Protein 5O7H (pdb70)

B-factor: mean 77.41, std 28.11, range [9.87, 180.89]

Nearest PDB structures (foldseek):
  5o7h-assembly1_E  TM=9.832E-01  e=2.188E-59  Shewanella putrefaciens CN-32
  5o7h-assembly1_C  TM=9.608E-01  e=2.347E-48  Shewanella putrefaciens CN-32
  5o6u-assembly1_C  TM=9.696E-01  e=2.591E-44  Shewanella putrefaciens CN-32
  7x7a-assembly1_A  TM=3.191E-01  e=1.035E-02  Candidatus Scalindua brodae
  6fyx-assembly1_U  TM=2.442E-01  e=6.459E+00  Kluyveromyces lactis NRRL Y-1140

Secondary structure (DSSP, 8-state):
-HHHHHHHHHHHHHHHHHHTT-SS---------S--SS--------EEEEEE--S--HHHHHHHHHHT---HHHHHHHHH-------S-EEEE--SSS---EEEEEEEE------TTS--SS-EE-/----SB-EEEEEEEEEEEB-S-EEE--B---B--EE-BTT--SEEEEE-SSS--EEE--TT---TTTS-BEE-HHHHHHHHH---TTTSSSHHHHTS-EE-TTS--EE---EEE--EEESS--B----B-EEEEEEEEEEEHHHHHEEE--TTTT------TTHHHHHHHHHHHHHHHH-TTS---EEEEEEEEETT-SS---EEEEEE-HHHHHHHHHHHHHHHHT----BTTB--EEEEEEEEE-S---TTT-TTS--SS--SPBP--EEE-/----SB-EEEEEEEEEEES-SSEEEEEEEE-TTS-EEEEEEEE-BTT--SEEEEE-TT---EEEPBTT---TTTS-BEE-HHHHHHHHTGGGSSGGGG--TTTHHHHHSSHHHHTS-EE-TTT--EE---EEE--EEESS--EEEEE---TTT-STT---EEEEESEEEEEEEEEEEHHHHHEEE--TTTT------TTHHHHHHHHHHHHHHHH-TTS---EEEEEEEEETT-SS--EEEEEEE-HHHHHHHHHHHHHHHHT----BTTB--EEEEEEEEE-S---TTT-STT--SS--SPBP--EEE-/----SB-EEEEEEEEEEES-SSEEEEEEEE-TTSSEEEEEEEE-BTT---B-----TTT-PPPBPBTT---TTTS-BEE-HHHHHHHHTGGGTTGGGG--TTTHHHHHSSHIIIII-EE-TTS--EE--SEEE--EEESS--EEEEE---TT--SGGG--EEEEESEEEEEEEEEEEHHHHHEEE--GGGT------TTHHHHHHHHHHHHHHHH-TTS---EEEEEEE-BSSSS----EEEEEE-HHHHHHHHHHHHHHHHT----BTTB--EEEEEEEEE-S---TTT-STT---S--SPBP--B-/-EEEEEEEEE-EE-BSS-SSS---SS-PPB----GGGSTT-SEE----TTT--HHHHHTT--S-HHHHHT---S--TTTTGGGGEEEEEEEEEE----EEE---B--TT-------S-TTTSSSTTHHHHGGGTS-HHHHHHHTTT----------SHHHHHHHHHHHHSSPPEE--HHHHHHHHHHHHH--SS----TTSEE-HHHHHHHHHHHHHHHHTTT---TTS-TTS--TTB-SS-B-TTT--TTSSS-PPB--EEES--EEEETTTEEEE--EEEEEEEEEE---HHHHHHHHHHHHHHT---B-SSSS--BEEEEE--

Radius of gyration: 40.18 Å; Cα contacts (8 Å, |Δi|>4): 2814; chains: 5; bounding box: 106×100×125 Å

Foldseek 3Di:
DQQVVVLVVLVVLLVPCVVVVDFQKAWDADADLEGHSDIDIDDCQKKFKAWDDDPADPVVVVVCVVVVNADPVRSVVSVCVVVDDDSFYWHQHQDDPVRDTHIIGMDIDDPDPHPSRRHHDDDIHD/DDWFAFFKKKKKFKDKKWKAQAWDDWDDAPDTQTGRQWAPDDQFDDAADPPDRDGHGHHCQDDDCVVGNHWDAPVRLVCLLQPDVLPCPLHLCPQQNKDDDPPDLAIAHHQKFWHIFTWDDSAWGVTMGTITMTMIMMMGGCVSRFKAFCFPPVSHHNDDDPPVFVVSQVSSQVSLCVLPVVFDKGWDWAQFKFFPDDDVSGGTTTIGIAQRSVVSSVVVSVVSQQARKGDDPGMIHTDDMAMFRDRDDPDCVPDVPPGDRDRDTTHIDRIDHD/DDWFAFFKKKKKFKDKKWKAFAWDAADWAAEPVRHIDGGETERQWAPDDQFPQDDDDPPPDTHGYYPFPDDCVVTNGWDDPVRLVCQLPVVCNPVQVVDDPPPLLVCCQDLCNQANKHANVVVRQIADHQKFKDIFTWDPRQKGKAKAAAPPPPDPPRIYIYTMGTITMTMIMMMGGCVSRFKFFCFPPVPNHNDDDDPRQQVSQVSNQVSLCVLPVVFRKGKDWAAFKFFPDDPVRGGGTIIGIFQRSVVSSVVVSVVSQQAGKGDHPNMIGTDDMAMFRDRDDPDCVPDVVPGDRDRPTTHIDRIDHD/DDWFAQFKKKKKFKDKKWKAFAWDFADWAAEPVGDIDGGETERQWAPDDQFDAFDDPVVRDTHGYYPFDDDCVVTNHWAAPVVLLCQLPVVCNCVQVVDAPVCLLVCCLDLCNQAVKGDHPPDLETADHQKFKGIFTWDPRQWGKAKAFDPPDDDPVGIYIYTMGTMTMTMIMMMRGLVRRFKQFCFPPVSHRNDDDPPVQVVSQVSSQVSLCVLPVVFHKGKDWDAFKDWDPDPDDGGGTIIGMFQRSVVSSVVVSVVSQQAGKGCHPNMIGTDDMAIARDRDDDDCVPHVPPGDRDRPTTHTDTID/DFKKFWFFADFWDFFPDDQLDDADDVGTDGQQFVSQQDPPNTGGHDCDLLLCVVLCVLLQDDDRPSDLVVAVHDHNPCPPQSVFKDKDDDKDKDDDKDWDFDPDFDFPPWDPAFQFPQCCQVDPLNFLLLLLLVDDPVVNLVVLVVDPDRPRGDHGTLPVSVVSQVVLQPDDWDACDPSNVVSQVSLCVVVVVDHQADPPRIGRRQLSSLSSSLVSVVVCVVVDHDSQADPVRHGFQGDNRGGHRQRSCVRGPDHIGHDGTGIRKYWDQDPPVGIDMHTTIGTMMDMDGPDDVVVLVVSVVSSVVNPDAFDHRNGDMTMGTDDGDD

InterPro domains:
  IPR013396 CRISPR-associated endoribonuclease Cas6/Csy4, subtype I-F/YPEST [PF09618] (4-183)
  IPR013396 CRISPR-associated endoribonuclease Cas6/Csy4, subtype I-F/YPEST [TIGR02563] (4-183)
  IPR013396 CRISPR-associated endoribonuclease Cas6/Csy4, subtype I-F/YPEST [cd09739] (1-183)
  IPR042564 CRISPR-associated endoribonuclease Cas6/Csy4, subtype I-F/YPEST superfamily [G3DSA:3.30.70.2540] (2-183)

Structure (mmCIF, N/CA/C/O backbone):
data_5O7H
#
_entry.id   5O7H
#
_cell.length_a   157.002
_cell.length_b   65.894
_cell.length_c   160.682
_cell.angle_alpha   90.00
_cell.angle_beta   98.61
_cell.angle_gamma   90.00
#
_symmetry.space_group_name_H-M   'I 1 2 1'
#
loop_
_entity.id
_entity.type
_entity.pdbx_description
1 polymer crRNA
2 polymer 'CRISPR-associated protein, Csy4 famil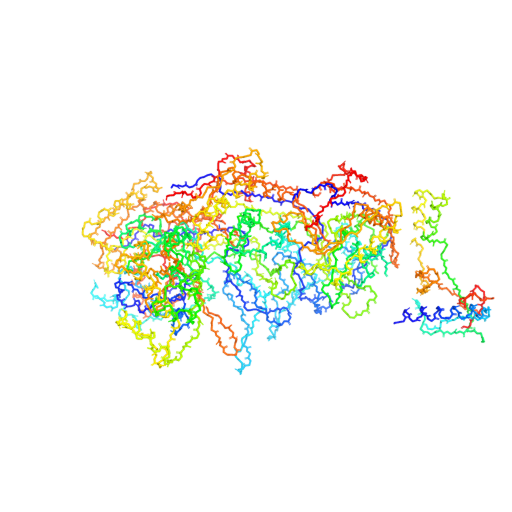y'
3 polymer Cas7fv
4 polymer Cas5fv
#
loop_
_atom_site.group_PDB
_atom_site.id
_atom_site.type_symbol
_atom_site.label_atom_id
_atom_site.label_alt_id
_atom_site.label_comp_id
_atom_site.label_asym_id
_atom_site.label_entity_id
_atom_site.label_seq_id
_atom_site.pdbx_PDB_ins_code
_atom_site.Cartn_x
_atom_site.Cartn_y
_atom_site.Cartn_z
_atom_site.occupancy
_atom_site.B_iso_or_equiv
_atom_site.auth_seq_id
_atom_site.auth_comp_id
_atom_site.auth_asym_id
_atom_site.auth_atom_id
_atom_site.pdbx_PDB_model_num
ATOM 1362 N N . ARG B 2 2 ? -37.662 38.271 17.047 1.00 143.09 16 ARG B N 1
ATOM 1363 C CA . ARG B 2 2 ? -38.012 37.545 18.260 1.00 138.59 16 ARG B CA 1
ATOM 1364 C C . ARG B 2 2 ? -37.076 37.928 19.405 1.00 136.51 16 ARG B C 1
ATOM 1365 O O . ARG B 2 2 ? -36.130 38.701 19.240 1.00 134.74 16 ARG B O 1
ATOM 1373 N N . GLU B 2 3 ? -37.359 37.360 20.581 1.00 139.45 17 GLU B N 1
ATOM 1374 C CA . GLU B 2 3 ? -36.568 37.642 21.774 1.00 133.28 17 GLU B CA 1
ATOM 1375 C C . GLU B 2 3 ? -35.111 37.227 21.618 1.00 144.17 17 GLU B C 1
ATOM 1376 O O . GLU B 2 3 ? -34.253 37.727 22.354 1.00 140.16 17 GLU B O 1
ATOM 1382 N N . ALA B 2 4 ? -34.811 36.330 20.679 1.00 133.53 18 ALA B N 1
ATOM 1383 C CA . ALA B 2 4 ? -33.459 35.810 20.519 1.00 133.63 18 ALA B CA 1
ATOM 1384 C C . ALA B 2 4 ? -32.594 36.678 19.614 1.00 129.39 18 ALA B C 1
ATOM 1385 O O . ALA B 2 4 ? -31.391 36.817 19.859 1.00 132.26 18 ALA B O 1
ATOM 1387 N N . GLU B 2 5 ? -33.176 37.268 18.570 1.00 140.11 19 GLU B N 1
ATOM 1388 C CA . GLU B 2 5 ? -32.383 38.022 17.605 1.00 128.46 19 GLU B CA 1
ATOM 1389 C C . GLU B 2 5 ? -32.204 39.486 17.984 1.00 131.48 19 GLU B C 1
ATOM 1390 O O . GLU B 2 5 ? -31.210 40.100 17.579 1.00 133.61 19 GLU B O 1
ATOM 1396 N N . LEU B 2 6 ? -33.135 40.066 18.746 1.00 126.09 20 LEU B N 1
ATOM 1397 C CA . LEU B 2 6 ? -33.003 41.474 19.111 1.00 125.11 20 LEU B CA 1
ATOM 1398 C C . LEU B 2 6 ? -31.939 41.673 20.185 1.00 126.92 20 LEU B C 1
ATOM 1399 O O . LEU B 2 6 ? -31.207 42.669 20.159 1.00 134.28 20 LEU B O 1
ATOM 1404 N N . SER B 2 7 ? -31.836 40.738 21.132 1.00 124.98 21 SER B N 1
ATOM 1405 C CA . SER B 2 7 ? -30.800 40.835 22.156 1.00 125.25 21 SER B CA 1
ATOM 1406 C C . SER B 2 7 ? -29.411 40.781 21.533 1.00 115.61 21 SER B C 1
ATOM 1407 O O . SER B 2 7 ? -28.547 41.612 21.836 1.00 118.43 21 SER B O 1
ATOM 1410 N N . SER B 2 8 ? -29.179 39.804 20.653 1.00 122.09 22 SER B N 1
ATOM 1411 C CA . SER B 2 8 ? -27.878 39.682 20.005 1.00 115.81 22 SER B CA 1
ATOM 1412 C C . SER B 2 8 ? -27.480 40.976 19.308 1.00 115.87 22 SER B C 1
ATOM 1413 O O . SER B 2 8 ? -26.305 41.361 19.316 1.00 112.71 22 SER B O 1
ATOM 1416 N N . LYS B 2 9 ? -28.449 41.666 18.704 1.00 115.59 23 LYS B N 1
ATOM 1417 C CA . LYS B 2 9 ? -28.142 42.901 17.991 1.00 116.94 23 LYS B CA 1
ATOM 1418 C C . LYS B 2 9 ? -27.837 44.037 18.961 1.00 117.82 23 LYS B C 1
ATOM 1419 O O . LYS B 2 9 ? -26.857 44.770 18.786 1.00 117.12 23 LYS B O 1
ATOM 1425 N N . VAL B 2 10 ? -28.669 44.199 19.993 1.00 121.73 24 VAL B N 1
ATOM 1426 C CA . VAL B 2 10 ? -28.455 45.277 20.952 1.00 116.34 24 VAL B CA 1
ATOM 1427 C C . VAL B 2 10 ? -27.190 45.042 21.766 1.00 115.26 24 VAL B C 1
ATOM 1428 O O . VAL B 2 10 ? -26.571 45.997 22.249 1.00 121.64 24 VAL B O 1
ATOM 1432 N N . PHE B 2 11 ? -26.788 43.780 21.944 1.00 118.79 25 PHE B N 1
ATOM 1433 C CA . PHE B 2 11 ? -25.558 43.501 22.681 1.00 114.29 25 PHE B CA 1
ATOM 1434 C C . PHE B 2 11 ? -24.333 43.913 21.874 1.00 110.51 25 PHE B C 1
ATOM 1435 O O . PHE B 2 11 ? -23.364 44.441 22.432 1.00 109.95 25 PHE B O 1
ATOM 1443 N 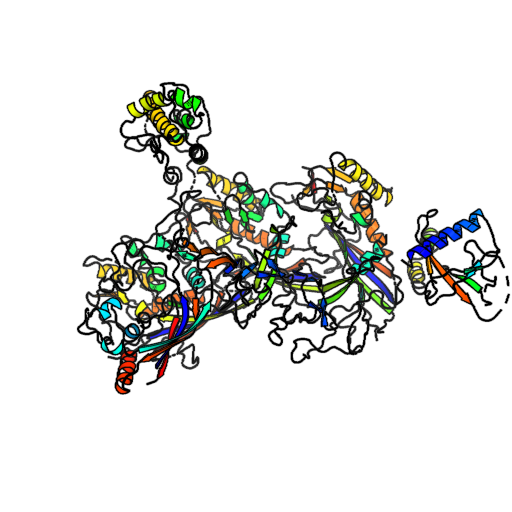N . THR B 2 12 ? -24.356 43.678 20.560 1.00 112.36 26 THR B N 1
ATOM 1444 C CA . THR B 2 12 ? -23.278 44.169 19.708 1.00 112.44 26 THR B CA 1
ATOM 1445 C C . THR B 2 12 ? -23.318 45.688 19.603 1.00 123.20 26 THR B C 1
ATOM 1446 O O . THR B 2 12 ? -22.269 46.343 19.593 1.00 122.15 26 THR B O 1
ATOM 1450 N N . LYS B 2 13 ? -24.520 46.265 19.520 1.00 118.63 27 LYS B N 1
ATOM 1451 C CA . LYS B 2 13 ? -24.647 47.717 19.578 1.00 122.09 27 LYS B CA 1
ATOM 1452 C C . LYS B 2 13 ? -24.069 48.262 20.877 1.00 120.40 27 LYS B C 1
ATOM 1453 O O . LYS B 2 13 ? -23.401 49.303 20.881 1.00 123.53 27 LYS B O 1
ATOM 1459 N N . PHE B 2 14 ? -24.316 47.571 21.991 1.00 126.90 28 PHE B N 1
ATOM 1460 C CA . PHE B 2 14 ? -23.729 47.980 23.261 1.00 127.83 28 PHE B CA 1
ATOM 1461 C C . PHE B 2 14 ? -22.231 47.708 23.298 1.00 124.73 28 PHE B C 1
ATOM 1462 O O . PHE B 2 14 ? -21.484 48.449 23.948 1.00 116.33 28 PHE B O 1
ATOM 1470 N N . HIS B 2 15 ? -21.775 46.660 22.610 1.00 119.25 29 HIS B N 1
ATOM 1471 C CA . HIS B 2 15 ? -20.353 46.336 22.609 1.00 126.73 29 HIS B CA 1
ATOM 1472 C C . HIS B 2 15 ? -19.535 47.413 21.906 1.00 139.44 29 HIS B C 1
ATOM 1473 O O . HIS B 2 15 ? -18.468 47.806 22.392 1.00 137.22 29 HIS B O 1
ATOM 1480 N N . LYS B 2 16 ? -20.013 47.899 20.759 1.00 130.48 30 LYS B N 1
ATOM 1481 C CA . LYS B 2 16 ? -19.281 48.911 20.010 1.00 136.26 30 LYS B CA 1
ATOM 1482 C C . LYS B 2 16 ? -19.365 50.292 20.646 1.00 136.45 30 LYS B C 1
ATOM 1483 O O . LYS B 2 16 ? -18.579 51.174 20.283 1.00 133.76 30 LYS B O 1
ATOM 1489 N N . ALA B 2 17 ? -20.291 50.499 21.583 1.00 140.77 31 ALA B N 1
ATOM 1490 C CA . ALA B 2 17 ? -20.410 51.799 22.235 1.00 131.31 31 ALA B CA 1
ATOM 1491 C C . ALA B 2 17 ? -19.191 52.089 23.104 1.00 137.02 31 ALA B C 1
ATOM 1492 O O . ALA B 2 17 ? -18.465 53.062 22.871 1.00 140.59 31 ALA B O 1
ATOM 1494 N N . LEU B 2 18 ? -18.948 51.251 24.113 1.00 136.03 32 LEU B N 1
ATOM 1495 C CA . LEU B 2 18 ? -17.833 51.462 25.028 1.00 138.98 32 LEU B CA 1
ATOM 1496 C C . LEU B 2 18 ? -16.499 50.972 24.471 1.00 132.75 32 LEU B C 1
ATOM 1497 O O . LEU B 2 18 ? -15.527 50.883 25.229 1.00 137.12 32 LEU B O 1
ATOM 1502 N N . VAL B 2 19 ? -16.430 50.643 23.185 1.00 138.00 33 VAL B N 1
ATOM 1503 C CA . VAL B 2 19 ? -15.145 50.450 22.515 1.00 137.79 33 VAL B CA 1
ATOM 1504 C C . VAL B 2 19 ? -14.644 51.758 21.921 1.00 152.26 33 VAL B C 1
ATOM 1505 O O . VAL B 2 19 ? -13.506 52.169 22.160 1.00 149.89 33 VAL B O 1
ATOM 1509 N N . THR B 2 20 ? -15.493 52.431 21.138 1.00 144.32 34 THR B N 1
ATOM 1510 C CA . THR B 2 20 ? -15.181 53.787 20.703 1.00 146.52 34 THR B CA 1
ATOM 1511 C C . THR B 2 20 ? -15.274 54.770 21.862 1.00 144.42 34 THR B C 1
ATOM 1512 O O . THR B 2 20 ? -14.604 55.809 21.851 1.00 154.56 34 THR B O 1
ATOM 1516 N N . LEU B 2 21 ? -16.103 54.463 22.863 1.00 169.44 35 LEU B N 1
ATOM 1517 C CA . LEU B 2 21 ? -16.121 55.252 24.089 1.00 146.08 35 LEU B CA 1
ATOM 1518 C C . LEU B 2 21 ? -15.000 54.823 25.029 1.00 138.05 35 LEU B C 1
ATOM 1519 O O . LEU B 2 21 ? -14.418 55.659 25.729 1.00 135.50 35 LEU B O 1
ATOM 1524 N N . ASN B 2 22 ? -14.690 53.525 25.057 1.00 130.26 36 ASN B N 1
ATOM 1525 C CA . ASN B 2 22 ? -13.540 52.997 25.789 1.00 141.55 36 ASN B CA 1
ATOM 1526 C C . ASN B 2 22 ? -13.681 53.239 27.293 1.00 151.76 36 ASN B C 1
ATOM 1527 O O . ASN B 2 22 ? -12.859 53.908 27.919 1.00 146.69 36 ASN B O 1
ATOM 1532 N N . SER B 2 23 ? -14.741 52.678 27.866 1.00 136.67 37 SER B N 1
ATOM 1533 C CA . SER B 2 23 ? -15.052 52.846 29.277 1.00 141.41 37 SER B CA 1
ATOM 1534 C C . SER B 2 23 ? -14.827 51.540 30.029 1.00 142.38 37 SER B C 1
ATOM 1535 O O . SER B 2 23 ? -14.852 50.451 29.450 1.00 144.73 37 SER B O 1
ATOM 1538 N N . HIS B 2 24 ? -14.604 51.665 31.340 1.00 139.21 38 HIS B N 1
ATOM 1539 C CA . HIS B 2 24 ? -14.387 50.511 32.202 1.00 138.87 38 HIS B CA 1
ATOM 1540 C C . HIS B 2 24 ? -15.171 50.598 33.505 1.00 138.21 38 HIS B C 1
ATOM 1541 O O . HIS B 2 24 ? -14.940 49.782 34.405 1.00 132.22 38 HIS B O 1
ATOM 1548 N N . LYS B 2 25 ? -16.088 51.556 33.634 1.00 137.34 39 LYS B N 1
ATOM 1549 C CA . LYS B 2 25 ? -16.918 51.687 34.825 1.00 133.60 39 LYS B CA 1
ATOM 1550 C C . LYS B 2 25 ? -18.390 51.409 34.539 1.00 128.89 39 LYS B C 1
ATOM 1551 O O . LYS B 2 25 ? -19.232 51.606 35.421 1.00 128.08 39 LYS B O 1
ATOM 1557 N N . ILE B 2 26 ? -18.722 50.959 33.329 1.00 139.34 40 ILE B N 1
ATOM 1558 C CA . ILE B 2 26 ? -20.101 50.686 32.934 1.00 125.86 40 ILE B CA 1
ATOM 1559 C C . ILE B 2 26 ? -20.317 49.180 32.922 1.00 121.66 40 ILE B C 1
ATOM 1560 O O . ILE B 2 26 ? -19.468 48.422 32.434 1.00 120.60 40 ILE B O 1
ATOM 1565 N N . GLY B 2 27 ? -21.455 48.740 33.456 1.00 124.42 41 GLY B N 1
ATOM 1566 C CA . GLY B 2 27 ? -21.733 47.320 33.572 1.00 123.65 41 GLY B CA 1
ATOM 1567 C C . GLY B 2 27 ? -23.059 46.894 32.974 1.00 117.38 41 GLY B C 1
ATOM 1568 O O . GLY B 2 27 ? -23.624 47.600 32.133 1.00 111.46 41 GLY B O 1
ATOM 1569 N N . ILE B 2 28 ? -23.567 45.738 33.404 1.00 120.15 42 ILE B N 1
ATOM 1570 C CA . ILE B 2 28 ? -24.807 45.181 32.876 1.00 122.47 42 ILE B CA 1
ATOM 1571 C C . ILE B 2 28 ? -25.449 44.322 33.959 1.00 131.97 42 ILE B C 1
ATOM 1572 O O . ILE B 2 28 ? -24.767 43.804 34.850 1.00 131.14 42 ILE B O 1
ATOM 1577 N N . SER B 2 29 ? -26.774 44.180 33.882 1.00 126.16 43 SER B N 1
ATOM 1578 C CA . SER B 2 29 ? -27.508 43.294 34.777 1.00 124.47 43 SER B CA 1
ATOM 1579 C C . SER B 2 29 ? -28.784 42.842 34.082 1.00 129.19 43 SER B C 1
ATOM 1580 O O . SER B 2 29 ? -29.269 43.492 33.152 1.00 134.24 43 SER B O 1
ATOM 1583 N N . PHE B 2 30 ? -29.323 41.718 34.550 1.00 136.35 44 PHE B N 1
ATOM 1584 C CA . PHE B 2 30 ? -30.503 41.095 33.950 1.00 129.85 44 PHE B CA 1
ATOM 1585 C C . PHE B 2 30 ? -31.507 40.744 35.042 1.00 138.16 44 PHE B C 1
ATOM 1586 O O . PHE B 2 30 ? -31.380 39.692 35.693 1.00 141.46 44 PHE B O 1
ATOM 1594 N N . PRO B 2 31 ? -32.512 41.592 35.276 1.00 132.46 45 PRO B N 1
ATOM 1595 C CA . PRO B 2 31 ? -33.508 41.293 36.315 1.00 136.93 45 PRO B CA 1
ATOM 1596 C C . PRO B 2 31 ? -34.408 40.119 35.961 1.00 141.41 45 PRO B C 1
ATOM 1597 O O . PRO B 2 31 ? -34.407 39.097 36.655 1.00 143.35 45 PRO B O 1
ATOM 1601 N N . GLN B 2 32 ? -35.185 40.254 34.886 1.00 138.95 46 GLN B N 1
ATOM 1602 C CA . GLN B 2 32 ? -36.143 39.234 34.480 1.00 135.09 46 GLN B CA 1
ATOM 1603 C C . GLN B 2 32 ? -35.490 38.014 33.841 1.00 138.89 46 GLN B C 1
ATOM 1604 O O . GLN B 2 32 ? -36.170 37.269 33.121 1.00 134.67 46 GLN B O 1
ATOM 1618 N N . LYS B 2 34 ? -33.943 34.223 33.679 1.00 149.20 48 LYS B N 1
ATOM 1619 C CA . LYS B 2 34 ? -34.093 32.939 34.357 1.00 132.38 48 LYS B CA 1
ATOM 1620 C C . LYS B 2 34 ? -33.922 31.787 33.377 1.00 134.32 48 LYS B C 1
ATOM 1621 O O . LYS B 2 34 ? -34.716 31.643 32.442 1.00 135.66 48 LYS B O 1
ATOM 1627 N N . LEU B 2 35 ? -32.898 30.959 33.587 1.00 131.34 49 LEU B N 1
ATOM 1628 C CA . LEU B 2 35 ? -32.588 29.829 32.708 1.00 133.59 49 LEU B CA 1
ATOM 1629 C C . LEU B 2 35 ? -32.536 30.236 31.238 1.00 133.56 49 LEU B C 1
ATOM 1630 O O . LEU B 2 35 ? -32.678 29.390 30.348 1.00 139.46 49 LEU B O 1
ATOM 1635 N N . SER B 2 36 ? -32.325 31.519 30.960 1.00 131.24 50 SER B N 1
ATOM 1636 C CA . SER B 2 36 ? -32.301 32.009 29.588 1.00 130.75 50 SER B CA 1
ATOM 1637 C C . SER B 2 36 ? -32.035 33.508 29.625 1.00 142.41 50 SER B C 1
ATOM 1638 O O . SER B 2 36 ? -32.002 34.129 30.692 1.00 138.19 50 SER B O 1
ATOM 1641 N N . LEU B 2 37 ? -31.840 34.081 28.439 1.00 126.07 51 LEU B N 1
ATOM 1642 C CA . LEU B 2 37 ? -31.580 35.508 28.332 1.00 133.42 51 LEU B CA 1
ATOM 1643 C C . LEU B 2 37 ? -32.713 36.306 28.966 1.00 141.37 51 LEU B C 1
ATOM 1644 O O . LEU B 2 37 ? -33.878 35.901 28.942 1.00 152.70 51 LEU B O 1
ATOM 1649 N N . GLY B 2 38 ? -32.358 37.452 29.540 1.00 146.28 52 GLY B N 1
ATOM 1650 C CA . GLY B 2 38 ? -33.361 38.339 30.084 1.00 141.26 52 GLY B CA 1
ATOM 1651 C C . GLY B 2 38 ? -34.011 39.198 29.016 1.00 131.22 52 GLY B C 1
ATOM 1652 O O . GLY B 2 38 ? -33.449 39.453 27.952 1.00 132.00 52 GLY B O 1
ATOM 1653 N N . GLN B 2 39 ? -35.231 39.644 29.310 1.00 143.60 53 GLN B N 1
ATOM 1654 C CA . GLN B 2 39 ? -35.961 40.509 28.394 1.00 132.81 53 GLN B CA 1
ATOM 1655 C C . GLN B 2 39 ? -35.730 41.988 28.665 1.00 132.26 53 GLN B C 1
ATOM 1656 O O . GLN B 2 39 ? -36.030 42.817 27.797 1.00 127.95 53 GLN B O 1
ATOM 1662 N N . LEU B 2 40 ? -35.198 42.338 29.835 1.00 126.83 54 LEU B N 1
ATOM 1663 C CA . LEU B 2 40 ? -34.982 43.731 30.215 1.00 132.85 54 LEU B CA 1
ATOM 1664 C C . LEU B 2 40 ? -33.535 43.899 30.658 1.00 134.37 54 LEU B C 1
ATOM 1665 O O . LEU B 2 40 ? -33.131 43.353 31.690 1.00 135.99 54 LEU B O 1
ATOM 1670 N N . PHE B 2 41 ? -32.758 44.648 29.880 1.00 134.03 55 PHE B N 1
ATOM 1671 C CA . PHE B 2 41 ? -31.409 45.008 30.289 1.00 129.25 55 PHE B CA 1
ATOM 1672 C C . PHE B 2 41 ? -31.457 46.154 31.292 1.00 132.53 55 PHE B C 1
ATOM 1673 O O . PHE B 2 41 ? -32.331 47.023 31.231 1.00 142.32 55 PHE B O 1
ATOM 1681 N N . ARG B 2 42 ? -30.505 46.150 32.224 1.00 136.62 56 ARG B N 1
ATOM 1682 C CA . ARG B 2 42 ? -30.367 47.223 33.208 1.00 132.79 56 ARG B CA 1
ATOM 1683 C C . ARG B 2 42 ? -28.892 47.607 33.281 1.00 126.37 56 ARG B C 1
ATOM 1684 O O . ARG B 2 42 ? -28.107 46.954 33.976 1.00 128.80 56 ARG B O 1
ATOM 1692 N N . ILE B 2 43 ? -28.521 48.661 32.560 1.00 136.38 57 ILE B N 1
ATOM 1693 C CA . ILE B 2 43 ? -27.150 49.158 32.574 1.00 118.55 57 ILE B CA 1
ATOM 1694 C C . ILE B 2 43 ? -26.911 49.919 33.870 1.00 121.31 57 ILE B C 1
ATOM 1695 O O . ILE B 2 43 ? -27.741 50.732 34.296 1.00 121.63 57 ILE B O 1
ATOM 1700 N N . HIS B 2 44 ? -25.772 49.657 34.506 1.00 107.31 58 HIS B N 1
ATOM 1701 C CA . HIS B 2 44 ? -25.427 50.268 35.781 1.00 123.58 58 HIS B CA 1
ATOM 1702 C C . HIS B 2 44 ? -24.161 51.099 35.638 1.00 136.87 58 HIS B C 1
ATOM 1703 O O . HIS B 2 44 ? -23.204 50.685 34.976 1.00 131.47 58 HIS B O 1
ATOM 1710 N N . GLY B 2 45 ? -24.164 52.269 36.272 1.00 129.23 59 GLY B N 1
ATOM 1711 C CA . GLY B 2 45 ? -23.073 53.215 36.160 1.00 133.98 59 GLY B CA 1
ATOM 1712 C C . GLY B 2 45 ? -23.584 54.632 36.004 1.00 134.29 59 GLY B C 1
ATOM 1713 O O . GLY B 2 45 ? -24.420 55.083 36.792 1.00 142.00 59 GLY B O 1
ATOM 1714 N N . ASP B 2 46 ? -23.100 55.340 34.990 1.00 153.49 60 ASP B N 1
ATOM 1715 C CA . ASP B 2 46 ? -23.578 56.690 34.718 1.00 137.37 60 ASP B CA 1
ATOM 1716 C C . ASP B 2 46 ? -23.558 56.983 33.221 1.00 134.27 60 ASP B C 1
ATOM 1717 O O . ASP B 2 46 ? -22.715 57.735 32.733 1.00 136.24 60 ASP B O 1
ATOM 1722 N N . GLN B 2 79 ? -29.943 44.303 46.283 1.00 126.81 93 GLN B N 1
ATOM 1723 C CA . GLN B 2 79 ? -29.425 44.326 44.919 1.00 132.05 93 GLN B CA 1
ATOM 1724 C C . GLN B 2 79 ? -27.908 44.493 44.930 1.00 130.57 93 GLN B C 1
ATOM 1725 O O . GLN B 2 79 ? -27.388 45.579 44.671 1.00 131.12 93 GLN B O 1
ATOM 1731 N N . TYR B 2 80 ? -27.200 43.392 45.223 1.00 127.32 94 TYR B N 1
ATOM 1732 C CA . TYR B 2 80 ? -25.754 43.405 45.463 1.00 132.34 94 TYR B CA 1
ATOM 1733 C C . TYR B 2 80 ? -25.182 42.097 44.906 1.00 137.65 94 TYR B C 1
ATOM 1734 O O . TYR B 2 80 ? -24.910 41.148 45.646 1.00 144.16 94 TYR B O 1
ATOM 1743 N N . ARG B 2 81 ? -25.003 42.046 43.587 1.00 130.26 95 ARG B N 1
ATOM 1744 C CA . ARG B 2 81 ? -24.516 40.842 42.922 1.00 136.71 95 ARG B CA 1
ATOM 1745 C C . ARG B 2 81 ? -23.475 41.245 41.881 1.00 136.21 95 ARG B C 1
ATOM 1746 O O . ARG B 2 81 ? -23.019 42.391 41.837 1.00 140.63 95 ARG B O 1
ATOM 1754 N N . ILE B 2 82 ? -23.096 40.290 41.034 1.00 142.59 96 ILE B N 1
ATOM 1755 C CA . ILE B 2 82 ? -21.982 40.463 40.108 1.00 131.93 96 ILE B CA 1
ATOM 1756 C C . ILE B 2 82 ? -22.212 39.567 38.897 1.00 125.74 96 ILE B C 1
ATOM 1757 O O . ILE B 2 82 ? -22.695 38.438 39.026 1.00 123.10 96 ILE B O 1
ATOM 1762 N N . VAL B 2 83 ? -21.858 40.076 37.717 1.00 121.59 97 VAL B N 1
ATOM 1763 C CA . VAL B 2 83 ? -22.073 39.389 36.448 1.00 120.45 97 VAL B CA 1
ATOM 1764 C C . VAL B 2 83 ? -20.742 39.278 35.717 1.00 117.59 97 VAL B C 1
ATOM 1765 O O . VAL B 2 83 ? -19.938 40.217 35.729 1.00 124.50 97 VAL B O 1
ATOM 1769 N N . SER B 2 84 ? -20.512 38.135 35.068 1.00 119.86 98 SER B N 1
ATOM 1770 C CA . SER B 2 84 ? -19.215 37.849 34.472 1.00 120.78 98 SER B CA 1
ATOM 1771 C C . SER B 2 84 ? -19.385 37.081 33.168 1.00 109.85 98 SER B C 1
ATOM 1772 O O . SER B 2 84 ? -20.422 36.464 32.913 1.00 108.00 98 SER B O 1
ATOM 1775 N N . VAL B 2 85 ? -18.334 37.125 32.345 1.00 107.49 99 VAL B N 1
ATOM 1776 C CA . VAL B 2 85 ? -18.318 36.390 31.086 1.00 105.51 99 VAL B CA 1
ATOM 1777 C C . VAL B 2 85 ? -17.888 34.947 31.338 1.00 106.04 99 VAL B C 1
ATOM 1778 O O . VAL B 2 85 ? -17.322 34.608 32.381 1.00 113.42 99 VAL B O 1
ATOM 1782 N N . LYS B 2 86 ? -18.162 34.083 30.361 1.00 105.36 100 LYS B N 1
ATOM 1783 C CA . LYS B 2 86 ? -17.826 32.669 30.471 1.00 102.91 100 LYS B CA 1
ATOM 1784 C C . LYS B 2 86 ? -17.532 32.111 29.087 1.00 98.14 100 LYS B C 1
ATOM 1785 O O . LYS B 2 86 ? -18.370 32.208 28.186 1.00 100.24 100 LYS B O 1
ATOM 1791 N N . ARG B 2 87 ? -16.345 31.529 28.926 1.00 98.86 101 ARG B N 1
ATOM 1792 C CA . ARG B 2 87 ? -15.958 30.900 27.673 1.00 93.07 101 ARG B CA 1
ATOM 1793 C C . ARG B 2 87 ? -15.037 29.730 27.981 1.00 89.20 101 ARG B C 1
ATOM 1794 O O . ARG B 2 87 ? -14.380 29.696 29.026 1.00 88.82 101 ARG B O 1
ATOM 1802 N N . SER B 2 88 ? -14.992 28.775 27.061 1.00 87.16 102 SER B N 1
ATOM 1803 C CA . SER B 2 88 ? -14.200 27.569 27.241 1.00 88.27 102 SER B CA 1
ATOM 1804 C C . SER B 2 88 ? -12.797 27.752 26.673 1.00 84.63 102 SER B C 1
ATOM 1805 O O . SER B 2 88 ? -12.579 28.518 25.731 1.00 84.11 102 SER B O 1
ATOM 1808 N N . ASN B 2 89 ? -11.841 27.040 27.269 1.00 78.91 103 ASN B N 1
ATOM 1809 C CA . ASN B 2 89 ? -10.473 26.990 26.769 1.00 79.58 103 ASN B CA 1
ATOM 1810 C C . ASN B 2 89 ? -10.313 26.038 25.591 1.00 78.48 103 ASN B C 1
ATOM 1811 O O . ASN B 2 89 ? -9.184 25.822 25.135 1.00 78.98 103 ASN B O 1
ATOM 1816 N N . LEU B 2 90 ? -11.409 25.468 25.095 1.00 82.41 104 LEU B N 1
ATOM 1817 C CA . LEU B 2 90 ? -11.383 24.522 23.989 1.00 81.30 104 LEU B CA 1
ATOM 1818 C C . LEU B 2 90 ? -12.246 25.039 22.847 1.00 80.04 104 LEU B C 1
ATOM 1819 O O . LEU B 2 90 ? -13.290 25.658 23.073 1.00 79.59 104 LEU B O 1
ATOM 1824 N N . SER B 2 91 ? -11.801 24.777 21.620 1.00 70.65 105 SER B N 1
ATOM 1825 C CA . SER B 2 91 ? -12.526 25.194 20.429 1.00 79.79 105 SER B CA 1
ATOM 1826 C C . SER B 2 91 ? -12.152 24.280 19.272 1.00 83.77 105 SER B C 1
ATOM 1827 O O . SER B 2 91 ? -11.105 23.628 19.283 1.00 96.09 105 SER B O 1
ATOM 1830 N N . LYS B 2 92 ? -13.033 24.233 18.270 1.00 85.83 106 LYS B N 1
ATOM 1831 C CA . LYS B 2 92 ? -12.681 23.567 17.020 1.00 84.84 106 LYS B CA 1
ATOM 1832 C C . LYS B 2 92 ? -11.458 24.223 16.395 1.00 84.91 106 LYS B C 1
ATOM 1833 O O . LYS B 2 92 ? -10.529 23.542 15.945 1.00 91.75 106 LYS B O 1
ATOM 1839 N N . ALA B 2 93 ? -11.440 25.558 16.370 1.00 83.31 107 ALA B N 1
ATOM 1840 C CA . ALA B 2 93 ? -10.297 26.280 15.824 1.00 79.82 107 ALA B CA 1
ATOM 1841 C C . ALA B 2 93 ? -9.020 25.978 16.594 1.00 79.73 107 ALA B C 1
ATOM 1842 O O . ALA B 2 93 ? -7.935 25.936 16.002 1.00 89.65 107 ALA B O 1
ATOM 1844 N N . LYS B 2 94 ? -9.122 25.767 17.909 1.00 79.48 108 LYS B N 1
ATOM 1845 C CA . LYS B 2 94 ? -7.921 25.501 18.695 1.00 77.51 108 LYS B CA 1
ATOM 1846 C C . LYS B 2 94 ? -7.366 24.107 18.432 1.00 77.28 108 LYS B C 1
ATOM 1847 O O . LYS B 2 94 ? -6.143 23.920 18.431 1.00 78.25 108 LYS B O 1
ATOM 1853 N N . LEU B 2 95 ? -8.236 23.117 18.210 1.00 77.87 109 LEU B N 1
ATOM 1854 C CA . LEU B 2 95 ? -7.750 21.793 17.836 1.00 77.64 109 LEU B CA 1
ATOM 1855 C C . LEU B 2 95 ? -7.104 21.818 16.458 1.00 77.36 109 LEU B C 1
ATOM 1856 O O . LEU B 2 95 ? -6.030 21.239 16.258 1.00 77.96 109 LEU B O 1
ATOM 1861 N N . LYS B 2 96 ? -7.747 22.480 15.495 1.00 76.47 110 LYS B N 1
ATOM 1862 C CA . LYS B 2 96 ? -7.148 22.634 14.174 1.00 76.26 110 LYS B CA 1
ATOM 1863 C C . LYS B 2 96 ? -5.811 23.360 14.253 1.00 77.65 110 LYS B C 1
ATOM 1864 O O . LYS B 2 96 ? -4.904 23.082 13.460 1.00 77.88 110 LYS B O 1
ATOM 1870 N N . ARG B 2 97 ? -5.668 24.286 15.205 1.00 84.11 111 ARG B N 1
ATOM 1871 C CA . ARG B 2 97 ? -4.390 24.963 15.399 1.00 72.26 111 ARG B CA 1
ATOM 1872 C C . ARG B 2 97 ? -3.343 24.013 15.969 1.00 73.13 111 ARG B C 1
ATOM 1873 O O . ARG B 2 97 ? -2.169 24.070 15.584 1.00 73.96 111 ARG B O 1
ATOM 1881 N N . LEU B 2 98 ? -3.747 23.130 16.886 1.00 73.87 112 LEU B N 1
ATOM 1882 C CA . LEU B 2 98 ? -2.811 22.152 17.433 1.00 74.69 112 LEU B CA 1
ATOM 1883 C C . LEU B 2 98 ? -2.304 21.214 16.345 1.00 74.20 112 LEU B C 1
ATOM 1884 O O . LEU B 2 98 ? -1.097 20.965 16.236 1.00 75.17 112 LEU B O 1
ATOM 1889 N N . ILE B 2 99 ? -3.216 20.680 15.527 1.00 77.74 113 ILE B N 1
ATOM 1890 C CA . ILE B 2 99 ? -2.816 19.790 14.441 1.00 77.22 113 ILE B CA 1
ATOM 1891 C C . ILE B 2 99 ? -1.868 20.502 13.487 1.00 77.75 113 ILE B C 1
ATOM 1892 O O . ILE B 2 99 ? -1.024 19.864 12.845 1.00 88.10 113 ILE B O 1
ATOM 1897 N N . ALA B 2 100 ? -1.987 21.828 13.378 1.00 85.44 114 ALA B N 1
ATOM 1898 C CA . ALA B 2 100 ? -1.082 22.605 12.537 1.00 74.02 114 ALA B CA 1
ATOM 1899 C C . ALA B 2 100 ? 0.246 22.886 13.228 1.00 75.40 114 ALA B C 1
ATOM 1900 O O . ALA B 2 100 ? 1.282 22.961 12.558 1.00 76.47 114 ALA B O 1
ATOM 1902 N N . ARG B 2 101 ? 0.237 23.055 14.549 1.00 75.14 115 ARG B N 1
ATOM 1903 C CA . ARG B 2 101 ? 1.466 23.255 15.305 1.00 76.82 115 ARG B CA 1
ATOM 1904 C C . ARG B 2 101 ? 2.230 21.958 15.543 1.00 77.23 115 ARG B C 1
ATOM 1905 O O . ARG B 2 101 ? 3.325 22.000 16.114 1.00 78.66 115 ARG B O 1
ATOM 1913 N N . GLY B 2 102 ? 1.688 20.820 15.114 1.00 78.93 116 GLY B N 1
ATOM 1914 C CA . GLY B 2 102 ? 2.352 19.546 15.302 1.00 79.64 116 GLY B CA 1
ATOM 1915 C C . GLY B 2 102 ? 2.328 19.020 16.717 1.00 84.38 116 GLY B C 1
ATOM 1916 O O . GLY B 2 102 ? 3.164 18.181 17.066 1.00 89.66 116 GLY B O 1
ATOM 1917 N N . SER B 2 103 ? 1.390 19.481 17.546 1.00 82.33 117 SER B N 1
ATOM 1918 C CA . SER B 2 103 ? 1.329 19.104 18.952 1.00 82.60 117 SER B CA 1
ATOM 1919 C C . SER B 2 103 ? 0.203 18.121 19.247 1.00 81.47 117 SER B C 1
ATOM 1920 O O . SER B 2 103 ? -0.157 17.937 20.415 1.00 81.84 117 SER B O 1
ATOM 1923 N N . ILE B 2 104 ? -0.357 17.486 18.220 1.00 86.21 118 ILE B N 1
ATOM 1924 C CA . ILE B 2 104 ? -1.530 16.634 18.372 1.00 86.69 118 ILE B CA 1
ATOM 1925 C C . ILE B 2 104 ? -1.297 15.315 17.647 1.00 91.72 118 ILE B C 1
ATOM 1926 O O . ILE B 2 104 ? -0.868 15.303 16.488 1.00 86.30 118 ILE B O 1
ATOM 1931 N N . ASP B 2 105 ? -1.586 14.212 18.330 1.00 94.71 119 ASP B N 1
ATOM 1932 C CA . ASP B 2 105 ? -1.566 12.873 17.763 1.00 100.90 119 ASP B CA 1
ATOM 1933 C C . ASP B 2 105 ? -2.981 12.465 17.364 1.00 104.98 119 ASP B C 1
ATOM 1934 O O . ASP B 2 105 ? -3.968 13.055 17.809 1.00 102.78 119 ASP B O 1
ATOM 1939 N N . LYS B 2 106 ? -3.074 11.445 16.506 1.00 109.64 120 LYS B N 1
ATOM 1940 C CA . LYS B 2 106 ? -4.391 11.005 16.056 1.00 110.48 120 LYS B CA 1
ATOM 1941 C C . LYS B 2 106 ? -5.261 10.573 17.227 1.00 111.91 120 LYS B C 1
ATOM 1942 O O . LYS B 2 106 ? -6.485 10.748 17.188 1.00 111.03 120 LYS B O 1
ATOM 1948 N N . ASP B 2 107 ? -4.657 10.004 18.271 1.00 106.05 121 ASP B N 1
ATOM 1949 C CA . ASP B 2 107 ? -5.399 9.726 19.493 1.00 110.08 121 ASP B CA 1
ATOM 1950 C C . ASP B 2 107 ? -5.558 10.966 20.359 1.00 105.34 121 ASP B C 1
ATOM 1951 O O . ASP B 2 107 ? -6.482 11.022 21.177 1.00 109.26 121 ASP B O 1
ATOM 1956 N N . GLY B 2 108 ? -4.675 11.954 20.201 1.00 108.37 122 GLY B N 1
ATOM 1957 C CA . GLY B 2 108 ? -4.861 13.213 20.902 1.00 101.87 122 GLY B CA 1
ATOM 1958 C C . GLY B 2 108 ? -6.102 13.946 20.435 1.00 92.64 122 GLY B C 1
ATOM 1959 O O . GLY B 2 108 ? -6.855 14.499 21.241 1.00 90.27 122 GLY B O 1
ATOM 1960 N N . GLU B 2 109 ? -6.333 13.960 19.119 1.00 97.55 123 GLU B N 1
ATOM 1961 C CA . GLU B 2 109 ? -7.560 14.544 18.587 1.00 92.31 123 GLU B CA 1
ATOM 1962 C C . GLU B 2 109 ? -8.785 13.927 19.248 1.00 93.15 123 GLU B C 1
ATOM 1963 O O . GLU B 2 109 ? -9.694 14.637 19.695 1.00 89.90 123 GLU B O 1
ATOM 1969 N N . LYS B 2 110 ? -8.819 12.594 19.325 1.00 93.36 124 LYS B N 1
ATOM 1970 C CA . LYS B 2 110 ? -9.986 11.908 19.868 1.00 94.80 124 LYS B CA 1
ATOM 1971 C C . LYS B 2 110 ? -10.203 12.234 21.340 1.00 96.15 124 LYS B C 1
ATOM 1972 O O . LYS B 2 110 ? -11.352 12.326 21.788 1.00 97.00 124 LYS B O 1
ATOM 1978 N N . ARG B 2 111 ? -9.124 12.409 22.105 1.00 96.77 125 ARG B N 1
ATOM 1979 C CA . ARG B 2 111 ? -9.264 12.765 23.513 1.00 97.40 125 ARG B CA 1
ATOM 1980 C C . ARG B 2 111 ? -9.574 14.246 23.695 1.00 91.44 125 ARG B C 1
ATOM 1981 O O . ARG B 2 111 ? -10.266 14.617 24.650 1.00 91.98 125 ARG B O 1
ATOM 1989 N N . TYR B 2 112 ? -9.079 15.099 22.794 1.00 91.60 126 TYR B N 1
ATOM 1990 C CA . TYR B 2 112 ? -9.452 16.510 22.826 1.00 82.25 126 TYR B CA 1
ATOM 1991 C C . TYR B 2 112 ? -10.947 16.685 22.594 1.00 80.99 126 TYR B C 1
ATOM 1992 O O . TYR B 2 112 ? -11.601 17.485 23.273 1.00 81.15 126 TYR B O 1
ATOM 2001 N N . LYS B 2 113 ? -11.505 15.942 21.635 1.00 85.28 127 LYS B N 1
ATOM 2002 C CA . LYS B 2 113 ? -12.917 16.097 21.302 1.00 84.05 127 LYS B CA 1
ATOM 2003 C C . LYS B 2 113 ? -13.816 15.644 22.446 1.00 84.09 127 LYS B C 1
ATOM 2004 O O . LYS B 2 113 ? -14.836 16.283 22.729 1.00 83.69 127 LYS B O 1
ATOM 2010 N N . VAL B 2 114 ? -13.461 14.542 23.112 1.00 81.84 128 VAL B N 1
ATOM 2011 C CA . VAL B 2 114 ? -14.301 14.033 24.193 1.00 82.01 128 VAL B CA 1
ATOM 2012 C C . VAL B 2 114 ? -14.438 15.061 25.307 1.00 82.91 128 VAL B C 1
ATOM 2013 O O . VAL B 2 114 ? -15.482 15.139 25.966 1.00 83.31 128 VAL B O 1
ATOM 2017 N N . LYS B 2 115 ? -13.398 15.864 25.537 1.00 79.69 129 LYS B N 1
ATOM 2018 C CA . LYS B 2 115 ? -13.445 16.857 26.604 1.00 84.35 129 LYS B CA 1
ATOM 2019 C C . LYS B 2 115 ? -14.231 18.094 26.188 1.00 87.40 129 LYS B C 1
ATOM 2020 O O . LYS B 2 115 ? -14.991 18.650 26.990 1.00 87.54 129 LYS B O 1
ATOM 2034 N N . LEU B 2 117 ? -16.689 18.445 23.732 1.00 89.16 131 LEU B N 1
ATOM 2035 C CA . LEU B 2 117 ? -18.111 18.137 23.645 1.00 77.72 131 LEU B CA 1
ATOM 2036 C C . LEU B 2 117 ? -18.680 17.654 24.973 1.00 80.18 131 LEU B C 1
ATOM 2037 O O . LEU B 2 117 ? -19.901 17.686 25.159 1.00 77.35 131 LEU B O 1
ATOM 2042 N N . GLY B 2 118 ? -17.826 17.210 25.897 1.00 82.63 132 GLY B N 1
ATOM 2043 C CA . GLY B 2 118 ? -18.321 16.731 27.176 1.00 83.86 132 GLY B CA 1
ATOM 2044 C C . GLY B 2 118 ? -18.814 17.851 28.072 1.00 86.67 132 GLY B C 1
ATOM 2045 O O . GLY B 2 118 ? -19.818 17.701 28.773 1.00 91.13 132 GLY B O 1
ATOM 2046 N N . GLN B 2 119 ? -18.120 18.986 28.062 1.00 85.14 133 GLN B N 1
ATOM 2047 C CA . GLN B 2 119 ? -18.531 20.114 28.885 1.00 89.68 133 GLN B CA 1
ATOM 2048 C C . GLN B 2 119 ? -19.776 20.770 28.300 1.00 90.07 133 GLN B C 1
ATOM 2049 O O . GLN B 2 119 ? -19.836 21.058 27.100 1.00 99.20 133 GLN B O 1
ATOM 2055 N N . GLY B 2 120 ? -20.771 21.001 29.152 1.00 101.46 134 GLY B N 1
ATOM 2056 C CA . GLY B 2 120 ? -22.000 21.645 28.736 1.00 94.85 134 GLY B CA 1
ATOM 2057 C C . GLY B 2 120 ? -22.370 22.807 29.633 1.00 95.22 134 GLY B C 1
ATOM 2058 O O . GLY B 2 120 ? -22.447 22.654 30.855 1.00 93.35 134 GLY B O 1
ATOM 2059 N N . PHE B 2 121 ? -22.605 23.975 29.039 1.00 101.39 135 PHE B N 1
ATOM 2060 C CA . PHE B 2 121 ? -22.875 25.199 29.785 1.00 105.50 135 PHE B CA 1
ATOM 2061 C C . PHE B 2 121 ? -24.381 25.436 29.827 1.00 103.15 135 PHE B C 1
ATOM 2062 O O . PHE B 2 121 ? -24.982 25.845 28.828 1.00 103.81 135 PHE B O 1
ATOM 2070 N N . ASP B 2 122 ? -24.986 25.179 30.988 1.00 105.55 136 ASP B N 1
ATOM 2071 C CA . ASP B 2 122 ? -26.368 25.578 31.214 1.00 113.55 136 ASP B CA 1
ATOM 2072 C C . ASP B 2 122 ? -26.523 27.088 31.319 1.00 116.44 136 ASP B C 1
ATOM 2073 O O . ASP B 2 122 ? -27.657 27.576 31.355 1.00 110.12 136 ASP B O 1
ATOM 2078 N N . ASN B 2 123 ? -25.419 27.830 31.366 1.00 116.39 137 ASN B N 1
ATOM 2079 C CA . ASN B 2 123 ? -25.489 29.268 31.567 1.00 116.08 137 ASN B CA 1
ATOM 2080 C C . ASN B 2 123 ? -26.197 29.939 30.391 1.00 113.63 137 ASN B C 1
ATOM 2081 O O . ASN B 2 123 ? -26.146 29.448 29.259 1.00 106.24 137 ASN B O 1
ATOM 2086 N N . PRO B 2 124 ? -26.870 31.064 30.632 1.00 118.57 138 PRO B N 1
ATOM 2087 C CA . PRO B 2 124 ? -27.495 31.798 29.525 1.00 108.88 138 PRO B CA 1
ATOM 2088 C C . PRO B 2 124 ? -26.445 32.287 28.540 1.00 110.84 138 PRO B C 1
ATOM 2089 O O . PRO B 2 124 ? -25.345 32.688 28.924 1.00 118.94 138 PRO B O 1
ATOM 2093 N N . TYR B 2 125 ? -26.797 32.257 27.257 1.00 112.51 139 TYR B N 1
ATOM 2094 C CA . TYR B 2 125 ? -25.863 32.595 26.194 1.00 114.00 139 TYR B CA 1
ATOM 2095 C C . TYR B 2 125 ? -26.529 33.511 25.177 1.00 115.39 139 TYR B C 1
ATOM 2096 O O . TYR B 2 125 ? -27.754 33.649 25.135 1.00 123.49 139 TYR B O 1
ATOM 2105 N N . LEU B 2 126 ? -25.691 34.137 24.355 1.00 103.77 140 LEU B N 1
ATOM 2106 C CA . LEU B 2 126 ? -26.126 34.892 23.191 1.00 107.86 140 LEU B CA 1
ATOM 2107 C C . LEU B 2 126 ? -25.271 34.486 21.999 1.00 107.00 140 LEU B C 1
ATOM 2108 O O . LEU B 2 126 ? -24.088 34.171 22.146 1.00 117.36 140 LEU B O 1
ATOM 2113 N N . ASP B 2 127 ? -25.883 34.476 20.820 1.00 109.55 141 ASP B N 1
ATOM 2114 C CA . ASP B 2 127 ? -25.185 34.163 19.577 1.00 104.71 141 ASP B CA 1
ATOM 2115 C C . ASP B 2 127 ? -24.921 35.486 18.866 1.00 98.66 141 ASP B C 1
ATOM 2116 O O . ASP B 2 127 ? -25.783 36.003 18.152 1.00 97.95 141 ASP B O 1
ATOM 2121 N N . LEU B 2 128 ? -23.726 36.036 19.071 1.00 113.40 142 LEU B N 1
ATOM 2122 C CA . LEU B 2 128 ? -23.392 37.386 18.629 1.00 100.07 142 LEU B CA 1
ATOM 2123 C C . LEU B 2 128 ? -22.951 37.353 17.171 1.00 110.14 142 LEU B C 1
ATOM 2124 O O . LEU B 2 128 ? -21.886 36.813 16.849 1.00 104.34 142 LEU B O 1
ATOM 2129 N N . PHE B 2 129 ? -23.777 37.919 16.289 1.00 104.59 143 PHE B N 1
ATOM 2130 C CA . PHE B 2 129 ? -23.342 38.156 14.925 1.00 117.30 143 PHE B CA 1
ATOM 2131 C C . PHE B 2 129 ? -22.091 39.025 14.938 1.00 123.28 143 PHE B C 1
ATOM 2132 O O . PHE B 2 129 ? -21.778 39.701 15.923 1.00 126.38 143 PHE B O 1
ATOM 2140 N N . SER B 2 130 ? -21.359 38.996 13.829 1.00 124.38 144 SER B N 1
ATOM 2141 C CA . SER B 2 130 ? -20.097 39.722 13.762 1.00 120.82 144 SER B CA 1
ATOM 2142 C C . SER B 2 130 ? -19.757 40.033 12.313 1.00 121.43 144 SER B C 1
ATOM 2143 O O . SER B 2 130 ? -20.261 39.395 11.383 1.00 112.75 144 SER B O 1
ATOM 2146 N N . SER B 2 131 ? -18.874 41.022 12.140 1.00 134.55 145 SER B N 1
ATOM 2147 C CA . SER B 2 131 ? -18.363 41.408 10.826 1.00 119.58 145 SER B CA 1
ATOM 2148 C C . SER B 2 131 ? -16.843 41.518 10.745 1.00 123.46 145 SER B C 1
ATOM 2149 O O . SER B 2 131 ? -16.297 41.371 9.644 1.00 116.47 145 SER B O 1
ATOM 2152 N N . SER B 2 132 ? -16.142 41.745 11.858 1.00 116.78 146 SER B N 1
ATOM 2153 C CA . SER B 2 132 ? -14.686 41.827 11.810 1.00 123.57 146 SER B CA 1
ATOM 2154 C C . SER B 2 132 ? -14.080 40.487 11.414 1.00 117.54 146 SER B C 1
ATOM 2155 O O . SER B 2 132 ? -13.226 40.416 10.523 1.00 112.76 146 SER B O 1
ATOM 2158 N N . THR B 2 133 ? -14.513 39.411 12.070 1.00 125.08 147 THR B N 1
ATOM 2159 C CA . THR B 2 133 ? -14.053 38.065 11.767 1.00 115.28 147 THR B CA 1
ATOM 2160 C C . THR B 2 133 ? -15.041 37.279 10.914 1.00 114.48 147 THR B C 1
ATOM 2161 O O . THR B 2 133 ? -14.702 36.184 10.452 1.00 111.13 147 THR B O 1
ATOM 2165 N N . GLY B 2 134 ? -16.243 37.809 10.694 1.00 113.63 148 GLY B N 1
ATOM 2166 C CA . GLY B 2 134 ? -17.207 37.159 9.829 1.00 115.99 148 GLY B CA 1
ATOM 2167 C C . GLY B 2 134 ? -17.813 35.895 10.386 1.00 107.31 148 GLY B C 1
ATOM 2168 O O . GLY B 2 134 ? -18.300 35.062 9.616 1.00 104.52 148 GLY B O 1
ATOM 2169 N N . GLN B 2 135 ? -17.809 35.728 11.704 1.00 115.75 149 GLN B N 1
ATOM 2170 C CA . GLN B 2 135 ? -18.278 34.509 12.341 1.00 98.29 149 GLN B CA 1
ATOM 2171 C C . GLN B 2 135 ? -19.472 34.805 13.238 1.00 93.67 149 GLN B C 1
ATOM 2172 O O . GLN B 2 135 ? -19.649 35.928 13.718 1.00 93.72 149 GLN B O 1
ATOM 2178 N N . VAL B 2 136 ? -20.291 33.782 13.453 1.00 94.72 150 VAL B N 1
ATOM 2179 C CA . VAL B 2 136 ? -21.361 33.810 14.444 1.00 92.29 150 VAL B CA 1
ATOM 2180 C C . VAL B 2 136 ? -20.895 32.964 15.620 1.00 94.09 150 VAL B C 1
ATOM 2181 O O . VAL B 2 136 ? -20.740 31.745 15.493 1.00 99.73 150 VAL B O 1
ATOM 2185 N N . TYR B 2 137 ? -20.641 33.600 16.760 1.00 90.62 151 TYR B N 1
ATOM 2186 C CA . TYR B 2 137 ? -20.116 32.909 17.926 1.00 93.33 151 TYR B CA 1
ATOM 2187 C C . TYR B 2 137 ? -21.057 33.076 19.110 1.00 100.97 151 TYR B C 1
ATOM 2188 O O . TYR B 2 137 ? -21.835 34.030 19.186 1.00 99.89 151 TYR B O 1
ATOM 2197 N N . ARG B 2 138 ? -20.971 32.129 20.040 1.00 98.52 152 ARG B N 1
ATOM 2198 C CA . ARG B 2 138 ? -21.817 32.097 21.224 1.00 99.58 152 ARG B CA 1
ATOM 2199 C C . ARG B 2 138 ? -21.020 32.554 22.439 1.00 101.95 152 ARG B C 1
ATOM 2200 O O . ARG B 2 138 ? -19.914 32.059 22.684 1.00 102.70 152 ARG B O 1
ATOM 2208 N N . LYS B 2 139 ? -21.582 33.494 23.192 1.00 103.63 153 LYS B N 1
ATOM 2209 C CA . LYS B 2 139 ? -20.981 33.988 24.422 1.00 103.10 153 LYS B CA 1
ATOM 2210 C C . LYS B 2 139 ? -21.862 33.611 25.604 1.00 104.66 153 LYS B C 1
ATOM 2211 O O . LYS B 2 139 ? -23.092 33.692 25.523 1.00 105.23 153 LYS B O 1
ATOM 2217 N N . PHE B 2 140 ? -21.230 33.197 26.698 1.00 104.29 154 PHE B N 1
ATOM 2218 C CA . PHE B 2 140 ? -21.933 32.729 27.881 1.00 106.61 154 PHE B CA 1
ATOM 2219 C C . PHE B 2 140 ? -21.723 33.694 29.042 1.00 107.44 154 PHE B C 1
ATOM 2220 O O . PHE B 2 140 ? -20.733 34.430 29.091 1.00 110.10 154 PHE B O 1
ATOM 2228 N N . PHE B 2 141 ? -22.671 33.684 29.977 1.00 104.23 155 PHE B N 1
ATOM 2229 C CA . PHE B 2 141 ? -22.670 34.593 31.114 1.00 106.63 155 PHE B CA 1
ATOM 2230 C C . PHE B 2 141 ? -22.998 33.818 32.382 1.00 111.67 155 PHE B C 1
ATOM 2231 O O . PHE B 2 141 ? -23.929 33.007 32.397 1.00 120.99 155 PHE B O 1
ATOM 2239 N N . GLU B 2 142 ? -22.230 34.062 33.440 1.00 111.96 156 GLU B N 1
ATOM 2240 C CA . GLU B 2 142 ? -22.470 33.464 34.744 1.00 114.14 156 GLU B CA 1
ATOM 2241 C C . GLU B 2 142 ? -22.667 34.566 35.777 1.00 115.72 156 GLU B C 1
ATOM 2242 O O . GLU B 2 142 ? -22.467 35.752 35.502 1.00 115.51 156 GLU B O 1
ATOM 2248 N N . PHE B 2 143 ? -23.058 34.162 36.984 1.00 120.46 157 PHE B N 1
ATOM 2249 C CA . PHE B 2 143 ? -23.406 35.118 38.025 1.00 122.46 157 PHE B CA 1
ATOM 2250 C C . PHE B 2 143 ? -23.007 34.572 39.388 1.00 129.90 157 PHE B C 1
ATOM 2251 O O . PHE B 2 143 ? -22.651 33.399 39.538 1.00 132.32 157 PHE B O 1
ATOM 2259 N N . SER B 2 144 ? -23.071 35.458 40.383 1.00 115.34 158 SER B N 1
ATOM 2260 C CA . SER B 2 144 ? -22.992 35.121 41.800 1.00 134.16 158 SER B CA 1
ATOM 2261 C C . SER B 2 144 ? -23.729 36.223 42.560 1.00 156.26 158 SER B C 1
ATOM 2262 O O . SER B 2 144 ? -23.553 37.399 42.253 1.00 156.31 158 SER B O 1
ATOM 2265 N N . ASP B 2 145 ? -24.573 35.848 43.529 1.00 146.08 159 ASP B N 1
ATOM 2266 C CA . ASP B 2 145 ? -25.618 36.767 44.000 1.00 150.49 159 ASP B CA 1
ATOM 2267 C C . ASP B 2 145 ? -25.460 37.357 45.397 1.00 146.05 159 ASP B C 1
ATOM 2268 O O . ASP B 2 145 ? -24.899 38.445 45.579 1.00 153.38 159 ASP B O 1
ATOM 2273 N N . ILE B 2 146 ? -26.010 36.648 46.380 1.00 159.78 160 ILE B N 1
ATOM 2274 C CA . ILE B 2 146 ? -26.283 37.211 47.699 1.00 148.74 160 ILE B CA 1
ATOM 2275 C C . ILE B 2 146 ? -24.992 37.720 48.321 1.00 151.10 160 ILE B C 1
ATOM 2276 O O . ILE B 2 146 ? -24.030 36.965 48.502 1.00 148.41 160 ILE B O 1
ATOM 2281 N N . GLN B 2 147 ? -24.969 39.007 48.645 1.00 139.99 161 GLN B N 1
ATOM 2282 C CA . GLN B 2 147 ? -23.865 39.612 49.384 1.00 143.51 161 GLN B CA 1
ATOM 2283 C C . GLN B 2 147 ? -24.368 40.831 50.146 1.00 144.83 161 GLN B C 1
ATOM 2284 O O . GLN B 2 147 ? -23.604 41.744 50.461 1.00 143.38 161 GLN B O 1
ATOM 2290 N N . GLU B 2 154 ? -12.086 48.125 35.031 1.00 134.52 168 GLU B N 1
ATOM 2291 C CA . GLU B 2 154 ? -12.910 47.355 35.954 1.00 129.78 168 GLU B CA 1
ATOM 2292 C C . GLU B 2 154 ? -13.900 46.491 35.177 1.00 118.40 168 GLU B C 1
ATOM 2293 O O . GLU B 2 154 ? -14.175 45.351 35.554 1.00 116.84 168 GLU B O 1
ATOM 2299 N N . PHE B 2 155 ? -14.434 47.044 34.091 1.00 133.10 169 PHE B N 1
ATOM 2300 C CA . PHE B 2 155 ? -15.355 46.340 33.211 1.00 126.22 169 PHE B CA 1
ATOM 2301 C C . PHE B 2 155 ? -14.724 46.193 31.834 1.00 125.77 169 PHE B C 1
ATOM 2302 O O . PHE B 2 155 ? -14.148 47.146 31.300 1.00 122.86 169 PHE B O 1
ATOM 2310 N N . ASP B 2 156 ? -14.835 44.996 31.264 1.00 119.89 170 ASP B N 1
ATOM 2311 C CA . ASP B 2 156 ? -14.254 44.711 29.958 1.00 125.90 170 ASP B CA 1
ATOM 2312 C C . ASP B 2 156 ? -15.128 45.325 28.864 1.00 123.76 170 ASP B C 1
ATOM 2313 O O . ASP B 2 156 ? -16.031 46.125 29.125 1.00 123.42 170 ASP B O 1
ATOM 2318 N N . SER B 2 157 ? -14.864 44.946 27.611 1.00 131.54 171 SER B N 1
ATOM 2319 C CA . SER B 2 157 ? -15.551 45.558 26.480 1.00 115.61 171 SER B CA 1
ATOM 2320 C C . SER B 2 157 ? -17.052 45.293 26.485 1.00 121.13 171 SER B C 1
ATOM 2321 O O . SER B 2 157 ? -17.793 45.997 25.790 1.00 112.50 171 SER B O 1
ATOM 2324 N N . TYR B 2 158 ? -17.520 44.308 27.253 1.00 116.23 172 TYR B N 1
ATOM 2325 C CA . TYR B 2 158 ? -18.912 43.875 27.199 1.00 124.82 172 TYR B CA 1
ATOM 2326 C C . TYR B 2 158 ? -19.677 44.180 28.484 1.00 116.52 172 TYR B C 1
ATOM 2327 O O . TYR B 2 158 ? -20.702 43.547 28.754 1.00 116.59 172 TYR B O 1
ATOM 2336 N N . GLY B 2 159 ? -19.210 45.142 29.276 1.00 129.06 173 GLY B N 1
ATOM 2337 C CA . GLY B 2 159 ? -19.907 45.488 30.499 1.00 122.33 173 GLY B CA 1
ATOM 2338 C C . GLY B 2 159 ? -19.939 44.399 31.546 1.00 115.78 173 GLY B C 1
ATOM 2339 O O . GLY B 2 159 ? -20.794 44.433 32.435 1.00 114.40 173 GLY B O 1
ATOM 2340 N N . LEU B 2 160 ? -19.034 43.428 31.463 1.00 123.31 174 LEU B N 1
ATOM 2341 C CA . LEU B 2 160 ? -18.922 42.357 32.440 1.00 120.33 174 LEU B CA 1
ATOM 2342 C C . LEU B 2 160 ? -17.553 42.407 33.107 1.00 115.38 174 LEU B C 1
ATOM 2343 O O . LEU B 2 160 ? -16.603 42.993 32.583 1.00 110.84 174 LEU B O 1
ATOM 2348 N N . SER B 2 161 ? -17.462 41.781 34.278 1.00 113.54 175 SER B N 1
ATOM 2349 C CA . SER B 2 161 ? -16.216 41.736 35.027 1.00 115.62 175 SER B CA 1
ATOM 2350 C C . SER B 2 161 ? -16.230 40.517 35.937 1.00 127.27 175 SER B C 1
ATOM 2351 O O . SER B 2 161 ? -17.267 39.883 36.147 1.00 120.24 175 SER B O 1
ATOM 2354 N N . LYS B 2 162 ? -15.056 40.191 36.475 1.00 116.92 176 LYS B N 1
ATOM 2355 C CA . LYS B 2 162 ? -14.916 39.081 37.406 1.00 120.50 176 LYS B CA 1
ATOM 2356 C C . LYS B 2 162 ? -14.971 39.521 38.863 1.00 123.63 176 LYS B C 1
ATOM 2357 O O . LYS B 2 162 ? -14.973 38.663 39.753 1.00 123.50 176 LYS B O 1
ATOM 2363 N N . THR B 2 163 ? -15.029 40.827 39.128 1.00 122.13 177 THR B N 1
ATOM 2364 C CA . THR B 2 163 ? -15.006 41.333 40.496 1.00 127.11 177 THR B CA 1
ATOM 2365 C C . THR B 2 163 ? -16.019 42.454 40.708 1.00 122.41 177 THR B C 1
ATOM 2366 O O . THR B 2 163 ? -16.607 42.567 41.789 1.00 130.63 177 THR B O 1
ATOM 2370 N N . ALA B 2 164 ? -16.226 43.285 39.689 1.00 130.05 178 ALA B N 1
ATOM 2371 C CA . ALA B 2 164 ? -17.064 44.470 39.834 1.00 119.20 178 ALA B CA 1
ATOM 2372 C C . ALA B 2 164 ? -18.487 44.089 40.224 1.00 124.27 178 ALA B C 1
ATOM 2373 O O . ALA B 2 164 ? -19.150 43.318 39.523 1.00 121.97 178 ALA B O 1
ATOM 2375 N N . THR B 2 165 ? -18.957 44.642 41.340 1.00 124.50 179 THR B N 1
ATOM 2376 C CA . THR B 2 165 ? -20.305 44.375 41.819 1.00 122.24 179 THR B CA 1
ATOM 2377 C C . THR B 2 165 ? -21.320 45.230 41.066 1.00 120.65 179 THR B C 1
ATOM 2378 O O . THR B 2 165 ? -20.999 46.303 40.548 1.00 126.20 179 THR B O 1
ATOM 2382 N N . VAL B 2 166 ? -22.553 44.739 41.007 1.00 124.63 180 VAL B N 1
ATOM 2383 C CA . VAL B 2 166 ? -23.640 45.451 40.341 1.00 124.95 180 VAL B CA 1
ATOM 2384 C C . VAL B 2 166 ? -24.954 45.140 41.044 1.00 128.75 180 VAL B C 1
ATOM 2385 O O . VAL B 2 166 ? -25.107 44.059 41.630 1.00 130.70 180 VAL B O 1
ATOM 2389 N N . PRO B 2 167 ? -25.929 46.060 41.018 1.00 125.13 181 PRO B N 1
ATOM 2390 C CA . PRO B 2 167 ? -27.264 45.831 41.585 1.00 128.30 181 PRO B CA 1
ATOM 2391 C C . PRO B 2 167 ? -28.020 44.725 40.853 1.00 125.61 181 PRO B C 1
ATOM 2392 O O . PRO B 2 167 ? -29.143 44.401 41.241 1.00 123.06 181 PRO B O 1
ATOM 2396 N N . GLN C 3 2 ? -23.421 5.974 -25.393 1.00 109.63 2 GLN C N 1
ATOM 2397 C CA . GLN C 3 2 ? -22.175 5.257 -25.154 1.00 111.27 2 GLN C CA 1
ATOM 2398 C C . GLN C 3 2 ? -22.133 4.713 -23.726 1.00 106.04 2 GLN C C 1
ATOM 2399 O O . GLN C 3 2 ? -23.010 5.014 -22.915 1.00 105.43 2 GLN C O 1
ATOM 2405 N N . LYS C 3 3 ? -21.109 3.918 -23.421 1.00 113.39 3 LYS C N 1
ATOM 2406 C CA . LYS C 3 3 ? -20.974 3.293 -22.112 1.00 101.29 3 LYS C CA 1
ATOM 2407 C C . LYS C 3 3 ? -20.205 4.199 -21.158 1.00 103.27 3 LYS C C 1
ATOM 2408 O O . LYS C 3 3 ? -19.258 4.885 -21.558 1.00 106.06 3 LYS C O 1
ATOM 2414 N N . VAL C 3 4 ? -20.616 4.192 -19.892 1.00 98.70 4 VAL C N 1
ATOM 2415 C CA . VAL C 3 4 ? -20.031 5.043 -18.862 1.00 80.62 4 VAL C CA 1
ATOM 2416 C C . VAL C 3 4 ? -19.047 4.220 -18.042 1.00 76.95 4 VAL C C 1
ATOM 2417 O O . VAL C 3 4 ? -19.398 3.152 -17.523 1.00 85.74 4 VAL C O 1
ATOM 2421 N N . THR C 3 5 ? -17.817 4.714 -17.924 1.00 74.52 5 THR C N 1
ATOM 2422 C CA . THR C 3 5 ? -16.771 4.102 -17.113 1.00 66.93 5 THR C CA 1
ATOM 2423 C C . THR C 3 5 ? -16.297 5.099 -16.056 1.00 66.07 5 THR C C 1
ATOM 2424 O O . THR C 3 5 ? -16.782 6.230 -15.971 1.00 65.89 5 THR C O 1
ATOM 2428 N N . GLY C 3 6 ? -15.336 4.666 -15.246 1.00 62.09 6 GLY C N 1
ATOM 2429 C CA . GLY C 3 6 ? -14.808 5.497 -14.182 1.00 62.59 6 GLY C CA 1
ATOM 2430 C C . GLY C 3 6 ? -15.533 5.288 -12.869 1.00 62.35 6 GLY C C 1
ATOM 2431 O O . GLY C 3 6 ? -16.284 4.328 -12.670 1.00 61.90 6 GLY C O 1
ATOM 2432 N N . ILE C 3 7 ? -15.289 6.216 -11.948 1.00 57.71 7 ILE C N 1
ATOM 2433 C CA . ILE C 3 7 ? -15.948 6.194 -10.647 1.00 57.53 7 ILE C CA 1
ATOM 2434 C C . ILE C 3 7 ? -17.377 6.697 -10.802 1.00 56.70 7 ILE C C 1
ATOM 2435 O O . ILE C 3 7 ? -17.611 7.788 -11.338 1.00 56.55 7 ILE C O 1
ATOM 2440 N N . LYS C 3 8 ? -18.339 5.902 -10.331 1.00 52.27 8 LYS C N 1
ATOM 2441 C CA . LYS C 3 8 ? -19.743 6.287 -10.371 1.00 51.53 8 LYS C CA 1
ATOM 2442 C C . LYS C 3 8 ? -20.248 6.868 -9.059 1.00 51.50 8 LYS C C 1
ATOM 2443 O O . LYS C 3 8 ? -21.266 7.569 -9.065 1.00 51.02 8 LYS C O 1
ATOM 2449 N N . SER C 3 9 ? -19.574 6.599 -7.944 1.00 53.07 9 SER C N 1
ATOM 2450 C CA . SER C 3 9 ? -20.014 7.095 -6.648 1.00 53.16 9 SER C CA 1
ATOM 2451 C C . SER C 3 9 ? -18.889 6.911 -5.642 1.00 54.00 9 SER C C 1
ATOM 2452 O O . SER C 3 9 ? -17.979 6.102 -5.844 1.00 54.41 9 SER C O 1
ATOM 2455 N N . VAL C 3 10 ? -18.965 7.669 -4.553 1.00 48.95 10 VAL C N 1
ATOM 2456 C CA . VAL C 3 10 ? -17.984 7.608 -3.475 1.00 49.79 10 VAL C CA 1
ATOM 2457 C C . VAL C 3 10 ? -18.737 7.203 -2.215 1.00 49.70 10 VAL C C 1
ATOM 2458 O O . VAL C 3 10 ? -19.346 8.046 -1.546 1.00 49.57 10 VAL C O 1
ATOM 2462 N N . ASP C 3 11 ? -18.703 5.914 -1.892 1.00 57.46 11 ASP C N 1
ATOM 2463 C CA . ASP C 3 11 ? -19.357 5.417 -0.695 1.00 57.45 11 ASP C CA 1
ATOM 2464 C C . ASP C 3 11 ? -18.432 5.571 0.510 1.00 58.36 11 ASP C C 1
ATOM 2465 O O . ASP C 3 11 ? -17.258 5.933 0.386 1.00 59.52 11 ASP C O 1
ATOM 2470 N N . PHE C 3 12 ? -18.971 5.291 1.694 1.00 61.14 12 PHE C N 1
ATOM 2471 C CA . PHE C 3 12 ? -18.168 5.365 2.908 1.00 60.41 12 PHE C CA 1
ATOM 2472 C C . PHE C 3 12 ? -18.989 4.879 4.093 1.00 60.46 12 PHE C C 1
ATOM 2473 O O . PHE C 3 12 ? -20.222 4.938 4.086 1.00 62.82 12 PHE C O 1
ATOM 2481 N N . LYS C 3 13 ? -18.279 4.389 5.107 1.00 58.68 13 LYS C N 1
ATOM 2482 C CA . LYS C 3 13 ? -18.860 3.967 6.375 1.00 60.69 13 LYS C CA 1
ATOM 2483 C C . LYS C 3 13 ? -18.403 4.923 7.469 1.00 62.02 13 LYS C C 1
ATOM 2484 O O . LYS C 3 13 ? -17.210 5.223 7.573 1.00 68.03 13 LYS C O 1
ATOM 2490 N N . ILE C 3 14 ? -19.345 5.393 8.282 1.00 59.28 14 ILE C N 1
ATOM 2491 C CA . ILE C 3 14 ? -19.067 6.357 9.341 1.00 61.40 14 ILE C CA 1
ATOM 2492 C C . ILE C 3 14 ? -19.165 5.657 10.690 1.00 65.82 14 ILE C C 1
ATOM 2493 O O . ILE C 3 14 ? -20.072 4.849 10.918 1.00 86.62 14 ILE C O 1
ATOM 2498 N N . LYS C 3 15 ? -18.224 5.970 11.581 1.00 70.81 15 LYS C N 1
ATOM 2499 C CA . LYS C 3 15 ? -18.233 5.477 12.955 1.00 74.26 15 LYS C CA 1
ATOM 2500 C C . LYS C 3 15 ? -18.076 6.667 13.887 1.00 72.04 15 LYS C C 1
ATOM 2501 O O . LYS C 3 15 ? -17.058 7.366 13.837 1.00 72.62 15 LYS C O 1
ATOM 2507 N N . ALA C 3 16 ? -19.079 6.903 14.726 1.00 73.62 16 ALA C N 1
ATOM 2508 C CA . ALA C 3 16 ? -19.100 8.056 15.609 1.00 72.43 16 ALA C CA 1
ATOM 2509 C C . ALA C 3 16 ? -19.207 7.609 17.060 1.00 74.33 16 ALA C C 1
ATOM 2510 O O . ALA C 3 16 ? -19.639 6.493 17.362 1.00 79.26 16 ALA C O 1
ATOM 2512 N N . LEU C 3 17 ? -18.807 8.506 17.958 1.00 75.89 17 LEU C N 1
ATOM 2513 C CA . LEU C 3 17 ? -18.872 8.278 19.392 1.00 72.44 17 LEU C CA 1
ATOM 2514 C C . LEU C 3 17 ? -19.641 9.423 20.036 1.00 72.49 17 LEU C C 1
ATOM 2515 O O . LEU C 3 17 ? -19.814 10.490 19.442 1.00 72.02 17 LEU C O 1
ATOM 2520 N N . GLY C 3 18 ? -20.110 9.196 21.259 1.00 71.70 18 GLY C N 1
ATOM 2521 C CA . GLY C 3 18 ? -20.816 10.256 21.960 1.00 71.74 18 GLY C CA 1
ATOM 2522 C C . GLY C 3 18 ? -21.407 9.789 23.271 1.00 72.33 18 GLY C C 1
ATOM 2523 O O . GLY C 3 18 ? -20.891 8.867 23.914 1.00 85.50 18 GLY C O 1
ATOM 2524 N N . HIS C 3 19 ? -22.501 10.443 23.655 1.00 78.60 19 HIS C N 1
ATOM 2525 C CA . HIS C 3 19 ? -23.127 10.247 24.955 1.00 79.26 19 HIS C CA 1
ATOM 2526 C C . HIS C 3 19 ? -24.436 11.025 25.000 1.00 78.68 19 HIS C C 1
ATOM 2527 O O . HIS C 3 19 ? -24.494 12.171 24.544 1.00 80.23 19 HIS C O 1
ATOM 2534 N N . GLY C 3 20 ? -25.489 10.418 25.539 1.00 77.36 20 GLY C N 1
ATOM 2535 C CA . GLY C 3 20 ? -26.783 11.072 25.604 1.00 76.89 20 GLY C CA 1
ATOM 2536 C C . GLY C 3 20 ? -27.485 11.072 24.256 1.00 75.63 20 GLY C C 1
ATOM 2537 O O . GLY C 3 20 ? -27.004 10.531 23.261 1.00 75.11 20 GLY C O 1
ATOM 2538 N N . VAL C 3 21 ? -28.653 11.707 24.235 1.00 73.78 21 VAL C N 1
ATOM 2539 C CA . VAL C 3 21 ? -29.511 11.750 23.055 1.00 72.62 21 VAL C CA 1
ATOM 2540 C C . VAL C 3 21 ? -29.279 13.065 22.324 1.00 77.35 21 VAL C C 1
ATOM 2541 O O . VAL C 3 21 ? -29.487 14.147 22.887 1.00 89.07 21 VAL C O 1
ATOM 2545 N N . VAL C 3 22 ? -28.856 12.972 21.065 1.00 78.11 22 VAL C N 1
ATOM 2546 C CA . VAL C 3 22 ? -28.644 14.158 20.242 1.00 71.29 22 VAL C CA 1
ATOM 2547 C C . VAL C 3 22 ? -29.908 14.558 19.482 1.00 70.44 22 VAL C C 1
ATOM 2548 O O . VAL C 3 22 ? -30.135 15.750 19.248 1.00 75.65 22 VAL C O 1
ATOM 2552 N N . ASN C 3 23 ? -30.732 13.590 19.077 1.00 71.42 23 ASN C N 1
ATOM 2553 C CA . ASN C 3 23 ? -31.861 13.840 18.184 1.00 71.88 23 ASN C CA 1
ATOM 2554 C C . ASN C 3 23 ? -33.117 13.226 18.787 1.00 74.28 23 ASN C C 1
ATOM 2555 O O . ASN C 3 23 ? -33.206 12.003 18.932 1.00 73.46 23 ASN C O 1
ATOM 2560 N N . TRP C 3 24 ? -34.086 14.069 19.135 1.00 71.54 24 TRP C N 1
ATOM 2561 C CA . TRP C 3 24 ? -35.336 13.621 19.732 1.00 75.10 24 TRP C CA 1
ATOM 2562 C C . TRP C 3 24 ? -36.453 13.580 18.694 1.00 77.01 24 TRP C C 1
ATOM 2563 O O . TRP C 3 24 ? -36.348 14.148 17.604 1.00 77.31 24 TRP C O 1
ATOM 2574 N N . ASN C 3 25 ? -37.538 12.896 19.058 1.00 77.57 25 ASN C N 1
ATOM 2575 C CA . ASN C 3 25 ? -38.664 12.687 18.153 1.00 71.12 25 ASN C CA 1
ATOM 2576 C C . ASN C 3 25 ? -39.738 13.759 18.333 1.00 70.58 25 ASN C C 1
ATOM 2577 O O . ASN C 3 25 ? -40.103 14.447 17.375 1.00 75.83 25 ASN C O 1
ATOM 2582 N N . GLY C 3 26 ? -40.252 13.906 19.552 1.00 73.03 26 GLY C N 1
ATOM 2583 C CA . GLY C 3 26 ? -41.273 14.885 19.838 1.00 77.58 26 GLY C CA 1
ATOM 2584 C C . GLY C 3 26 ? -42.189 14.449 20.965 1.00 87.80 26 GLY C C 1
ATOM 2585 O O . GLY C 3 26 ? -41.920 13.472 21.671 1.00 111.20 26 GLY C O 1
ATOM 2586 N N . PRO C 3 27 ? -43.294 15.168 21.156 1.00 91.35 27 PRO C N 1
ATOM 2587 C CA . PRO C 3 27 ? -44.241 14.786 22.210 1.00 96.15 27 PRO C CA 1
ATOM 2588 C C . PRO C 3 27 ? -44.870 13.430 21.922 1.00 93.28 27 PRO C C 1
ATOM 2589 O O . PRO C 3 27 ? -45.041 13.032 20.768 1.00 89.81 27 PRO C O 1
ATOM 2593 N N . THR C 3 28 ? -45.215 12.717 22.993 1.00 98.45 28 THR C N 1
ATOM 2594 C CA . THR C 3 28 ? -45.801 11.390 22.874 1.00 99.71 28 THR C CA 1
ATOM 2595 C C . THR C 3 28 ? -46.700 11.128 24.073 1.00 105.52 28 THR C C 1
ATOM 2596 O O . THR C 3 28 ? -46.352 11.478 25.204 1.00 114.90 28 THR C O 1
ATOM 2600 N N . THR C 3 29 ? -47.851 10.512 23.820 1.00 111.13 29 THR C N 1
ATOM 2601 C CA . THR C 3 29 ? -48.808 10.167 24.864 1.00 106.60 29 THR C CA 1
ATOM 2602 C C . THR C 3 29 ? -48.683 8.681 25.175 1.00 105.16 29 THR C C 1
ATOM 2603 O O . THR C 3 29 ? -48.939 7.838 24.308 1.00 109.84 29 THR C O 1
ATOM 2607 N N . LEU C 3 30 ? -48.269 8.367 26.406 1.00 110.21 30 LEU C N 1
ATOM 2608 C CA . LEU C 3 30 ? -48.176 6.994 26.877 1.00 107.17 30 LEU C CA 1
ATOM 2609 C C . LEU C 3 30 ? -49.028 6.710 28.107 1.00 114.76 30 LEU C C 1
ATOM 2610 O O . LEU C 3 30 ? -49.291 5.536 28.384 1.00 112.32 30 LEU C O 1
ATOM 2615 N N . THR C 3 31 ? -49.463 7.740 28.838 1.00 114.17 31 THR C N 1
ATOM 2616 C CA . THR C 3 31 ? -50.336 7.619 30.016 1.00 118.98 31 THR C CA 1
ATOM 2617 C C . THR C 3 31 ? -50.596 6.187 30.478 1.00 110.88 31 THR C C 1
ATOM 2618 O O . THR C 3 31 ? -49.810 5.611 31.229 1.00 110.80 31 THR C O 1
ATOM 2622 N N . ASP C 3 39 ? -49.728 10.690 30.285 1.00 120.43 39 ASP C N 1
ATOM 2623 C CA . ASP C 3 39 ? -48.619 11.598 30.554 1.00 123.90 39 ASP C CA 1
ATOM 2624 C C . ASP C 3 39 ? -47.837 11.885 29.278 1.00 123.28 39 ASP C C 1
ATOM 2625 O O . ASP C 3 39 ? -47.805 11.067 28.359 1.00 115.87 39 ASP C O 1
ATOM 2630 N N . ASN C 3 40 ? -47.206 13.056 29.226 1.00 129.20 40 ASN C N 1
ATOM 2631 C CA . ASN C 3 40 ? -46.427 13.474 28.065 1.00 120.87 40 ASN C CA 1
ATOM 2632 C C . ASN C 3 40 ? -44.969 13.092 28.294 1.00 120.06 40 ASN C C 1
ATOM 2633 O O . ASN C 3 40 ? -44.280 13.701 29.119 1.00 120.05 40 ASN C O 1
ATOM 2638 N N . HIS C 3 41 ? -44.502 12.079 27.567 1.00 112.50 41 HIS C N 1
ATOM 2639 C CA . HIS C 3 41 ? -43.141 11.564 27.691 1.00 112.68 41 HIS C CA 1
ATOM 2640 C C . HIS C 3 41 ? -42.454 11.709 26.340 1.00 101.34 41 HIS C C 1
ATOM 2641 O O . HIS C 3 41 ? -42.799 11.005 25.384 1.00 101.41 41 HIS C O 1
ATOM 2648 N N . THR C 3 42 ? -41.486 12.619 26.259 1.00 109.88 42 THR C N 1
ATOM 2649 C CA . THR C 3 42 ? -40.783 12.889 25.008 1.00 96.32 42 THR C CA 1
ATOM 2650 C C . THR C 3 42 ? -39.735 11.808 24.776 1.00 87.16 42 THR C C 1
ATOM 2651 O O . THR C 3 42 ? -38.721 11.753 25.480 1.00 87.15 42 THR C O 1
ATOM 2655 N N . LEU C 3 43 ? -39.981 10.937 23.775 1.00 89.37 43 LEU C N 1
ATOM 2656 C CA . LEU C 3 43 ? -39.061 9.877 23.395 1.00 84.01 43 LEU C CA 1
ATOM 2657 C C . LEU C 3 43 ? -38.057 10.378 22.361 1.00 77.34 43 LEU C C 1
ATOM 2658 O O . LEU C 3 43 ? -38.381 11.238 21.535 1.00 77.21 43 LEU C O 1
ATOM 2663 N N . PRO C 3 44 ? -36.828 9.860 22.392 1.00 71.11 44 PRO C N 1
ATOM 2664 C CA . PRO C 3 44 ? -35.880 10.154 21.310 1.00 70.61 44 PRO C CA 1
ATOM 2665 C C . PRO C 3 44 ? -36.282 9.459 20.020 1.00 69.67 44 PRO C C 1
ATOM 2666 O O . PRO C 3 44 ? -37.439 9.056 19.864 1.00 69.29 44 PRO C O 1
ATOM 2670 N N . LYS C 3 45 ? -35.342 9.302 19.090 1.00 65.88 45 LYS C N 1
ATOM 2671 C CA . LYS C 3 45 ? -35.618 8.687 17.796 1.00 65.56 45 LYS C CA 1
ATOM 2672 C C . LYS C 3 45 ? -35.199 7.221 17.838 1.00 68.91 45 LYS C C 1
ATOM 2673 O O . LYS C 3 45 ? -34.005 6.907 17.840 1.00 76.16 45 LYS C O 1
ATOM 2679 N N . LEU C 3 46 ? -36.186 6.330 17.869 1.00 67.94 46 LEU C N 1
ATOM 2680 C CA . LEU C 3 46 ? -35.963 4.890 17.865 1.00 65.51 46 LEU C CA 1
ATOM 2681 C C . LEU C 3 46 ? -36.461 4.313 16.546 1.00 64.04 46 LEU C C 1
ATOM 2682 O O . LEU C 3 46 ? -37.571 4.629 16.106 1.00 64.05 46 LEU C O 1
ATOM 2687 N N . ARG C 3 47 ? -35.639 3.470 15.921 1.00 62.18 47 ARG C N 1
ATOM 2688 C CA . ARG C 3 47 ? -35.972 2.867 14.636 1.00 61.41 47 ARG C CA 1
ATOM 2689 C C . ARG C 3 47 ? -36.850 1.639 14.840 1.00 61.47 47 ARG C C 1
ATOM 2690 O O . ARG C 3 47 ? -36.488 0.724 15.587 1.00 62.08 47 ARG C O 1
ATOM 2698 N N . GLY C 3 48 ? -37.998 1.616 14.160 1.00 61.88 48 GLY C N 1
ATOM 2699 C CA . GLY C 3 48 ? -38.953 0.538 14.286 1.00 61.99 48 GLY C CA 1
ATOM 2700 C C . GLY C 3 48 ? -39.906 0.663 15.454 1.00 62.34 48 GLY C C 1
ATOM 2701 O O . GLY C 3 48 ? -40.804 -0.178 15.593 1.00 69.78 48 GLY C O 1
ATOM 2702 N N . TYR C 3 49 ? -39.749 1.689 16.287 1.00 69.29 49 TYR C N 1
ATOM 2703 C CA . TYR C 3 49 ? -40.557 1.821 17.490 1.00 69.87 49 TYR C CA 1
ATOM 2704 C C . TYR C 3 49 ? -41.994 2.207 17.160 1.00 69.44 49 TYR C C 1
ATOM 2705 O O . TYR C 3 49 ? -42.279 2.842 16.140 1.00 68.73 49 TYR C O 1
ATOM 2714 N N . THR C 3 50 ? -42.902 1.809 18.047 1.00 81.16 50 THR C N 1
ATOM 2715 C CA . THR C 3 50 ? -44.291 2.236 18.005 1.00 75.43 50 THR C CA 1
ATOM 2716 C C . THR C 3 50 ? -44.793 2.358 19.435 1.00 81.12 50 THR C C 1
ATOM 2717 O O . THR C 3 50 ? -44.492 1.507 20.277 1.00 82.11 50 THR C O 1
ATOM 2721 N N . ASN C 3 51 ? -45.546 3.423 19.707 1.00 86.63 51 ASN C N 1
ATOM 2722 C CA . ASN C 3 51 ? -46.117 3.655 21.026 1.00 91.32 51 ASN C CA 1
ATOM 2723 C C . ASN C 3 51 ? -47.532 3.100 21.158 1.00 95.68 51 ASN C C 1
ATOM 2724 O O . ASN C 3 51 ? -48.269 3.512 22.060 1.00 104.90 51 ASN C O 1
ATOM 2729 N N . LEU C 3 52 ? -47.923 2.175 20.284 1.00 100.57 52 LEU C N 1
ATOM 2730 C CA . LEU C 3 52 ? -49.245 1.564 20.311 1.00 96.20 52 LEU C CA 1
ATOM 2731 C C . LEU C 3 52 ? -49.110 0.069 20.557 1.00 109.40 52 LEU C C 1
ATOM 2732 O O . LEU C 3 52 ? -48.262 -0.590 19.947 1.00 103.38 52 LEU C O 1
ATOM 2737 N N . THR C 3 53 ? -49.948 -0.460 21.444 1.00 103.36 53 THR C N 1
ATOM 2738 C CA . THR C 3 53 ? -49.989 -1.890 21.712 1.00 113.40 53 THR C CA 1
ATOM 2739 C C . THR C 3 53 ? -50.988 -2.543 20.753 1.00 122.53 53 THR C C 1
ATOM 2740 O O . THR C 3 53 ? -51.272 -2.011 19.677 1.00 130.86 53 THR C O 1
ATOM 2744 N N . GLY C 3 54 ? -51.536 -3.696 21.130 1.00 122.02 54 GLY C N 1
ATOM 2745 C CA . GLY C 3 54 ? -52.464 -4.402 20.267 1.00 121.16 54 GLY C CA 1
ATOM 2746 C C . GLY C 3 54 ? -53.907 -4.321 20.719 1.00 117.90 54 GLY C C 1
ATOM 2747 O O . GLY C 3 54 ? -54.751 -5.095 20.258 1.00 120.47 54 GLY C O 1
ATOM 2748 N N . LYS C 3 55 ? -54.206 -3.388 21.618 1.00 118.44 55 LYS C N 1
ATOM 2749 C CA . LYS C 3 55 ? -55.551 -3.213 22.144 1.00 120.21 55 LYS C CA 1
ATOM 2750 C C . LYS C 3 55 ? -56.277 -2.102 21.397 1.00 115.39 55 LYS C C 1
ATOM 2751 O O . LYS C 3 55 ? -55.663 -1.148 20.913 1.00 119.81 55 LYS C O 1
ATOM 2757 N N . VAL C 3 56 ? -57.599 -2.233 21.313 1.00 133.69 56 VAL C N 1
ATOM 2758 C CA . VAL C 3 56 ? -58.431 -1.296 20.573 1.00 116.79 56 VAL C CA 1
ATOM 2759 C C . VAL C 3 56 ? -59.456 -0.685 21.521 1.00 118.15 56 VAL C C 1
ATOM 2760 O O . VAL C 3 56 ? -59.787 -1.245 22.569 1.00 121.13 56 VAL C O 1
ATOM 2764 N N . LYS C 3 57 ? -59.955 0.485 21.135 1.00 111.29 57 LYS C N 1
ATOM 2765 C CA . LYS C 3 57 ? -61.015 1.166 21.861 1.00 118.17 57 LYS C CA 1
ATOM 2766 C C . LYS C 3 57 ? -62.381 0.768 21.307 1.00 128.20 57 LYS C C 1
ATOM 2767 O O . LYS C 3 57 ? -62.501 0.242 20.198 1.00 125.66 57 LYS C O 1
ATOM 2773 N N . ASP C 3 58 ? -63.417 1.029 22.098 1.00 121.59 58 ASP C N 1
ATOM 2774 C CA . ASP C 3 58 ? -64.784 0.784 21.669 1.00 130.60 58 ASP C CA 1
ATOM 2775 C C . ASP C 3 58 ? -65.371 2.048 21.053 1.00 133.01 58 ASP C C 1
ATOM 2776 O O . ASP C 3 58 ? -65.039 3.168 21.450 1.00 136.04 58 ASP C O 1
ATOM 2781 N N . GLU C 3 59 ? -66.249 1.857 20.071 1.00 129.79 59 GLU C N 1
ATOM 2782 C CA . GLU C 3 59 ? -66.884 2.934 19.318 1.00 132.18 59 GLU C CA 1
ATOM 2783 C C . GLU C 3 59 ? -65.884 3.766 18.522 1.00 130.74 59 GLU C C 1
ATOM 2784 O O . GLU C 3 59 ? -66.259 4.796 17.951 1.00 132.26 59 GLU C O 1
ATOM 2790 N N . THR C 3 60 ? -64.621 3.347 18.474 1.00 127.43 60 THR C N 1
ATOM 2791 C CA . THR C 3 60 ? -63.605 4.011 17.671 1.00 122.00 60 THR C CA 1
ATOM 2792 C C . THR C 3 60 ? -62.465 3.032 17.442 1.00 112.47 60 THR C C 1
ATOM 2793 O O . THR C 3 60 ? -62.130 2.245 18.331 1.00 118.02 60 THR C O 1
ATOM 2797 N N . GLY C 3 61 ? -61.876 3.085 16.250 1.00 126.97 61 GLY C N 1
ATOM 2798 C CA . GLY C 3 61 ? -60.793 2.184 15.914 1.00 112.07 61 GLY C CA 1
ATOM 2799 C C . GLY C 3 61 ? -59.463 2.508 16.553 1.00 98.68 61 GLY C C 1
ATOM 2800 O O . GLY C 3 61 ? -58.498 1.772 16.329 1.00 94.92 61 GLY C O 1
ATOM 2801 N N . TYR C 3 62 ? -59.381 3.576 17.343 1.00 108.47 62 TYR C N 1
ATOM 2802 C CA . TYR C 3 62 ? -58.115 3.973 17.942 1.00 102.22 62 TYR C CA 1
ATOM 2803 C C . TYR C 3 62 ? -57.635 2.921 18.938 1.00 100.18 62 TYR C C 1
ATOM 2804 O O . TYR C 3 62 ? -58.427 2.189 19.536 1.00 100.10 62 TYR C O 1
ATOM 2813 N N . LYS C 3 63 ? -56.318 2.853 19.113 1.00 101.19 63 LYS C N 1
ATOM 2814 C CA . LYS C 3 63 ? -55.689 1.833 19.938 1.00 108.00 63 LYS C CA 1
ATOM 2815 C C . LYS C 3 63 ? -55.121 2.438 21.216 1.00 103.49 63 LYS C C 1
ATOM 2816 O O . LYS C 3 63 ? -54.746 3.614 21.257 1.00 105.43 63 LYS C O 1
ATOM 2822 N N . TYR C 3 64 ? -55.060 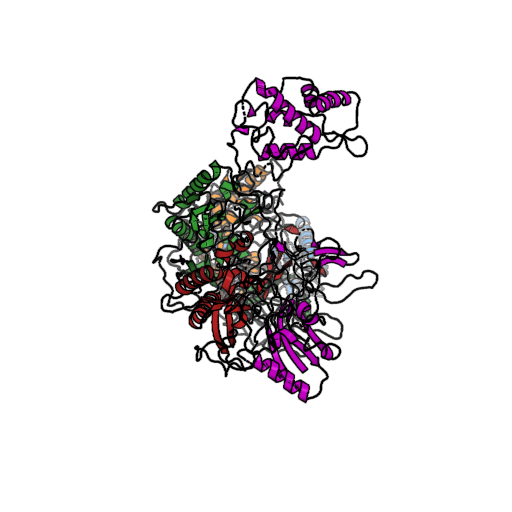1.614 22.260 1.00 109.71 64 TYR C N 1
ATOM 2823 C CA . TYR C 3 64 ? -54.498 2.039 23.530 1.00 111.32 64 TYR C CA 1
ATOM 2824 C C . TYR C 3 64 ? -53.009 2.356 23.378 1.00 104.90 64 TYR C C 1
ATOM 2825 O O . TYR C 3 64 ? -52.370 2.035 22.373 1.00 111.83 64 TYR C O 1
ATOM 2834 N N . LYS C 3 65 ? -52.460 2.997 24.403 1.00 103.71 65 LYS C N 1
ATOM 2835 C CA . LYS C 3 65 ? -51.078 3.448 24.407 1.00 101.61 65 LYS C CA 1
ATOM 2836 C C . LYS C 3 65 ? -50.185 2.469 25.162 1.00 105.40 65 LYS C C 1
ATOM 2837 O O . LYS C 3 65 ? -50.653 1.609 25.912 1.00 120.07 65 LYS C O 1
ATOM 2843 N N . LYS C 3 66 ? -48.881 2.610 24.945 1.00 103.47 66 LYS C N 1
ATOM 2844 C CA . LYS C 3 66 ? -47.877 1.864 25.685 1.00 103.27 66 LYS C CA 1
ATOM 2845 C C . LYS C 3 66 ? -47.512 2.601 26.971 1.00 117.22 66 LYS C C 1
ATOM 2846 O O . LYS C 3 66 ? -47.965 3.716 27.233 1.00 113.99 66 LYS C O 1
ATOM 2852 N N . GLN C 3 67 ? -46.671 1.962 27.777 1.00 112.73 67 GLN C N 1
ATOM 2853 C CA . GLN C 3 67 ? -46.092 2.592 28.952 1.00 117.83 67 GLN C CA 1
ATOM 2854 C C . GLN C 3 67 ? -44.704 3.123 28.620 1.00 123.65 67 GLN C C 1
ATOM 2855 O O . GLN C 3 67 ? -43.977 2.550 27.804 1.00 130.88 67 GLN C O 1
ATOM 2861 N N . ALA C 3 68 ? -44.341 4.233 29.265 1.00 125.34 68 ALA C N 1
ATOM 2862 C CA . ALA C 3 68 ? -43.067 4.882 28.979 1.00 120.13 68 ALA C CA 1
ATOM 2863 C C . ALA C 3 68 ? -41.866 4.006 29.308 1.00 122.58 68 ALA C C 1
ATOM 2864 O O . ALA C 3 68 ? -40.743 4.368 28.942 1.00 134.28 68 ALA C O 1
ATOM 2866 N N . THR C 3 69 ? -42.066 2.871 29.978 1.00 125.93 69 THR C N 1
ATOM 2867 C CA . THR C 3 69 ? -40.966 2.019 30.408 1.00 121.36 69 THR C CA 1
ATOM 2868 C C . THR C 3 69 ? -40.786 0.774 29.547 1.00 116.51 69 THR C C 1
ATOM 2869 O O . THR C 3 69 ? -39.819 0.034 29.757 1.00 117.92 69 THR C O 1
ATOM 2873 N N . ASP C 3 70 ? -41.679 0.524 28.592 1.00 114.10 70 ASP C N 1
ATOM 2874 C CA . ASP C 3 70 ? -41.601 -0.663 27.739 1.00 121.79 70 ASP C CA 1
ATOM 2875 C C . ASP C 3 70 ? -40.922 -0.277 26.429 1.00 111.98 70 ASP C C 1
ATOM 2876 O O . ASP C 3 70 ? -41.574 0.112 25.458 1.00 111.43 70 ASP C O 1
ATOM 2881 N N . ILE C 3 71 ? -39.598 -0.389 26.407 1.00 112.09 71 ILE C N 1
ATOM 2882 C CA . ILE C 3 71 ? -38.822 -0.213 25.185 1.00 101.52 71 ILE C CA 1
ATOM 2883 C C . ILE C 3 71 ? -37.624 -1.146 25.246 1.00 95.78 71 ILE C C 1
ATOM 2884 O O . ILE C 3 71 ? -36.958 -1.256 26.279 1.00 92.23 71 ILE C O 1
ATOM 2889 N N . ASN C 3 72 ? -37.357 -1.825 24.137 1.00 87.40 72 ASN C N 1
ATOM 2890 C CA . ASN C 3 72 ? -36.198 -2.702 24.005 1.00 85.06 72 ASN C CA 1
ATOM 2891 C C . ASN C 3 72 ? -35.185 -1.971 23.131 1.00 90.28 72 ASN C C 1
ATOM 2892 O O . ASN C 3 72 ? -35.326 -1.927 21.906 1.00 109.80 72 ASN C O 1
ATOM 2897 N N . PHE C 3 73 ? -34.169 -1.388 23.768 1.00 91.31 73 PHE C N 1
ATOM 2898 C CA . PHE C 3 73 ? -33.190 -0.580 23.051 1.00 82.97 73 PHE C CA 1
ATOM 2899 C C . PHE C 3 73 ? -32.276 -1.406 22.155 1.00 86.50 73 PHE C C 1
ATOM 2900 O O . PHE C 3 73 ? -31.391 -0.835 21.507 1.00 78.87 73 PHE C O 1
ATOM 2908 N N . LYS C 3 74 ? -32.459 -2.725 22.106 1.00 90.87 74 LYS C N 1
ATOM 2909 C CA . LYS C 3 74 ? -31.840 -3.555 21.081 1.00 89.39 74 LYS C CA 1
ATOM 2910 C C . LYS C 3 74 ? -32.773 -3.842 19.914 1.00 81.72 74 LYS C C 1
ATOM 2911 O O . LYS C 3 74 ? -32.302 -4.020 18.786 1.00 79.96 74 LYS C O 1
ATOM 2917 N N . GLU C 3 75 ? -34.085 -3.883 20.162 1.00 86.46 75 GLU C N 1
ATOM 2918 C CA . GLU C 3 75 ? -35.052 -4.130 19.098 1.00 84.24 75 GLU C CA 1
ATOM 2919 C C . GLU C 3 75 ? -35.422 -2.844 18.368 1.00 75.41 75 GLU C C 1
ATOM 2920 O O . GLU C 3 75 ? -35.594 -2.850 17.144 1.00 74.88 75 GLU C O 1
ATOM 2926 N N . THR C 3 76 ? -35.552 -1.737 19.100 1.00 81.95 76 THR C N 1
ATOM 2927 C CA . THR C 3 76 ? -35.854 -0.425 18.532 1.00 72.22 76 THR C CA 1
ATOM 2928 C C . THR C 3 76 ? -34.745 0.528 18.966 1.00 68.05 76 THR C C 1
ATOM 2929 O O . THR C 3 76 ? -34.935 1.347 19.878 1.00 68.43 76 THR C O 1
ATOM 2933 N N . PRO C 3 77 ? -33.570 0.454 18.327 1.00 65.18 77 PRO C N 1
ATOM 2934 C CA . PRO C 3 77 ? -32.403 1.193 18.831 1.00 64.85 77 PRO C CA 1
ATOM 2935 C C . PRO C 3 77 ? -32.476 2.698 18.618 1.00 64.54 77 PRO C C 1
ATOM 2936 O O . PRO C 3 77 ? -33.475 3.228 18.121 1.00 72.09 77 PRO C O 1
ATOM 2940 N N . LEU C 3 78 ? -31.402 3.387 19.001 1.00 66.60 78 LEU C N 1
ATOM 2941 C CA . LEU C 3 78 ? -31.295 4.834 18.888 1.00 66.49 78 LEU C CA 1
ATOM 2942 C C . LEU C 3 78 ? -30.581 5.204 17.595 1.00 65.87 78 LEU C C 1
ATOM 2943 O O . LEU C 3 78 ? -29.621 4.541 17.194 1.00 68.43 78 LEU C O 1
ATOM 2948 N N . TYR C 3 79 ? -31.049 6.271 16.949 1.00 63.35 79 TYR C N 1
ATOM 2949 C CA . TYR C 3 79 ? -30.440 6.729 15.709 1.00 62.80 79 TYR C CA 1
ATOM 2950 C C . TYR C 3 79 ? -30.591 8.239 15.596 1.00 62.71 79 TYR C C 1
ATOM 2951 O O . TYR C 3 79 ? -31.508 8.838 16.161 1.00 62.86 79 TYR C O 1
ATOM 2960 N N . ILE C 3 80 ? -29.667 8.847 14.857 1.00 60.78 80 ILE C N 1
ATOM 2961 C CA . ILE C 3 80 ? -29.694 10.273 14.555 1.00 60.69 80 ILE C CA 1
ATOM 2962 C C . ILE C 3 80 ? -30.077 10.418 13.088 1.00 59.78 80 ILE C C 1
ATOM 2963 O O . ILE C 3 80 ? -29.344 9.962 12.201 1.00 59.56 80 ILE C O 1
ATOM 2968 N N . SER C 3 81 ? -31.224 11.046 12.833 1.00 58.62 81 SER C N 1
ATOM 2969 C CA . SER C 3 81 ? -31.797 11.069 11.494 1.00 57.75 81 SER C CA 1
ATOM 2970 C C . SER C 3 81 ? -30.854 11.733 10.492 1.00 57.82 81 SER C C 1
ATOM 2971 O O . SER C 3 81 ? -29.963 12.510 10.847 1.00 68.14 81 SER C O 1
ATOM 2974 N N . GLN C 3 82 ? -31.069 11.406 9.213 1.00 59.65 82 GLN C N 1
ATOM 2975 C CA . GLN C 3 82 ? -30.342 12.073 8.138 1.00 63.40 82 GLN C CA 1
ATOM 2976 C C . GLN C 3 82 ? -30.631 13.566 8.117 1.00 64.84 82 GLN C C 1
ATOM 2977 O O . GLN C 3 82 ? -29.749 14.365 7.782 1.00 61.47 82 GLN C O 1
ATOM 2983 N N . ASN C 3 83 ? -31.855 13.961 8.477 1.00 68.23 83 ASN C N 1
ATOM 2984 C CA . ASN C 3 83 ? -32.200 15.378 8.471 1.00 62.13 83 ASN C CA 1
ATOM 2985 C C . ASN C 3 83 ? -31.445 16.142 9.553 1.00 65.60 83 ASN C C 1
ATOM 2986 O O . ASN C 3 83 ? -31.180 17.339 9.393 1.00 62.45 83 ASN C O 1
ATOM 2991 N N . CYS C 3 84 ? -31.085 15.475 10.652 1.00 73.45 84 CYS C N 1
ATOM 2992 C CA . CYS C 3 84 ? -30.301 16.135 11.692 1.00 66.56 84 CYS C CA 1
ATOM 2993 C C . CYS C 3 84 ? -28.845 16.278 11.266 1.00 64.24 84 CYS C C 1
ATOM 2994 O O . CYS C 3 84 ? -28.244 17.348 11.420 1.00 67.26 84 CYS C O 1
ATOM 2997 N N . ILE C 3 85 ? -28.263 15.207 10.723 1.00 65.48 85 ILE C N 1
ATOM 2998 C CA . ILE C 3 85 ? -26.879 15.261 10.257 1.00 62.29 85 ILE C CA 1
ATOM 2999 C C . ILE C 3 85 ? -26.711 16.371 9.228 1.00 62.08 85 ILE C C 1
ATOM 3000 O O . ILE C 3 85 ? -25.801 17.203 9.323 1.00 65.79 85 ILE C O 1
ATOM 3005 N N . ARG C 3 86 ? -27.593 16.401 8.226 1.00 63.93 86 ARG C N 1
ATOM 3006 C CA . ARG C 3 86 ? -27.493 17.401 7.170 1.00 63.74 86 ARG C CA 1
ATOM 3007 C C . ARG C 3 86 ? -27.619 18.823 7.703 1.00 64.25 86 ARG C C 1
ATOM 3008 O O . ARG C 3 86 ? -27.231 19.767 7.007 1.00 64.33 86 ARG C O 1
ATOM 3016 N N . HIS C 3 87 ? -28.150 19.002 8.916 1.00 67.52 87 HIS C N 1
ATOM 3017 C CA . HIS C 3 87 ? -28.225 20.335 9.506 1.00 68.09 87 HIS C CA 1
ATOM 3018 C C . HIS C 3 87 ? -26.871 20.778 10.048 1.00 77.64 87 HIS C C 1
ATOM 3019 O O . HIS C 3 87 ? -26.383 21.862 9.711 1.00 72.10 87 HIS C O 1
ATOM 3026 N N . HIS C 3 88 ? -26.249 19.950 10.886 1.00 80.34 88 HIS C N 1
ATOM 3027 C CA . HIS C 3 88 ? -24.964 20.282 11.493 1.00 70.02 88 HIS C CA 1
ATOM 3028 C C . HIS C 3 88 ? -23.781 20.041 10.561 1.00 66.39 88 HIS C C 1
ATOM 3029 O O . HIS C 3 88 ? -22.652 20.393 10.919 1.00 67.31 88 HIS C O 1
ATOM 3036 N N . LEU C 3 89 ? -24.006 19.455 9.383 1.00 63.28 89 LEU C N 1
ATOM 3037 C CA . LEU C 3 89 ? -22.939 19.248 8.412 1.00 65.54 89 LEU C CA 1
ATOM 3038 C C . LEU C 3 89 ? -22.706 20.460 7.523 1.00 72.13 89 LEU C C 1
ATOM 3039 O O . LEU C 3 89 ? -21.563 20.716 7.126 1.00 83.82 89 LEU C O 1
ATOM 3044 N N . PHE C 3 90 ? -23.758 21.206 7.194 1.00 71.93 90 PHE C N 1
ATOM 3045 C CA . PHE C 3 90 ? -23.624 22.392 6.359 1.00 75.60 90 PHE C CA 1
ATOM 3046 C C . PHE C 3 90 ? -23.692 23.689 7.151 1.00 86.20 90 PHE C C 1
ATOM 3047 O O . PHE C 3 90 ? -23.010 24.653 6.789 1.00 103.02 90 PHE C O 1
ATOM 3055 N N . ARG C 3 91 ? -24.498 23.725 8.214 1.00 93.75 91 ARG C N 1
ATOM 3056 C CA . ARG C 3 91 ? -24.485 24.785 9.219 1.00 97.82 91 ARG C CA 1
ATOM 3057 C C . ARG C 3 91 ? -24.166 26.156 8.636 1.00 101.89 91 ARG C C 1
ATOM 3058 O O . ARG C 3 91 ? -23.060 26.671 8.828 1.00 102.73 91 ARG C O 1
ATOM 3066 N N . GLU C 3 92 ? -25.118 26.758 7.931 1.00 95.87 92 GLU C N 1
ATOM 3067 C CA . GLU C 3 92 ? -24.901 28.078 7.348 1.00 109.75 92 GLU C CA 1
ATOM 3068 C C . GLU C 3 92 ? -26.219 28.810 7.121 1.00 114.45 92 GLU C C 1
ATOM 3069 O O . GLU C 3 92 ? -26.457 29.873 7.695 1.00 111.17 92 GLU C O 1
ATOM 3075 N N . LEU C 3 105 ? -31.027 32.060 -5.653 1.00 101.93 105 LEU C N 1
ATOM 3076 C CA . LEU C 3 105 ? -30.218 33.265 -5.793 1.00 97.17 105 LEU C CA 1
ATOM 3077 C C . LEU C 3 105 ? -28.842 32.931 -6.362 1.00 97.27 105 LEU C C 1
ATOM 3078 O O . LEU C 3 105 ? -28.353 31.810 -6.218 1.00 97.39 105 LEU C O 1
ATOM 3083 N N . LYS C 3 106 ? -28.225 33.921 -7.012 1.00 94.91 106 LYS C N 1
ATOM 3084 C CA . LYS C 3 106 ? -26.923 33.713 -7.638 1.00 102.58 106 LYS C CA 1
ATOM 3085 C C . LYS C 3 106 ? -25.890 33.204 -6.642 1.00 96.90 106 LYS C C 1
ATOM 3086 O O . LYS C 3 106 ? -24.947 32.503 -7.029 1.00 93.94 106 LYS C O 1
ATOM 3092 N N . ASN C 3 107 ? -26.051 33.536 -5.362 1.00 103.40 107 ASN C N 1
ATOM 3093 C CA . ASN C 3 107 ? -25.056 33.191 -4.356 1.00 93.27 107 ASN C CA 1
ATOM 3094 C C . ASN C 3 107 ? -25.308 31.837 -3.710 1.00 83.74 107 ASN C C 1
ATOM 3095 O O . ASN C 3 107 ? -24.363 31.203 -3.229 1.00 82.66 107 ASN C O 1
ATOM 3100 N N . VAL C 3 108 ? -26.560 31.381 -3.669 1.00 93.22 108 VAL C N 1
ATOM 3101 C CA . VAL C 3 108 ? -26.844 30.057 -3.117 1.00 82.77 108 VAL C CA 1
ATOM 3102 C C . VAL C 3 108 ? -26.033 28.998 -3.854 1.00 75.40 108 VAL C C 1
ATOM 3103 O O . VAL C 3 108 ? -25.246 28.257 -3.252 1.00 76.90 108 VAL C O 1
ATOM 3107 N N . LEU C 3 109 ? -26.234 28.895 -5.166 1.00 75.02 109 LEU C N 1
ATOM 3108 C CA . LEU C 3 109 ? -25.306 28.141 -5.990 1.00 72.47 109 LEU C CA 1
ATOM 3109 C C . LEU C 3 109 ? -23.893 28.689 -5.796 1.00 76.78 109 LEU C C 1
ATOM 3110 O O . LEU C 3 109 ? -23.697 29.833 -5.376 1.00 100.36 109 LEU C O 1
ATOM 3115 N N . ALA C 3 110 ? -22.898 27.851 -6.099 1.00 79.19 110 ALA C N 1
ATOM 3116 C CA . ALA C 3 110 ? -21.493 28.193 -5.866 1.00 70.17 110 ALA C CA 1
ATOM 3117 C C . ALA C 3 110 ? -21.200 28.326 -4.372 1.00 69.29 110 ALA C C 1
ATOM 3118 O O . ALA C 3 110 ? -20.472 29.220 -3.931 1.00 70.17 110 ALA C O 1
ATOM 3120 N N . SER C 3 111 ? -21.758 27.400 -3.596 1.00 64.67 111 SER C N 1
ATOM 3121 C CA . SER C 3 111 ? -21.450 27.251 -2.184 1.00 65.16 111 SER C CA 1
ATOM 3122 C C . SER C 3 111 ? -21.638 25.785 -1.816 1.00 64.55 111 SER C C 1
ATOM 3123 O O . SER C 3 111 ? -22.121 24.979 -2.616 1.00 67.01 111 SER C O 1
ATOM 3126 N N . ILE C 3 112 ? -21.245 25.439 -0.590 1.00 61.30 112 ILE C N 1
ATOM 3127 C CA . ILE C 3 112 ? -21.418 24.057 -0.156 1.00 62.66 112 ILE C CA 1
ATOM 3128 C C . ILE C 3 112 ? -22.895 23.701 -0.098 1.00 63.56 112 ILE C C 1
ATOM 3129 O O . ILE C 3 112 ? -23.273 22.548 -0.333 1.00 64.72 112 ILE C O 1
ATOM 3134 N N . THR C 3 113 ? -23.756 24.681 0.192 1.00 63.82 113 THR C N 1
ATOM 3135 C CA . THR C 3 113 ? -25.177 24.397 0.364 1.00 65.72 113 THR C CA 1
ATOM 3136 C C . THR C 3 113 ? -25.869 24.166 -0.974 1.00 65.48 113 THR C C 1
ATOM 3137 O O . THR C 3 113 ? -26.759 23.315 -1.079 1.00 84.76 113 THR C O 1
ATOM 3141 N N . GLY C 3 114 ? -25.476 24.914 -2.004 1.00 73.02 114 GLY C N 1
ATOM 3142 C CA . GLY C 3 114 ? -26.101 24.822 -3.309 1.00 64.27 114 GLY C CA 1
ATOM 3143 C C . GLY C 3 114 ? -25.630 23.701 -4.207 1.00 60.46 114 GLY C C 1
ATOM 3144 O O . GLY C 3 114 ? -26.304 23.390 -5.191 1.00 61.30 114 GLY C O 1
ATOM 3145 N N . LEU C 3 115 ? -24.495 23.082 -3.895 1.00 57.55 115 LEU C N 1
ATOM 3146 C CA . LEU C 3 115 ? -23.912 22.016 -4.703 1.00 57.25 115 LEU C CA 1
ATOM 3147 C C . LEU C 3 115 ? -24.027 20.640 -4.070 1.00 56.86 115 LEU C C 1
ATOM 3148 O O . LEU C 3 115 ? -24.410 19.686 -4.749 1.00 56.25 115 LEU C O 1
ATOM 3153 N N . ILE C 3 116 ? -23.703 20.509 -2.784 1.00 54.88 116 ILE C N 1
ATOM 3154 C CA . ILE C 3 116 ? -23.739 19.220 -2.099 1.00 54.69 116 ILE C CA 1
ATOM 3155 C C . ILE C 3 116 ? -25.111 19.023 -1.468 1.00 54.25 116 ILE C C 1
ATOM 3156 O O . ILE C 3 116 ? -25.796 18.030 -1.738 1.00 53.66 116 ILE C O 1
ATOM 3161 N N . ARG C 3 117 ? -25.523 19.963 -0.627 1.00 54.25 117 ARG C N 1
ATOM 3162 C CA . ARG C 3 117 ? -26.899 19.977 -0.158 1.00 53.77 117 ARG C CA 1
ATOM 3163 C C . ARG C 3 117 ? -27.814 20.441 -1.285 1.00 59.15 117 ARG C C 1
ATOM 3164 O O . ARG C 3 117 ? -27.401 21.171 -2.188 1.00 82.54 117 ARG C O 1
ATOM 3172 N N . GLY C 3 118 ? -29.067 19.997 -1.239 1.00 59.59 118 GLY C N 1
ATOM 3173 C CA . GLY C 3 118 ? -30.064 20.418 -2.200 1.00 58.54 118 GLY C CA 1
ATOM 3174 C C . GLY C 3 118 ? -30.732 21.717 -1.791 1.00 57.35 118 GLY C C 1
ATOM 3175 O O . GLY C 3 118 ? -30.353 22.371 -0.817 1.00 58.77 118 GLY C O 1
ATOM 3176 N N . TYR C 3 119 ? -31.755 22.089 -2.556 1.00 60.70 119 TYR C N 1
ATOM 3177 C CA . TYR C 3 119 ? -32.561 23.247 -2.197 1.00 63.65 119 TYR C CA 1
ATOM 3178 C C . TYR C 3 119 ? -33.735 23.374 -3.156 1.00 65.04 119 TYR C C 1
ATOM 3179 O O . TYR C 3 119 ? -33.649 22.993 -4.329 1.00 65.37 119 TYR C O 1
ATOM 3188 N N . VAL C 3 120 ? -34.833 23.909 -2.629 1.00 66.13 120 VAL C N 1
ATOM 3189 C CA . VAL C 3 120 ? -35.974 24.348 -3.419 1.00 65.85 120 VAL C CA 1
ATOM 3190 C C . VAL C 3 120 ? -36.352 25.736 -2.925 1.00 67.65 120 VAL C C 1
ATOM 3191 O O . VAL C 3 120 ? -36.277 26.019 -1.724 1.00 66.86 120 VAL C O 1
ATOM 3195 N N . VAL C 3 121 ? -36.751 26.603 -3.843 1.00 77.84 121 VAL C N 1
ATOM 3196 C CA . VAL C 3 121 ? -37.131 27.975 -3.520 1.00 81.28 121 VAL C CA 1
ATOM 3197 C C . VAL C 3 121 ? -38.632 28.114 -3.758 1.00 89.45 121 VAL C C 1
ATOM 3198 O O . VAL C 3 121 ? -39.089 27.949 -4.896 1.00 89.05 121 VAL C O 1
ATOM 3202 N N . PRO C 3 122 ? -39.429 28.394 -2.728 1.00 84.15 122 PRO C N 1
ATOM 3203 C CA . PRO C 3 122 ? -40.866 28.584 -2.947 1.00 96.20 122 PRO C CA 1
ATOM 3204 C C . PRO C 3 122 ? -41.129 29.763 -3.871 1.00 113.32 122 PRO C C 1
ATOM 3205 O O . PRO C 3 122 ? -40.276 30.627 -4.087 1.00 109.77 122 PRO C O 1
ATOM 3209 N N . SER C 3 123 ? -42.341 29.792 -4.425 1.00 106.94 123 SER C N 1
ATOM 3210 C CA . SER C 3 123 ? -42.717 30.807 -5.406 1.00 113.44 123 SER C CA 1
ATOM 3211 C C . SER C 3 123 ? -41.754 30.811 -6.591 1.00 102.81 123 SER C C 1
ATOM 3212 O O . SER C 3 123 ? -41.488 31.859 -7.186 1.00 102.36 123 SER C O 1
ATOM 3215 N N . SER C 3 124 ? -41.226 29.638 -6.938 1.00 107.76 124 SER C N 1
ATOM 3216 C CA . SER C 3 124 ? -40.265 29.508 -8.024 1.00 98.99 124 SER C CA 1
ATOM 3217 C C . SER C 3 124 ? -40.033 28.029 -8.302 1.00 116.03 124 SER C C 1
ATOM 3218 O O . SER C 3 124 ? -39.898 27.233 -7.369 1.00 105.19 124 SER C O 1
ATOM 3221 N N . GLN C 3 125 ? -39.985 27.668 -9.586 1.00 103.94 125 GLN C N 1
ATOM 3222 C CA . GLN C 3 125 ? -39.852 26.268 -9.978 1.00 103.02 125 GLN C CA 1
ATOM 3223 C C . GLN C 3 125 ? -38.392 25.831 -9.999 1.00 91.53 125 GLN C C 1
ATOM 3224 O O . GLN C 3 125 ? -38.018 24.942 -10.771 1.00 95.30 125 GLN C O 1
ATOM 3230 N N . CYS C 3 126 ? -37.564 26.441 -9.157 1.00 109.62 126 CYS C N 1
ATOM 3231 C CA . CYS C 3 126 ? -36.136 26.161 -9.117 1.00 88.11 126 CYS C CA 1
ATOM 3232 C C . CYS C 3 126 ? -35.820 25.192 -7.985 1.00 72.84 126 CYS C C 1
ATOM 3233 O O . CYS C 3 126 ? -36.429 25.253 -6.913 1.00 67.13 126 CYS C O 1
ATOM 3236 N N . LYS C 3 127 ? -34.861 24.301 -8.227 1.00 73.60 127 LYS C N 1
ATOM 3237 C CA . LYS C 3 127 ? -34.524 23.251 -7.274 1.00 67.48 127 LYS C CA 1
ATOM 3238 C C . LYS C 3 127 ? -33.254 22.555 -7.739 1.00 65.99 127 LYS C C 1
ATOM 3239 O O . LYS C 3 127 ? -32.911 22.585 -8.924 1.00 64.69 127 LYS C O 1
ATOM 3245 N N . ARG C 3 128 ? -32.560 21.934 -6.788 1.00 51.72 128 ARG C N 1
ATOM 3246 C CA . ARG C 3 128 ? -31.422 21.075 -7.082 1.00 51.69 128 ARG C CA 1
ATOM 3247 C C . ARG C 3 128 ? -31.449 19.882 -6.140 1.00 51.45 128 ARG C C 1
ATOM 3248 O O . ARG C 3 128 ? -31.725 20.029 -4.947 1.00 53.60 128 ARG C O 1
ATOM 3256 N N . THR C 3 129 ? -31.166 18.702 -6.684 1.00 60.12 129 THR C N 1
ATOM 3257 C CA . THR C 3 129 ? -31.158 17.475 -5.900 1.00 53.73 129 THR C CA 1
ATOM 3258 C C . THR C 3 129 ? -29.793 17.296 -5.248 1.00 56.66 129 THR C C 1
ATOM 3259 O O . THR C 3 129 ? -28.758 17.460 -5.902 1.00 55.87 129 THR C O 1
ATOM 3263 N N . SER C 3 130 ? -29.796 16.969 -3.962 1.00 52.08 130 SER C N 1
ATOM 3264 C CA . SER C 3 130 ? -28.543 16.772 -3.247 1.00 52.64 130 SER C CA 1
ATOM 3265 C C . SER C 3 130 ? -27.900 15.459 -3.682 1.00 52.48 130 SER C C 1
ATOM 3266 O O . SER C 3 130 ? -28.548 14.407 -3.618 1.00 53.72 130 SER C O 1
ATOM 3269 N N . PRO C 3 131 ? -26.647 15.475 -4.132 1.00 47.62 131 PRO C N 1
ATOM 3270 C CA . PRO C 3 131 ? -25.960 14.232 -4.495 1.00 47.95 131 PRO C CA 1
ATOM 3271 C C . PRO C 3 131 ? -25.451 13.425 -3.312 1.00 61.04 131 PRO C C 1
ATOM 3272 O O . PRO C 3 131 ? -24.693 12.473 -3.519 1.00 64.70 131 PRO C O 1
ATOM 3276 N N . LEU C 3 132 ? -25.847 13.771 -2.091 1.00 63.95 132 LEU C N 1
ATOM 3277 C CA . LEU C 3 132 ? -25.304 13.170 -0.878 1.00 53.80 132 LEU C CA 1
ATOM 3278 C C . LEU C 3 132 ? -26.394 12.363 -0.183 1.00 50.97 132 LEU C C 1
ATOM 3279 O O . LEU C 3 132 ? -27.369 12.930 0.321 1.00 50.87 132 LEU C O 1
ATOM 3284 N N . LEU C 3 133 ? -26.219 11.046 -0.148 1.00 52.56 133 LEU C N 1
ATOM 3285 C CA . LEU C 3 133 ? -27.116 10.147 0.564 1.00 52.35 133 LEU C CA 1
ATOM 3286 C C . LEU C 3 133 ? -26.510 9.786 1.916 1.00 53.03 133 LEU C C 1
ATOM 3287 O O . LEU C 3 133 ? -25.303 9.552 2.024 1.00 53.57 133 LEU C O 1
ATOM 3292 N N . LEU C 3 134 ? -27.351 9.749 2.947 1.00 54.55 134 LEU C N 1
ATOM 3293 C CA . LEU C 3 134 ? -26.897 9.438 4.297 1.00 55.24 134 LEU C CA 1
ATOM 3294 C C . LEU C 3 134 ? -27.928 8.565 4.992 1.00 55.08 134 LEU C C 1
ATOM 3295 O O . LEU C 3 134 ? -29.105 8.929 5.064 1.00 63.19 134 LEU C O 1
ATOM 3300 N N . GLU C 3 135 ? -27.484 7.417 5.499 1.00 57.39 135 GLU C N 1
ATOM 3301 C CA . GLU C 3 135 ? -28.352 6.544 6.272 1.00 57.37 135 GLU C CA 1
ATOM 3302 C C . GLU C 3 135 ? -28.507 7.077 7.694 1.00 57.95 135 GLU C C 1
ATOM 3303 O O . GLU C 3 135 ? -27.999 8.144 8.052 1.00 58.37 135 GLU C O 1
ATOM 3309 N N . ASP C 3 136 ? -29.227 6.318 8.515 1.00 54.93 136 ASP C N 1
ATOM 3310 C CA . ASP C 3 136 ? -29.322 6.629 9.932 1.00 58.27 136 ASP C CA 1
ATOM 3311 C C . ASP C 3 136 ? -27.981 6.385 10.614 1.00 58.39 136 ASP C C 1
ATOM 3312 O O . ASP C 3 136 ? -27.226 5.481 10.247 1.00 69.54 136 ASP C O 1
ATOM 3317 N N . PHE C 3 137 ? -27.681 7.214 11.610 1.00 65.49 137 PHE C N 1
ATOM 3318 C CA . PHE C 3 137 ? -26.552 6.970 12.503 1.00 59.76 137 PHE C CA 1
ATOM 3319 C C . PHE C 3 137 ? -27.090 6.145 13.665 1.00 60.19 137 PHE C C 1
ATOM 3320 O O . PHE C 3 137 ? -27.664 6.683 14.614 1.00 67.78 137 PHE C O 1
ATOM 3328 N N . VAL C 3 138 ? -26.917 4.829 13.578 1.00 62.18 138 VAL C N 1
ATOM 3329 C CA . VAL C 3 138 ? -27.609 3.877 14.441 1.00 65.22 138 VAL C CA 1
ATOM 3330 C C . VAL C 3 138 ? -26.725 3.532 15.631 1.00 69.96 138 VAL C C 1
ATOM 3331 O O . VAL C 3 138 ? -25.544 3.199 15.467 1.00 69.68 138 VAL C O 1
ATOM 3335 N N . ASP C 3 139 ? -27.305 3.601 16.826 1.00 67.69 139 ASP C N 1
ATOM 3336 C CA . ASP C 3 139 ? -26.589 3.252 18.044 1.00 70.88 139 ASP C CA 1
ATOM 3337 C C . ASP C 3 139 ? -26.368 1.746 18.127 1.00 71.69 139 ASP C C 1
ATOM 3338 O O . ASP C 3 139 ? -27.240 0.951 17.764 1.00 74.05 139 ASP C O 1
ATOM 3343 N N . GLN C 3 140 ? -25.190 1.358 18.613 1.00 72.16 140 GLN C N 1
ATOM 3344 C CA . GLN C 3 140 ? -24.853 -0.043 18.826 1.00 71.56 140 GLN C CA 1
ATOM 3345 C C . GLN C 3 140 ? -24.903 -0.451 20.290 1.00 75.40 140 GLN C C 1
ATOM 3346 O O . GLN C 3 140 ? -25.245 -1.599 20.590 1.00 87.89 140 GLN C O 1
ATOM 3352 N N . LEU C 3 141 ? -24.574 0.459 21.204 1.00 75.95 141 LEU C N 1
ATOM 3353 C CA . LEU C 3 141 ? -24.621 0.191 22.638 1.00 79.25 141 LEU C CA 1
ATOM 3354 C C . LEU C 3 141 ? -25.964 0.677 23.173 1.00 83.32 141 LEU C C 1
ATOM 3355 O O . LEU C 3 141 ? -26.204 1.885 23.260 1.00 102.27 141 LEU C O 1
ATOM 3360 N N . GLY C 3 142 ? -26.836 -0.262 23.536 1.00 76.26 142 GLY C N 1
ATOM 3361 C CA . GLY C 3 142 ? -28.173 0.076 23.989 1.00 79.19 142 GLY C CA 1
ATOM 3362 C C . GLY C 3 142 ? -28.251 0.495 25.443 1.00 79.52 142 GLY C C 1
ATOM 3363 O O . GLY C 3 142 ? -28.793 -0.233 26.280 1.00 94.58 142 GLY C O 1
ATOM 3364 N N . ASN C 3 143 ? -27.726 1.680 25.749 1.00 83.42 143 ASN C N 1
ATOM 3365 C CA . ASN C 3 143 ? -27.671 2.194 27.117 1.00 82.33 143 ASN C CA 1
ATOM 3366 C C . ASN C 3 143 ? -28.786 3.223 27.290 1.00 81.10 143 ASN C C 1
ATOM 3367 O O . ASN C 3 143 ? -28.582 4.423 27.105 1.00 81.46 143 ASN C O 1
ATOM 3372 N N . GLY C 3 144 ? -29.975 2.745 27.656 1.00 82.44 144 GLY C N 1
ATOM 3373 C CA . GLY C 3 144 ? -31.100 3.624 27.898 1.00 88.79 144 GLY C CA 1
ATOM 3374 C C . GLY C 3 144 ? -31.935 3.130 29.062 1.00 95.45 144 GLY C C 1
ATOM 3375 O O . GLY C 3 144 ? -31.876 1.960 29.448 1.00 94.39 144 GLY C O 1
ATOM 3376 N N . ASN C 3 145 ? -32.723 4.048 29.617 1.00 100.58 145 ASN C N 1
ATOM 3377 C CA . ASN C 3 145 ? -33.585 3.738 30.755 1.00 112.32 145 ASN C CA 1
ATOM 3378 C C . ASN C 3 145 ? -34.739 4.732 30.872 1.00 106.13 145 ASN C C 1
ATOM 3379 O O . ASN C 3 145 ? -34.550 5.940 30.727 1.00 107.42 145 ASN C O 1
ATOM 3384 N N . LYS C 3 163 ? -37.609 12.258 31.918 1.00 110.98 163 LYS C N 1
ATOM 3385 C CA . LYS C 3 163 ? -37.426 11.813 30.541 1.00 111.43 163 LYS C CA 1
ATOM 3386 C C . LYS C 3 163 ? -36.613 10.523 30.477 1.00 113.37 163 LYS C C 1
ATOM 3387 O O . LYS C 3 163 ? -36.019 10.101 31.469 1.00 111.81 163 LYS C O 1
ATOM 3393 N N . THR C 3 164 ? -36.596 9.900 29.300 1.00 115.29 164 THR C N 1
ATOM 3394 C CA . THR C 3 164 ? -35.803 8.699 29.056 1.00 111.82 164 THR C CA 1
ATOM 3395 C C . THR C 3 164 ? -34.453 9.126 28.491 1.00 105.84 164 THR C C 1
ATOM 3396 O O . THR C 3 164 ? -34.375 9.632 27.367 1.00 102.12 164 THR C O 1
ATOM 3400 N N . THR C 3 165 ? -33.392 8.921 29.268 1.00 105.19 165 THR C N 1
ATOM 3401 C CA . THR C 3 165 ? -32.074 9.447 28.951 1.00 100.05 165 THR C CA 1
ATOM 3402 C C . THR C 3 165 ? -31.099 8.319 28.635 1.00 93.13 165 THR C C 1
ATOM 3403 O O . THR C 3 165 ? -31.314 7.159 28.997 1.00 92.37 165 THR C O 1
ATOM 3407 N N . PHE C 3 166 ? -30.011 8.683 27.957 1.00 91.67 166 PHE C N 1
ATOM 3408 C CA . PHE C 3 166 ? -29.039 7.733 27.438 1.00 85.18 166 PHE C CA 1
ATOM 3409 C C . PHE C 3 166 ? -27.653 8.005 28.010 1.00 81.54 166 PHE C C 1
ATOM 3410 O O . PHE C 3 166 ? -27.346 9.119 28.446 1.00 80.72 166 PHE C O 1
ATOM 3418 N N . GLY C 3 167 ? -26.816 6.976 27.990 1.00 77.86 167 GLY C N 1
ATOM 3419 C CA . GLY C 3 167 ? -25.414 7.057 28.378 1.00 82.85 167 GLY C CA 1
ATOM 3420 C C . GLY C 3 167 ? -24.497 7.076 27.175 1.00 82.15 167 GLY C C 1
ATOM 3421 O O . GLY C 3 167 ? -24.816 7.666 26.136 1.00 87.87 167 GLY C O 1
ATOM 3422 N N . ASP C 3 168 ? -23.344 6.425 27.312 1.00 85.78 168 ASP C N 1
ATOM 3423 C CA . ASP C 3 168 ? -22.387 6.369 26.215 1.00 84.85 168 ASP C CA 1
ATOM 3424 C C . ASP C 3 168 ? -23.031 5.759 24.977 1.00 84.42 168 ASP C C 1
ATOM 3425 O O . ASP C 3 168 ? -23.686 4.716 25.053 1.00 88.16 168 ASP C O 1
ATOM 3430 N N . THR C 3 169 ? -22.847 6.417 23.835 1.00 90.39 169 THR C N 1
ATOM 3431 C CA . THR C 3 169 ? -23.408 5.973 22.569 1.00 79.87 169 THR C CA 1
ATOM 3432 C C . THR C 3 169 ? -22.292 5.697 21.570 1.00 73.40 169 THR C C 1
ATOM 3433 O O . THR C 3 169 ? -21.249 6.356 21.580 1.00 70.56 169 THR C O 1
ATOM 3437 N N . GLU C 3 170 ? -22.521 4.707 20.709 1.00 75.33 170 GLU C N 1
ATOM 3438 C CA . GLU C 3 170 ? -21.630 4.407 19.595 1.00 74.44 170 GLU C CA 1
ATOM 3439 C C . GLU C 3 170 ? -22.482 4.237 18.348 1.00 70.39 170 GLU C C 1
ATOM 3440 O O . GLU C 3 170 ? -23.357 3.367 18.309 1.00 73.10 170 GLU C O 1
ATOM 3446 N N . TYR C 3 171 ? -22.231 5.065 17.339 1.00 68.76 171 TYR C N 1
ATOM 3447 C CA . TYR C 3 171 ? -23.033 5.085 16.127 1.00 66.51 171 TYR C CA 1
ATOM 3448 C C . TYR C 3 171 ? -22.287 4.435 14.969 1.00 68.75 171 TYR C C 1
ATOM 3449 O O . TYR C 3 171 ? -21.053 4.403 14.937 1.00 77.67 171 TYR C O 1
ATOM 3458 N N . ILE C 3 172 ? -23.059 3.908 14.018 1.00 62.84 172 ILE C N 1
ATOM 3459 C CA . ILE C 3 172 ? -22.545 3.432 12.741 1.00 62.41 172 ILE C CA 1
ATOM 3460 C C . ILE C 3 172 ? -23.472 3.964 11.657 1.00 61.35 172 ILE C C 1
ATOM 3461 O O . ILE C 3 172 ? -24.645 4.252 11.900 1.00 60.94 172 ILE C O 1
ATOM 3466 N N . SER C 3 173 ? -22.933 4.105 10.451 1.00 56.58 173 SER C N 1
ATOM 3467 C CA . SER C 3 173 ? -23.731 4.628 9.350 1.00 55.64 173 SER C CA 1
ATOM 3468 C C . SER C 3 173 ? -22.971 4.426 8.048 1.00 55.36 173 SER C C 1
ATOM 3469 O O . SER C 3 173 ? -21.785 4.085 8.040 1.00 77.10 173 SER C O 1
ATOM 3472 N N . TYR C 3 174 ? -23.681 4.634 6.943 1.00 61.50 174 TYR C N 1
ATOM 3473 C CA . TYR C 3 174 ? -23.111 4.618 5.606 1.00 61.16 174 TYR C CA 1
ATOM 3474 C C . TYR C 3 174 ? -23.579 5.862 4.862 1.00 60.62 174 TYR C C 1
ATOM 3475 O O . TYR C 3 174 ? -24.434 6.615 5.340 1.00 60.51 174 TYR C O 1
ATOM 3484 N N . GLY C 3 175 ? -23.004 6.079 3.685 1.00 56.50 175 GLY C N 1
ATOM 3485 C CA . GLY C 3 175 ? -23.344 7.244 2.894 1.00 56.10 175 GLY C CA 1
ATOM 3486 C C . GLY C 3 175 ? -22.749 7.133 1.511 1.00 55.90 175 GLY C C 1
ATOM 3487 O O . GLY C 3 175 ? -21.845 6.327 1.264 1.00 62.19 175 GLY C O 1
ATOM 3488 N N . SER C 3 176 ? -23.269 7.958 0.605 1.00 54.43 176 SER C N 1
ATOM 3489 C CA . SER C 3 176 ? -22.842 7.902 -0.785 1.00 54.14 176 SER C CA 1
ATOM 3490 C C . SER C 3 176 ? -22.913 9.289 -1.408 1.00 56.37 176 SER C C 1
ATOM 3491 O O . SER C 3 176 ? -23.761 10.110 -1.046 1.00 53.84 176 SER C O 1
ATOM 3494 N N . ILE C 3 177 ? -22.000 9.541 -2.344 1.00 52.34 177 ILE C N 1
ATOM 3495 C CA . ILE C 3 177 ? -21.997 10.748 -3.161 1.00 52.23 177 ILE C CA 1
ATOM 3496 C C . ILE C 3 177 ? -22.209 10.331 -4.609 1.00 51.68 177 ILE C C 1
ATOM 3497 O O . ILE C 3 177 ? -21.460 9.498 -5.134 1.00 51.81 177 ILE C O 1
ATOM 3502 N N . SER C 3 178 ? -23.231 10.898 -5.245 1.00 53.79 178 SER C N 1
ATOM 3503 C CA . SER C 3 178 ? -23.536 10.609 -6.640 1.00 53.31 178 SER C CA 1
ATOM 3504 C C . SER C 3 178 ? -22.767 11.574 -7.534 1.00 53.62 178 SER C C 1
ATOM 3505 O O . SER C 3 178 ? -22.914 12.794 -7.412 1.00 53.82 178 SER C O 1
ATOM 3508 N N . ILE C 3 179 ? -21.949 11.025 -8.434 1.00 50.49 179 ILE C N 1
ATOM 3509 C CA . ILE C 3 179 ? -21.199 11.871 -9.357 1.00 50.81 179 ILE C CA 1
ATOM 3510 C C . ILE C 3 179 ? -22.120 12.463 -10.417 1.00 50.28 179 ILE C C 1
ATOM 3511 O O . ILE C 3 179 ? -21.932 13.606 -10.851 1.00 64.37 179 ILE C O 1
ATOM 3516 N N . GLU C 3 180 ? -23.128 11.704 -10.852 1.00 52.87 180 GLU C N 1
ATOM 3517 C CA . GLU C 3 180 ? -24.068 12.223 -11.841 1.00 52.41 180 GLU C CA 1
ATOM 3518 C C . GLU C 3 180 ? -24.805 13.444 -11.310 1.00 52.37 180 GLU C C 1
ATOM 3519 O O . GLU C 3 180 ? -24.926 14.461 -12.001 1.00 52.39 180 GLU C O 1
ATOM 3525 N N . GLN C 3 181 ? -25.313 13.358 -10.081 1.00 51.69 181 GLN C N 1
ATOM 3526 C CA . GLN C 3 181 ? -26.054 14.456 -9.481 1.00 53.22 181 GLN C CA 1
ATOM 3527 C C . GLN C 3 181 ? -25.148 15.547 -8.924 1.00 53.23 181 GLN C C 1
ATOM 3528 O O . GLN C 3 181 ? -25.650 16.608 -8.541 1.00 54.04 181 GLN C O 1
ATOM 3534 N N . LEU C 3 182 ? -23.835 15.320 -8.882 1.00 52.18 182 LEU C N 1
ATOM 3535 C CA . LEU C 3 182 ? -22.896 16.322 -8.392 1.00 52.93 182 LEU C CA 1
ATOM 3536 C C . LEU C 3 182 ? -22.225 17.095 -9.520 1.00 53.20 182 LEU C C 1
ATOM 3537 O O . LEU C 3 182 ? -22.007 18.305 -9.395 1.00 53.64 182 LEU C O 1
ATOM 3542 N N . GLN C 3 183 ? -21.902 16.419 -10.625 1.00 54.79 183 GLN C N 1
ATOM 3543 C CA . GLN C 3 183 ? -21.088 17.012 -11.681 1.00 55.23 183 GLN C CA 1
ATOM 3544 C C . GLN C 3 183 ? -21.869 17.933 -12.610 1.00 54.99 183 GLN C C 1
ATOM 3545 O O . GLN C 3 183 ? -21.262 18.800 -13.248 1.00 61.86 183 GLN C O 1
ATOM 3551 N N . PHE C 3 184 ? -23.183 17.768 -12.715 1.00 50.65 184 PHE C N 1
ATOM 3552 C CA . PHE C 3 184 ? -23.994 18.548 -13.639 1.00 50.44 184 PHE C CA 1
ATOM 3553 C C . PHE C 3 184 ? -24.935 19.465 -12.872 1.00 50.36 184 PHE C C 1
ATOM 3554 O O . PHE C 3 184 ? -25.573 19.049 -11.902 1.00 50.11 184 PHE C O 1
ATOM 3562 N N . ILE C 3 185 ? -25.012 20.714 -13.320 1.00 51.16 185 ILE C N 1
ATOM 3563 C CA . ILE C 3 185 ? -25.901 21.725 -12.756 1.00 51.21 185 ILE C CA 1
ATOM 3564 C C . ILE C 3 185 ? -26.832 22.174 -13.875 1.00 50.91 185 ILE C C 1
ATOM 3565 O O . ILE C 3 185 ? -26.396 22.831 -14.828 1.00 55.18 185 ILE C O 1
ATOM 3570 N N . SER C 3 186 ? -28.112 21.826 -13.762 1.00 52.51 186 SER C N 1
ATOM 3571 C CA . SER C 3 186 ? -29.106 22.146 -14.780 1.00 52.22 186 SER C CA 1
ATOM 3572 C C . SER C 3 186 ? -29.633 23.564 -14.589 1.00 64.45 186 SER C C 1
ATOM 3573 O O . SER C 3 186 ? -30.075 23.930 -13.493 1.00 67.41 186 SER C O 1
ATOM 3576 N N . LEU C 3 187 ? -29.583 24.358 -15.660 1.00 67.76 187 LEU C N 1
ATOM 3577 C CA . LEU C 3 187 ? -30.163 25.695 -15.697 1.00 58.79 187 LEU C CA 1
ATOM 3578 C C . LEU C 3 187 ? -31.322 25.766 -16.686 1.00 56.42 187 LEU C C 1
ATOM 3579 O O . LEU C 3 187 ? -31.620 26.830 -17.234 1.00 64.03 187 LEU C O 1
ATOM 3584 N N . ASP C 3 188 ? -31.981 24.635 -16.918 1.00 57.73 188 ASP C N 1
ATOM 3585 C CA . ASP C 3 188 ? -33.019 24.509 -17.928 1.00 59.45 188 ASP C CA 1
ATOM 3586 C C . ASP C 3 188 ? -34.310 24.022 -17.284 1.00 63.12 188 ASP C C 1
ATOM 3587 O O . ASP C 3 188 ? -34.296 23.103 -16.459 1.00 66.24 188 ASP C O 1
ATOM 3592 N N . LYS C 3 189 ? -35.421 24.650 -17.659 1.00 61.89 189 LYS C N 1
ATOM 3593 C CA . LYS C 3 189 ? -36.744 24.229 -17.221 1.00 64.66 189 LYS C CA 1
ATOM 3594 C C . LYS C 3 189 ? -37.326 23.139 -18.110 1.00 61.38 189 LYS C C 1
ATOM 3595 O O . LYS C 3 189 ? -38.512 22.818 -17.983 1.00 61.21 189 LYS C O 1
ATOM 3601 N N . LYS C 3 190 ? -36.519 22.566 -19.004 1.00 62.65 190 LYS C N 1
ATOM 3602 C CA . LYS C 3 190 ? -37.028 21.570 -19.942 1.00 61.26 190 LYS C CA 1
ATOM 3603 C C . LYS C 3 190 ? -37.643 20.385 -19.206 1.00 61.43 190 LYS C C 1
ATOM 3604 O O . LYS C 3 190 ? -38.788 20.000 -19.470 1.00 62.23 190 LYS C O 1
ATOM 3610 N N . PHE C 3 191 ? -36.898 19.798 -18.269 1.00 64.74 191 PHE C N 1
ATOM 3611 C CA . PHE C 3 191 ? -37.365 18.652 -17.499 1.00 60.70 191 PHE C CA 1
ATOM 3612 C C . PHE C 3 191 ? -37.694 19.021 -16.056 1.00 63.15 191 PHE C C 1
ATOM 3613 O O . PHE C 3 191 ? -37.689 18.149 -15.180 1.00 63.41 191 PHE C O 1
ATOM 3621 N N . ASP C 3 192 ? -37.975 20.297 -15.787 1.00 62.69 192 ASP C N 1
ATOM 3622 C CA . ASP C 3 192 ? -38.313 20.754 -14.440 1.00 66.23 192 ASP C CA 1
ATOM 3623 C C . ASP C 3 192 ? -37.134 20.582 -13.484 1.00 64.19 192 ASP C C 1
ATOM 3624 O O . ASP C 3 192 ? -37.320 20.300 -12.298 1.00 61.11 192 ASP C O 1
ATOM 3629 N N . ARG C 3 193 ? -35.911 20.746 -13.995 1.00 60.87 193 ARG C N 1
ATOM 3630 C CA . ARG C 3 193 ? -34.698 20.578 -13.205 1.00 64.08 193 ARG C CA 1
ATOM 3631 C C . ARG C 3 193 ? -33.935 21.881 -13.004 1.00 63.32 193 ARG C C 1
ATOM 3632 O O . ARG C 3 193 ? -32.829 21.860 -12.454 1.00 64.25 193 ARG C O 1
ATOM 3640 N N . ALA C 3 194 ? -34.491 23.010 -13.436 1.00 73.28 194 ALA C N 1
ATOM 3641 C CA . ALA C 3 194 ? -33.772 24.276 -13.381 1.00 64.20 194 ALA C CA 1
ATOM 3642 C C . ALA C 3 194 ? -33.382 24.620 -11.950 1.00 62.89 194 ALA C C 1
ATOM 3643 O O . ALA C 3 194 ? -34.244 24.857 -11.098 1.00 62.84 194 ALA C O 1
ATOM 3645 N N . ALA C 3 195 ? -32.073 24.649 -11.690 1.00 62.61 195 ALA C N 1
ATOM 3646 C CA . ALA C 3 195 ? -31.549 25.149 -10.425 1.00 63.06 195 ALA C CA 1
ATOM 3647 C C . ALA C 3 195 ? -31.645 26.663 -10.300 1.00 71.73 195 ALA C C 1
ATOM 3648 O O . ALA C 3 195 ? -31.443 27.186 -9.201 1.00 68.38 195 ALA C O 1
ATOM 3658 N N . VAL C 3 197 ? -33.382 30.301 -12.692 1.00 74.24 197 VAL C N 1
ATOM 3659 C CA . VAL C 3 197 ? -33.864 30.891 -13.935 1.00 72.38 197 VAL C CA 1
ATOM 3660 C C . VAL C 3 197 ? -32.771 31.767 -14.532 1.00 74.15 197 VAL C C 1
ATOM 3661 O O . VAL C 3 197 ? -32.220 32.648 -13.858 1.00 68.82 197 VAL C O 1
ATOM 3665 N N . ILE C 3 198 ? -32.448 31.525 -15.801 1.00 82.11 198 ILE C N 1
ATOM 3666 C CA . ILE C 3 198 ? -31.284 32.124 -16.442 1.00 75.67 198 ILE C CA 1
ATOM 3667 C C . ILE C 3 198 ? -31.711 32.844 -17.712 1.00 89.09 198 ILE C C 1
ATOM 3668 O O . ILE C 3 198 ? -32.542 32.340 -18.476 1.00 85.71 198 ILE C O 1
ATOM 3673 N N . LYS C 3 199 ? -31.136 34.021 -17.935 1.00 77.15 199 LYS C N 1
ATOM 3674 C CA . LYS C 3 199 ? -31.300 34.771 -19.171 1.00 87.99 199 LYS C CA 1
ATOM 3675 C C . LYS C 3 199 ? -30.044 34.638 -20.026 1.00 94.22 199 LYS C C 1
ATOM 3676 O O . LYS C 3 199 ? -28.995 34.178 -19.570 1.00 108.55 199 LYS C O 1
ATOM 3682 N N . GLU C 3 200 ? -30.162 35.052 -21.287 1.00 98.81 200 GLU C N 1
ATOM 3683 C CA . GLU C 3 200 ? -29.041 34.945 -22.210 1.00 95.96 200 GLU C CA 1
ATOM 3684 C C . GLU C 3 200 ? -27.812 35.646 -21.644 1.00 89.64 200 GLU C C 1
ATOM 3685 O O . GLU C 3 200 ? -27.911 36.674 -20.969 1.00 90.74 200 GLU C O 1
ATOM 3691 N N . GLY C 3 201 ? -26.643 35.073 -21.919 1.00 85.94 201 GLY C N 1
ATOM 3692 C CA . GLY C 3 201 ? -25.393 35.659 -21.478 1.00 84.33 201 GLY C CA 1
ATOM 3693 C C . GLY C 3 201 ? -25.026 35.331 -20.046 1.00 80.78 201 GLY C C 1
ATOM 3694 O O . GLY C 3 201 ? -23.844 35.174 -19.723 1.00 86.59 201 GLY C O 1
ATOM 3695 N N . GLU C 3 202 ? -26.034 35.227 -19.177 1.00 79.03 202 GLU C N 1
ATOM 3696 C CA . GLU C 3 202 ? -25.805 34.940 -17.765 1.00 77.96 202 GLU C CA 1
ATOM 3697 C C . GLU C 3 202 ? -25.153 33.585 -17.529 1.00 75.83 202 GLU C C 1
ATOM 3698 O O . GLU C 3 202 ? -24.679 33.334 -16.414 1.00 74.89 202 GLU C O 1
ATOM 3704 N N . GLY C 3 203 ? -25.111 32.715 -18.539 1.00 70.29 203 GLY C N 1
ATOM 3705 C CA . GLY C 3 203 ? -24.596 31.371 -18.323 1.00 64.51 203 GLY C CA 1
ATOM 3706 C C . GLY C 3 203 ? -23.128 31.352 -17.940 1.00 62.05 203 GLY C C 1
ATOM 3707 O O . GLY C 3 203 ? -22.746 30.765 -16.923 1.00 66.50 203 GLY C O 1
ATOM 3708 N N . GLU C 3 204 ? -22.283 31.997 -18.747 1.00 69.93 204 GLU C N 1
ATOM 3709 C CA . GLU C 3 204 ? -20.846 31.938 -18.507 1.00 64.45 204 GLU C CA 1
ATOM 3710 C C . GLU C 3 204 ? -20.429 32.679 -17.243 1.00 62.92 204 GLU C C 1
ATOM 3711 O O . GLU C 3 204 ? -19.384 32.355 -16.670 1.00 63.31 204 GLU C O 1
ATOM 3717 N N . VAL C 3 205 ? -21.212 33.662 -16.794 1.00 57.39 205 VAL C N 1
ATOM 3718 C CA . VAL C 3 205 ? -20.886 34.348 -15.547 1.00 58.01 205 VAL C CA 1
ATOM 3719 C C . VAL C 3 205 ? -21.084 33.412 -14.361 1.00 72.59 205 VAL C C 1
ATOM 3720 O O . VAL C 3 205 ? -20.217 33.296 -13.487 1.00 82.45 205 VAL C O 1
ATOM 3724 N N . ILE C 3 206 ? -22.227 32.726 -14.318 1.00 65.46 206 ILE C N 1
ATOM 3725 C CA . ILE C 3 206 ? -22.489 31.784 -13.233 1.00 61.85 206 ILE C CA 1
ATOM 3726 C C . ILE C 3 206 ? -21.428 30.688 -13.217 1.00 61.78 206 ILE C C 1
ATOM 3727 O O . ILE C 3 206 ? -20.894 30.331 -12.160 1.00 64.93 206 ILE C O 1
ATOM 3732 N N . ALA C 3 207 ? -21.098 30.147 -14.393 1.00 56.82 207 ALA C N 1
ATOM 3733 C CA . ALA C 3 207 ? -20.081 29.101 -14.464 1.00 56.82 207 ALA C CA 1
ATOM 3734 C C . ALA C 3 207 ? -18.746 29.590 -13.917 1.00 57.82 207 ALA C C 1
ATOM 3735 O O . ALA C 3 207 ? -18.057 28.860 -13.195 1.00 69.54 207 ALA C O 1
ATOM 3737 N N . ALA C 3 208 ? -18.364 30.825 -14.245 1.00 65.35 208 ALA C N 1
ATOM 3738 C CA . ALA C 3 208 ? -17.098 31.358 -13.754 1.00 61.05 208 ALA C CA 1
ATOM 3739 C C . ALA C 3 208 ? -17.096 31.479 -12.234 1.00 61.24 208 ALA C C 1
ATOM 3740 O O . ALA C 3 208 ? -16.067 31.247 -11.588 1.00 70.37 208 ALA C O 1
ATOM 3742 N N . GLU C 3 209 ? -18.236 31.850 -11.642 1.00 60.94 209 GLU C N 1
ATOM 3743 C CA . GLU C 3 209 ? -18.293 31.980 -10.188 1.00 66.27 209 GLU C CA 1
ATOM 3744 C C . GLU C 3 209 ? -18.243 30.617 -9.510 1.00 72.46 209 GLU C C 1
ATOM 3745 O O . GLU C 3 209 ? -17.542 30.446 -8.504 1.00 83.69 209 GLU C O 1
ATOM 3751 N N . LEU C 3 210 ? -18.986 29.641 -10.043 1.00 69.00 210 LEU C N 1
ATOM 3752 C CA . LEU C 3 210 ? -18.845 28.260 -9.594 1.00 63.19 210 LEU C CA 1
ATOM 3753 C C . LEU C 3 210 ? -17.373 27.868 -9.540 1.00 63.89 210 LEU C C 1
ATOM 3754 O O . LEU C 3 210 ? -16.834 27.525 -8.481 1.00 79.81 210 LEU C O 1
ATOM 3759 N N . GLN C 3 211 ? -16.702 27.948 -10.689 1.00 60.12 211 GLN C N 1
ATOM 3760 C CA . GLN C 3 211 ? -15.301 27.559 -10.789 1.00 60.78 211 GLN C CA 1
ATOM 3761 C C . GLN C 3 211 ? -14.433 28.293 -9.778 1.00 73.90 211 GLN C C 1
ATOM 3762 O O . GLN C 3 211 ? -13.412 27.756 -9.336 1.00 71.26 211 GLN C O 1
ATOM 3768 N N . ASN C 3 212 ? -14.818 29.513 -9.394 1.00 71.96 212 ASN C N 1
ATOM 3769 C CA . ASN C 3 212 ? -14.026 30.263 -8.425 1.00 76.66 212 ASN C CA 1
ATOM 3770 C C . ASN C 3 212 ? -14.192 29.702 -7.017 1.00 71.22 212 ASN C C 1
ATOM 3771 O O . ASN C 3 212 ? -13.212 29.581 -6.273 1.00 72.84 212 ASN C O 1
ATOM 3776 N N . TYR C 3 213 ? -15.423 29.357 -6.632 1.00 78.83 213 TYR C N 1
ATOM 3777 C CA . TYR C 3 213 ? -15.642 28.784 -5.307 1.00 71.58 213 TYR C CA 1
ATOM 3778 C C . TYR C 3 213 ? -14.976 27.421 -5.179 1.00 75.60 213 TYR C C 1
ATOM 3779 O O . TYR C 3 213 ? -14.402 27.101 -4.131 1.00 76.97 213 TYR C O 1
ATOM 3788 N N . ILE C 3 214 ? -15.049 26.600 -6.229 1.00 70.68 214 ILE C N 1
ATOM 3789 C CA . ILE C 3 214 ? -14.355 25.315 -6.213 1.00 61.31 214 ILE C CA 1
ATOM 3790 C C . ILE C 3 214 ? -12.850 25.530 -6.116 1.00 62.42 214 ILE C C 1
ATOM 3791 O O . ILE C 3 214 ? -12.141 24.778 -5.435 1.00 78.66 214 ILE C O 1
ATOM 3796 N N . GLN C 3 215 ? -12.340 26.561 -6.794 1.00 61.92 215 GLN C N 1
ATOM 3797 C CA . GLN C 3 215 ? -10.915 26.863 -6.725 1.00 63.06 215 GLN C CA 1
ATOM 3798 C C . GLN C 3 215 ? -10.490 27.245 -5.314 1.00 63.86 215 GLN C C 1
ATOM 3799 O O . GLN C 3 215 ? -9.349 26.980 -4.918 1.00 64.67 215 GLN C O 1
ATOM 3805 N N . SER C 3 216 ? -11.387 27.867 -4.542 1.00 67.13 216 SER C N 1
ATOM 3806 C CA . SER C 3 216 ? -11.023 28.299 -3.196 1.00 67.90 216 SER C CA 1
ATOM 3807 C C . SER C 3 216 ? -10.909 27.121 -2.237 1.00 67.65 216 SER C C 1
ATOM 3808 O O . SER C 3 216 ? -10.125 27.175 -1.282 1.00 69.90 216 SER C O 1
ATOM 3811 N N . LEU C 3 217 ? -11.679 26.055 -2.469 1.00 63.06 217 LEU C N 1
ATOM 3812 C CA . LEU C 3 217 ? -11.563 24.863 -1.635 1.00 62.87 217 LEU C CA 1
ATOM 3813 C C . LEU C 3 217 ? -10.144 24.309 -1.661 1.00 63.69 217 LEU C C 1
ATOM 3814 O O . LEU C 3 217 ? -9.646 23.805 -0.648 1.00 82.82 217 LEU C O 1
ATOM 3819 N N . ASN C 3 218 ? -9.478 24.394 -2.812 1.00 62.37 218 ASN C N 1
ATOM 3820 C CA . ASN C 3 218 ? -8.149 23.826 -2.999 1.00 63.89 218 ASN C CA 1
ATOM 3821 C C . ASN C 3 218 ? -7.453 24.523 -4.162 1.00 71.78 218 ASN C C 1
ATOM 3822 O O . ASN C 3 218 ? -7.739 24.224 -5.329 1.00 74.39 218 ASN C O 1
ATOM 3827 N N . PRO C 3 219 ? -6.539 25.461 -3.888 1.00 74.22 219 PRO C N 1
ATOM 3828 C CA . PRO C 3 219 ? -5.885 26.206 -4.975 1.00 71.56 219 PRO C CA 1
ATOM 3829 C C . PRO C 3 219 ? -4.882 25.391 -5.774 1.00 72.55 219 PRO C C 1
ATOM 3830 O O . PRO C 3 219 ? -4.450 25.851 -6.840 1.00 71.35 219 PRO C O 1
ATOM 3834 N N . SER C 3 220 ? -4.494 24.210 -5.295 1.00 69.14 220 SER C N 1
ATOM 3835 C CA . SER C 3 220 ? -3.551 23.362 -6.012 1.00 67.37 220 SER C CA 1
ATOM 3836 C C . SER C 3 220 ? -4.178 22.658 -7.208 1.00 65.79 220 SER C C 1
ATOM 3837 O O . SER C 3 220 ? -3.445 22.092 -8.026 1.00 66.01 220 SER C O 1
ATOM 3840 N N . LEU C 3 221 ? -5.500 22.679 -7.328 1.00 63.05 221 LEU C N 1
ATOM 3841 C CA . LEU C 3 221 ? -6.215 21.970 -8.378 1.00 61.98 221 LEU C CA 1
ATOM 3842 C C . LEU C 3 221 ? -6.595 22.918 -9.510 1.00 66.10 221 LEU C C 1
ATOM 3843 O O . LEU C 3 221 ? -6.541 24.144 -9.375 1.00 90.67 221 LEU C O 1
ATOM 3848 N N . ASN C 3 222 ? -6.989 22.327 -10.637 1.00 67.11 222 ASN C N 1
ATOM 3849 C CA . ASN C 3 222 ? -7.385 23.062 -11.836 1.00 66.94 222 ASN C CA 1
ATOM 3850 C C . ASN C 3 222 ? -8.844 22.763 -12.169 1.00 65.68 222 ASN C C 1
ATOM 3851 O O . ASN C 3 222 ? -9.149 22.169 -13.211 1.00 72.32 222 ASN C O 1
ATOM 3856 N N . PRO C 3 223 ? -9.772 23.159 -11.303 1.00 63.86 223 PRO C N 1
ATOM 3857 C CA . PRO C 3 223 ? -11.188 22.880 -11.560 1.00 62.72 223 PRO C CA 1
ATOM 3858 C C . PRO C 3 223 ? -11.705 23.659 -12.760 1.00 62.59 223 PRO C C 1
ATOM 3859 O O . PRO C 3 223 ? -11.150 24.682 -13.166 1.00 63.40 223 PRO C O 1
ATOM 3863 N N . GLN C 3 224 ? -12.795 23.150 -13.332 1.00 72.28 224 GLN C N 1
ATOM 3864 C CA . GLN C 3 224 ? -13.435 23.760 -14.490 1.00 65.77 224 GLN C CA 1
ATOM 3865 C C . GLN C 3 224 ? -14.944 23.687 -14.321 1.00 63.19 224 GLN C C 1
ATOM 3866 O O . GLN C 3 224 ? -15.486 22.626 -13.997 1.00 60.64 224 GLN C O 1
ATOM 3872 N N . ALA C 3 225 ? -15.616 24.814 -14.532 1.00 58.67 225 ALA C N 1
ATOM 3873 C CA . ALA C 3 225 ? -17.074 24.899 -14.490 1.00 50.12 225 ALA C CA 1
ATOM 3874 C C . ALA C 3 225 ? -17.508 25.491 -15.824 1.00 50.05 225 ALA C C 1
ATOM 3875 O O . ALA C 3 225 ? -17.550 26.713 -15.987 1.00 50.57 225 ALA C O 1
ATOM 3877 N N . ILE C 3 226 ? -17.825 24.620 -16.774 1.00 49.89 226 ILE C N 1
ATOM 3878 C CA . ILE C 3 226 ? -18.117 25.012 -18.145 1.00 49.91 226 ILE C CA 1
ATOM 3879 C C . ILE C 3 226 ? -19.624 25.057 -18.348 1.00 49.12 226 ILE C C 1
ATOM 3880 O O . ILE C 3 226 ? -20.376 24.243 -17.799 1.00 63.31 226 ILE C O 1
ATOM 3885 N N . PHE C 3 227 ? -20.069 26.021 -19.150 1.00 55.42 227 PHE C N 1
ATOM 3886 C CA . PHE C 3 227 ? -21.476 26.217 -19.462 1.00 54.81 227 PHE C CA 1
ATOM 3887 C C . PHE C 3 227 ? -21.737 25.844 -20.915 1.00 54.55 227 PHE C C 1
ATOM 3888 O O . PHE C 3 227 ? -20.895 26.079 -21.786 1.00 55.11 227 PHE C O 1
ATOM 3896 N N . HIS C 3 228 ? -22.907 25.263 -21.171 1.00 59.09 228 HIS C N 1
ATOM 3897 C CA . HIS C 3 228 ? -23.309 24.919 -22.525 1.00 58.87 228 HIS C CA 1
ATOM 3898 C C . HIS C 3 228 ? -24.825 24.990 -22.616 1.00 58.23 228 HIS C C 1
ATOM 3899 O O . HIS C 3 228 ? -25.533 24.698 -21.649 1.00 59.25 228 HIS C O 1
ATOM 3906 N N . SER C 3 229 ? -25.315 25.383 -23.789 1.00 61.15 229 SER C N 1
ATOM 3907 C CA . SER C 3 229 ? -26.744 25.531 -24.031 1.00 60.96 229 SER C CA 1
ATOM 3908 C C . SER C 3 229 ? -27.461 24.202 -24.240 1.00 63.77 229 SER C C 1
ATOM 3909 O O . SER C 3 229 ? -28.689 24.198 -24.385 1.00 69.09 229 SER C O 1
ATOM 3912 N N . ASN C 3 230 ? -26.743 23.079 -24.257 1.00 61.62 230 ASN C N 1
ATOM 3913 C CA . ASN C 3 230 ? -27.376 21.799 -24.548 1.00 58.78 230 ASN C CA 1
ATOM 3914 C C . ASN C 3 230 ? -26.506 20.630 -24.098 1.00 55.43 230 ASN C C 1
ATOM 3915 O O . ASN C 3 230 ? -25.773 20.049 -24.905 1.00 55.64 230 ASN C O 1
ATOM 3920 N N . TYR C 3 231 ? -26.576 20.279 -22.816 1.00 53.98 231 TYR C N 1
ATOM 3921 C CA . TYR C 3 231 ? -25.833 19.143 -22.285 1.00 53.88 231 TYR C CA 1
ATOM 3922 C C . TYR C 3 231 ? -26.705 17.895 -22.360 1.00 53.15 231 TYR C C 1
ATOM 3923 O O . TYR C 3 231 ? -27.785 17.845 -21.762 1.00 58.76 231 TYR C O 1
ATOM 3932 N N . VAL C 3 232 ? -26.235 16.892 -23.096 1.00 53.13 232 VAL C N 1
ATOM 3933 C CA . VAL C 3 232 ? -26.975 15.656 -23.318 1.00 54.28 232 VAL C CA 1
ATOM 3934 C C . VAL C 3 232 ? -26.457 14.597 -22.359 1.00 60.12 232 VAL C C 1
ATOM 3935 O O . VAL C 3 232 ? -25.241 14.437 -22.196 1.00 81.73 232 VAL C O 1
ATOM 3939 N N . ARG C 3 233 ? -27.375 13.878 -21.720 1.00 50.36 233 ARG C N 1
ATOM 3940 C CA . ARG C 3 233 ? -26.991 12.753 -20.884 1.00 50.25 233 ARG C CA 1
ATOM 3941 C C . ARG C 3 233 ? -26.758 11.518 -21.742 1.00 54.04 233 ARG C C 1
ATOM 3942 O O . ARG C 3 233 ? -27.400 11.324 -22.779 1.00 74.52 233 ARG C O 1
ATOM 3950 N N . ARG C 3 234 ? -25.824 10.682 -21.302 1.00 57.28 234 ARG C N 1
ATOM 3951 C CA . ARG C 3 234 ? -25.538 9.438 -22.002 1.00 57.22 234 ARG C CA 1
ATOM 3952 C C . ARG C 3 234 ? -26.735 8.496 -21.925 1.00 56.64 234 ARG C C 1
ATOM 3953 O O . ARG C 3 234 ? -27.358 8.344 -20.871 1.00 56.39 234 ARG C O 1
ATOM 3961 N N . GLY C 3 235 ? -27.059 7.863 -23.052 1.00 65.23 235 GLY C N 1
ATOM 3962 C CA . GLY C 3 235 ? -28.054 6.808 -23.089 1.00 59.96 235 GLY C CA 1
ATOM 3963 C C . GLY C 3 235 ? -29.353 7.157 -23.786 1.00 58.59 235 GLY C C 1
ATOM 3964 O O . GLY C 3 235 ? -30.133 6.243 -24.087 1.00 57.60 235 GLY C O 1
ATOM 3965 N N . THR C 3 236 ? -29.620 8.432 -24.054 1.00 54.24 236 THR C N 1
ATOM 3966 C CA . THR C 3 236 ? -30.867 8.798 -24.708 1.00 53.94 236 THR C CA 1
ATOM 3967 C C . THR C 3 236 ? -30.871 8.310 -26.157 1.00 65.58 236 THR C C 1
ATOM 3968 O O . THR C 3 236 ? -29.869 7.808 -26.678 1.00 55.52 236 THR C O 1
ATOM 3972 N N . ILE C 3 237 ? -32.022 8.459 -26.811 1.00 61.82 237 ILE C N 1
ATOM 3973 C CA . ILE C 3 237 ? -32.160 8.084 -28.206 1.00 63.83 237 ILE C CA 1
ATOM 3974 C C . ILE C 3 237 ? -32.303 9.299 -29.118 1.00 63.18 237 ILE C C 1
ATOM 3975 O O . ILE C 3 237 ? -31.944 9.216 -30.298 1.00 63.95 237 ILE C O 1
ATOM 3980 N N . PHE C 3 238 ? -32.820 10.415 -28.613 1.00 81.00 238 PHE C N 1
ATOM 3981 C CA . PHE C 3 238 ? -32.965 11.646 -29.377 1.00 66.51 238 PHE C CA 1
ATOM 3982 C C . PHE C 3 238 ? -31.912 12.689 -29.027 1.00 62.83 238 PHE C C 1
ATOM 3983 O O . PHE C 3 238 ? -31.914 13.772 -29.621 1.00 68.79 238 PHE C O 1
ATOM 3991 N N . GLU C 3 239 ? -31.016 12.391 -28.086 1.00 59.63 239 GLU C N 1
ATOM 3992 C CA . GLU C 3 239 ? -29.983 13.335 -27.665 1.00 61.81 239 GLU C CA 1
ATOM 3993 C C . GLU C 3 239 ? -30.586 14.705 -27.362 1.00 63.09 239 GLU C C 1
ATOM 3994 O O . GLU C 3 239 ? -30.047 15.747 -27.741 1.00 66.69 239 GLU C O 1
ATOM 4000 N N . GLU C 3 240 ? -31.727 14.697 -26.678 1.00 61.90 240 GLU C N 1
ATOM 4001 C CA . GLU C 3 240 ? -32.339 15.929 -26.207 1.00 60.02 240 GLU C CA 1
ATOM 4002 C C . GLU C 3 240 ? -31.556 16.444 -25.008 1.00 59.17 240 GLU C C 1
ATOM 4003 O O . GLU C 3 240 ? -31.335 15.713 -24.038 1.00 59.12 240 GLU C O 1
ATOM 4009 N N . GLY C 3 241 ? -31.126 17.705 -25.078 1.00 63.41 241 GLY C N 1
ATOM 4010 C CA . GLY C 3 241 ? -30.245 18.276 -24.088 1.00 63.51 241 GLY C CA 1
ATOM 4011 C C . GLY C 3 241 ? -30.891 19.407 -23.303 1.00 63.51 241 GLY C C 1
ATOM 4012 O O . GLY C 3 241 ? -31.969 19.913 -23.641 1.00 64.95 241 GLY C O 1
ATOM 4013 N N . GLU C 3 242 ? -30.202 19.792 -22.234 1.00 64.01 242 GLU C N 1
ATOM 4014 C CA . GLU C 3 242 ? -30.588 20.906 -21.385 1.00 61.82 242 GLU C CA 1
ATOM 4015 C C . GLU C 3 242 ? -29.361 21.766 -21.122 1.00 61.87 242 GLU C C 1
ATOM 4016 O O . GLU C 3 242 ? -28.241 21.259 -21.012 1.00 63.31 242 GLU C O 1
ATOM 4022 N N . CYS C 3 243 ? -29.576 23.076 -21.033 1.00 53.77 243 CYS C N 1
ATOM 4023 C CA . CYS C 3 243 ? -28.478 24.003 -20.788 1.00 54.54 243 CYS C CA 1
ATOM 4024 C C . CYS C 3 243 ? -28.082 23.969 -19.316 1.00 54.57 243 CYS C C 1
ATOM 4025 O O . CYS C 3 243 ? -28.938 24.078 -18.433 1.00 54.24 243 CYS C O 1
ATOM 4028 N N . GLY C 3 244 ? -26.789 23.824 -19.057 1.00 50.75 244 GLY C N 1
ATOM 4029 C CA . GLY C 3 244 ? -26.315 23.743 -17.693 1.00 50.90 244 GLY C CA 1
ATOM 4030 C C . GLY C 3 244 ? -24.819 23.940 -17.598 1.00 51.56 244 GLY C C 1
ATOM 4031 O O . GLY C 3 244 ? -24.179 24.437 -18.526 1.00 63.35 244 GLY C O 1
ATOM 4032 N N . ILE C 3 245 ? -24.267 23.535 -16.456 1.00 52.50 245 ILE C N 1
ATOM 4033 C CA . ILE C 3 245 ? -22.850 23.699 -16.155 1.00 53.22 245 ILE C CA 1
ATOM 4034 C C . ILE C 3 245 ? -22.282 22.338 -15.782 1.00 52.99 245 ILE C C 1
ATOM 4035 O O . ILE C 3 245 ? -22.821 21.654 -14.905 1.00 52.58 245 ILE C O 1
ATOM 4040 N N . LEU C 3 246 ? -21.193 21.947 -16.441 1.00 50.27 246 LEU C N 1
ATOM 4041 C CA . LEU C 3 246 ? -20.590 20.632 -16.252 1.00 50.15 246 LEU C CA 1
ATOM 4042 C C . LEU C 3 246 ? -19.218 20.807 -15.612 1.00 50.98 246 LEU C C 1
ATOM 4043 O O . LEU C 3 246 ? -18.289 21.319 -16.247 1.00 51.62 246 LEU C O 1
ATOM 4048 N N . LEU C 3 247 ? -19.097 20.385 -14.356 1.00 62.80 247 LEU C N 1
ATOM 4049 C CA . LEU C 3 247 ? -17.812 20.417 -13.675 1.00 55.34 247 LEU C CA 1
ATOM 4050 C C . LEU C 3 247 ? -16.891 19.343 -14.242 1.00 55.48 247 LEU C C 1
ATOM 4051 O O . LEU C 3 247 ? -17.337 18.282 -14.688 1.00 57.44 247 LEU C O 1
ATOM 4056 N N . ASN C 3 248 ? -15.594 19.627 -14.226 1.00 53.51 248 ASN C N 1
ATOM 4057 C CA . ASN C 3 248 ? -14.607 18.706 -14.766 1.00 53.73 248 ASN C CA 1
ATOM 4058 C C . ASN C 3 248 ? -14.109 17.781 -13.656 1.00 53.87 248 ASN C C 1
ATOM 4059 O O . ASN C 3 248 ? -14.640 17.767 -12.543 1.00 54.78 248 ASN C O 1
ATOM 4064 N N . ASP C 3 249 ? -13.069 16.999 -13.952 1.00 55.93 249 ASP C N 1
ATOM 4065 C CA . ASP C 3 249 ? -12.594 16.001 -12.999 1.00 56.08 249 ASP C CA 1
ATOM 4066 C C . ASP C 3 249 ? -12.107 16.653 -11.709 1.00 56.77 249 ASP C C 1
ATOM 4067 O O . ASP C 3 249 ? -12.512 16.258 -10.610 1.00 56.58 249 ASP C O 1
ATOM 4072 N N . ASP C 3 250 ? -11.229 17.653 -11.823 1.00 64.97 250 ASP C N 1
ATOM 4073 C CA . ASP C 3 250 ? -10.685 18.296 -10.631 1.00 62.61 250 ASP C CA 1
ATOM 4074 C C . ASP C 3 250 ? -11.739 19.073 -9.852 1.00 61.49 250 ASP C C 1
ATOM 4075 O O . ASP C 3 250 ? -11.580 19.257 -8.640 1.00 61.48 250 ASP C O 1
ATOM 4080 N N . ALA C 3 251 ? -12.802 19.540 -10.511 1.00 59.18 251 ALA C N 1
ATOM 4081 C CA . ALA C 3 251 ? -13.863 20.234 -9.786 1.00 58.85 251 ALA C CA 1
ATOM 4082 C C . ALA C 3 251 ? -14.653 19.267 -8.913 1.00 58.15 251 ALA C C 1
ATOM 4083 O O . ALA C 3 251 ? -14.973 19.578 -7.761 1.00 58.22 251 ALA C O 1
ATOM 4085 N N . VAL C 3 252 ? -14.979 18.088 -9.447 1.00 56.05 252 VAL C N 1
ATOM 4086 C CA . VAL C 3 252 ? -15.597 17.050 -8.629 1.00 55.51 252 VAL C CA 1
ATOM 4087 C C . VAL C 3 252 ? -14.654 16.636 -7.508 1.00 56.19 252 VAL C C 1
ATOM 4088 O O . VAL C 3 252 ? -15.086 16.333 -6.389 1.00 56.10 252 VAL C O 1
ATOM 4092 N N . LYS C 3 253 ? -13.351 16.621 -7.791 1.00 64.63 253 LYS C N 1
ATOM 4093 C CA . LYS C 3 253 ? -12.370 16.197 -6.797 1.00 54.04 253 LYS C CA 1
ATOM 4094 C C . LYS C 3 253 ? -12.405 17.101 -5.572 1.00 54.55 253 LYS C C 1
ATOM 4095 O O . LYS C 3 253 ? -12.459 16.624 -4.433 1.00 54.69 253 LYS C O 1
ATOM 4101 N N . ALA C 3 254 ? -12.381 18.418 -5.789 1.00 54.02 254 ALA C N 1
ATOM 4102 C CA . ALA C 3 254 ? -12.389 19.355 -4.670 1.00 54.56 254 ALA C CA 1
ATOM 4103 C C . ALA C 3 254 ? -13.692 19.274 -3.886 1.00 53.86 254 ALA C C 1
ATOM 4104 O O . ALA C 3 254 ? -13.689 19.346 -2.652 1.00 54.23 254 ALA C O 1
ATOM 4106 N N . LEU C 3 255 ? -14.819 19.133 -4.588 1.00 57.18 255 LEU C N 1
ATOM 4107 C CA . LEU C 3 255 ? -16.110 19.059 -3.911 1.00 54.55 255 LEU C CA 1
ATOM 4108 C C . LEU C 3 255 ? -16.250 17.764 -3.121 1.00 54.25 255 LEU C C 1
ATOM 4109 O O . LEU C 3 255 ? -16.811 17.761 -2.019 1.00 56.08 255 LEU C O 1
ATOM 4114 N N . VAL C 3 256 ? -15.751 16.652 -3.665 1.00 55.11 256 VAL C N 1
ATOM 4115 C CA . VAL C 3 256 ? -15.772 15.398 -2.919 1.00 54.99 256 VAL C CA 1
ATOM 4116 C C . VAL C 3 256 ? -14.861 15.487 -1.700 1.00 55.92 256 VAL C C 1
ATOM 4117 O O . VAL C 3 256 ? -15.208 15.014 -0.611 1.00 55.93 256 VAL C O 1
ATOM 4121 N N . ALA C 3 257 ? -13.683 16.094 -1.859 1.00 63.61 257 ALA C N 1
ATOM 4122 C CA . ALA C 3 257 ? -12.761 16.208 -0.734 1.00 56.12 257 ALA C CA 1
ATOM 4123 C C . ALA C 3 257 ? -13.322 17.122 0.350 1.00 56.33 257 ALA C C 1
ATOM 4124 O O . ALA C 3 257 ? -13.199 16.826 1.544 1.00 56.80 257 ALA C O 1
ATOM 4126 N N . GLU C 3 258 ? -13.945 18.235 -0.047 1.00 57.86 258 GLU C N 1
ATOM 4127 C CA . GLU C 3 258 ? -14.535 19.142 0.932 1.00 58.09 258 GLU C CA 1
ATOM 4128 C C . GLU C 3 258 ? -15.641 18.457 1.726 1.00 57.50 258 GLU C C 1
ATOM 4129 O O . GLU C 3 258 ? -15.759 18.658 2.940 1.00 59.06 258 GLU C O 1
ATOM 4135 N N . THR C 3 259 ? -16.461 17.643 1.057 1.00 55.47 259 THR C N 1
ATOM 4136 C CA . THR C 3 259 ? -17.572 16.987 1.740 1.00 55.57 259 THR C CA 1
ATOM 4137 C C . THR C 3 259 ? -17.069 15.945 2.730 1.00 54.92 259 THR C C 1
ATOM 4138 O O . THR C 3 259 ? -17.441 15.963 3.909 1.00 55.18 259 THR C O 1
ATOM 4142 N N . LEU C 3 260 ? -16.225 15.019 2.265 1.00 56.46 260 LEU C N 1
ATOM 4143 C CA . LEU C 3 260 ? -15.618 14.050 3.171 1.00 56.99 260 LEU C CA 1
ATOM 4144 C C . LEU C 3 260 ? -14.904 14.743 4.323 1.00 59.82 260 LEU C C 1
ATOM 4145 O O . LEU C 3 260 ? -14.883 14.227 5.447 1.00 58.85 260 LEU C O 1
ATOM 4150 N N . GLU C 3 261 ? -14.312 15.911 4.064 1.00 64.85 261 GLU C N 1
ATOM 4151 C CA . GLU C 3 261 ? -13.642 16.658 5.124 1.00 66.11 261 GLU C CA 1
ATOM 4152 C C . GLU C 3 261 ? -14.637 17.134 6.175 1.00 63.68 261 GLU C C 1
ATOM 4153 O O . GLU C 3 261 ? -14.361 17.068 7.378 1.00 68.85 261 GLU C O 1
ATOM 4159 N N . ARG C 3 262 ? -15.803 17.618 5.738 1.00 70.44 262 ARG C N 1
ATOM 4160 C CA . ARG C 3 262 ? -16.833 18.048 6.678 1.00 69.57 262 ARG C CA 1
ATOM 4161 C C . ARG C 3 262 ? -17.404 16.877 7.467 1.00 69.45 262 ARG C C 1
ATOM 4162 O O . ARG C 3 262 ? -17.822 17.053 8.616 1.00 77.36 262 ARG C O 1
ATOM 4170 N N . LEU C 3 263 ? -17.437 15.682 6.872 1.00 71.48 263 LEU C N 1
ATOM 4171 C CA . LEU C 3 263 ? -18.019 14.532 7.556 1.00 69.68 263 LEU C CA 1
ATOM 4172 C C . LEU C 3 263 ? -17.087 13.973 8.624 1.00 69.94 263 LEU C C 1
ATOM 4173 O O . LEU C 3 263 ? -17.549 13.546 9.688 1.00 71.52 263 LEU C O 1
ATOM 4178 N N . ALA C 3 264 ? -15.778 13.957 8.361 1.00 70.36 264 ALA C N 1
ATOM 4179 C CA . ALA C 3 264 ? -14.838 13.451 9.356 1.00 69.15 264 ALA C CA 1
ATOM 4180 C C . ALA C 3 264 ? -14.738 14.382 10.557 1.00 69.94 264 ALA C C 1
ATOM 4181 O O . ALA C 3 264 ? -14.450 13.926 11.670 1.00 70.64 264 ALA C O 1
ATOM 4183 N N . ASN C 3 265 ? -14.971 15.677 10.356 1.00 70.19 265 ASN C N 1
ATOM 4184 C CA . ASN C 3 265 ? -14.956 16.657 11.432 1.00 71.26 265 ASN C CA 1
ATOM 4185 C C . ASN C 3 265 ? -16.356 17.007 11.919 1.00 71.62 265 ASN C C 1
ATOM 4186 O O . ASN C 3 265 ? -16.523 17.990 12.648 1.00 72.13 265 ASN C O 1
ATOM 4191 N N . LEU C 3 266 ? -17.363 16.230 11.528 1.00 70.28 266 LEU C N 1
ATOM 4192 C CA . LEU C 3 266 ? -18.706 16.434 12.051 1.00 68.83 266 LEU C CA 1
ATOM 4193 C C . LEU C 3 266 ? -18.723 16.207 13.557 1.00 69.61 266 LEU C C 1
ATOM 4194 O O . LEU C 3 266 ? -18.034 15.325 14.079 1.00 70.19 266 LEU C O 1
ATOM 4199 N N . SER C 3 267 ? -19.516 17.015 14.258 1.00 74.45 267 SER C N 1
ATOM 4200 C CA . SER C 3 267 ? -19.652 16.892 15.703 1.00 74.18 267 SER C CA 1
ATOM 4201 C C . SER C 3 267 ? -20.825 17.738 16.177 1.00 75.47 267 SER C C 1
ATOM 4202 O O . SER C 3 267 ? -20.884 18.940 15.897 1.00 76.28 267 SER C O 1
ATOM 4205 N N . ILE C 3 268 ? -21.765 17.121 16.885 1.00 70.50 268 ILE C N 1
ATOM 4206 C CA . ILE C 3 268 ? -23.013 17.764 17.276 1.00 72.68 268 ILE C CA 1
ATOM 4207 C C . ILE C 3 268 ? -23.033 17.907 18.791 1.00 80.38 268 ILE C C 1
ATOM 4208 O O . ILE C 3 268 ? -22.804 16.934 19.519 1.00 78.45 268 ILE C O 1
ATOM 4213 N N . ARG C 3 269 ? -23.294 19.121 19.261 1.00 75.80 269 ARG C N 1
ATOM 4214 C CA . ARG C 3 269 ? -23.461 19.419 20.677 1.00 80.79 269 ARG C CA 1
ATOM 4215 C C . ARG C 3 269 ? -24.915 19.809 20.909 1.00 83.22 269 ARG C C 1
ATOM 4216 O O . ARG C 3 269 ? -25.411 20.762 20.297 1.00 85.31 269 ARG C O 1
ATOM 4224 N N . GLN C 3 270 ? -25.597 19.073 21.784 1.00 92.52 270 GLN C N 1
ATOM 4225 C CA . GLN C 3 270 ? -26.989 19.358 22.089 1.00 90.53 270 GLN C CA 1
ATOM 4226 C C . GLN C 3 270 ? -27.204 19.234 23.589 1.00 87.00 270 GLN C C 1
ATOM 4227 O O . GLN C 3 270 ? -26.453 18.543 24.282 1.00 85.54 270 GLN C O 1
ATOM 4233 N N . ALA C 3 271 ? -28.248 19.911 24.081 1.00 96.68 271 ALA C N 1
ATOM 4234 C CA . ALA C 3 271 ? -28.442 20.019 25.524 1.00 93.06 271 ALA C CA 1
ATOM 4235 C C . ALA C 3 271 ? -28.450 18.655 26.204 1.00 94.02 271 ALA C C 1
ATOM 4236 O O . ALA C 3 271 ? -28.024 18.534 27.359 1.00 111.54 271 ALA C O 1
ATOM 4238 N N . LYS C 3 272 ? -28.908 17.615 25.509 1.00 90.98 272 LYS C N 1
ATOM 4239 C CA . LYS C 3 272 ? -29.102 16.304 26.118 1.00 87.51 272 LYS C CA 1
ATOM 4240 C C . LYS C 3 272 ? -28.080 15.265 25.665 1.00 86.70 272 LYS C C 1
ATOM 4241 O O . LYS C 3 272 ? -28.254 14.078 25.958 1.00 98.94 272 LYS C O 1
ATOM 4247 N N . GLY C 3 273 ? -27.027 15.671 24.973 1.00 87.74 273 GLY C N 1
ATOM 4248 C CA . GLY C 3 273 ? -26.024 14.727 24.523 1.00 81.94 273 GLY C CA 1
ATOM 4249 C C . GLY C 3 273 ? -25.169 15.329 23.430 1.00 76.30 273 GLY C C 1
ATOM 4250 O O . GLY C 3 273 ? -25.331 16.486 23.045 1.00 76.73 273 GLY C O 1
ATOM 4251 N N . TYR C 3 274 ? -24.246 14.509 22.935 1.00 76.58 274 TYR C N 1
ATOM 4252 C CA . TYR C 3 274 ? -23.330 14.943 21.892 1.00 74.65 274 TYR C CA 1
ATOM 4253 C C . TYR C 3 274 ? -22.860 13.732 21.101 1.00 76.11 274 TYR C C 1
ATOM 4254 O O . TYR C 3 274 ? -23.091 12.582 21.483 1.00 76.42 274 TYR C O 1
ATOM 4271 N N . TYR C 3 276 ? -19.500 12.779 17.924 1.00 73.14 276 TYR C N 1
ATOM 4272 C CA . TYR C 3 276 ? -18.445 13.226 17.029 1.00 68.67 276 TYR C CA 1
ATOM 4273 C C . TYR C 3 276 ? -17.993 12.045 16.185 1.00 68.27 276 TYR C C 1
ATOM 4274 O O . TYR C 3 276 ? -18.032 10.895 16.630 1.00 68.36 276 TYR C O 1
ATOM 4283 N N . VAL C 3 277 ? -17.571 12.341 14.962 1.00 70.33 277 VAL C N 1
ATOM 4284 C CA . VAL C 3 277 ? -17.120 11.307 14.038 1.00 69.96 277 VAL C CA 1
ATOM 4285 C C . VAL C 3 277 ? -15.697 10.905 14.398 1.00 73.37 277 VAL C C 1
ATOM 4286 O O . VAL C 3 277 ? -14.795 11.750 14.456 1.00 79.59 277 VAL C O 1
ATOM 4290 N N . ASP C 3 278 ? -15.493 9.612 14.644 1.00 70.12 278 ASP C N 1
ATOM 4291 C CA . ASP C 3 278 ? -14.167 9.094 15.006 1.00 77.16 278 ASP C CA 1
ATOM 4292 C C . ASP C 3 278 ? -13.379 8.743 13.747 1.00 81.13 278 ASP C C 1
ATOM 4293 O O . ASP C 3 278 ? -12.448 9.458 13.366 1.00 86.01 278 ASP C O 1
ATOM 4298 N N . ASP C 3 279 ? -13.745 7.643 13.095 1.00 78.85 279 ASP C N 1
ATOM 4299 C CA . ASP C 3 279 ? -13.092 7.192 11.875 1.00 76.66 279 ASP C CA 1
ATOM 4300 C C . ASP C 3 279 ? -14.114 7.114 10.746 1.00 70.56 279 ASP C C 1
ATOM 4301 O O . ASP C 3 279 ? -15.324 7.229 10.959 1.00 69.63 279 ASP C O 1
ATOM 4306 N N . ILE C 3 280 ? -13.610 6.917 9.528 1.00 72.87 280 ILE C N 1
ATOM 4307 C CA . ILE C 3 280 ? -14.451 6.931 8.336 1.00 67.17 280 ILE C CA 1
ATOM 4308 C C . ILE C 3 280 ? -13.717 6.259 7.182 1.00 64.27 280 ILE C C 1
ATOM 4309 O O . ILE C 3 280 ? -12.625 6.686 6.792 1.00 80.14 280 ILE C O 1
ATOM 4314 N N . THR C 3 281 ? -14.306 5.200 6.635 1.00 60.47 281 THR C N 1
ATOM 4315 C CA . THR C 3 281 ? -13.718 4.455 5.530 1.00 60.41 281 THR C CA 1
ATOM 4316 C C . THR C 3 281 ? -14.393 4.853 4.224 1.00 59.43 281 THR C C 1
ATOM 4317 O O . THR C 3 281 ? -15.606 5.072 4.186 1.00 65.30 281 THR C O 1
ATOM 4321 N N . VAL C 3 282 ? -13.603 4.939 3.155 1.00 57.96 282 VAL C N 1
ATOM 4322 C CA . VAL C 3 282 ? -14.074 5.432 1.866 1.00 57.13 282 VAL C CA 1
ATOM 4323 C C . VAL C 3 282 ? -13.785 4.397 0.789 1.00 56.89 282 VAL C C 1
ATOM 4324 O O . VAL C 3 282 ? -12.740 3.738 0.810 1.00 57.56 282 VAL C O 1
ATOM 4328 N N . ASP C 3 283 ? -14.714 4.261 -0.155 1.00 60.67 283 ASP C N 1
ATOM 4329 C CA . ASP C 3 283 ? -14.535 3.427 -1.335 1.00 60.58 283 ASP C CA 1
ATOM 4330 C C . ASP C 3 283 ? -14.900 4.240 -2.565 1.00 60.96 283 ASP C C 1
ATOM 4331 O O . ASP C 3 283 ? -16.001 4.794 -2.642 1.00 60.69 283 ASP C O 1
ATOM 4336 N N . TYR C 3 284 ? -13.974 4.318 -3.517 1.00 60.28 284 TYR C N 1
ATOM 4337 C CA . TYR C 3 284 ? -14.221 4.986 -4.793 1.00 59.56 284 TYR C CA 1
ATOM 4338 C C . TYR C 3 284 ? -14.792 3.942 -5.744 1.00 58.93 284 TYR C C 1
ATOM 4339 O O . TYR C 3 284 ? -14.053 3.198 -6.395 1.00 59.23 284 TYR C O 1
ATOM 4348 N N . ASN C 3 285 ? -16.120 3.891 -5.818 1.00 62.03 285 ASN C N 1
ATOM 4349 C CA . ASN C 3 285 ? -16.836 2.781 -6.437 1.00 61.48 285 ASN C CA 1
ATOM 4350 C C . ASN C 3 285 ? -16.858 2.961 -7.950 1.00 65.63 285 ASN C C 1
ATOM 4351 O O . ASN C 3 285 ? -17.562 3.832 -8.471 1.00 66.22 285 ASN C O 1
ATOM 4356 N N . ASP C 3 286 ? -16.089 2.135 -8.656 1.00 64.05 286 ASP C N 1
ATOM 4357 C CA . ASP C 3 286 ? -16.105 2.101 -10.111 1.00 68.31 286 ASP C CA 1
ATOM 4358 C C . ASP C 3 286 ? -16.955 0.958 -10.654 1.00 70.14 286 ASP C C 1
ATOM 4359 O O . ASP C 3 286 ? -16.965 0.728 -11.867 1.00 70.81 286 ASP C O 1
ATOM 4364 N N . SER C 3 287 ? -17.659 0.238 -9.784 1.00 69.67 287 SER C N 1
ATOM 4365 C CA . SER C 3 287 ? -18.630 -0.761 -10.199 1.00 73.98 287 SER C CA 1
ATOM 4366 C C . SER C 3 287 ? -20.013 -0.121 -10.311 1.00 75.88 287 SER C C 1
ATOM 4367 O O . SER C 3 287 ? -20.231 1.025 -9.912 1.00 81.69 287 SER C O 1
ATOM 4370 N N . HIS C 3 288 ? -20.959 -0.878 -10.869 1.00 81.38 288 HIS C N 1
ATOM 4371 C CA . HIS C 3 288 ? -22.291 -0.332 -11.107 1.00 89.31 288 HIS C CA 1
ATOM 4372 C C . HIS C 3 288 ? -23.117 -0.291 -9.826 1.00 87.52 288 HIS C C 1
ATOM 4373 O O . HIS C 3 288 ? -23.625 0.768 -9.441 1.00 84.77 288 HIS C O 1
ATOM 4380 N N . LYS C 3 289 ? -23.260 -1.430 -9.154 1.00 86.06 289 LYS C N 1
ATOM 4381 C CA . LYS C 3 289 ? -24.072 -1.487 -7.946 1.00 95.62 289 LYS C CA 1
ATOM 4382 C C . LYS C 3 289 ? -23.387 -0.745 -6.804 1.00 88.69 289 LYS C C 1
ATOM 4383 O O . LYS C 3 289 ? -22.217 -0.996 -6.496 1.00 90.83 289 LYS C O 1
ATOM 4405 N N . ARG C 3 292 ? -20.995 -1.001 -2.482 1.00 84.95 292 ARG C N 1
ATOM 4406 C CA . ARG C 3 292 ? -20.079 -2.133 -2.554 1.00 80.14 292 ARG C CA 1
ATOM 4407 C C . ARG C 3 292 ? -19.378 -2.349 -1.221 1.00 79.16 292 ARG C C 1
ATOM 4408 O O . ARG C 3 292 ? -19.073 -3.491 -0.851 1.00 87.83 292 ARG C O 1
ATOM 4416 N N . ILE C 3 293 ? -19.139 -1.264 -0.477 1.00 82.33 293 ILE C N 1
ATOM 4417 C CA . ILE C 3 293 ? -18.506 -1.336 0.836 1.00 81.10 293 ILE C CA 1
ATOM 4418 C C . ILE C 3 293 ? -19.387 -1.976 1.896 1.00 74.25 293 ILE C C 1
ATOM 4419 O O . ILE C 3 293 ? -18.885 -2.332 2.970 1.00 73.20 293 ILE C O 1
ATOM 4424 N N . LYS C 3 294 ? -20.681 -2.132 1.626 1.00 71.52 294 LYS C N 1
ATOM 4425 C CA . LYS C 3 294 ? -21.611 -2.674 2.607 1.00 77.57 294 LYS C CA 1
ATOM 4426 C C . LYS C 3 294 ? -21.828 -4.173 2.463 1.00 86.08 294 LYS C C 1
ATOM 4427 O O . LYS C 3 294 ? -22.271 -4.811 3.423 1.00 83.57 294 LYS C O 1
ATOM 4433 N N . ARG C 3 295 ? -21.528 -4.752 1.297 1.00 80.18 295 ARG C N 1
ATOM 4434 C CA . ARG C 3 295 ? -21.717 -6.180 1.081 1.00 93.63 295 ARG C CA 1
ATOM 4435 C C . ARG C 3 295 ? -20.414 -6.962 1.007 1.00 114.10 295 ARG C C 1
ATOM 4436 O O . ARG C 3 295 ? -20.435 -8.182 1.196 1.00 114.82 295 ARG C O 1
ATOM 4444 N N . ASP C 3 296 ? -19.290 -6.297 0.734 1.00 103.24 296 ASP C N 1
ATOM 4445 C CA . ASP C 3 296 ? -17.995 -6.976 0.707 1.00 105.89 296 ASP C CA 1
ATOM 4446 C C . ASP C 3 296 ? -16.919 -5.907 0.893 1.00 100.02 296 ASP C C 1
ATOM 4447 O O . ASP C 3 296 ? -16.601 -5.174 -0.047 1.00 99.09 296 ASP C O 1
ATOM 4452 N N . GLU C 3 297 ? -16.366 -5.834 2.100 1.00 115.15 297 GLU C N 1
ATOM 4453 C CA . GLU C 3 297 ? -15.411 -4.792 2.454 1.00 101.02 297 GLU C CA 1
ATOM 4454 C C . GLU C 3 297 ? -14.013 -5.041 1.897 1.00 93.58 297 GLU C C 1
ATOM 4455 O O . GLU C 3 297 ? -13.133 -4.190 2.073 1.00 89.81 297 GLU C O 1
ATOM 4461 N N . SER C 3 298 ? -13.797 -6.169 1.218 1.00 97.32 298 SER C N 1
ATOM 4462 C CA . SER C 3 298 ? -12.498 -6.496 0.642 1.00 99.91 298 SER C CA 1
ATOM 4463 C C . SER C 3 298 ? -12.271 -5.895 -0.740 1.00 97.28 298 SER C C 1
ATOM 4464 O O . SER C 3 298 ? -11.113 -5.721 -1.140 1.00 106.35 298 SER C O 1
ATOM 4467 N N . GLU C 3 299 ? -13.332 -5.560 -1.467 1.00 93.36 299 GLU C N 1
ATOM 4468 C CA . GLU C 3 299 ? -13.215 -5.098 -2.843 1.00 94.88 299 GLU C CA 1
ATOM 4469 C C . GLU C 3 299 ? -13.099 -3.586 -2.962 1.00 85.32 299 GLU C C 1
ATOM 4470 O O . GLU C 3 299 ? -13.053 -3.074 -4.086 1.00 84.03 299 GLU C O 1
ATOM 4476 N N . ILE C 3 300 ? -13.065 -2.855 -1.845 1.00 86.98 300 ILE C N 1
ATOM 4477 C CA . ILE C 3 300 ? -13.084 -1.400 -1.924 1.00 71.16 300 ILE C CA 1
ATOM 4478 C C . ILE C 3 300 ? -11.678 -0.861 -2.174 1.00 70.32 300 ILE C C 1
ATOM 4479 O O . ILE C 3 300 ? -10.666 -1.505 -1.881 1.00 88.37 300 ILE C O 1
ATOM 4484 N N . ILE C 3 301 ? -11.623 0.343 -2.740 1.00 65.19 301 ILE C N 1
ATOM 4485 C CA . ILE C 3 301 ? -10.375 1.058 -2.994 1.00 65.90 301 ILE C CA 1
ATOM 4486 C C . ILE C 3 301 ? -10.458 2.375 -2.233 1.00 66.03 301 ILE C C 1
ATOM 4487 O O . ILE C 3 301 ? -11.304 3.223 -2.542 1.00 65.33 301 ILE C O 1
ATOM 4492 N N . ASN C 3 302 ? -9.594 2.543 -1.230 1.00 61.60 302 ASN C N 1
ATOM 4493 C CA . ASN C 3 302 ? -9.663 3.720 -0.368 1.00 69.41 302 ASN C CA 1
ATOM 4494 C C . ASN C 3 302 ? -9.255 5.000 -1.087 1.00 78.09 302 ASN C C 1
ATOM 4495 O O . ASN C 3 302 ? -9.581 6.093 -0.613 1.00 74.15 302 ASN C O 1
ATOM 4500 N N . GLU C 3 303 ? -8.557 4.890 -2.210 1.00 70.79 303 GLU C N 1
ATOM 4501 C CA . GLU C 3 303 ? -8.059 6.032 -2.962 1.00 76.89 303 GLU C CA 1
ATOM 4502 C C . GLU C 3 303 ? -8.826 6.183 -4.270 1.00 74.27 303 GLU C C 1
ATOM 4503 O O . GLU C 3 303 ? -9.555 5.287 -4.702 1.00 88.06 303 GLU C O 1
ATOM 4509 N N . GLN C 3 304 ? -8.648 7.342 -4.903 1.00 90.06 304 GLN C N 1
ATOM 4510 C CA . GLN C 3 304 ? -9.181 7.575 -6.242 1.00 77.31 304 GLN C CA 1
ATOM 4511 C C . GLN C 3 304 ? -8.235 6.933 -7.248 1.00 74.02 304 GLN C C 1
ATOM 4512 O O . GLN C 3 304 ? -7.120 7.418 -7.464 1.00 74.46 304 GLN C O 1
ATOM 4518 N N . HIS C 3 305 ? -8.680 5.841 -7.863 1.00 75.30 305 HIS C N 1
ATOM 4519 C CA . HIS C 3 305 ? -7.836 5.011 -8.709 1.00 71.38 305 HIS C CA 1
ATOM 4520 C C . HIS C 3 305 ? -8.108 5.195 -10.195 1.00 75.67 305 HIS C C 1
ATOM 4521 O O . HIS C 3 305 ? -7.468 4.530 -11.014 1.00 92.64 305 HIS C O 1
ATOM 4528 N N . ALA C 3 306 ? -9.036 6.070 -10.561 1.00 65.12 306 ALA C N 1
ATOM 4529 C CA . ALA C 3 306 ? -9.409 6.250 -11.957 1.00 57.24 306 ALA C CA 1
ATOM 4530 C C . ALA C 3 306 ? -10.119 7.586 -12.095 1.00 56.83 306 ALA C C 1
ATOM 4531 O O . ALA C 3 306 ? -10.475 8.217 -11.091 1.00 65.92 306 ALA C O 1
ATOM 4533 N N . PRO C 3 307 ? -10.342 8.043 -13.323 1.00 51.94 307 PRO C N 1
ATOM 4534 C CA . PRO C 3 307 ? -11.079 9.292 -13.523 1.00 51.57 307 PRO C CA 1
ATOM 4535 C C . PRO C 3 307 ? -12.553 9.119 -13.200 1.00 50.62 307 PRO C C 1
ATOM 4536 O O . PRO C 3 307 ? -13.126 8.038 -13.354 1.00 67.42 307 PRO C O 1
ATOM 4540 N N . PHE C 3 308 ? -13.171 10.205 -12.742 1.00 58.03 308 PHE C N 1
ATOM 4541 C CA . PHE C 3 308 ? -14.605 10.177 -12.496 1.00 57.16 308 PHE C CA 1
ATOM 4542 C C . PHE C 3 308 ? -15.358 9.931 -13.802 1.00 56.51 308 PHE C C 1
ATOM 4543 O O . PHE C 3 308 ? -14.820 10.088 -14.903 1.00 56.74 308 PHE C O 1
ATOM 4551 N N . ALA C 3 309 ? -16.621 9.535 -13.668 1.00 59.56 309 ALA C N 1
ATOM 4552 C CA . ALA C 3 309 ? -17.456 9.213 -14.817 1.00 59.47 309 ALA C CA 1
ATOM 4553 C C . ALA C 3 309 ? -18.154 10.466 -15.329 1.00 60.95 309 ALA C C 1
ATOM 4554 O O . ALA C 3 309 ? -18.744 11.220 -14.549 1.00 70.27 309 ALA C O 1
ATOM 4556 N N . GLN C 3 310 ? -18.087 10.679 -16.642 1.00 59.56 310 GLN C N 1
ATOM 4557 C CA . GLN C 3 310 ? -18.754 11.800 -17.302 1.00 59.23 310 GLN C CA 1
ATOM 4558 C C . GLN C 3 310 ? -20.096 11.306 -17.834 1.00 58.43 310 GLN C C 1
ATOM 4559 O O . GLN C 3 310 ? -20.173 10.737 -18.926 1.00 63.27 310 GLN C O 1
ATOM 4565 N N . TYR C 3 311 ? -21.157 11.522 -17.053 1.00 55.45 311 TYR C N 1
ATOM 4566 C CA . TYR C 3 311 ? -22.496 11.135 -17.480 1.00 54.74 311 TYR C CA 1
ATOM 4567 C C . TYR C 3 311 ? -23.044 12.034 -18.581 1.00 54.58 311 TYR C C 1
ATOM 4568 O O . TYR C 3 311 ? -23.982 11.631 -19.277 1.00 54.06 311 TYR C O 1
ATOM 4577 N N . PHE C 3 312 ? -22.486 13.229 -18.759 1.00 54.05 312 PHE C N 1
ATOM 4578 C CA . PHE C 3 312 ? -23.027 14.209 -19.689 1.00 54.00 312 PHE C CA 1
ATOM 4579 C C . PHE C 3 312 ? -21.972 14.627 -20.705 1.00 54.58 312 PHE C C 1
ATOM 4580 O O . PHE C 3 312 ? -20.774 14.665 -20.406 1.00 63.74 312 PHE C O 1
ATOM 4588 N N . TYR C 3 313 ? -22.435 14.940 -21.913 1.00 55.81 313 TYR C N 1
ATOM 4589 C CA . TYR C 3 313 ? -21.592 15.512 -22.951 1.00 56.40 313 TYR C CA 1
ATOM 4590 C C . TYR C 3 313 ? -22.361 16.632 -23.635 1.00 56.38 313 TYR C C 1
ATOM 4591 O O . TYR C 3 313 ? -23.585 16.730 -23.522 1.00 71.17 313 TYR C O 1
ATOM 4600 N N . ALA C 3 314 ? -21.626 17.480 -24.347 1.00 55.57 314 ALA C N 1
ATOM 4601 C CA . ALA C 3 314 ? -22.190 18.657 -24.994 1.00 55.75 314 ALA C CA 1
ATOM 4602 C C . ALA C 3 314 ? -22.452 18.369 -26.465 1.00 55.72 314 ALA C C 1
ATOM 4603 O O . ALA C 3 314 ? -21.554 17.918 -27.184 1.00 56.11 314 ALA C O 1
ATOM 4605 N N . LYS C 3 315 ? -23.677 18.631 -26.907 1.00 73.68 315 LYS C N 1
ATOM 4606 C CA . LYS C 3 315 ? -24.032 18.469 -28.312 1.00 63.13 315 LYS C CA 1
ATOM 4607 C C . LYS C 3 315 ? -24.513 19.789 -28.904 1.00 61.83 315 LYS C C 1
ATOM 4608 O O . LYS C 3 315 ? -24.077 20.189 -29.983 1.00 63.99 315 LYS C O 1
ATOM 4622 N N . GLN D 3 2 ? -51.222 -25.851 -35.332 1.00 133.08 2 GLN D N 1
ATOM 4623 C CA . GLN D 3 2 ? -50.646 -26.816 -34.408 1.00 121.05 2 GLN D CA 1
ATOM 4624 C C . GLN D 3 2 ? -50.385 -26.161 -33.057 1.00 111.75 2 GLN D C 1
ATOM 4625 O O . GLN D 3 2 ? -50.194 -24.944 -32.963 1.00 112.57 2 GLN D O 1
ATOM 4631 N N . LYS D 3 3 ? -50.379 -26.982 -32.008 1.00 114.00 3 LYS D N 1
ATOM 4632 C CA . LYS D 3 3 ? -50.119 -26.478 -30.666 1.00 108.20 3 LYS D CA 1
ATOM 4633 C C . LYS D 3 3 ? -48.751 -25.807 -30.599 1.00 97.90 3 LYS D C 1
ATOM 4634 O O . LYS D 3 3 ? -47.809 -26.191 -31.299 1.00 103.69 3 LYS D O 1
ATOM 4640 N N . VAL D 3 4 ? -48.647 -24.794 -29.742 1.00 103.90 4 VAL D N 1
ATOM 4641 C CA . VAL D 3 4 ? -47.429 -24.004 -29.619 1.00 87.02 4 VAL D CA 1
ATOM 4642 C C . VAL D 3 4 ? -46.581 -24.571 -28.489 1.00 69.37 4 VAL D C 1
ATOM 4643 O O . VAL D 3 4 ? -47.068 -24.764 -27.369 1.00 66.51 4 VAL D O 1
ATOM 4647 N N . THR D 3 5 ? -45.312 -24.843 -28.781 1.00 70.25 5 THR D N 1
ATOM 4648 C CA . THR D 3 5 ? -44.391 -25.422 -27.813 1.00 68.09 5 THR D CA 1
ATOM 4649 C C . THR D 3 5 ? -43.135 -24.564 -27.721 1.00 66.48 5 THR D C 1
ATOM 4650 O O . THR D 3 5 ? -42.887 -23.691 -28.557 1.00 64.45 5 THR D O 1
ATOM 4654 N N . GLY D 3 6 ? -42.342 -24.822 -26.687 1.00 61.17 6 GLY D N 1
ATOM 4655 C CA . GLY D 3 6 ? -41.132 -24.076 -26.398 1.00 61.90 6 GLY D CA 1
ATOM 4656 C C . GLY D 3 6 ? -41.273 -23.271 -25.122 1.00 63.13 6 GLY D C 1
ATOM 4657 O O . GLY D 3 6 ? -42.206 -23.456 -24.334 1.00 80.33 6 GLY D O 1
ATOM 4658 N N . ILE D 3 7 ? -40.320 -22.362 -24.915 1.00 69.04 7 ILE D N 1
ATOM 4659 C CA . ILE D 3 7 ? -40.403 -21.449 -23.780 1.00 64.84 7 ILE D CA 1
ATOM 4660 C C . ILE D 3 7 ? -41.487 -20.417 -24.063 1.00 59.36 7 ILE D C 1
ATOM 4661 O O . ILE D 3 7 ? -41.470 -19.746 -25.101 1.00 59.29 7 ILE D O 1
ATOM 4666 N N . LYS D 3 8 ? -42.450 -20.302 -23.153 1.00 61.89 8 LYS D N 1
ATOM 4667 C CA . LYS D 3 8 ? -43.528 -19.334 -23.305 1.00 60.78 8 LYS D CA 1
ATOM 4668 C C . LYS D 3 8 ? -43.280 -18.047 -22.534 1.00 60.19 8 LYS D C 1
ATOM 4669 O O . LYS D 3 8 ? -43.734 -16.980 -22.960 1.00 59.74 8 LYS D O 1
ATOM 4675 N N . SER D 3 9 ? -42.557 -18.121 -21.419 1.00 52.64 9 SER D N 1
ATOM 4676 C CA . SER D 3 9 ? -42.239 -16.941 -20.632 1.00 52.16 9 SER D CA 1
ATOM 4677 C C . SER D 3 9 ? -40.945 -17.196 -19.876 1.00 52.36 9 SER D C 1
ATOM 4678 O O . SER D 3 9 ? -40.556 -18.343 -19.639 1.00 52.89 9 SER D O 1
ATOM 4681 N N . VAL D 3 10 ? -40.273 -16.108 -19.515 1.00 50.11 10 VAL D N 1
ATOM 4682 C CA . VAL D 3 10 ? -39.041 -16.150 -18.736 1.00 50.30 10 VAL D CA 1
ATOM 4683 C C . VAL D 3 10 ? -39.329 -15.420 -17.431 1.00 50.08 10 VAL D C 1
ATOM 4684 O O . VAL D 3 10 ? -39.320 -14.185 -17.383 1.00 61.62 10 VAL D O 1
ATOM 4688 N N . ASP D 3 11 ? -39.598 -16.179 -16.375 1.00 55.22 11 ASP D N 1
ATOM 4689 C CA . ASP D 3 11 ? -39.918 -15.639 -15.063 1.00 55.11 11 ASP D CA 1
ATOM 4690 C C . ASP D 3 11 ? -38.655 -15.541 -14.211 1.00 55.28 11 ASP D C 1
ATOM 4691 O O . ASP D 3 11 ? -37.593 -16.053 -14.568 1.00 55.55 11 ASP D O 1
ATOM 4696 N N . PHE D 3 12 ? -38.781 -14.872 -13.068 1.00 50.50 12 PHE D N 1
ATOM 4697 C CA . PHE D 3 12 ? -37.620 -14.648 -12.215 1.00 50.93 12 PHE D CA 1
ATOM 4698 C C . PHE D 3 12 ? -38.073 -14.174 -10.843 1.00 52.51 12 PHE D C 1
ATOM 4699 O O . PHE D 3 12 ? -39.212 -13.735 -10.659 1.00 53.69 12 PHE D O 1
ATOM 4707 N N . LYS D 3 13 ? -37.155 -14.269 -9.883 1.00 50.93 13 LYS D N 1
ATOM 4708 C CA . LYS D 3 13 ? -37.354 -13.796 -8.520 1.00 51.04 13 LYS D CA 1
ATOM 4709 C C . LYS D 3 13 ? -36.219 -12.842 -8.180 1.00 50.96 13 LYS D C 1
ATOM 4710 O O . LYS D 3 13 ? -35.047 -13.182 -8.367 1.00 51.27 13 LYS D O 1
ATOM 4716 N N . ILE D 3 14 ? -36.563 -11.655 -7.686 1.00 52.98 14 ILE D N 1
ATOM 4717 C CA . ILE D 3 14 ? -35.601 -10.579 -7.468 1.00 52.86 14 ILE D CA 1
ATOM 4718 C C . ILE D 3 14 ? -35.483 -10.309 -5.974 1.00 53.18 14 ILE D C 1
ATOM 4719 O O . ILE D 3 14 ? -36.495 -10.198 -5.270 1.00 53.11 14 ILE D O 1
ATOM 4724 N N . LYS D 3 15 ? -34.245 -10.199 -5.496 1.00 56.19 15 LYS D N 1
ATOM 4725 C CA . LYS D 3 15 ? -33.940 -9.898 -4.102 1.00 58.83 15 LYS D CA 1
ATOM 4726 C C . LYS D 3 15 ? -33.150 -8.598 -4.061 1.00 59.77 15 LYS D C 1
ATOM 4727 O O . LYS D 3 15 ? -32.110 -8.483 -4.717 1.00 62.41 15 LYS D O 1
ATOM 4733 N N . ALA D 3 16 ? -33.640 -7.624 -3.300 1.00 58.80 16 ALA D N 1
ATOM 4734 C CA . ALA D 3 16 ? -33.035 -6.302 -3.265 1.00 55.41 16 ALA D CA 1
ATOM 4735 C C . ALA D 3 16 ? -32.802 -5.864 -1.827 1.00 56.49 16 ALA D C 1
ATOM 4736 O O . ALA D 3 16 ? -33.524 -6.267 -0.911 1.00 57.25 16 ALA D O 1
ATOM 4738 N N . LEU D 3 17 ? -31.783 -5.028 -1.645 1.00 57.08 17 LEU D N 1
ATOM 4739 C CA . LEU D 3 17 ? -31.438 -4.463 -0.351 1.00 58.03 17 LEU D CA 1
ATOM 4740 C C . LEU D 3 17 ? -31.357 -2.948 -0.473 1.00 54.31 17 LEU D C 1
ATOM 4741 O O . LEU D 3 17 ? -31.015 -2.413 -1.530 1.00 61.30 17 LEU D O 1
ATOM 4746 N N . GLY D 3 18 ? -31.674 -2.262 0.617 1.00 51.21 18 GLY D N 1
ATOM 4747 C CA . GLY D 3 18 ? -31.632 -0.815 0.600 1.00 50.98 18 GLY D CA 1
ATOM 4748 C C . GLY D 3 18 ? -31.813 -0.243 1.986 1.00 51.36 18 GLY D C 1
ATOM 4749 O O . GLY D 3 18 ? -31.723 -0.951 2.991 1.00 51.87 18 GLY D O 1
ATOM 4750 N N . HIS D 3 19 ? -32.073 1.062 2.023 1.00 59.57 19 HIS D N 1
ATOM 4751 C CA . HIS D 3 19 ? -32.284 1.782 3.270 1.00 56.34 19 HIS D CA 1
ATOM 4752 C C . HIS D 3 19 ? -33.189 2.975 3.001 1.00 53.44 19 HIS D C 1
ATOM 4753 O O . HIS D 3 19 ? -33.009 3.682 2.006 1.00 55.44 19 HIS D O 1
ATOM 4760 N N . GLY D 3 20 ? -34.157 3.195 3.890 1.00 51.84 20 GLY D N 1
ATOM 4761 C CA . GLY D 3 20 ? -35.081 4.304 3.746 1.00 51.50 20 GLY D CA 1
ATOM 4762 C C . GLY D 3 20 ? -36.090 4.099 2.635 1.00 50.86 20 GLY D C 1
ATOM 4763 O O . GLY D 3 20 ? -35.957 3.171 1.833 1.00 60.14 20 GLY D O 1
ATOM 4764 N N . VAL D 3 21 ? -37.105 4.955 2.576 1.00 57.16 21 VAL D N 1
ATOM 4765 C CA . VAL D 3 21 ? -38.153 4.829 1.569 1.00 46.76 21 VAL D CA 1
ATOM 4766 C C . VAL D 3 21 ? -37.681 5.470 0.270 1.00 46.40 21 VAL D C 1
ATOM 4767 O O . VAL D 3 21 ? -37.154 6.588 0.269 1.00 58.57 21 VAL D O 1
ATOM 4771 N N . VAL D 3 22 ? -37.868 4.759 -0.841 1.00 48.19 22 VAL D N 1
ATOM 4772 C CA . VAL D 3 22 ? -37.480 5.267 -2.153 1.00 47.84 22 VAL D CA 1
ATOM 4773 C C . VAL D 3 22 ? -38.667 5.765 -2.974 1.00 47.41 22 VAL D C 1
ATOM 4774 O O . VAL D 3 22 ? -38.478 6.607 -3.865 1.00 47.20 22 VAL D O 1
ATOM 4778 N N . ASN D 3 23 ? -39.877 5.283 -2.699 1.00 45.05 23 ASN D N 1
ATOM 4779 C CA . ASN D 3 23 ? -41.056 5.626 -3.489 1.00 44.69 23 ASN D CA 1
ATOM 4780 C C . ASN D 3 23 ? -42.187 5.963 -2.526 1.00 44.82 23 ASN D C 1
ATOM 4781 O O . ASN D 3 23 ? -42.652 5.093 -1.785 1.00 45.01 23 ASN D O 1
ATOM 4786 N N . TRP D 3 24 ? -42.623 7.218 -2.536 1.00 44.20 24 TRP D N 1
ATOM 4787 C CA . TRP D 3 24 ? -43.613 7.719 -1.594 1.00 44.41 24 TRP D CA 1
ATOM 4788 C C . TRP D 3 24 ? -45.001 7.762 -2.225 1.00 44.17 24 TRP D C 1
ATOM 4789 O O . TRP D 3 24 ? -45.157 7.836 -3.446 1.00 43.85 24 TRP D O 1
ATOM 4800 N N . ASN D 3 25 ? -46.017 7.715 -1.363 1.00 44.85 25 ASN D N 1
ATOM 4801 C CA . ASN D 3 25 ? -47.410 7.821 -1.782 1.00 44.72 25 ASN D CA 1
ATOM 4802 C C . ASN D 3 25 ? -47.891 9.270 -1.771 1.00 46.55 25 ASN D C 1
ATOM 4803 O O . ASN D 3 25 ? -48.492 9.734 -2.744 1.00 44.84 25 ASN D O 1
ATOM 4808 N N . GLY D 3 26 ? -47.630 9.994 -0.684 1.00 55.43 26 GLY D N 1
ATOM 4809 C CA . GLY D 3 26 ? -48.017 11.381 -0.581 1.00 57.37 26 GLY D CA 1
ATOM 4810 C C . GLY D 3 26 ? -48.649 11.718 0.755 1.00 59.58 26 GLY D C 1
ATOM 4811 O O . GLY D 3 26 ? -48.739 10.879 1.657 1.00 66.07 26 GLY D O 1
ATOM 4812 N N . PRO D 3 27 ? -49.099 12.963 0.906 1.00 63.05 27 PRO D N 1
ATOM 4813 C CA . PRO D 3 27 ? -49.742 13.362 2.163 1.00 59.70 27 PRO D CA 1
ATOM 4814 C C . PRO D 3 27 ? -51.089 12.679 2.336 1.00 59.45 27 PRO D C 1
ATOM 4815 O O . PRO D 3 27 ? -51.855 12.523 1.383 1.00 59.17 27 PRO D O 1
ATOM 4819 N N . THR D 3 28 ? -51.372 12.270 3.570 1.00 63.74 28 THR D N 1
ATOM 4820 C CA . THR D 3 28 ? -52.628 11.620 3.912 1.00 71.01 28 THR D CA 1
ATOM 4821 C C . THR D 3 28 ? -53.209 12.275 5.154 1.00 75.67 28 THR D C 1
ATOM 4822 O O . THR D 3 28 ? -52.472 12.644 6.074 1.00 75.06 28 THR D O 1
ATOM 4826 N N . THR D 3 29 ? -54.530 12.421 5.177 1.00 77.94 29 THR D N 1
ATOM 4827 C CA . THR D 3 29 ? -55.209 12.977 6.340 1.00 90.44 29 THR D CA 1
ATOM 4828 C C . THR D 3 29 ? -55.300 11.910 7.425 1.00 80.51 29 THR D C 1
ATOM 4829 O O . THR D 3 29 ? -55.872 10.838 7.203 1.00 79.94 29 THR D O 1
ATOM 4833 N N . LEU D 3 30 ? -54.725 12.198 8.590 1.00 84.29 30 LEU D N 1
ATOM 4834 C CA . LEU D 3 30 ? -54.727 11.269 9.708 1.00 84.02 30 LEU D CA 1
ATOM 4835 C C . LEU D 3 30 ? -54.990 12.033 10.996 1.00 89.58 30 LEU D C 1
ATOM 4836 O O . LEU D 3 30 ? -55.019 13.266 11.021 1.00 96.98 30 LEU D O 1
ATOM 4841 N N . THR D 3 31 ? -55.177 11.282 12.076 1.00 85.04 31 THR D N 1
ATOM 4842 C CA . THR D 3 31 ? -55.312 11.843 13.410 1.00 89.24 31 THR D CA 1
ATOM 4843 C C . THR D 3 31 ? -54.069 11.507 14.220 1.00 96.46 31 THR D C 1
ATOM 4844 O O . THR D 3 31 ? -53.531 10.398 14.122 1.00 108.94 31 THR D O 1
ATOM 4848 N N . GLY D 3 32 ? -53.614 12.472 15.017 1.00 99.82 32 GLY D N 1
ATOM 4849 C CA . GLY D 3 32 ? -52.439 12.313 15.838 1.00 103.46 32 GLY D CA 1
ATOM 4850 C C . GLY D 3 32 ? -52.773 12.096 17.305 1.00 113.61 32 GLY D C 1
ATOM 4851 O O . GLY D 3 32 ? -53.928 12.058 17.725 1.00 103.26 32 GLY D O 1
ATOM 4852 N N . ASP D 3 33 ? -51.705 11.949 18.085 1.00 102.03 33 ASP D N 1
ATOM 4853 C CA . ASP D 3 33 ? -51.842 11.781 19.523 1.00 113.06 33 ASP D CA 1
ATOM 4854 C C . ASP D 3 33 ? -52.588 12.973 20.105 1.00 123.33 33 ASP D C 1
ATOM 4855 O O . ASP D 3 33 ? -52.180 14.119 19.909 1.00 121.04 33 ASP D O 1
ATOM 4860 N N . ASP D 3 34 ? -53.690 12.690 20.807 1.00 110.43 34 ASP D N 1
ATOM 4861 C CA . ASP D 3 34 ? -54.641 13.678 21.321 1.00 117.28 34 ASP D CA 1
ATOM 4862 C C . ASP D 3 34 ? -55.940 13.584 20.532 1.00 119.38 34 ASP D C 1
ATOM 4863 O O . ASP D 3 34 ? -56.957 14.171 20.917 1.00 131.37 34 ASP D O 1
ATOM 4868 N N . GLY D 3 35 ? -55.911 12.840 19.429 1.00 126.06 35 GLY D N 1
ATOM 4869 C CA . GLY D 3 35 ? -57.097 12.591 18.638 1.00 116.06 35 GLY D CA 1
ATOM 4870 C C . GLY D 3 35 ? -57.498 13.705 17.701 1.00 113.18 35 GLY D C 1
ATOM 4871 O O . GLY D 3 35 ? -58.588 13.641 17.123 1.00 104.21 35 GLY D O 1
ATOM 4872 N N . LYS D 3 36 ? -56.658 14.721 17.531 1.00 117.53 36 LYS D N 1
ATOM 4873 C CA . LYS D 3 36 ? -56.955 15.859 16.672 1.00 114.46 36 LYS D CA 1
ATOM 4874 C C . LYS D 3 36 ? -56.212 15.698 15.352 1.00 108.36 36 LYS D C 1
ATOM 4875 O O . LYS D 3 36 ? -55.006 15.431 15.341 1.00 110.89 36 LYS D O 1
ATOM 4881 N N . THR D 3 37 ? -56.935 15.870 14.246 1.00 116.45 37 THR D N 1
ATOM 4882 C CA . THR D 3 37 ? -56.417 15.492 12.937 1.00 103.78 37 THR D CA 1
ATOM 4883 C C . THR D 3 37 ? -55.198 16.321 12.551 1.00 95.08 37 THR D C 1
ATOM 4884 O O . THR D 3 37 ? -55.124 17.523 12.821 1.00 91.42 37 THR D O 1
ATOM 4888 N N . VAL D 3 38 ? -54.229 15.660 11.924 1.00 89.37 38 VAL D N 1
ATOM 4889 C CA . VAL D 3 38 ? -53.052 16.315 11.365 1.00 96.03 38 VAL D CA 1
ATOM 4890 C C . VAL D 3 38 ? -53.218 16.361 9.856 1.00 113.05 38 VAL D C 1
ATOM 4891 O O . VAL D 3 38 ? -53.713 15.404 9.243 1.00 112.99 38 VAL D O 1
ATOM 4895 N N . ASP D 3 39 ? -52.822 17.480 9.252 1.00 100.56 39 ASP D N 1
ATOM 4896 C CA . ASP D 3 39 ? -53.116 17.672 7.838 1.00 101.76 39 ASP D CA 1
ATOM 4897 C C . ASP D 3 39 ? -52.020 17.103 6.946 1.00 95.21 39 ASP D C 1
ATOM 4898 O O . ASP D 3 39 ? -52.316 16.488 5.915 1.00 103.19 39 ASP D O 1
ATOM 4903 N N . ASN D 3 40 ? -50.756 17.273 7.327 1.00 106.59 40 ASN D N 1
ATOM 4904 C CA . ASN D 3 40 ? -49.625 16.888 6.481 1.00 93.51 40 ASN D CA 1
ATOM 4905 C C . ASN D 3 40 ? -48.775 15.831 7.186 1.00 84.11 40 ASN D C 1
ATOM 4906 O O . ASN D 3 40 ? -47.800 16.150 7.869 1.00 78.89 40 ASN D O 1
ATOM 4911 N N . HIS D 3 41 ? -49.157 14.567 7.019 1.00 88.00 41 HIS D N 1
ATOM 4912 C CA . HIS D 3 41 ? -48.300 13.429 7.337 1.00 69.66 41 HIS D CA 1
ATOM 4913 C C . HIS D 3 41 ? -48.126 12.632 6.054 1.00 65.00 41 HIS D C 1
ATOM 4914 O O . HIS D 3 41 ? -49.086 12.032 5.559 1.00 71.95 41 HIS D O 1
ATOM 4921 N N . THR D 3 42 ? -46.913 12.637 5.509 1.00 63.62 42 THR D N 1
ATOM 4922 C CA . THR D 3 42 ? -46.650 11.947 4.256 1.00 59.73 42 THR D CA 1
ATOM 4923 C C . THR D 3 42 ? -46.443 10.461 4.516 1.00 55.60 42 THR D C 1
ATOM 4924 O O . THR D 3 42 ? -45.675 10.079 5.403 1.00 55.77 42 THR D O 1
ATOM 4928 N N . LEU D 3 43 ? -47.135 9.620 3.743 1.00 54.84 43 LEU D N 1
ATOM 4929 C CA . LEU D 3 43 ? -47.005 8.179 3.896 1.00 52.61 43 LEU D CA 1
ATOM 4930 C C . LEU D 3 43 ? -46.310 7.560 2.691 1.00 52.19 43 LEU D C 1
ATOM 4931 O O . LEU D 3 43 ? -46.557 7.970 1.552 1.00 51.80 43 LEU D O 1
ATOM 4936 N N . PRO D 3 44 ? -45.441 6.582 2.911 1.00 47.43 44 PRO D N 1
ATOM 4937 C CA . PRO D 3 44 ? -44.892 5.821 1.786 1.00 47.08 44 PRO D CA 1
ATOM 4938 C C . PRO D 3 44 ? -45.961 4.929 1.181 1.00 46.87 44 PRO D C 1
ATOM 4939 O O . PRO D 3 44 ? -47.130 4.988 1.581 1.00 46.98 44 PRO D O 1
ATOM 4943 N N . LYS D 3 45 ? -45.573 4.095 0.224 1.00 42.94 45 LYS D N 1
ATOM 4944 C CA . LYS D 3 45 ? -46.505 3.157 -0.383 1.00 42.79 45 LYS D CA 1
ATOM 4945 C C . LYS D 3 45 ? -46.574 1.897 0.471 1.00 43.17 45 LYS D C 1
ATOM 4946 O O . LYS D 3 45 ? -45.579 1.176 0.610 1.00 50.85 45 LYS D O 1
ATOM 4952 N N . LEU D 3 46 ? -47.742 1.647 1.057 1.00 45.43 46 LEU D N 1
ATOM 4953 C CA . LEU D 3 46 ? -47.966 0.511 1.942 1.00 45.87 46 LEU D CA 1
ATOM 4954 C C . LEU D 3 46 ? -49.058 -0.362 1.341 1.00 45.83 46 LEU D C 1
ATOM 4955 O O . LEU D 3 46 ? -50.215 0.064 1.246 1.00 45.81 46 LEU D O 1
ATOM 4960 N N . ARG D 3 47 ? -48.691 -1.576 0.939 1.00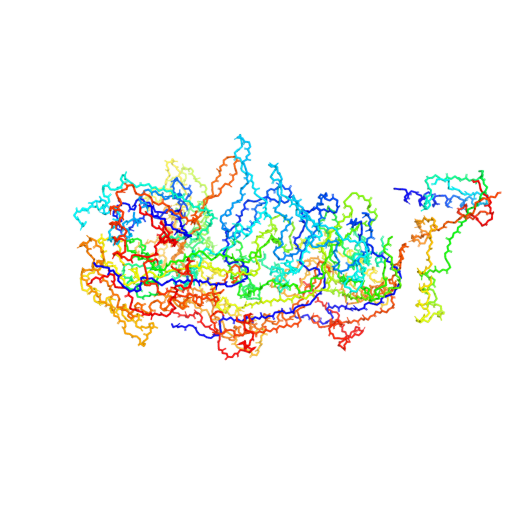 49.77 47 ARG D N 1
ATOM 4961 C CA . ARG D 3 47 ? -49.614 -2.459 0.236 1.00 49.23 47 ARG D CA 1
ATOM 4962 C C . ARG D 3 47 ? -50.771 -2.861 1.145 1.00 49.38 47 ARG D C 1
ATOM 4963 O O . ARG D 3 47 ? -50.558 -3.382 2.245 1.00 65.54 47 ARG D O 1
ATOM 4971 N N . GLY D 3 48 ? -51.995 -2.632 0.674 1.00 52.48 48 GLY D N 1
ATOM 4972 C CA . GLY D 3 48 ? -53.186 -2.963 1.424 1.00 52.93 48 GLY D CA 1
ATOM 4973 C C . GLY D 3 48 ? -53.593 -1.949 2.468 1.00 53.15 48 GLY D C 1
ATOM 4974 O O . GLY D 3 48 ? -54.550 -2.202 3.211 1.00 53.56 48 GLY D O 1
ATOM 4975 N N . TYR D 3 49 ? -52.914 -0.808 2.545 1.00 76.73 49 TYR D N 1
ATOM 4976 C CA . TYR D 3 49 ? -53.179 0.152 3.606 1.00 53.55 49 TYR D CA 1
ATOM 4977 C C . TYR D 3 49 ? -54.408 0.996 3.297 1.00 53.48 49 TYR D C 1
ATOM 4978 O O . TYR D 3 49 ? -54.651 1.382 2.149 1.00 53.05 49 TYR D O 1
ATOM 4987 N N . THR D 3 50 ? -55.185 1.275 4.339 1.00 60.96 50 THR D N 1
ATOM 4988 C CA . THR D 3 50 ? -56.252 2.260 4.304 1.00 62.87 50 THR D CA 1
ATOM 4989 C C . THR D 3 50 ? -56.161 3.107 5.564 1.00 66.07 50 THR D C 1
ATOM 4990 O O . THR D 3 50 ? -55.821 2.608 6.640 1.00 66.84 50 THR D O 1
ATOM 4994 N N . ASN D 3 51 ? -56.455 4.399 5.420 1.00 73.44 51 ASN D N 1
ATOM 4995 C CA . ASN D 3 51 ? -56.361 5.346 6.523 1.00 71.19 51 ASN D CA 1
ATOM 4996 C C . ASN D 3 51 ? -57.690 5.542 7.242 1.00 72.16 51 ASN D C 1
ATOM 4997 O O . ASN D 3 51 ? -57.814 6.463 8.056 1.00 74.52 51 ASN D O 1
ATOM 5002 N N . LEU D 3 52 ? -58.678 4.695 6.968 1.00 72.37 52 LEU D N 1
ATOM 5003 C CA . LEU D 3 52 ? -59.960 4.719 7.657 1.00 75.89 52 LEU D CA 1
ATOM 5004 C C . LEU D 3 52 ? -60.041 3.551 8.631 1.00 80.92 52 LEU D C 1
ATOM 5005 O O . LEU D 3 52 ? -59.560 2.451 8.337 1.00 78.73 52 LEU D O 1
ATOM 5010 N N . THR D 3 53 ? -60.647 3.794 9.790 1.00 86.48 53 THR D N 1
ATOM 5011 C CA . THR D 3 53 ? -60.858 2.754 10.788 1.00 90.28 53 THR D CA 1
ATOM 5012 C C . THR D 3 53 ? -62.181 2.022 10.605 1.00 113.19 53 THR D C 1
ATOM 5013 O O . THR D 3 53 ? -62.465 1.084 11.359 1.00 100.13 53 THR D O 1
ATOM 5017 N N . GLY D 3 54 ? -62.990 2.421 9.627 1.00 99.40 54 GLY D N 1
ATOM 5018 C CA . GLY D 3 54 ? -64.261 1.766 9.392 1.00 111.69 54 GLY D CA 1
ATOM 5019 C C . GLY D 3 54 ? -65.311 2.054 10.439 1.00 110.10 54 GLY D C 1
ATOM 5020 O O . GLY D 3 54 ? -66.188 1.216 10.674 1.00 112.11 54 GLY D O 1
ATOM 5021 N N . LYS D 3 55 ? -65.249 3.219 11.077 1.00 120.15 55 LYS D N 1
ATOM 5022 C CA . LYS D 3 55 ? -66.181 3.593 12.130 1.00 109.27 55 LYS D CA 1
ATOM 5023 C C . LYS D 3 55 ? -66.853 4.914 11.782 1.00 114.85 55 LYS D C 1
ATOM 5024 O O . LYS D 3 55 ? -66.197 5.854 11.323 1.00 114.76 55 LYS D O 1
ATOM 5030 N N . VAL D 3 56 ? -68.167 4.976 12.005 1.00 112.72 56 VAL D N 1
ATOM 5031 C CA . VAL D 3 56 ? -68.957 6.181 11.790 1.00 119.75 56 VAL D CA 1
ATOM 5032 C C . VAL D 3 56 ? -69.781 6.435 13.045 1.00 130.32 56 VAL D C 1
ATOM 5033 O O . VAL D 3 56 ? -69.975 5.546 13.876 1.00 142.18 56 VAL D O 1
ATOM 5037 N N . LYS D 3 57 ? -70.272 7.667 13.178 1.00 132.42 57 LYS D N 1
ATOM 5038 C CA . LYS D 3 57 ? -70.962 8.093 14.392 1.00 129.32 57 LYS D CA 1
ATOM 5039 C C . LYS D 3 57 ? -72.223 8.874 14.054 1.00 142.02 57 LYS D C 1
ATOM 5040 O O . LYS D 3 57 ? -72.163 9.884 13.345 1.00 142.38 57 LYS D O 1
ATOM 5046 N N . ASP D 3 58 ? -73.361 8.382 14.544 1.00 133.05 58 ASP D N 1
ATOM 5047 C CA . ASP D 3 58 ? -74.560 9.183 14.799 1.00 137.10 58 ASP D CA 1
ATOM 5048 C C . ASP D 3 58 ? -74.891 10.132 13.643 1.00 136.16 58 ASP D C 1
ATOM 5049 O O . ASP D 3 58 ? -74.790 11.354 13.757 1.00 136.11 58 ASP D O 1
ATOM 5054 N N . GLU D 3 59 ? -75.309 9.537 12.523 1.00 133.96 59 GLU D N 1
ATOM 5055 C CA . GLU D 3 59 ? -75.843 10.226 11.348 1.00 135.66 59 GLU D CA 1
ATOM 5056 C C . GLU D 3 59 ? -74.946 11.342 10.827 1.00 129.26 59 GLU D C 1
ATOM 5057 O O . GLU D 3 59 ? -75.363 12.088 9.934 1.00 125.03 59 GLU D O 1
ATOM 5063 N N . THR D 3 60 ? -73.718 11.474 11.337 1.00 136.15 60 THR D N 1
ATOM 5064 C CA . THR D 3 60 ? -72.820 12.482 10.784 1.00 130.39 60 THR D CA 1
ATOM 5065 C C . THR D 3 60 ? -72.321 12.084 9.399 1.00 123.59 60 THR D C 1
ATOM 5066 O O . THR D 3 60 ? -72.075 12.952 8.552 1.00 120.88 60 THR D O 1
ATOM 5070 N N . GLY D 3 61 ? -72.184 10.783 9.145 1.00 125.06 61 GLY D N 1
ATOM 5071 C CA . GLY D 3 61 ? -71.562 10.304 7.935 1.00 121.57 61 GLY D CA 1
ATOM 5072 C C . GLY D 3 61 ? -70.053 10.389 7.929 1.00 122.90 61 GLY D C 1
ATOM 5073 O O . GLY D 3 61 ? -69.418 9.792 7.050 1.00 120.12 61 GLY D O 1
ATOM 5074 N N . TYR D 3 62 ? -69.457 11.114 8.875 1.00 113.76 62 TYR D N 1
ATOM 5075 C CA . TYR D 3 62 ? -68.007 11.212 8.962 1.00 117.22 62 TYR D CA 1
ATOM 5076 C C . TYR D 3 62 ? -67.388 9.842 9.215 1.00 111.00 62 TYR D C 1
ATOM 5077 O O . TYR D 3 62 ? -67.933 9.009 9.945 1.00 118.40 62 TYR D O 1
ATOM 5086 N N . LYS D 3 63 ? -66.236 9.611 8.596 1.00 132.85 63 LYS D N 1
ATOM 5087 C CA . LYS D 3 63 ? -65.511 8.352 8.704 1.00 106.74 63 LYS D CA 1
ATOM 5088 C C . LYS D 3 63 ? -64.235 8.564 9.506 1.00 101.47 63 LYS D C 1
ATOM 5089 O O . LYS D 3 63 ? -63.421 9.433 9.174 1.00 89.23 63 LYS D O 1
ATOM 5095 N N . TYR D 3 64 ? -64.063 7.762 10.554 1.00 102.72 64 TYR D N 1
ATOM 5096 C CA . TYR D 3 64 ? -62.914 7.904 11.439 1.00 100.05 64 TYR D CA 1
ATOM 5097 C C . TYR D 3 64 ? -61.610 7.668 10.690 1.00 92.47 64 TYR D C 1
ATOM 5098 O O . TYR D 3 64 ? -61.474 6.698 9.938 1.00 98.77 64 TYR D O 1
ATOM 5107 N N . LYS D 3 65 ? -60.644 8.553 10.913 1.00 93.74 65 LYS D N 1
ATOM 5108 C CA . LYS D 3 65 ? -59.313 8.425 10.341 1.00 83.78 65 LYS D CA 1
ATOM 5109 C C . LYS D 3 65 ? -58.386 7.748 11.341 1.00 81.36 65 LYS D C 1
ATOM 5110 O O . LYS D 3 65 ? -58.451 8.015 12.544 1.00 79.43 65 LYS D O 1
ATOM 5116 N N . LYS D 3 66 ? -57.528 6.867 10.835 1.00 82.08 66 LYS D N 1
ATOM 5117 C CA . LYS D 3 66 ? -56.609 6.135 11.691 1.00 72.80 66 LYS D CA 1
ATOM 5118 C C . LYS D 3 66 ? -55.611 7.077 12.356 1.00 78.46 66 LYS D C 1
ATOM 5119 O O . LYS D 3 66 ? -55.392 8.212 11.921 1.00 71.08 66 LYS D O 1
ATOM 5125 N N . GLN D 3 67 ? -55.002 6.584 13.431 1.00 84.55 67 GLN D N 1
ATOM 5126 C CA . GLN D 3 67 ? -53.891 7.290 14.049 1.00 85.11 67 GLN D CA 1
ATOM 5127 C C . GLN D 3 67 ? -52.661 7.198 13.157 1.00 84.74 67 GLN D C 1
ATOM 5128 O O . GLN D 3 67 ? -52.396 6.161 12.543 1.00 84.13 67 GLN D O 1
ATOM 5134 N N . ALA D 3 68 ? -51.903 8.294 13.087 1.00 82.93 68 ALA D N 1
ATOM 5135 C CA . ALA D 3 68 ? -50.717 8.321 12.239 1.00 78.57 68 ALA D CA 1
ATOM 5136 C C . ALA D 3 68 ? -49.697 7.260 12.631 1.00 76.23 68 ALA D C 1
ATOM 5137 O O . ALA D 3 68 ? -48.809 6.943 11.832 1.00 74.28 68 ALA D O 1
ATOM 5139 N N . THR D 3 69 ? -49.800 6.706 13.838 1.00 79.41 69 THR D N 1
ATOM 5140 C CA . THR D 3 69 ? -48.863 5.703 14.323 1.00 78.16 69 THR D CA 1
ATOM 5141 C C . THR D 3 69 ? -49.444 4.296 14.333 1.00 80.47 69 THR D C 1
ATOM 5142 O O . THR D 3 69 ? -48.769 3.367 14.788 1.00 78.43 69 THR D O 1
ATOM 5146 N N . ASP D 3 70 ? -50.668 4.110 13.843 1.00 91.53 70 ASP D N 1
ATOM 5147 C CA . ASP D 3 70 ? -51.322 2.801 13.822 1.00 81.90 70 ASP D CA 1
ATOM 5148 C C . ASP D 3 70 ? -51.078 2.167 12.456 1.00 74.35 70 ASP D C 1
ATOM 5149 O O . ASP D 3 70 ? -51.851 2.352 11.516 1.00 73.38 70 ASP D O 1
ATOM 5154 N N . ILE D 3 71 ? -49.989 1.409 12.351 1.00 72.49 71 ILE D N 1
ATOM 5155 C CA . ILE D 3 71 ? -49.632 0.724 11.110 1.00 65.29 71 ILE D CA 1
ATOM 5156 C C . ILE D 3 71 ? -48.949 -0.589 11.461 1.00 65.64 71 ILE D C 1
ATOM 5157 O O . ILE D 3 71 ? -48.060 -0.626 12.316 1.00 77.97 71 ILE D O 1
ATOM 5162 N N . ASN D 3 72 ? -49.364 -1.664 10.798 1.00 65.16 72 ASN D N 1
ATOM 5163 C CA . ASN D 3 72 ? -48.763 -2.985 10.959 1.00 63.82 72 ASN D CA 1
ATOM 5164 C C . ASN D 3 72 ? -47.980 -3.290 9.686 1.00 63.39 72 ASN D C 1
ATOM 5165 O O . ASN D 3 72 ? -48.562 -3.671 8.666 1.00 63.46 72 ASN D O 1
ATOM 5170 N N . PHE D 3 73 ? -46.660 -3.122 9.750 1.00 57.65 73 PHE D N 1
ATOM 5171 C CA . PHE D 3 73 ? -45.818 -3.299 8.574 1.00 56.13 73 PHE D CA 1
ATOM 5172 C C . PHE D 3 73 ? -45.632 -4.760 8.190 1.00 58.77 73 PHE D C 1
ATOM 5173 O O . PHE D 3 73 ? -44.889 -5.041 7.242 1.00 68.56 73 PHE D O 1
ATOM 5181 N N . LYS D 3 74 ? -46.283 -5.688 8.890 1.00 60.20 74 LYS D N 1
ATOM 5182 C CA . LYS D 3 74 ? -46.341 -7.077 8.453 1.00 65.13 74 LYS D CA 1
ATOM 5183 C C . LYS D 3 74 ? -47.575 -7.347 7.601 1.00 66.69 74 LYS D C 1
ATOM 5184 O O . LYS D 3 74 ? -47.505 -8.110 6.631 1.00 63.88 74 LYS D O 1
ATOM 5190 N N . GLU D 3 75 ? -48.705 -6.727 7.946 1.00 67.12 75 GLU D N 1
ATOM 5191 C CA . GLU D 3 75 ? -49.958 -6.955 7.238 1.00 66.62 75 GLU D CA 1
ATOM 5192 C C . GLU D 3 75 ? -50.149 -6.008 6.059 1.00 61.27 75 GLU D C 1
ATOM 5193 O O . GLU D 3 75 ? -50.843 -6.359 5.098 1.00 71.98 75 GLU D O 1
ATOM 5199 N N . THR D 3 76 ? -49.551 -4.818 6.108 1.00 63.07 76 THR D N 1
ATOM 5200 C CA . THR D 3 76 ? -49.544 -3.879 4.986 1.00 57.74 76 THR D CA 1
ATOM 5201 C C . THR D 3 76 ? -48.121 -3.356 4.849 1.00 51.65 76 THR D C 1
ATOM 5202 O O . THR D 3 76 ? -47.791 -2.270 5.344 1.00 51.62 76 THR D O 1
ATOM 5206 N N . PRO D 3 77 ? -47.249 -4.108 4.186 1.00 50.71 77 PRO D N 1
ATOM 5207 C CA . PRO D 3 77 ? -45.824 -3.767 4.173 1.00 50.63 77 PRO D CA 1
ATOM 5208 C C . PRO D 3 77 ? -45.501 -2.660 3.177 1.00 50.02 77 PRO D C 1
ATOM 5209 O O . PRO D 3 77 ? -46.311 -2.273 2.333 1.00 56.78 77 PRO D O 1
ATOM 5213 N N . LEU D 3 78 ? -44.280 -2.150 3.305 1.00 51.77 78 LEU D N 1
ATOM 5214 C CA . LEU D 3 78 ? -43.759 -1.170 2.363 1.00 51.28 78 LEU D CA 1
ATOM 5215 C C . LEU D 3 78 ? -43.418 -1.840 1.038 1.00 50.92 78 LEU D C 1
ATOM 5216 O O . LEU D 3 78 ? -42.911 -2.965 1.008 1.00 51.12 78 LEU D O 1
ATOM 5221 N N . TYR D 3 79 ? -43.701 -1.147 -0.066 1.00 46.97 79 TYR D N 1
ATOM 5222 C CA . TYR D 3 79 ? -43.386 -1.689 -1.382 1.00 46.66 79 TYR D CA 1
ATOM 5223 C C . TYR D 3 79 ? -43.014 -0.559 -2.331 1.00 46.25 79 TYR D C 1
ATOM 5224 O O . TYR D 3 79 ? -43.296 0.615 -2.079 1.00 46.19 79 TYR D O 1
ATOM 5233 N N . ILE D 3 80 ? -42.366 -0.938 -3.429 1.00 39.95 80 ILE D N 1
ATOM 5234 C CA . ILE D 3 80 ? -41.983 -0.019 -4.495 1.00 39.58 80 ILE D CA 1
ATOM 5235 C C . ILE D 3 80 ? -42.845 -0.336 -5.707 1.00 39.26 80 ILE D C 1
ATOM 5236 O O . ILE D 3 80 ? -42.842 -1.471 -6.198 1.00 39.32 80 ILE D O 1
ATOM 5241 N N . SER D 3 81 ? -43.585 0.659 -6.184 1.00 40.10 81 SER D N 1
ATOM 5242 C CA . SER D 3 81 ? -44.503 0.442 -7.293 1.00 39.85 81 SER D CA 1
ATOM 5243 C C . SER D 3 81 ? -43.749 -0.015 -8.537 1.00 39.70 81 SER D C 1
ATOM 5244 O O . SER D 3 81 ? -42.561 0.270 -8.714 1.00 50.46 81 SER D O 1
ATOM 5247 N N . GLN D 3 82 ? -44.456 -0.740 -9.408 1.00 45.09 82 GLN D N 1
ATOM 5248 C CA . GLN D 3 82 ? -43.874 -1.093 -10.697 1.00 44.94 82 GLN D CA 1
ATOM 5249 C C . GLN D 3 82 ? -43.613 0.148 -11.536 1.00 44.68 82 GLN D C 1
ATOM 5250 O O . GLN D 3 82 ? -42.666 0.175 -12.331 1.00 45.98 82 GLN D O 1
ATOM 5256 N N . ASN D 3 83 ? -44.433 1.188 -11.362 1.00 39.91 83 ASN D N 1
ATOM 5257 C CA . ASN D 3 83 ? -44.238 2.420 -12.117 1.00 39.73 83 ASN D CA 1
ATOM 5258 C C . ASN D 3 83 ? -42.901 3.066 -11.780 1.00 39.81 83 ASN D C 1
ATOM 5259 O O . ASN D 3 83 ? -42.215 3.592 -12.664 1.00 39.72 83 ASN D O 1
ATOM 5264 N N . CYS D 3 84 ? -42.518 3.046 -10.502 1.00 52.56 84 CYS D N 1
ATOM 5265 C CA . CYS D 3 84 ? -41.230 3.609 -10.110 1.00 43.36 84 CYS D CA 1
ATOM 5266 C C . CYS D 3 84 ? -40.081 2.700 -10.529 1.00 43.47 84 CYS D C 1
ATOM 5267 O O . CYS D 3 84 ? -39.042 3.182 -10.996 1.00 43.52 84 CYS D O 1
ATOM 5270 N N . ILE D 3 85 ? -40.247 1.385 -10.376 1.00 43.31 85 ILE D N 1
ATOM 5271 C CA . ILE D 3 85 ? -39.210 0.450 -10.805 1.00 43.44 85 ILE D CA 1
ATOM 5272 C C . ILE D 3 85 ? -38.944 0.600 -12.299 1.00 45.62 85 ILE D C 1
ATOM 5273 O O . ILE D 3 85 ? -37.791 0.640 -12.743 1.00 46.70 85 ILE D O 1
ATOM 5278 N N . ARG D 3 86 ? -40.011 0.682 -13.097 1.00 44.27 86 ARG D N 1
ATOM 5279 C CA . ARG D 3 86 ? -39.841 0.777 -14.544 1.00 44.12 86 ARG D CA 1
ATOM 5280 C C . ARG D 3 86 ? -39.164 2.084 -14.940 1.00 44.08 86 ARG D C 1
ATOM 5281 O O . ARG D 3 86 ? -38.325 2.107 -15.849 1.00 44.11 86 ARG D O 1
ATOM 5289 N N . HIS D 3 87 ? -39.511 3.185 -14.269 1.00 45.46 87 HIS D N 1
ATOM 5290 C CA . HIS D 3 87 ? -38.901 4.469 -14.601 1.00 45.49 87 HIS D CA 1
ATOM 5291 C C . HIS D 3 87 ? -37.388 4.427 -14.428 1.00 45.74 87 HIS D C 1
ATOM 5292 O O . HIS D 3 87 ? -36.647 4.996 -15.238 1.00 45.81 87 HIS D O 1
ATOM 5299 N N . HIS D 3 88 ? -36.910 3.764 -13.375 1.00 48.14 88 HIS D N 1
ATOM 5300 C CA . HIS D 3 88 ? -35.477 3.700 -13.118 1.00 42.47 88 HIS D CA 1
ATOM 5301 C C . HIS D 3 88 ? -34.778 2.619 -13.933 1.00 46.77 88 HIS D C 1
ATOM 5302 O O . HIS D 3 88 ? -33.564 2.713 -14.144 1.00 68.49 88 HIS D O 1
ATOM 5309 N N . LEU D 3 89 ? -35.507 1.600 -14.395 1.00 49.26 89 LEU D N 1
ATOM 5310 C CA . LEU D 3 89 ? -34.907 0.625 -15.299 1.00 49.07 89 LEU D CA 1
ATOM 5311 C C . LEU D 3 89 ? -34.577 1.246 -16.649 1.00 48.99 89 LEU D C 1
ATOM 5312 O O . LEU D 3 89 ? -33.602 0.846 -17.295 1.00 49.76 89 LEU D O 1
ATOM 5317 N N . PHE D 3 90 ? -35.376 2.217 -17.092 1.00 47.77 90 PHE D N 1
ATOM 5318 C CA . PHE D 3 90 ? -35.174 2.888 -18.369 1.00 47.74 90 PHE D CA 1
ATOM 5319 C C . PHE D 3 90 ? -34.894 4.376 -18.174 1.00 51.63 90 PHE D C 1
ATOM 5320 O O . PHE D 3 90 ? -35.279 5.199 -19.005 1.00 49.26 90 PHE D O 1
ATOM 5328 N N . ARG D 3 91 ? -34.211 4.732 -17.083 1.00 53.39 91 ARG D N 1
ATOM 5329 C CA . ARG D 3 91 ? -34.056 6.140 -16.732 1.00 45.25 91 ARG D CA 1
ATOM 5330 C C . ARG D 3 91 ? -33.263 6.916 -17.775 1.00 45.44 91 ARG D C 1
ATOM 5331 O O . ARG D 3 91 ? -33.425 8.137 -17.881 1.00 45.49 91 ARG D O 1
ATOM 5339 N N . GLU D 3 92 ? -32.416 6.240 -18.552 1.00 49.26 92 GLU D N 1
ATOM 5340 C CA . GLU D 3 92 ? -31.645 6.935 -19.577 1.00 55.51 92 GLU D CA 1
ATOM 5341 C C . GLU D 3 92 ? -32.553 7.558 -20.629 1.00 51.35 92 GLU D C 1
ATOM 5342 O O . GLU D 3 92 ? -32.288 8.666 -21.111 1.00 63.84 92 GLU D O 1
ATOM 5348 N N . GLN D 3 93 ? -33.623 6.861 -21.003 1.00 53.11 93 GLN D N 1
ATOM 5349 C CA . GLN D 3 93 ? -34.584 7.339 -21.991 1.00 54.80 93 GLN D CA 1
ATOM 5350 C C . GLN D 3 93 ? -35.896 7.757 -21.330 1.00 51.37 93 GLN D C 1
ATOM 5351 O O . GLN D 3 93 ? -36.985 7.434 -21.810 1.00 50.94 93 GLN D O 1
ATOM 5357 N N . ALA D 3 94 ? -35.804 8.485 -20.215 1.00 56.06 94 ALA D N 1
ATOM 5358 C CA . ALA D 3 94 ? -37.001 8.816 -19.447 1.00 54.56 94 ALA D CA 1
ATOM 5359 C C . ALA D 3 94 ? -37.896 9.795 -20.195 1.00 52.91 94 ALA D C 1
ATOM 5360 O O . ALA D 3 94 ? -39.126 9.717 -20.094 1.00 57.11 94 ALA D O 1
ATOM 5362 N N . PHE D 3 95 ? -37.305 10.717 -20.954 1.00 55.72 95 PHE D N 1
ATOM 5363 C CA . PHE D 3 95 ? -38.055 11.789 -21.597 1.00 53.43 95 PHE D CA 1
ATOM 5364 C C . PHE D 3 95 ? -38.106 11.679 -23.117 1.00 53.59 95 PHE D C 1
ATOM 5365 O O . PHE D 3 95 ? -38.767 12.503 -23.759 1.00 53.57 95 PHE D O 1
ATOM 5373 N N . ASP D 3 96 ? -37.437 10.690 -23.712 1.00 54.93 96 ASP D N 1
ATOM 5374 C CA . ASP D 3 96 ? -37.384 10.602 -25.168 1.00 55.11 96 ASP D CA 1
ATOM 5375 C C . ASP D 3 96 ? -38.755 10.387 -25.797 1.00 57.35 96 ASP D C 1
ATOM 5376 O O . ASP D 3 96 ? -38.949 10.748 -26.963 1.00 57.44 96 ASP D O 1
ATOM 5381 N N . LEU D 3 97 ? -39.713 9.821 -25.059 1.00 59.16 97 LEU D N 1
ATOM 5382 C CA . LEU D 3 97 ? -41.006 9.512 -25.662 1.00 57.14 97 LEU D CA 1
ATOM 5383 C C . LEU D 3 97 ? -41.785 10.770 -26.021 1.00 60.74 97 LEU D C 1
ATOM 5384 O O . LEU D 3 97 ? -42.586 10.752 -26.962 1.00 62.85 97 LEU D O 1
ATOM 5389 N N . HIS D 3 98 ? -41.572 11.865 -25.286 1.00 64.09 98 HIS D N 1
ATOM 5390 C CA . HIS D 3 98 ? -42.311 13.094 -25.550 1.00 65.04 98 HIS D CA 1
ATOM 5391 C C . HIS D 3 98 ? -41.905 13.747 -26.865 1.00 63.20 98 HIS D C 1
ATOM 5392 O O . HIS D 3 98 ? -42.644 14.596 -27.375 1.00 63.57 98 HIS D O 1
ATOM 5399 N N . TYR D 3 99 ? -40.755 13.372 -27.424 1.00 61.78 99 TYR D N 1
ATOM 5400 C CA . TYR D 3 99 ? -40.270 13.936 -28.676 1.00 62.03 99 TYR D CA 1
ATOM 5401 C C . TYR D 3 99 ? -40.508 13.007 -29.860 1.00 67.35 99 TYR D C 1
ATOM 5402 O O . TYR D 3 99 ? -39.860 13.158 -30.902 1.00 85.08 99 TYR D O 1
ATOM 5411 N N . ALA D 3 100 ? -41.429 12.058 -29.722 1.00 72.14 100 ALA D N 1
ATOM 5412 C CA . ALA D 3 100 ? -41.754 11.128 -30.791 1.00 72.96 100 ALA D CA 1
ATOM 5413 C C . ALA D 3 100 ? -42.886 11.690 -31.640 1.00 81.07 100 ALA D C 1
ATOM 5414 O O . ALA D 3 100 ? -43.882 12.193 -31.109 1.00 79.87 100 ALA D O 1
ATOM 5416 N N . SER D 3 101 ? -42.724 11.607 -32.957 1.00 81.34 101 SER D N 1
ATOM 5417 C CA . SER D 3 101 ? -43.753 12.013 -33.901 1.00 85.32 101 SER D CA 1
ATOM 5418 C C . SER D 3 101 ? -43.797 10.990 -35.027 1.00 92.99 101 SER D C 1
ATOM 5419 O O . SER D 3 101 ? -43.063 9.997 -35.023 1.00 93.66 101 SER D O 1
ATOM 5422 N N . ASP D 3 102 ? -44.670 11.237 -36.003 1.00 92.14 102 ASP D N 1
ATOM 5423 C CA . ASP D 3 102 ? -44.820 10.321 -37.126 1.00 87.23 102 ASP D CA 1
ATOM 5424 C C . ASP D 3 102 ? -43.571 10.235 -37.996 1.00 87.64 102 ASP D C 1
ATOM 5425 O O . ASP D 3 102 ? -43.507 9.361 -38.868 1.00 99.07 102 ASP D O 1
ATOM 5430 N N . LYS D 3 103 ? -42.583 11.102 -37.781 1.00 89.06 103 LYS D N 1
ATOM 5431 C CA . LYS D 3 103 ? -41.383 11.149 -38.609 1.00 85.98 103 LYS D CA 1
ATOM 5432 C C . LYS D 3 103 ? -40.215 10.364 -38.028 1.00 81.76 103 LYS D C 1
ATOM 5433 O O . LYS D 3 103 ? -39.468 9.732 -38.781 1.00 78.01 103 LYS D O 1
ATOM 5439 N N . ASN D 3 104 ? -40.033 10.388 -36.709 1.00 76.27 104 ASN D N 1
ATOM 5440 C CA . ASN D 3 104 ? -38.891 9.751 -36.069 1.00 76.97 104 ASN D CA 1
ATOM 5441 C C . ASN D 3 104 ? -39.263 8.520 -35.254 1.00 69.47 104 ASN D C 1
ATOM 5442 O O . ASN D 3 104 ? -38.389 7.942 -34.599 1.00 65.93 104 ASN D O 1
ATOM 5447 N N . LEU D 3 105 ? -40.530 8.099 -35.281 1.00 78.37 105 LEU D N 1
ATOM 5448 C CA . LEU D 3 105 ? -40.953 6.938 -34.505 1.00 63.79 105 LEU D CA 1
ATOM 5449 C C . LEU D 3 105 ? -40.123 5.701 -34.822 1.00 64.90 105 LEU D C 1
ATOM 5450 O O . LEU D 3 105 ? -40.078 4.768 -34.011 1.00 56.19 105 LEU D O 1
ATOM 5455 N N . LYS D 3 106 ? -39.466 5.676 -35.983 1.00 71.69 106 LYS D N 1
ATOM 5456 C CA . LYS D 3 106 ? -38.593 4.561 -36.336 1.00 67.72 106 LYS D CA 1
ATOM 5457 C C . LYS D 3 106 ? -37.515 4.342 -35.280 1.00 63.20 106 LYS D C 1
ATOM 5458 O O . LYS D 3 106 ? -37.182 3.198 -34.949 1.00 62.74 106 LYS D O 1
ATOM 5464 N N . ASN D 3 107 ? -36.961 5.428 -34.734 1.00 62.34 107 ASN D N 1
ATOM 5465 C CA . ASN D 3 107 ? -35.896 5.294 -33.745 1.00 60.17 107 ASN D CA 1
ATOM 5466 C C . ASN D 3 107 ? -36.430 4.842 -32.390 1.00 56.78 107 ASN D C 1
ATOM 5467 O O . ASN D 3 107 ? -35.715 4.171 -31.638 1.00 57.47 107 ASN D O 1
ATOM 5472 N N . VAL D 3 108 ? -37.673 5.198 -32.057 1.00 50.89 108 VAL D N 1
ATOM 5473 C CA . VAL D 3 108 ? -38.241 4.786 -30.777 1.00 50.55 108 VAL D CA 1
ATOM 5474 C C . VAL D 3 108 ? -38.425 3.275 -30.734 1.00 55.25 108 VAL D C 1
ATOM 5475 O O . VAL D 3 108 ? -38.247 2.642 -29.687 1.00 69.64 108 VAL D O 1
ATOM 5479 N N . LEU D 3 109 ? -38.786 2.673 -31.868 1.00 57.73 109 LEU D N 1
ATOM 5480 C CA . LEU D 3 109 ? -39.008 1.232 -31.896 1.00 56.83 109 LEU D CA 1
ATOM 5481 C C . LEU D 3 109 ? -37.708 0.473 -31.662 1.00 53.82 109 LEU D C 1
ATOM 5482 O O . LEU D 3 109 ? -37.650 -0.434 -30.823 1.00 56.98 109 LEU D O 1
ATOM 5487 N N . ALA D 3 110 ? -36.651 0.830 -32.392 1.00 57.55 110 ALA D N 1
ATOM 5488 C CA . ALA D 3 110 ? -35.348 0.184 -32.240 1.00 50.60 110 ALA D CA 1
ATOM 5489 C C . ALA D 3 110 ? -34.631 0.802 -31.043 1.00 50.38 110 ALA D C 1
ATOM 5490 O O . ALA D 3 110 ? -33.796 1.700 -31.168 1.00 57.46 110 ALA D O 1
ATOM 5492 N N . SER D 3 111 ? -34.972 0.305 -29.857 1.00 47.14 111 SER D N 1
ATOM 5493 C CA . SER D 3 111 ? -34.373 0.766 -28.610 1.00 47.06 111 SER D CA 1
ATOM 5494 C C . SER D 3 111 ? -34.943 -0.072 -27.477 1.00 46.85 111 SER D C 1
ATOM 5495 O O . SER D 3 111 ? -35.987 -0.713 -27.624 1.00 46.71 111 SER D O 1
ATOM 5498 N N . ILE D 3 112 ? -34.246 -0.052 -26.338 1.00 46.92 112 ILE D N 1
ATOM 5499 C CA . ILE D 3 112 ? -34.721 -0.786 -25.169 1.00 46.78 112 ILE D CA 1
ATOM 5500 C C . ILE D 3 112 ? -36.110 -0.313 -24.768 1.00 46.46 112 ILE D C 1
ATOM 5501 O O . ILE D 3 112 ? -36.895 -1.077 -24.193 1.00 53.34 112 ILE D O 1
ATOM 5506 N N . THR D 3 113 ? -36.439 0.947 -25.064 1.00 45.92 113 THR D N 1
ATOM 5507 C CA . THR D 3 113 ? -37.753 1.476 -24.714 1.00 43.49 113 THR D CA 1
ATOM 5508 C C . THR D 3 113 ? -38.839 0.917 -25.623 1.00 43.44 113 THR D C 1
ATOM 5509 O O . THR D 3 113 ? -39.917 0.542 -25.152 1.00 57.03 113 THR D O 1
ATOM 5513 N N . GLY D 3 114 ? -38.580 0.861 -26.930 1.00 43.58 114 GLY D N 1
ATOM 5514 C CA . GLY D 3 114 ? -39.594 0.413 -27.867 1.00 43.60 114 GLY D CA 1
ATOM 5515 C C . GLY D 3 114 ? -39.839 -1.081 -27.849 1.00 56.65 114 GLY D C 1
ATOM 5516 O O . GLY D 3 114 ? -40.903 -1.527 -28.292 1.00 69.19 114 GLY D O 1
ATOM 5517 N N . LEU D 3 115 ? -38.888 -1.863 -27.339 1.00 59.05 115 LEU D N 1
ATOM 5518 C CA . LEU D 3 115 ? -38.975 -3.318 -27.384 1.00 49.63 115 LEU D CA 1
ATOM 5519 C C . LEU D 3 115 ? -39.370 -3.942 -26.053 1.00 46.50 115 LEU D C 1
ATOM 5520 O O . LEU D 3 115 ? -40.169 -4.885 -26.033 1.00 56.70 115 LEU D O 1
ATOM 5525 N N . ILE D 3 116 ? -38.833 -3.449 -24.939 1.00 46.20 116 ILE D N 1
ATOM 5526 C CA . ILE D 3 116 ? -39.120 -3.996 -23.613 1.00 46.17 116 ILE D CA 1
ATOM 5527 C C . ILE D 3 116 ? -40.118 -3.118 -22.860 1.00 45.92 116 ILE D C 1
ATOM 5528 O O . ILE D 3 116 ? -41.186 -3.582 -22.458 1.00 45.87 116 ILE D O 1
ATOM 5533 N N . ARG D 3 117 ? -39.791 -1.844 -22.667 1.00 43.01 117 ARG D N 1
ATOM 5534 C CA . ARG D 3 117 ? -40.785 -0.917 -22.153 1.00 50.46 117 ARG D CA 1
ATOM 5535 C C . ARG D 3 117 ? -41.879 -0.707 -23.197 1.00 52.03 117 ARG D C 1
ATOM 5536 O O . ARG D 3 117 ? -41.706 -0.996 -24.383 1.00 77.50 117 ARG D O 1
ATOM 5544 N N . GLY D 3 118 ? -43.027 -0.213 -22.740 1.00 44.37 118 GLY D N 1
ATOM 5545 C CA . GLY D 3 118 ? -44.117 0.106 -23.635 1.00 49.90 118 GLY D CA 1
ATOM 5546 C C . GLY D 3 118 ? -44.015 1.524 -24.166 1.00 44.32 118 GLY D C 1
ATOM 5547 O O . GLY D 3 118 ? -43.062 2.258 -23.904 1.00 48.45 118 GLY D O 1
ATOM 5548 N N . TYR D 3 119 ? -45.026 1.909 -24.938 1.00 43.57 119 TYR D N 1
ATOM 5549 C CA . TYR D 3 119 ? -45.136 3.308 -25.325 1.00 43.56 119 TYR D CA 1
ATOM 5550 C C . TYR D 3 119 ? -46.502 3.558 -25.940 1.00 44.83 119 TYR D C 1
ATOM 5551 O O . TYR D 3 119 ? -47.098 2.666 -26.549 1.00 46.71 119 TYR D O 1
ATOM 5560 N N . VAL D 3 120 ? -46.987 4.784 -25.764 1.00 52.61 120 VAL D N 1
ATOM 5561 C CA . VAL D 3 120 ? -48.201 5.267 -26.409 1.00 48.49 120 VAL D CA 1
ATOM 5562 C C . VAL D 3 120 ? -47.904 6.649 -26.964 1.00 50.34 120 VAL D C 1
ATOM 5563 O O . VAL D 3 120 ? -47.429 7.527 -26.236 1.00 60.96 120 VAL D O 1
ATOM 5567 N N . VAL D 3 121 ? -48.165 6.843 -28.258 1.00 49.98 121 VAL D N 1
ATOM 5568 C CA . VAL D 3 121 ? -47.953 8.114 -28.922 1.00 50.17 121 VAL D CA 1
ATOM 5569 C C . VAL D 3 121 ? -49.321 8.848 -28.966 1.00 60.83 121 VAL D C 1
ATOM 5570 O O . VAL D 3 121 ? -50.211 8.384 -29.681 1.00 73.63 121 VAL D O 1
ATOM 5574 N N . PRO D 3 122 ? -49.470 9.947 -28.239 1.00 65.14 122 PRO D N 1
ATOM 5575 C CA . PRO D 3 122 ? -50.809 10.571 -28.169 1.00 67.65 122 PRO D CA 1
ATOM 5576 C C . PRO D 3 122 ? -51.274 11.166 -29.485 1.00 70.35 122 PRO D C 1
ATOM 5577 O O . PRO D 3 122 ? -52.481 11.168 -29.757 1.00 69.32 122 PRO D O 1
ATOM 5581 N N . SER D 3 123 ? -50.356 11.668 -30.313 1.00 64.57 123 SER D N 1
ATOM 5582 C CA . SER D 3 123 ? -50.759 12.342 -31.542 1.00 68.98 123 SER D CA 1
ATOM 5583 C C . SER D 3 123 ? -51.298 11.356 -32.574 1.00 69.30 123 SER D C 1
ATOM 5584 O O . SER D 3 123 ? -52.298 11.640 -33.244 1.00 72.25 123 SER D O 1
ATOM 5587 N N . SER D 3 124 ? -50.657 10.195 -32.715 1.00 68.83 124 SER D N 1
ATOM 5588 C CA . SER D 3 124 ? -51.058 9.205 -33.708 1.00 60.12 124 SER D CA 1
ATOM 5589 C C . SER D 3 124 ? -51.613 7.920 -33.108 1.00 53.83 124 SER D C 1
ATOM 5590 O O . SER D 3 124 ? -52.044 7.041 -33.864 1.00 52.29 124 SER D O 1
ATOM 5593 N N . GLN D 3 125 ? -51.616 7.779 -31.785 1.00 52.55 125 GLN D N 1
ATOM 5594 C CA . GLN D 3 125 ? -52.170 6.609 -31.105 1.00 56.61 125 GLN D CA 1
ATOM 5595 C C . GLN D 3 125 ? -51.426 5.320 -31.446 1.00 61.44 125 GLN D C 1
ATOM 5596 O O . GLN D 3 125 ? -51.973 4.226 -31.275 1.00 56.64 125 GLN D O 1
ATOM 5602 N N . CYS D 3 126 ? -50.194 5.418 -31.940 1.00 60.88 126 CYS D N 1
ATOM 5603 C CA . CYS D 3 126 ? -49.364 4.232 -32.102 1.00 56.95 126 CYS D CA 1
ATOM 5604 C C . CYS D 3 126 ? -48.889 3.751 -30.737 1.00 54.33 126 CYS D C 1
ATOM 5605 O O . CYS D 3 126 ? -48.558 4.556 -29.862 1.00 59.74 126 CYS D O 1
ATOM 5608 N N . LYS D 3 127 ? -48.850 2.433 -30.554 1.00 56.30 127 LYS D N 1
ATOM 5609 C CA . LYS D 3 127 ? -48.602 1.873 -29.234 1.00 47.37 127 LYS D CA 1
ATOM 5610 C C . LYS D 3 127 ? -47.875 0.544 -29.360 1.00 47.40 127 LYS D C 1
ATOM 5611 O O . LYS D 3 127 ? -47.758 -0.030 -30.445 1.00 55.26 127 LYS D O 1
ATOM 5617 N N . ARG D 3 128 ? -47.389 0.060 -28.219 1.00 44.23 128 ARG D N 1
ATOM 5618 C CA . ARG D 3 128 ? -46.802 -1.266 -28.103 1.00 44.29 128 ARG D CA 1
ATOM 5619 C C . ARG D 3 128 ? -46.892 -1.700 -26.650 1.00 44.17 128 ARG D C 1
ATOM 5620 O O . ARG D 3 128 ? -46.574 -0.927 -25.743 1.00 43.99 128 ARG D O 1
ATOM 5628 N N . THR D 3 129 ? -47.331 -2.936 -26.437 1.00 47.30 129 THR D N 1
ATOM 5629 C CA . THR D 3 129 ? -47.495 -3.465 -25.091 1.00 46.23 129 THR D CA 1
ATOM 5630 C C . THR D 3 129 ? -46.161 -3.959 -24.551 1.00 46.23 129 THR D C 1
ATOM 5631 O O . THR D 3 129 ? -45.434 -4.687 -25.234 1.00 53.66 129 THR D O 1
ATOM 5635 N N . SER D 3 130 ? -45.848 -3.570 -23.325 1.00 42.65 130 SER D N 1
ATOM 5636 C CA . SER D 3 130 ? -44.610 -4.002 -22.693 1.00 42.69 130 SER D CA 1
ATOM 5637 C C . SER D 3 130 ? -44.673 -5.490 -22.378 1.00 42.94 130 SER D C 1
ATOM 5638 O O . SER D 3 130 ? -45.571 -5.921 -21.642 1.00 49.54 130 SER D O 1
ATOM 5641 N N . PRO D 3 131 ? -43.766 -6.307 -22.916 1.00 45.72 131 PRO D N 1
ATOM 5642 C CA . PRO D 3 131 ? -43.721 -7.726 -22.546 1.00 46.01 131 PRO D CA 1
ATOM 5643 C C . PRO D 3 131 ? -43.091 -7.991 -21.189 1.00 46.07 131 PRO D C 1
ATOM 5644 O O . PRO D 3 131 ? -42.976 -9.158 -20.796 1.00 46.37 131 PRO D O 1
ATOM 5648 N N . LEU D 3 132 ? -42.682 -6.952 -20.470 1.00 41.11 132 LEU D N 1
ATOM 5649 C CA . LEU D 3 132 ? -42.110 -7.089 -19.140 1.00 41.21 132 LEU D CA 1
ATOM 5650 C C . LEU D 3 132 ? -43.182 -6.849 -18.085 1.00 41.14 132 LEU D C 1
ATOM 5651 O O . LEU D 3 132 ? -44.017 -5.950 -18.223 1.00 40.92 132 LEU D O 1
ATOM 5656 N N . LEU D 3 133 ? -43.149 -7.658 -17.029 1.00 43.99 133 LEU D N 1
ATOM 5657 C CA . LEU D 3 133 ? -44.128 -7.581 -15.954 1.00 44.02 133 LEU D CA 1
ATOM 5658 C C . LEU D 3 133 ? -43.412 -7.715 -14.620 1.00 44.20 133 LEU D C 1
ATOM 5659 O O . LEU D 3 133 ? -42.653 -8.667 -14.415 1.00 53.53 133 LEU D O 1
ATOM 5664 N N . LEU D 3 134 ? -43.653 -6.761 -13.720 1.00 50.78 134 LEU D N 1
ATOM 5665 C CA . LEU D 3 134 ? -42.996 -6.724 -12.419 1.00 47.29 134 LEU D CA 1
ATOM 5666 C C . LEU D 3 134 ? -44.042 -6.639 -11.319 1.00 47.41 134 LEU D C 1
ATOM 5667 O O . LEU D 3 134 ? -44.950 -5.804 -11.382 1.00 47.20 134 LEU D O 1
ATOM 5672 N N . GLU D 3 135 ? -43.913 -7.503 -10.318 1.00 48.51 135 GLU D N 1
ATOM 5673 C CA . GLU D 3 135 ? -44.724 -7.389 -9.118 1.00 48.67 135 GLU D CA 1
ATOM 5674 C C . GLU D 3 135 ? -44.214 -6.232 -8.264 1.00 48.57 135 GLU D C 1
ATOM 5675 O O . GLU D 3 135 ? -43.268 -5.527 -8.625 1.00 48.39 135 GLU D O 1
ATOM 5681 N N . ASP D 3 136 ? -44.851 -6.027 -7.117 1.00 45.54 136 ASP D N 1
ATOM 5682 C CA . ASP D 3 136 ? -44.334 -5.072 -6.152 1.00 46.87 136 ASP D CA 1
ATOM 5683 C C . ASP D 3 136 ? -42.999 -5.555 -5.603 1.00 47.51 136 ASP D C 1
ATOM 5684 O O . ASP D 3 136 ? -42.756 -6.757 -5.473 1.00 58.22 136 ASP D O 1
ATOM 5689 N N . PHE D 3 137 ? -42.124 -4.604 -5.290 1.00 47.03 137 PHE D N 1
ATOM 5690 C CA . PHE D 3 137 ? -40.901 -4.897 -4.547 1.00 47.40 137 PHE D CA 1
ATOM 5691 C C . PHE D 3 137 ? -41.236 -4.758 -3.068 1.00 47.73 137 PHE D C 1
ATOM 5692 O O . PHE D 3 137 ? -41.192 -3.659 -2.509 1.00 47.64 137 PHE D O 1
ATOM 5700 N N . VAL D 3 138 ? -41.580 -5.879 -2.439 1.00 48.13 138 VAL D N 1
ATOM 5701 C CA . VAL D 3 138 ? -42.172 -5.878 -1.107 1.00 48.47 138 VAL D CA 1
ATOM 5702 C C . VAL D 3 138 ? -41.074 -5.988 -0.059 1.00 48.96 138 VAL D C 1
ATOM 5703 O O . VAL D 3 138 ? -40.215 -6.875 -0.133 1.00 49.62 138 VAL D O 1
ATOM 5707 N N . ASP D 3 139 ? -41.112 -5.092 0.925 1.00 50.68 139 ASP D N 1
ATOM 5708 C CA . ASP D 3 139 ? -40.139 -5.117 2.007 1.00 51.18 139 ASP D CA 1
ATOM 5709 C C . ASP D 3 139 ? -40.397 -6.305 2.924 1.00 53.21 139 ASP D C 1
ATOM 5710 O O . ASP D 3 139 ? -41.544 -6.698 3.153 1.00 54.84 139 ASP D O 1
ATOM 5715 N N . GLN D 3 140 ? -39.314 -6.879 3.452 1.00 67.04 140 GLN D N 1
ATOM 5716 C CA . GLN D 3 140 ? -39.398 -8.045 4.318 1.00 53.43 140 GLN D CA 1
ATOM 5717 C C . GLN D 3 140 ? -39.072 -7.751 5.775 1.00 54.00 140 GLN D C 1
ATOM 5718 O O . GLN D 3 140 ? -39.454 -8.539 6.645 1.00 54.58 140 GLN D O 1
ATOM 5724 N N . LEU D 3 141 ? -38.391 -6.642 6.062 1.00 52.09 141 LEU D N 1
ATOM 5725 C CA . LEU D 3 141 ? -37.917 -6.341 7.407 1.00 52.71 141 LEU D CA 1
ATOM 5726 C C . LEU D 3 141 ? -38.866 -5.456 8.204 1.00 52.73 141 LEU D C 1
ATOM 5727 O O . LEU D 3 141 ? -38.969 -5.623 9.423 1.00 53.36 141 LEU D O 1
ATOM 5732 N N . GLY D 3 142 ? -39.556 -4.524 7.555 1.00 58.92 142 GLY D N 1
ATOM 5733 C CA . GLY D 3 142 ? -40.555 -3.725 8.249 1.00 61.06 142 GLY D CA 1
ATOM 5734 C C . GLY D 3 142 ? -40.002 -2.869 9.366 1.00 68.59 142 GLY D C 1
ATOM 5735 O O . GLY D 3 142 ? -40.629 -2.754 10.427 1.00 66.09 142 GLY D O 1
ATOM 5736 N N . ASN D 3 143 ? -38.836 -2.261 9.153 1.00 76.86 143 ASN D N 1
ATOM 5737 C CA . ASN D 3 143 ? -38.253 -1.346 10.133 1.00 65.99 143 ASN D CA 1
ATOM 5738 C C . ASN D 3 143 ? -38.809 0.060 9.896 1.00 58.40 143 ASN D C 1
ATOM 5739 O O . ASN D 3 143 ? -38.104 1.002 9.531 1.00 57.67 143 ASN D O 1
ATOM 5744 N N . GLY D 3 144 ? -40.120 0.181 10.102 1.00 58.77 144 GLY D N 1
ATOM 5745 C CA . GLY D 3 144 ? -40.801 1.452 9.935 1.00 58.31 144 GLY D CA 1
ATOM 5746 C C . GLY D 3 144 ? -41.206 2.088 11.249 1.00 60.35 144 GLY D C 1
ATOM 5747 O O . GLY D 3 144 ? -41.330 1.394 12.263 1.00 68.22 144 GLY D O 1
ATOM 5748 N N . ASN D 3 145 ? -41.417 3.403 11.252 1.00 59.21 145 ASN D N 1
ATOM 5749 C CA . ASN D 3 145 ? -41.823 4.095 12.470 1.00 58.41 145 ASN D CA 1
ATOM 5750 C C . ASN D 3 145 ? -42.206 5.529 12.137 1.00 58.08 145 ASN D C 1
ATOM 5751 O O . ASN D 3 145 ? -41.766 6.095 11.131 1.00 64.33 145 ASN D O 1
ATOM 5756 N N . PHE D 3 146 ? -43.036 6.104 13.003 1.00 70.62 146 PHE D N 1
ATOM 5757 C CA . PHE D 3 146 ? -43.430 7.502 12.887 1.00 61.50 146 PHE D CA 1
ATOM 5758 C C . PHE D 3 146 ? -42.245 8.398 13.229 1.00 64.99 146 PHE D C 1
ATOM 5759 O O . PHE D 3 146 ? -41.666 8.282 14.315 1.00 74.85 146 PHE D O 1
ATOM 5767 N N . GLU D 3 147 ? -41.878 9.287 12.308 1.00 67.39 147 GLU D N 1
ATOM 5768 C CA . GLU D 3 147 ? -40.757 10.199 12.501 1.00 63.11 147 GLU D CA 1
ATOM 5769 C C . GLU D 3 147 ? -41.232 11.636 12.351 1.00 63.46 147 GLU D C 1
ATOM 5770 O O . GLU D 3 147 ? -41.923 11.972 11.384 1.00 61.57 147 GLU D O 1
ATOM 5776 N N . GLN D 3 148 ? -40.854 12.478 13.308 1.00 63.27 148 GLN D N 1
ATOM 5777 C CA . GLN D 3 148 ? -41.235 13.882 13.324 1.00 72.28 148 GLN D CA 1
ATOM 5778 C C . GLN D 3 148 ? -40.064 14.743 12.866 1.00 69.26 148 GLN D C 1
ATOM 5779 O O . GLN D 3 148 ? -38.907 14.457 13.188 1.00 69.86 148 GLN D O 1
ATOM 5785 N N . TYR D 3 149 ? -40.371 15.802 12.119 1.00 74.61 149 TYR D N 1
ATOM 5786 C CA . TYR D 3 149 ? -39.363 16.689 11.558 1.00 71.90 149 TYR D CA 1
ATOM 5787 C C . TYR D 3 149 ? -39.664 18.133 11.944 1.00 74.31 149 TYR D C 1
ATOM 5788 O O . TYR D 3 149 ? -40.737 18.454 12.460 1.00 75.76 149 TYR D O 1
ATOM 5797 N N . GLY D 3 150 ? -38.689 19.011 11.693 1.00 79.40 150 GLY D N 1
ATOM 5798 C CA . GLY D 3 150 ? -38.842 20.424 11.981 1.00 85.80 150 GLY D CA 1
ATOM 5799 C C . GLY D 3 150 ? -38.029 21.275 11.027 1.00 90.12 150 GLY D C 1
ATOM 5800 O O . GLY D 3 150 ? -37.181 20.777 10.281 1.00 92.62 150 GLY D O 1
ATOM 5801 N N . GLN D 3 151 ? -38.298 22.581 11.066 1.00 99.66 151 GLN D N 1
ATOM 5802 C CA . GLN D 3 151 ? -37.638 23.566 10.216 1.00 100.93 151 GLN D CA 1
ATOM 5803 C C . GLN D 3 151 ? -36.763 24.496 11.050 1.00 107.81 151 GLN D C 1
ATOM 5804 O O . GLN D 3 151 ? -37.156 24.925 12.141 1.00 109.02 151 GLN D O 1
ATOM 5810 N N . ALA D 3 152 ? -35.581 24.815 10.522 1.00 103.02 152 ALA D N 1
ATOM 5811 C CA . ALA D 3 152 ? -34.599 25.617 11.247 1.00 111.34 152 ALA D CA 1
ATOM 5812 C C . ALA D 3 152 ? -35.084 27.051 11.415 1.00 132.18 152 ALA D C 1
ATOM 5813 O O . ALA D 3 152 ? -35.344 27.745 10.427 1.00 122.71 152 ALA D O 1
ATOM 5815 N N . GLY D 3 153 ? -35.186 27.503 12.667 1.00 127.86 153 GLY D N 1
ATOM 5816 C CA . GLY D 3 153 ? -35.441 28.901 12.957 1.00 139.89 153 GLY D CA 1
ATOM 5817 C C . GLY D 3 153 ? -36.800 29.425 12.559 1.00 138.74 153 GLY D C 1
ATOM 5818 O O . GLY D 3 153 ? -37.209 30.475 13.072 1.00 141.18 153 GLY D O 1
ATOM 5819 N N . ALA D 3 154 ? -37.514 28.744 11.663 1.00 145.90 154 ALA D N 1
ATOM 5820 C CA . ALA D 3 154 ? -38.867 29.167 11.327 1.00 143.88 154 ALA D CA 1
ATOM 5821 C C . ALA D 3 154 ? -39.706 29.326 12.586 1.00 146.50 154 ALA D C 1
ATOM 5822 O O . ALA D 3 154 ? -40.286 30.390 12.830 1.00 147.72 154 ALA D O 1
ATOM 5824 N N . ARG D 3 155 ? -39.758 28.277 13.401 1.00 145.76 155 ARG D N 1
ATOM 5825 C CA . ARG D 3 155 ? -40.467 28.261 14.680 1.00 150.31 155 ARG D CA 1
ATOM 5826 C C . ARG D 3 155 ? -41.759 29.073 14.603 1.00 154.84 155 ARG D C 1
ATOM 5827 O O . ARG D 3 155 ? -41.994 30.007 15.368 1.00 153.76 155 ARG D O 1
ATOM 5835 N N . ASP D 3 156 ? -42.603 28.688 13.652 1.00 150.44 156 ASP D N 1
ATOM 5836 C CA . ASP D 3 156 ? -43.911 29.298 13.442 1.00 157.62 156 ASP D CA 1
ATOM 5837 C C . ASP D 3 156 ? -44.903 28.173 13.179 1.00 162.40 156 ASP D C 1
ATOM 5838 O O . ASP D 3 156 ? -44.593 26.996 13.381 1.00 163.19 156 ASP D O 1
ATOM 5843 N N . SER D 3 157 ? -46.105 28.534 12.732 1.00 167.69 157 SER D N 1
ATOM 5844 C CA . SER D 3 157 ? -47.077 27.527 12.328 1.00 167.00 157 SER D CA 1
ATOM 5845 C C . SER D 3 157 ? -46.623 26.827 11.050 1.00 158.46 157 SER D C 1
ATOM 5846 O O . SER D 3 157 ? -46.089 27.456 10.133 1.00 162.24 157 SER D O 1
ATOM 5849 N N . THR D 3 158 ? -46.833 25.512 10.996 1.00 165.19 158 THR D N 1
ATOM 5850 C CA . THR D 3 158 ? -46.538 24.677 9.832 1.00 152.41 158 THR D CA 1
ATOM 5851 C C . THR D 3 158 ? -45.046 24.455 9.617 1.00 142.67 158 THR D C 1
ATOM 5852 O O . THR D 3 158 ? -44.655 23.918 8.574 1.00 142.22 158 THR D O 1
ATOM 5856 N N . SER D 3 159 ? -44.197 24.848 10.569 1.00 140.97 159 SER D N 1
ATOM 5857 C CA . SER D 3 159 ? -42.766 24.602 10.430 1.00 128.82 159 SER D CA 1
ATOM 5858 C C . SER D 3 159 ? -42.404 23.140 10.659 1.00 115.10 159 SER D C 1
ATOM 5859 O O . SER D 3 159 ? -41.363 22.688 10.168 1.00 114.82 159 SER D O 1
ATOM 5862 N N . PHE D 3 160 ? -43.235 22.395 11.380 1.00 109.37 160 PHE D N 1
ATOM 5863 C CA . PHE D 3 160 ? -42.969 21.002 11.712 1.00 99.98 160 PHE D CA 1
ATOM 5864 C C . PHE D 3 160 ? -43.881 20.099 10.892 1.00 93.85 160 PHE D C 1
ATOM 5865 O O . PHE D 3 160 ? -45.085 20.356 10.788 1.00 106.02 160 PHE D O 1
ATOM 5873 N N . PHE D 3 161 ? -43.304 19.049 10.312 1.00 88.92 161 PHE D N 1
ATOM 5874 C CA . PHE D 3 161 ? -44.042 18.045 9.558 1.00 78.68 161 PHE D CA 1
ATOM 5875 C C . PHE D 3 161 ? -43.603 16.662 10.026 1.00 73.31 161 PHE D C 1
ATOM 5876 O O . PHE D 3 161 ? -42.736 16.523 10.894 1.00 85.04 161 PHE D O 1
ATOM 5884 N N . SER D 3 162 ? -44.204 15.626 9.443 1.00 68.10 162 SER D N 1
ATOM 5885 C CA . SER D 3 162 ? -43.935 14.263 9.877 1.00 65.59 162 SER D CA 1
ATOM 5886 C C . SER D 3 162 ? -44.078 13.307 8.702 1.00 64.57 162 SER D C 1
ATOM 5887 O O . SER D 3 162 ? -44.780 13.585 7.726 1.00 72.55 162 SER D O 1
ATOM 5890 N N . LYS D 3 163 ? -43.400 12.167 8.818 1.00 64.68 163 LYS D N 1
ATOM 5891 C CA . LYS D 3 163 ? -43.461 11.112 7.819 1.00 59.97 163 LYS D CA 1
ATOM 5892 C C . LYS D 3 163 ? -43.323 9.767 8.515 1.00 59.31 163 LYS D C 1
ATOM 5893 O O . LYS D 3 163 ? -42.789 9.672 9.622 1.00 71.44 163 LYS D O 1
ATOM 5899 N N . THR D 3 164 ? -43.811 8.723 7.850 1.00 54.50 164 THR D N 1
ATOM 5900 C CA . THR D 3 164 ? -43.527 7.348 8.247 1.00 53.09 164 THR D CA 1
ATOM 5901 C C . THR D 3 164 ? -42.309 6.887 7.453 1.00 52.84 164 THR D C 1
ATOM 5902 O O . THR D 3 164 ? -42.396 6.674 6.240 1.00 52.31 164 THR D O 1
ATOM 5906 N N . THR D 3 165 ? -41.172 6.752 8.130 1.00 56.51 165 THR D N 1
ATOM 5907 C CA . THR D 3 165 ? -39.900 6.467 7.482 1.00 55.62 165 THR D CA 1
ATOM 5908 C C . THR D 3 165 ? -39.421 5.064 7.835 1.00 55.73 165 THR D C 1
ATOM 5909 O O . THR D 3 165 ? -39.941 4.410 8.743 1.00 56.91 165 THR D O 1
ATOM 5913 N N . PHE D 3 166 ? -38.405 4.608 7.104 1.00 54.17 166 PHE D N 1
ATOM 5914 C CA . PHE D 3 166 ? -37.896 3.251 7.232 1.00 54.38 166 PHE D CA 1
ATOM 5915 C C . PHE D 3 166 ? -36.376 3.261 7.313 1.00 54.82 166 PHE D C 1
ATOM 5916 O O . PHE D 3 166 ? -35.710 4.138 6.755 1.00 59.89 166 PHE D O 1
ATOM 5924 N N . GLY D 3 167 ? -35.835 2.270 8.018 1.00 52.06 167 GLY D N 1
ATOM 5925 C CA . GLY D 3 167 ? -34.403 2.063 8.069 1.00 52.48 167 GLY D CA 1
ATOM 5926 C C . GLY D 3 167 ? -33.949 1.033 7.055 1.00 52.25 167 GLY D C 1
ATOM 5927 O O . GLY D 3 167 ? -34.261 1.149 5.865 1.00 57.94 167 GLY D O 1
ATOM 5928 N N . ASP D 3 168 ? -33.218 0.019 7.510 1.00 57.63 168 ASP D N 1
ATOM 5929 C CA . ASP D 3 168 ? -32.785 -1.046 6.616 1.00 59.05 168 ASP D CA 1
ATOM 5930 C C . ASP D 3 168 ? -33.990 -1.733 5.985 1.00 57.83 168 ASP D C 1
ATOM 5931 O O . ASP D 3 168 ? -34.974 -2.046 6.661 1.00 61.57 168 ASP D O 1
ATOM 5936 N N . THR D 3 169 ? -33.908 -1.965 4.677 1.00 56.92 169 THR D N 1
ATOM 5937 C CA . THR D 3 169 ? -34.983 -2.595 3.928 1.00 56.67 169 THR D CA 1
ATOM 5938 C C . THR D 3 169 ? -34.431 -3.761 3.121 1.00 56.77 169 THR D C 1
ATOM 5939 O O . THR D 3 169 ? -33.258 -3.775 2.740 1.00 56.04 169 THR D O 1
ATOM 5943 N N . GLU D 3 170 ? -35.292 -4.745 2.870 1.00 56.66 170 GLU D N 1
ATOM 5944 C CA . GLU D 3 170 ? -34.970 -5.856 1.983 1.00 55.54 170 GLU D CA 1
ATOM 5945 C C . GLU D 3 170 ? -36.216 -6.196 1.184 1.00 50.75 170 GLU D C 1
ATOM 5946 O O . GLU D 3 170 ? -37.253 -6.536 1.762 1.00 56.00 170 GLU D O 1
ATOM 5952 N N . TYR D 3 171 ? -36.114 -6.100 -0.136 1.00 51.04 171 TYR D N 1
ATOM 5953 C CA . TYR D 3 171 ? -37.241 -6.318 -1.027 1.00 48.94 171 TYR D CA 1
ATOM 5954 C C . TYR D 3 171 ? -37.124 -7.667 -1.724 1.00 49.07 171 TYR D C 1
ATOM 5955 O O . TYR D 3 171 ? -36.026 -8.147 -2.016 1.00 49.29 171 TYR D O 1
ATOM 5964 N N . ILE D 3 172 ? -38.278 -8.274 -1.987 1.00 49.69 172 ILE D N 1
ATOM 5965 C CA . ILE D 3 172 ? -38.379 -9.499 -2.768 1.00 49.78 172 ILE D CA 1
ATOM 5966 C C . ILE D 3 172 ? -39.519 -9.324 -3.759 1.00 49.27 172 ILE D C 1
ATOM 5967 O O . ILE D 3 172 ? -40.562 -8.754 -3.421 1.00 49.06 172 ILE D O 1
ATOM 5972 N N . SER D 3 173 ? -39.322 -9.803 -4.983 1.00 51.55 173 SER D N 1
ATOM 5973 C CA . SER D 3 173 ? -40.309 -9.589 -6.032 1.00 51.10 173 SER D CA 1
ATOM 5974 C C . SER D 3 173 ? -40.152 -10.666 -7.095 1.00 51.18 173 SER D C 1
ATOM 5975 O O . SER D 3 173 ? -39.160 -11.397 -7.131 1.00 53.16 173 SER D O 1
ATOM 5978 N N . TYR D 3 174 ? -41.155 -10.746 -7.966 1.00 54.28 174 TYR D N 1
ATOM 5979 C CA . TYR D 3 174 ? -41.162 -11.671 -9.088 1.00 54.37 174 TYR D CA 1
ATOM 5980 C C . TYR D 3 174 ? -41.507 -10.910 -10.362 1.00 53.85 174 TYR D C 1
ATOM 5981 O O . TYR D 3 174 ? -42.066 -9.812 -10.321 1.00 53.47 174 TYR D O 1
ATOM 5990 N N . GLY D 3 175 ? -41.161 -11.508 -11.499 1.00 47.77 175 GLY D N 1
ATOM 5991 C CA . GLY D 3 175 ? -41.417 -10.880 -12.783 1.00 47.33 175 GLY D CA 1
ATOM 5992 C C . GLY D 3 175 ? -41.504 -11.912 -13.883 1.00 47.48 175 GLY D C 1
ATOM 5993 O O . GLY D 3 175 ? -41.259 -13.102 -13.674 1.00 47.93 175 GLY D O 1
ATOM 5994 N N . SER D 3 176 ? -41.854 -11.433 -15.076 1.00 45.82 176 SER D N 1
ATOM 5995 C CA . SER D 3 176 ? -42.025 -12.309 -16.225 1.00 45.97 176 SER D CA 1
ATOM 5996 C C . SER D 3 176 ? -41.862 -11.509 -17.509 1.00 45.63 176 SER D C 1
ATOM 5997 O O . SER D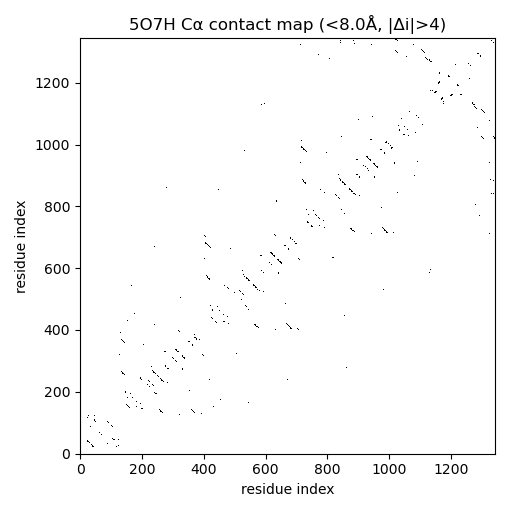 3 176 ? -42.270 -10.348 -17.581 1.00 58.19 176 SER D O 1
ATOM 6000 N N . ILE D 3 177 ? -41.265 -12.142 -18.514 1.00 50.48 177 ILE D N 1
ATOM 6001 C CA . ILE D 3 177 ? -41.156 -11.592 -19.861 1.00 50.27 177 ILE D CA 1
ATOM 6002 C C . ILE D 3 177 ? -42.014 -12.450 -20.781 1.00 50.48 177 ILE D C 1
ATOM 6003 O O . ILE D 3 177 ? -41.834 -13.672 -20.845 1.00 50.90 177 ILE D O 1
ATOM 6008 N N . SER D 3 178 ? -42.948 -11.816 -21.485 1.00 51.38 178 SER D N 1
ATOM 6009 C CA . SER D 3 178 ? -43.841 -12.516 -22.400 1.00 51.60 178 SER D CA 1
ATOM 6010 C C . SER D 3 178 ? -43.163 -12.666 -23.755 1.00 54.11 178 SER D C 1
ATOM 6011 O O . SER D 3 178 ? -42.913 -11.669 -24.442 1.00 58.62 178 SER D O 1
ATOM 6014 N N . ILE D 3 179 ? -42.877 -13.910 -24.144 1.00 48.13 179 ILE D N 1
ATOM 6015 C CA . ILE D 3 179 ? -42.257 -14.147 -25.442 1.00 47.86 179 ILE D CA 1
ATOM 6016 C C . ILE D 3 179 ? -43.203 -13.750 -26.570 1.00 48.35 179 ILE D C 1
ATOM 6017 O O . ILE D 3 179 ? -42.774 -13.187 -27.583 1.00 48.70 179 ILE D O 1
ATOM 6022 N N . GLU D 3 180 ? -44.498 -14.042 -26.423 1.00 49.82 180 GLU D N 1
ATOM 6023 C CA . GLU D 3 180 ? -45.450 -13.680 -27.470 1.00 49.88 180 GLU D CA 1
ATOM 6024 C C . GLU D 3 180 ? -45.476 -12.172 -27.682 1.00 51.85 180 GLU D C 1
ATOM 6025 O O . GLU D 3 180 ? -45.404 -11.691 -28.818 1.00 59.20 180 GLU D O 1
ATOM 6031 N N . GLN D 3 181 ? -45.571 -11.408 -26.593 1.00 58.46 181 GLN D N 1
ATOM 6032 C CA . GLN D 3 181 ? -45.582 -9.956 -26.716 1.00 49.34 181 GLN D CA 1
ATOM 6033 C C . GLN D 3 181 ? -44.219 -9.414 -27.127 1.00 46.89 181 GLN D C 1
ATOM 6034 O O . GLN D 3 181 ? -44.139 -8.337 -27.726 1.00 45.85 181 GLN D O 1
ATOM 6040 N N . LEU D 3 182 ? -43.146 -10.147 -26.824 1.00 52.77 182 LEU D N 1
ATOM 6041 C CA . LEU D 3 182 ? -41.784 -9.677 -27.050 1.00 51.76 182 LEU D CA 1
ATOM 6042 C C . LEU D 3 182 ? -41.258 -9.998 -28.441 1.00 50.07 182 LEU D C 1
ATOM 6043 O O . LEU D 3 182 ? -40.429 -9.245 -28.965 1.00 50.00 182 LEU D O 1
ATOM 6048 N N . GLN D 3 183 ? -41.717 -11.089 -29.052 1.00 51.51 183 GLN D N 1
ATOM 6049 C CA . GLN D 3 183 ? -41.153 -11.541 -30.318 1.00 51.83 183 GLN D CA 1
ATOM 6050 C C . GLN D 3 183 ? -41.818 -10.925 -31.542 1.00 51.82 183 GLN D C 1
ATOM 6051 O O . GLN D 3 183 ? -41.218 -10.943 -32.622 1.00 52.06 183 GLN D O 1
ATOM 6057 N N . PHE D 3 184 ? -43.030 -10.389 -31.410 1.00 48.15 184 PHE D N 1
ATOM 6058 C CA . PHE D 3 184 ? -43.783 -9.862 -32.540 1.00 48.21 184 PHE D CA 1
ATOM 6059 C C . PHE D 3 184 ? -44.004 -8.366 -32.371 1.00 48.97 184 PHE D C 1
ATOM 6060 O O . PHE D 3 184 ? -44.281 -7.891 -31.266 1.00 49.03 184 PHE D O 1
ATOM 6068 N N . ILE D 3 185 ? -43.884 -7.631 -33.475 1.00 47.70 185 ILE D N 1
ATOM 6069 C CA . ILE D 3 185 ? -44.049 -6.181 -33.497 1.00 47.43 185 ILE D CA 1
ATOM 6070 C C . ILE D 3 185 ? -45.041 -5.852 -34.605 1.00 47.63 185 ILE D C 1
ATOM 6071 O O . ILE D 3 185 ? -44.713 -5.974 -35.792 1.00 47.94 185 ILE D O 1
ATOM 6076 N N . SER D 3 186 ? -46.248 -5.436 -34.225 1.00 48.99 186 SER D N 1
ATOM 6077 C CA . SER D 3 186 ? -47.306 -5.171 -35.192 1.00 49.24 186 SER D CA 1
ATOM 6078 C C . SER D 3 186 ? -47.105 -3.813 -35.853 1.00 49.20 186 SER D C 1
ATOM 6079 O O . SER D 3 186 ? -46.874 -2.807 -35.174 1.00 61.25 186 SER D O 1
ATOM 6082 N N . LEU D 3 187 ? -47.197 -3.790 -37.183 1.00 54.71 187 LEU D N 1
ATOM 6083 C CA . LEU D 3 187 ? -47.109 -2.566 -37.970 1.00 54.79 187 LEU D CA 1
ATOM 6084 C C . LEU D 3 187 ? -48.414 -2.259 -38.696 1.00 55.05 187 LEU D C 1
ATOM 6085 O O . LEU D 3 187 ? -48.414 -1.517 -39.685 1.00 55.30 187 LEU D O 1
ATOM 6090 N N . ASP D 3 188 ? -49.524 -2.820 -38.227 1.00 55.80 188 ASP D N 1
ATOM 6091 C CA . ASP D 3 188 ? -50.806 -2.714 -38.905 1.00 57.80 188 ASP D CA 1
ATOM 6092 C C . ASP D 3 188 ? -51.861 -2.219 -37.927 1.00 57.12 188 ASP D C 1
ATOM 6093 O O . ASP D 3 188 ? -51.899 -2.645 -36.769 1.00 61.28 188 ASP D O 1
ATOM 6098 N N . LYS D 3 189 ? -52.714 -1.312 -38.402 1.00 56.40 189 LYS D N 1
ATOM 6099 C CA . LYS D 3 189 ? -53.827 -0.798 -37.614 1.00 56.29 189 LYS D CA 1
ATOM 6100 C C . LYS D 3 189 ? -55.037 -1.722 -37.626 1.00 56.60 189 LYS D C 1
ATOM 6101 O O . LYS D 3 189 ? -56.051 -1.395 -36.999 1.00 56.57 189 LYS D O 1
ATOM 6107 N N . LYS D 3 190 ? -54.957 -2.859 -38.320 1.00 57.29 190 LYS D N 1
ATOM 6108 C CA . LYS D 3 190 ? -56.114 -3.740 -38.441 1.00 56.06 190 LYS D CA 1
ATOM 6109 C C . LYS D 3 190 ? -56.638 -4.155 -37.072 1.00 57.08 190 LYS D C 1
ATOM 6110 O O . LYS D 3 190 ? -57.844 -4.089 -36.809 1.00 57.97 190 LYS D O 1
ATOM 6116 N N . PHE D 3 191 ? -55.745 -4.577 -36.180 1.00 55.07 191 PHE D N 1
ATOM 6117 C CA . PHE D 3 191 ? -56.135 -5.055 -34.862 1.00 53.80 191 PHE D CA 1
ATOM 6118 C C . PHE D 3 191 ? -55.871 -4.028 -33.765 1.00 54.38 191 PHE D C 1
ATOM 6119 O O . PHE D 3 191 ? -55.760 -4.397 -32.591 1.00 64.40 191 PHE D O 1
ATOM 6127 N N . ASP D 3 192 ? -55.763 -2.749 -34.122 1.00 51.61 192 ASP D N 1
ATOM 6128 C CA . ASP D 3 192 ? -55.589 -1.679 -33.141 1.00 51.22 192 ASP D CA 1
ATOM 6129 C C . ASP D 3 192 ? -54.298 -1.842 -32.341 1.00 50.80 192 ASP D C 1
ATOM 6130 O O . ASP D 3 192 ? -54.183 -1.346 -31.218 1.00 50.51 192 ASP D O 1
ATOM 6135 N N . ARG D 3 193 ? -53.314 -2.533 -32.916 1.00 50.01 193 ARG D N 1
ATOM 6136 C CA . ARG D 3 193 ? -52.022 -2.739 -32.275 1.00 52.46 193 ARG D CA 1
ATOM 6137 C C . ARG D 3 193 ? -50.886 -2.012 -32.980 1.00 50.73 193 ARG D C 1
ATOM 6138 O O . ARG D 3 193 ? -49.726 -2.189 -32.595 1.00 51.25 193 ARG D O 1
ATOM 6146 N N . ALA D 3 194 ? -51.186 -1.194 -33.988 1.00 58.95 194 ALA D N 1
ATOM 6147 C CA . ALA D 3 194 ? -50.159 -0.567 -34.813 1.00 52.56 194 ALA D CA 1
ATOM 6148 C C . ALA D 3 194 ? -49.058 0.089 -33.989 1.00 52.23 194 ALA D C 1
ATOM 6149 O O . ALA D 3 194 ? -49.257 1.166 -33.417 1.00 52.04 194 ALA D O 1
ATOM 6151 N N . ALA D 3 195 ? -47.890 -0.555 -33.927 1.00 51.49 195 ALA D N 1
ATOM 6152 C CA . ALA D 3 195 ? -46.730 0.086 -33.317 1.00 51.23 195 ALA D CA 1
ATOM 6153 C C . ALA D 3 195 ? -46.313 1.327 -34.092 1.00 57.09 195 ALA D C 1
ATOM 6154 O O . ALA D 3 195 ? -45.778 2.274 -33.504 1.00 68.75 195 ALA D O 1
ATOM 6164 N N . VAL D 3 197 ? -47.071 3.346 -38.389 1.00 69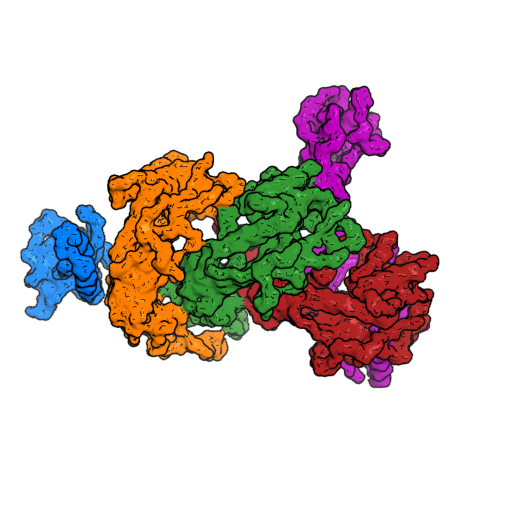.15 197 VAL D N 1
ATOM 6165 C CA . VAL D 3 197 ? -47.631 3.283 -39.734 1.00 60.65 197 VAL D CA 1
ATOM 6166 C C . VAL D 3 197 ? -46.493 3.370 -40.741 1.00 59.86 197 VAL D C 1
ATOM 6167 O O . VAL D 3 197 ? -45.591 4.205 -40.602 1.00 69.22 197 VAL D O 1
ATOM 6171 N N . ILE D 3 198 ? -46.538 2.513 -41.759 1.00 66.36 198 ILE D N 1
ATOM 6172 C CA . ILE D 3 198 ? -45.434 2.357 -42.695 1.00 58.05 198 ILE D CA 1
ATOM 6173 C C . ILE D 3 198 ? -45.931 2.538 -44.120 1.00 56.91 198 ILE D C 1
ATOM 6174 O O . ILE D 3 198 ? -47.101 2.294 -44.431 1.00 57.09 198 ILE D O 1
ATOM 6179 N N . LYS D 3 199 ? -45.025 2.976 -44.986 1.00 55.04 199 LYS D N 1
ATOM 6180 C CA . LYS D 3 199 ? -45.227 2.914 -46.422 1.00 55.67 199 LYS D CA 1
ATOM 6181 C C . LYS D 3 199 ? -44.726 1.567 -46.939 1.00 58.52 199 LYS D C 1
ATOM 6182 O O . LYS D 3 199 ? -44.074 0.805 -46.223 1.00 59.92 199 LYS D O 1
ATOM 6188 N N . GLU D 3 200 ? -45.037 1.277 -48.204 1.00 65.03 200 GLU D N 1
ATOM 6189 C CA . GLU D 3 200 ? -44.805 -0.058 -48.750 1.00 69.21 200 GLU D CA 1
ATOM 6190 C C . GLU D 3 200 ? -43.397 -0.562 -48.445 1.00 70.06 200 GLU D C 1
ATOM 6191 O O . GLU D 3 200 ? -43.220 -1.598 -47.795 1.00 86.62 200 GLU D O 1
ATOM 6197 N N . GLY D 3 201 ? -42.378 0.159 -48.911 1.00 67.23 201 GLY D N 1
ATOM 6198 C CA . GLY D 3 201 ? -41.009 -0.289 -48.704 1.00 67.30 201 GLY D CA 1
ATOM 6199 C C . GLY D 3 201 ? -40.490 -0.125 -47.290 1.00 66.79 201 GLY D C 1
ATOM 6200 O O . GLY D 3 201 ? -39.429 -0.674 -46.972 1.00 71.88 201 GLY D O 1
ATOM 6201 N N . GLU D 3 202 ? -41.214 0.600 -46.437 1.00 69.72 202 GLU D N 1
ATOM 6202 C CA . GLU D 3 202 ? -40.703 0.934 -45.113 1.00 61.57 202 GLU D CA 1
ATOM 6203 C C . GLU D 3 202 ? -40.626 -0.273 -44.186 1.00 59.24 202 GLU D C 1
ATOM 6204 O O . GLU D 3 202 ? -39.847 -0.249 -43.227 1.00 63.42 202 GLU D O 1
ATOM 6210 N N . GLY D 3 203 ? -41.398 -1.328 -44.454 1.00 64.10 203 GLY D N 1
ATOM 6211 C CA . GLY D 3 203 ? -41.415 -2.468 -43.549 1.00 63.22 203 GLY D CA 1
ATOM 6212 C C . GLY D 3 203 ? -40.048 -3.104 -43.372 1.00 61.87 203 GLY D C 1
ATOM 6213 O O . GLY D 3 203 ? -39.578 -3.294 -42.247 1.00 61.23 203 GLY D O 1
ATOM 6214 N N . GLU D 3 204 ? -39.391 -3.445 -44.483 1.00 63.81 204 GLU D N 1
ATOM 6215 C CA . GLU D 3 204 ? -38.100 -4.119 -44.398 1.00 62.47 204 GLU D CA 1
ATOM 6216 C C . GLU D 3 204 ? -37.029 -3.217 -43.795 1.00 58.91 204 GLU D C 1
ATOM 6217 O O . GLU D 3 204 ? -36.142 -3.703 -43.082 1.00 65.71 204 GLU D O 1
ATOM 6223 N N . VAL D 3 205 ? -37.091 -1.911 -44.064 1.00 60.39 205 VAL D N 1
ATOM 6224 C CA . VAL D 3 205 ? -36.080 -0.995 -43.539 1.00 56.79 205 VAL D CA 1
ATOM 6225 C C . VAL D 3 205 ? -36.130 -0.962 -42.017 1.00 56.23 205 VAL D C 1
ATOM 6226 O O . VAL D 3 205 ? -35.099 -1.055 -41.340 1.00 65.27 205 VAL D O 1
ATOM 6230 N N . ILE D 3 206 ? -37.334 -0.827 -41.456 1.00 57.12 206 ILE D N 1
ATOM 6231 C CA . ILE D 3 206 ? -37.479 -0.774 -40.004 1.00 56.85 206 ILE D CA 1
ATOM 6232 C C . ILE D 3 206 ? -36.894 -2.025 -39.360 1.00 67.65 206 ILE D C 1
ATOM 6233 O O . ILE D 3 206 ? -36.235 -1.952 -38.315 1.00 87.21 206 ILE D O 1
ATOM 6238 N N . ALA D 3 207 ? -37.120 -3.191 -39.970 1.00 69.69 207 ALA D N 1
ATOM 6239 C CA . ALA D 3 207 ? -36.580 -4.427 -39.413 1.00 60.11 207 ALA D CA 1
ATOM 6240 C C . ALA D 3 207 ? -35.057 -4.412 -39.416 1.00 58.91 207 ALA D C 1
ATOM 6241 O O . ALA D 3 207 ? -34.420 -4.912 -38.480 1.00 56.06 207 ALA D O 1
ATOM 6243 N N . ALA D 3 208 ? -34.454 -3.838 -40.459 1.00 54.44 208 ALA D N 1
ATOM 6244 C CA . ALA D 3 208 ? -32.999 -3.760 -40.527 1.00 57.79 208 ALA D CA 1
ATOM 6245 C C . ALA D 3 208 ? -32.432 -3.033 -39.313 1.00 68.03 208 ALA D C 1
ATOM 6246 O O . ALA D 3 208 ? -31.475 -3.501 -38.685 1.00 71.78 208 ALA D O 1
ATOM 6248 N N . GLU D 3 209 ? -33.009 -1.878 -38.969 1.00 62.41 209 GLU D N 1
ATOM 6249 C CA . GLU D 3 209 ? -32.553 -1.159 -37.784 1.00 63.65 209 GLU D CA 1
ATOM 6250 C C . GLU D 3 209 ? -32.892 -1.927 -36.512 1.00 60.53 209 GLU D C 1
ATOM 6251 O O . GLU D 3 209 ? -32.096 -1.954 -35.566 1.00 71.17 209 GLU D O 1
ATOM 6257 N N . LEU D 3 210 ? -34.070 -2.552 -36.466 1.00 67.19 210 LEU D N 1
ATOM 6258 C CA . LEU D 3 210 ? -34.384 -3.465 -35.373 1.00 57.42 210 LEU D CA 1
ATOM 6259 C C . LEU D 3 210 ? -33.269 -4.488 -35.197 1.00 54.63 210 LEU D C 1
ATOM 6260 O O . LEU D 3 210 ? -32.709 -4.644 -34.107 1.00 60.04 210 LEU D O 1
ATOM 6265 N N . GLN D 3 211 ? -32.929 -5.188 -36.281 1.00 58.81 211 GLN D N 1
ATOM 6266 C CA . GLN D 3 211 ? -31.860 -6.178 -36.227 1.00 60.03 211 GLN D CA 1
ATOM 6267 C C . GLN D 3 211 ? -30.535 -5.541 -35.828 1.00 65.72 211 GLN D C 1
ATOM 6268 O O . GLN D 3 211 ? -29.779 -6.110 -35.032 1.00 65.05 211 GLN D O 1
ATOM 6274 N N . ASN D 3 212 ? -30.239 -4.355 -36.365 1.00 64.36 212 ASN D N 1
ATOM 6275 C CA . ASN D 3 212 ? -28.976 -3.696 -36.052 1.00 64.41 212 ASN D CA 1
ATOM 6276 C C . ASN D 3 212 ? -28.856 -3.418 -34.558 1.00 60.77 212 ASN D C 1
ATOM 6277 O O . ASN D 3 212 ? -27.820 -3.700 -33.944 1.00 70.64 212 ASN D O 1
ATOM 6282 N N . TYR D 3 213 ? -29.907 -2.858 -33.955 1.00 65.83 213 TYR D N 1
ATOM 6283 C CA . TYR D 3 213 ? -29.865 -2.570 -32.524 1.00 61.86 213 TYR D CA 1
ATOM 6284 C C . TYR D 3 213 ? -29.679 -3.845 -31.714 1.00 71.52 213 TYR D C 1
ATOM 6285 O O . TYR D 3 213 ? -28.828 -3.908 -30.818 1.00 83.83 213 TYR D O 1
ATOM 6294 N N . ILE D 3 214 ? -30.479 -4.873 -32.008 1.00 63.60 214 ILE D N 1
ATOM 6295 C CA . ILE D 3 214 ? -30.370 -6.132 -31.279 1.00 56.40 214 ILE D CA 1
ATOM 6296 C C . ILE D 3 214 ? -28.986 -6.741 -31.458 1.00 55.97 214 ILE D C 1
ATOM 6297 O O . ILE D 3 214 ? -28.454 -7.376 -30.540 1.00 62.92 214 ILE D O 1
ATOM 6302 N N . GLN D 3 215 ? -28.381 -6.560 -32.633 1.00 58.65 215 GLN D N 1
ATOM 6303 C CA . GLN D 3 215 ? -27.043 -7.095 -32.864 1.00 58.51 215 GLN D CA 1
ATOM 6304 C C . GLN D 3 215 ? -26.027 -6.471 -31.914 1.00 58.58 215 GLN D C 1
ATOM 6305 O O . GLN D 3 215 ? -25.134 -7.160 -31.407 1.00 58.93 215 GLN D O 1
ATOM 6311 N N . SER D 3 216 ? -26.151 -5.165 -31.659 1.00 59.12 216 SER D N 1
ATOM 6312 C CA . SER D 3 216 ? -25.191 -4.470 -30.809 1.00 59.25 216 SER D CA 1
ATOM 6313 C C . SER D 3 216 ? -25.257 -4.930 -29.358 1.00 59.08 216 SER D C 1
ATOM 6314 O O . SER D 3 216 ? -24.301 -4.704 -28.608 1.00 66.89 216 SER D O 1
ATOM 6317 N N . LEU D 3 217 ? -26.357 -5.565 -28.948 1.00 60.72 217 LEU D N 1
ATOM 6318 C CA . LEU D 3 217 ? -26.449 -6.082 -27.586 1.00 60.61 217 LEU D CA 1
ATOM 6319 C C . LEU D 3 217 ? -25.440 -7.201 -27.357 1.00 64.09 217 LEU D C 1
ATOM 6320 O O . LEU D 3 217 ? -24.719 -7.206 -26.354 1.00 64.14 217 LEU D O 1
ATOM 6325 N N . ASN D 3 218 ? -25.378 -8.159 -28.280 1.00 61.15 218 ASN D N 1
ATOM 6326 C CA . ASN D 3 218 ? -24.413 -9.254 -28.215 1.00 66.30 218 ASN D CA 1
ATOM 6327 C C . ASN D 3 218 ? -23.877 -9.498 -29.619 1.00 69.09 218 ASN D C 1
ATOM 6328 O O . ASN D 3 218 ? -24.537 -10.163 -30.433 1.00 74.33 218 ASN D O 1
ATOM 6333 N N . PRO D 3 219 ? -22.692 -8.978 -29.943 1.00 71.15 219 PRO D N 1
ATOM 6334 C CA . PRO D 3 219 ? -22.136 -9.208 -31.286 1.00 70.50 219 PRO D CA 1
ATOM 6335 C C . PRO D 3 219 ? -21.889 -10.673 -31.589 1.00 71.33 219 PRO D C 1
ATOM 6336 O O . PRO D 3 219 ? -21.778 -11.036 -32.767 1.00 68.22 219 PRO D O 1
ATOM 6340 N N . SER D 3 220 ? -21.804 -11.529 -30.569 1.00 74.78 220 SER D N 1
ATOM 6341 C CA . SER D 3 220 ? -21.559 -12.947 -30.800 1.00 76.21 220 SER D CA 1
ATOM 6342 C C . SER D 3 220 ? -22.752 -13.649 -31.436 1.00 80.80 220 SER D C 1
ATOM 6343 O O . SER D 3 220 ? -22.582 -14.720 -32.028 1.00 95.52 220 SER D O 1
ATOM 6346 N N . LEU D 3 221 ? -23.945 -13.072 -31.333 1.00 79.74 221 LEU D N 1
ATOM 6347 C CA . LEU D 3 221 ? -25.165 -13.719 -31.788 1.00 78.58 221 LEU D CA 1
ATOM 6348 C C . LEU D 3 221 ? -25.514 -13.297 -33.214 1.00 83.02 221 LEU D C 1
ATOM 6349 O O . LEU D 3 221 ? -24.906 -12.396 -33.797 1.00 74.92 221 LEU D O 1
ATOM 6354 N N . ASN D 3 222 ? -26.517 -13.972 -33.776 1.00 76.10 222 ASN D N 1
ATOM 6355 C CA . ASN D 3 222 ? -27.008 -13.707 -35.128 1.00 81.08 222 ASN D CA 1
ATOM 6356 C C . ASN D 3 222 ? -28.510 -13.469 -35.055 1.00 76.51 222 ASN D C 1
ATOM 6357 O O . ASN D 3 222 ? -29.310 -14.349 -35.401 1.00 74.55 222 ASN D O 1
ATOM 6362 N N . PRO D 3 223 ? -28.928 -12.292 -34.603 1.00 71.30 223 PRO D N 1
ATOM 6363 C CA . PRO D 3 223 ? -30.358 -11.983 -34.546 1.00 66.47 223 PRO D CA 1
ATOM 6364 C C . PRO D 3 223 ? -30.920 -11.667 -35.924 1.00 68.95 223 PRO D C 1
ATOM 6365 O O . PRO D 3 223 ? -30.205 -11.277 -36.848 1.00 75.23 223 PRO D O 1
ATOM 6369 N N . GLN D 3 224 ? -32.234 -11.845 -36.047 1.00 63.34 224 GLN D N 1
ATOM 6370 C CA . GLN D 3 224 ? -32.940 -11.570 -37.290 1.00 59.75 224 GLN D CA 1
ATOM 6371 C C . GLN D 3 224 ? -34.302 -10.965 -36.993 1.00 58.72 224 GLN D C 1
ATOM 6372 O O . GLN D 3 224 ? -35.018 -11.430 -36.101 1.00 60.20 224 GLN D O 1
ATOM 6378 N N . ALA D 3 225 ? -34.650 -9.922 -37.744 1.00 52.44 225 ALA D N 1
ATOM 6379 C CA . ALA D 3 225 ? -35.971 -9.304 -37.695 1.00 52.08 225 ALA D CA 1
ATOM 6380 C C . ALA D 3 225 ? -36.517 -9.289 -39.115 1.00 53.94 225 ALA D C 1
ATOM 6381 O O . ALA D 3 225 ? -36.043 -8.519 -39.957 1.00 79.97 225 ALA D O 1
ATOM 6383 N N . ILE D 3 226 ? -37.503 -10.138 -39.383 1.00 54.56 226 ILE D N 1
ATOM 6384 C CA . ILE D 3 226 ? -38.010 -10.363 -40.731 1.00 54.29 226 ILE D CA 1
ATOM 6385 C C . ILE D 3 226 ? -39.389 -9.729 -40.845 1.00 59.13 226 ILE D C 1
ATOM 6386 O O . ILE D 3 226 ? -40.291 -10.038 -40.056 1.00 53.88 226 ILE D O 1
ATOM 6391 N N . PHE D 3 227 ? -39.552 -8.847 -41.827 1.00 59.39 227 PHE D N 1
ATOM 6392 C CA . PHE D 3 227 ? -40.853 -8.256 -42.104 1.00 59.52 227 PHE D CA 1
ATOM 6393 C C . PHE D 3 227 ? -41.655 -9.146 -43.043 1.00 61.93 227 PHE D C 1
ATOM 6394 O O . PHE D 3 227 ? -41.108 -9.769 -43.958 1.00 61.52 227 PHE D O 1
ATOM 6402 N N . HIS D 3 228 ? -42.961 -9.202 -42.805 1.00 58.71 228 HIS D N 1
ATOM 6403 C CA . HIS D 3 228 ? -43.893 -9.873 -43.697 1.00 60.86 228 HIS D CA 1
ATOM 6404 C C . HIS D 3 228 ? -45.202 -9.102 -43.679 1.00 60.32 228 HIS D C 1
ATOM 6405 O O . HIS D 3 228 ? -45.582 -8.522 -42.659 1.00 59.57 228 HIS D O 1
ATOM 6412 N N . SER D 3 229 ? -45.885 -9.088 -44.824 1.00 63.74 229 SER D N 1
ATOM 6413 C CA . SER D 3 229 ? -47.124 -8.331 -44.938 1.00 62.99 229 SER D CA 1
ATOM 6414 C C . SER D 3 229 ? -48.308 -9.037 -44.293 1.00 62.98 229 SER D C 1
ATOM 6415 O O . SER D 3 229 ? -49.333 -8.391 -44.044 1.00 62.84 229 SER D O 1
ATOM 6418 N N . ASN D 3 230 ? -48.195 -10.337 -44.011 1.00 56.18 230 ASN D N 1
ATOM 6419 C CA . ASN D 3 230 ? -49.307 -11.117 -43.460 1.00 53.77 230 ASN D CA 1
ATOM 6420 C C . ASN D 3 230 ? -48.752 -12.102 -42.432 1.00 52.80 230 ASN D C 1
ATOM 6421 O O . ASN D 3 230 ? -48.482 -13.263 -42.753 1.00 71.07 230 ASN D O 1
ATOM 6426 N N . TYR D 3 231 ? -48.582 -11.630 -41.199 1.00 55.33 231 TYR D N 1
ATOM 6427 C CA . TYR D 3 231 ? -48.236 -12.489 -40.073 1.00 55.18 231 TYR D CA 1
ATOM 6428 C C . TYR D 3 231 ? -49.513 -12.922 -39.366 1.00 59.90 231 TYR D C 1
ATOM 6429 O O . TYR D 3 231 ? -50.327 -12.081 -38.974 1.00 56.83 231 TYR D O 1
ATOM 6438 N N . VAL D 3 232 ? -49.686 -14.232 -39.208 1.00 47.84 232 VAL D N 1
ATOM 6439 C CA . VAL D 3 232 ? -50.900 -14.811 -38.645 1.00 48.04 232 VAL D CA 1
ATOM 6440 C C . VAL D 3 232 ? -50.598 -15.348 -37.254 1.00 53.92 232 VAL D C 1
ATOM 6441 O O . VAL D 3 232 ? -49.536 -15.937 -37.021 1.00 64.55 232 VAL D O 1
ATOM 6445 N N . ARG D 3 233 ? -51.537 -15.145 -36.333 1.00 56.10 233 ARG D N 1
ATOM 6446 C CA . ARG D 3 233 ? -51.431 -15.700 -34.992 1.00 51.67 233 ARG D CA 1
ATOM 6447 C C . ARG D 3 233 ? -51.864 -17.160 -34.989 1.00 57.39 233 ARG D C 1
ATOM 6448 O O . ARG D 3 233 ? -52.851 -17.532 -35.632 1.00 62.21 233 ARG D O 1
ATOM 6456 N N . ARG D 3 234 ? -51.121 -17.987 -34.260 1.00 67.38 234 ARG D N 1
ATOM 6457 C CA . ARG D 3 234 ? -51.419 -19.412 -34.204 1.00 61.24 234 ARG D CA 1
ATOM 6458 C C . ARG D 3 234 ? -52.722 -19.648 -33.450 1.00 56.88 234 ARG D C 1
ATOM 6459 O O . ARG D 3 234 ? -52.877 -19.211 -32.305 1.00 60.84 234 ARG D O 1
ATOM 6467 N N . GLY D 3 235 ? -53.664 -20.332 -34.094 1.00 64.62 235 GLY D N 1
ATOM 6468 C CA . GLY D 3 235 ? -54.918 -20.709 -33.464 1.00 63.88 235 GLY D CA 1
ATOM 6469 C C . GLY D 3 235 ? -56.169 -20.157 -34.116 1.00 64.03 235 GLY D C 1
ATOM 6470 O O . GLY D 3 235 ? -57.274 -20.576 -33.742 1.00 64.39 235 GLY D O 1
ATOM 6471 N N . THR D 3 236 ? -56.062 -19.234 -35.069 1.00 60.04 236 THR D N 1
ATOM 6472 C CA . THR D 3 236 ? -57.251 -18.709 -35.720 1.00 65.18 236 THR D CA 1
ATOM 6473 C C . THR D 3 236 ? -57.834 -19.745 -36.676 1.00 76.32 236 THR D C 1
ATOM 6474 O O . THR D 3 236 ? -57.169 -20.703 -37.080 1.00 101.48 236 THR D O 1
ATOM 6478 N N . ILE D 3 237 ? -59.100 -19.541 -37.041 1.00 70.77 237 ILE D N 1
ATOM 6479 C CA . ILE D 3 237 ? -59.799 -20.468 -37.925 1.00 69.67 237 ILE D CA 1
ATOM 6480 C C . ILE D 3 237 ? -59.780 -19.945 -39.356 1.00 68.72 237 ILE D C 1
ATOM 6481 O O . ILE D 3 237 ? -59.783 -20.728 -40.313 1.00 68.04 237 ILE D O 1
ATOM 6486 N N . PHE D 3 238 ? -59.753 -18.624 -39.514 1.00 73.66 238 PHE D N 1
ATOM 6487 C CA . PHE D 3 238 ? -59.712 -18.001 -40.829 1.00 65.21 238 PHE D CA 1
ATOM 6488 C C . PHE D 3 238 ? -58.335 -17.461 -41.191 1.00 60.38 238 PHE D C 1
ATOM 6489 O O . PHE D 3 238 ? -58.165 -16.937 -42.294 1.00 60.36 238 PHE D O 1
ATOM 6497 N N . GLU D 3 239 ? -57.356 -17.580 -40.297 1.00 58.49 239 GLU D N 1
ATOM 6498 C CA . GLU D 3 239 ? -55.969 -17.209 -40.575 1.00 62.78 239 GLU D CA 1
ATOM 6499 C C . GLU D 3 239 ? -55.880 -15.798 -41.161 1.00 58.39 239 GLU D C 1
ATOM 6500 O O . GLU D 3 239 ? -55.331 -15.569 -42.241 1.00 55.27 239 GLU D O 1
ATOM 6506 N N . GLU D 3 240 ? -56.438 -14.844 -40.420 1.00 64.93 240 GLU D N 1
ATOM 6507 C CA . GLU D 3 240 ? -56.329 -13.431 -40.758 1.00 62.55 240 GLU D CA 1
ATOM 6508 C C . GLU D 3 240 ? -55.114 -12.839 -40.059 1.00 62.05 240 GLU D C 1
ATOM 6509 O O . GLU D 3 240 ? -54.907 -13.067 -38.864 1.00 61.85 240 GLU D O 1
ATOM 6515 N N . GLY D 3 241 ? -54.314 -12.083 -40.808 1.00 64.30 241 GLY D N 1
ATOM 6516 C CA . GLY D 3 241 ? -53.051 -11.597 -40.287 1.00 62.26 241 GLY D CA 1
ATOM 6517 C C . GLY D 3 241 ? -52.861 -10.101 -40.415 1.00 59.43 241 GLY D C 1
ATOM 6518 O O . GLY D 3 241 ? -53.786 -9.369 -40.780 1.00 58.31 241 GLY D O 1
ATOM 6519 N N . GLU D 3 242 ? -51.648 -9.643 -40.118 1.00 60.03 242 GLU D N 1
ATOM 6520 C CA . GLU D 3 242 ? -51.339 -8.224 -40.066 1.00 60.34 242 GLU D CA 1
ATOM 6521 C C . GLU D 3 242 ? -49.890 -8.006 -40.481 1.00 61.67 242 GLU D C 1
ATOM 6522 O O . GLU D 3 242 ? -49.071 -8.928 -40.463 1.00 62.27 242 GLU D O 1
ATOM 6528 N N . CYS D 3 243 ? -49.586 -6.771 -40.873 1.00 59.49 243 CYS D N 1
ATOM 6529 C CA . CYS D 3 243 ? -48.206 -6.402 -41.155 1.00 60.20 243 CYS D CA 1
ATOM 6530 C C . CYS D 3 243 ? -47.425 -6.307 -39.851 1.00 58.97 243 CYS D C 1
ATOM 6531 O O . CYS D 3 243 ? -47.910 -5.750 -38.863 1.00 57.23 243 CYS D O 1
ATOM 6534 N N . GLY D 3 244 ? -46.214 -6.857 -39.844 1.00 58.15 244 GLY D N 1
ATOM 6535 C CA . GLY D 3 244 ? -45.420 -6.808 -38.630 1.00 64.31 244 GLY D CA 1
ATOM 6536 C C . GLY D 3 244 ? -44.015 -7.324 -38.852 1.00 54.75 244 GLY D C 1
ATOM 6537 O O . GLY D 3 244 ? -43.615 -7.661 -39.969 1.00 54.69 244 GLY D O 1
ATOM 6538 N N . ILE D 3 245 ? -43.268 -7.379 -37.751 1.00 62.35 245 ILE D N 1
ATOM 6539 C CA . ILE D 3 245 ? -41.899 -7.882 -37.732 1.00 49.94 245 ILE D CA 1
ATOM 6540 C C . ILE D 3 245 ? -41.814 -8.983 -36.685 1.00 49.91 245 ILE D C 1
ATOM 6541 O O . ILE D 3 245 ? -42.283 -8.805 -35.556 1.00 49.58 245 ILE D O 1
ATOM 6546 N N . LEU D 3 246 ? -41.222 -10.117 -37.054 1.00 49.09 246 LEU D N 1
ATOM 6547 C CA . LEU D 3 246 ? -41.069 -11.248 -36.147 1.00 49.14 246 LEU D CA 1
ATOM 6548 C C . LEU D 3 246 ? -39.587 -11.486 -35.894 1.00 49.46 246 LEU D C 1
ATOM 6549 O O . LEU D 3 246 ? -38.784 -11.498 -36.834 1.00 64.05 246 LEU D O 1
ATOM 6554 N N . LEU D 3 247 ? -39.228 -11.673 -34.626 1.00 51.99 247 LEU D N 1
ATOM 6555 C CA . LEU D 3 247 ? -37.845 -11.874 -34.216 1.00 52.11 247 LEU D CA 1
ATOM 6556 C C . LEU D 3 247 ? -37.558 -13.364 -34.101 1.00 52.55 247 LEU D C 1
ATOM 6557 O O . LEU D 3 247 ? -38.353 -14.111 -33.521 1.00 59.87 247 LEU D O 1
ATOM 6562 N N . ASN D 3 248 ? -36.428 -13.792 -34.659 1.00 53.33 248 ASN D N 1
ATOM 6563 C CA . ASN D 3 248 ? -35.999 -15.168 -34.496 1.00 55.27 248 ASN D CA 1
ATOM 6564 C C . ASN D 3 248 ? -35.635 -15.422 -33.035 1.00 60.62 248 ASN D C 1
ATOM 6565 O O . ASN D 3 248 ? -35.766 -14.558 -32.167 1.00 70.34 248 ASN D O 1
ATOM 6570 N N . ASP D 3 249 ? -35.140 -16.627 -32.769 1.00 58.60 249 ASP D N 1
ATOM 6571 C CA . ASP D 3 249 ? -34.833 -17.016 -31.400 1.00 60.56 249 ASP D CA 1
ATOM 6572 C C . ASP D 3 249 ? -33.596 -16.304 -30.865 1.00 60.45 249 ASP D C 1
ATOM 6573 O O . ASP D 3 249 ? -33.534 -16.003 -29.669 1.00 71.27 249 ASP D O 1
ATOM 6578 N N . ASP D 3 250 ? -32.606 -16.030 -31.719 1.00 65.17 250 ASP D N 1
ATOM 6579 C CA . ASP D 3 250 ? -31.416 -15.326 -31.246 1.00 63.49 250 ASP D CA 1
ATOM 6580 C C . ASP D 3 250 ? -31.736 -13.883 -30.866 1.00 63.83 250 ASP D C 1
ATOM 6581 O O . ASP D 3 250 ? -31.201 -13.363 -29.879 1.00 57.02 250 ASP D O 1
ATOM 6586 N N . ALA D 3 251 ? -32.603 -13.217 -31.632 1.00 68.65 251 ALA D N 1
ATOM 6587 C CA . ALA D 3 251 ? -33.042 -11.880 -31.242 1.00 55.60 251 ALA D CA 1
ATOM 6588 C C . ALA D 3 251 ? -33.750 -11.919 -29.894 1.00 54.07 251 ALA D C 1
ATOM 6589 O O . ALA D 3 251 ? -33.458 -11.116 -29.000 1.00 64.29 251 ALA D O 1
ATOM 6591 N N . VAL D 3 252 ? -34.682 -12.860 -29.726 1.00 55.43 252 VAL D N 1
ATOM 6592 C CA . VAL D 3 252 ? -35.378 -13.002 -28.451 1.00 53.51 252 VAL D CA 1
ATOM 6593 C C . VAL D 3 252 ? -34.385 -13.265 -27.327 1.00 54.27 252 VAL D C 1
ATOM 6594 O O . VAL D 3 252 ? -34.540 -12.759 -26.209 1.00 53.76 252 VAL D O 1
ATOM 6598 N N . LYS D 3 253 ? -33.350 -14.062 -27.601 1.00 54.84 253 LYS D N 1
ATOM 6599 C CA . LYS D 3 253 ? -32.376 -14.382 -26.562 1.00 54.10 253 LYS D CA 1
ATOM 6600 C C . LYS D 3 253 ? -31.604 -13.143 -26.126 1.00 53.69 253 LYS D C 1
ATOM 6601 O O . LYS D 3 253 ? -31.269 -12.998 -24.944 1.00 59.96 253 LYS D O 1
ATOM 6607 N N . ALA D 3 254 ? -31.310 -12.240 -27.064 1.00 51.68 254 ALA D N 1
ATOM 6608 C CA . ALA D 3 254 ? -30.570 -11.029 -26.723 1.00 51.37 254 ALA D CA 1
ATOM 6609 C C . ALA D 3 254 ? -31.411 -10.096 -25.862 1.00 50.85 254 ALA D C 1
ATOM 6610 O O . ALA D 3 254 ? -30.985 -9.682 -24.778 1.00 56.48 254 ALA D O 1
ATOM 6612 N N . LEU D 3 255 ? -32.611 -9.749 -26.334 1.00 52.10 255 LEU D N 1
ATOM 6613 C CA . LEU D 3 255 ? -33.495 -8.895 -25.547 1.00 51.56 255 LEU D CA 1
ATOM 6614 C C . LEU D 3 255 ? -33.753 -9.491 -24.171 1.00 51.56 255 LEU D C 1
ATOM 6615 O O . LEU D 3 255 ? -33.759 -8.775 -23.163 1.00 51.34 255 LEU D O 1
ATOM 6620 N N . VAL D 3 256 ? -33.977 -10.805 -24.109 1.00 48.97 256 VAL D N 1
ATOM 6621 C CA . VAL D 3 256 ? -34.175 -11.466 -22.823 1.00 49.09 256 VAL D CA 1
ATOM 6622 C C . VAL D 3 256 ? -32.968 -11.243 -21.918 1.00 49.25 256 VAL D C 1
ATOM 6623 O O . VAL D 3 256 ? -33.111 -10.950 -20.725 1.00 49.14 256 VAL D O 1
ATOM 6627 N N . ALA D 3 257 ? -31.759 -11.378 -22.470 1.00 61.67 257 ALA D N 1
ATOM 6628 C CA . ALA D 3 257 ? -30.566 -11.267 -21.635 1.00 51.94 257 ALA D CA 1
ATOM 6629 C C . ALA D 3 257 ? -30.291 -9.819 -21.239 1.00 51.65 257 ALA D C 1
ATOM 6630 O O . ALA D 3 257 ? -29.930 -9.544 -20.088 1.00 51.75 257 ALA D O 1
ATOM 6632 N N . GLU D 3 258 ? -30.458 -8.881 -22.174 1.00 50.41 258 GLU D N 1
ATOM 6633 C CA . GLU D 3 258 ? -30.242 -7.471 -21.858 1.00 50.78 258 GLU D CA 1
ATOM 6634 C C . GLU D 3 258 ? -31.143 -7.012 -20.717 1.00 51.22 258 GLU D C 1
ATOM 6635 O O . GLU D 3 258 ? -30.701 -6.278 -19.826 1.00 52.11 258 GLU D O 1
ATOM 6641 N N . THR D 3 259 ? -32.411 -7.428 -20.731 1.00 46.16 259 THR D N 1
ATOM 6642 C CA . THR D 3 259 ? -33.328 -7.040 -19.663 1.00 45.90 259 THR D CA 1
ATOM 6643 C C . THR D 3 259 ? -32.872 -7.602 -18.321 1.00 50.04 259 THR D C 1
ATOM 6644 O O . THR D 3 259 ? -32.734 -6.864 -17.338 1.00 46.12 259 THR D O 1
ATOM 6648 N N . LEU D 3 260 ? -32.632 -8.914 -18.262 1.00 57.71 260 LEU D N 1
ATOM 6649 C CA . LEU D 3 260 ? -32.156 -9.522 -17.024 1.00 52.12 260 LEU D CA 1
ATOM 6650 C C . LEU D 3 260 ? -30.860 -8.873 -16.555 1.00 56.43 260 LEU D C 1
ATOM 6651 O O . LEU D 3 260 ? -30.678 -8.623 -15.358 1.00 68.19 260 LEU D O 1
ATOM 6656 N N . GLU D 3 261 ? -29.947 -8.589 -17.487 1.00 64.12 261 GLU D N 1
ATOM 6657 C CA . GLU D 3 261 ? -28.708 -7.909 -17.122 1.00 62.84 261 GLU D CA 1
ATOM 6658 C C . GLU D 3 261 ? -28.992 -6.525 -16.552 1.00 54.56 261 GLU D C 1
ATOM 6659 O O . GLU D 3 261 ? -28.396 -6.125 -15.544 1.00 53.53 261 GLU D O 1
ATOM 6665 N N . ARG D 3 262 ? -29.898 -5.777 -17.186 1.00 57.39 262 ARG D N 1
ATOM 6666 C CA . ARG D 3 262 ? -30.294 -4.481 -16.646 1.00 55.61 262 ARG D CA 1
ATOM 6667 C C . ARG D 3 262 ? -30.968 -4.636 -15.290 1.00 54.70 262 ARG D C 1
ATOM 6668 O O . ARG D 3 262 ? -30.696 -3.867 -14.360 1.00 55.65 262 ARG D O 1
ATOM 6676 N N . LEU D 3 263 ? -31.854 -5.626 -15.157 1.00 61.20 263 LEU D N 1
ATOM 6677 C CA . LEU D 3 263 ? -32.486 -5.876 -13.866 1.00 55.86 263 LEU D CA 1
ATOM 6678 C C . LEU D 3 263 ? -31.451 -6.226 -12.804 1.00 62.06 263 LEU D C 1
ATOM 6679 O O . LEU D 3 263 ? -31.564 -5.796 -11.650 1.00 56.40 263 LEU D O 1
ATOM 6684 N N . ALA D 3 264 ? -30.431 -7.006 -13.175 1.00 72.01 264 ALA D N 1
ATOM 6685 C CA . ALA D 3 264 ? -29.435 -7.433 -12.198 1.00 64.68 264 ALA D CA 1
ATOM 6686 C C . ALA D 3 264 ? -28.641 -6.258 -11.646 1.00 61.84 264 ALA D C 1
ATOM 6687 O O . ALA D 3 264 ? -28.171 -6.311 -10.503 1.00 64.12 264 ALA D O 1
ATOM 6689 N N . ASN D 3 265 ? -28.475 -5.198 -12.435 1.00 66.48 265 ASN D N 1
ATOM 6690 C CA . ASN D 3 265 ? -27.711 -4.028 -12.030 1.00 69.06 265 ASN D CA 1
ATOM 6691 C C . ASN D 3 265 ? -28.594 -2.891 -11.535 1.00 72.44 265 ASN D C 1
ATOM 6692 O O . ASN D 3 265 ? -28.086 -1.795 -11.273 1.00 89.44 265 ASN D O 1
ATOM 6697 N N . LEU D 3 266 ? -29.897 -3.124 -11.398 1.00 70.41 266 LEU D N 1
ATOM 6698 C CA . LEU D 3 266 ? -30.807 -2.047 -11.034 1.00 60.12 266 LEU D CA 1
ATOM 6699 C C . LEU D 3 266 ? -30.443 -1.459 -9.677 1.00 57.59 266 LEU D C 1
ATOM 6700 O O . LEU D 3 266 ? -30.178 -2.187 -8.715 1.00 57.96 266 LEU D O 1
ATOM 6705 N N . SER D 3 267 ? -30.434 -0.130 -9.608 1.00 56.73 267 SER D N 1
ATOM 6706 C CA . SER D 3 267 ? -30.237 0.587 -8.358 1.00 56.96 267 SER D CA 1
ATOM 6707 C C . SER D 3 267 ? -31.048 1.871 -8.423 1.00 56.59 267 SER D C 1
ATOM 6708 O O . SER D 3 267 ? -31.150 2.488 -9.487 1.00 56.30 267 SER D O 1
ATOM 6711 N N . ILE D 3 268 ? -31.633 2.262 -7.294 1.00 51.20 268 ILE D N 1
ATOM 6712 C CA . ILE D 3 268 ? -32.489 3.441 -7.230 1.00 50.93 268 ILE D CA 1
ATOM 6713 C C . ILE D 3 268 ? -31.982 4.353 -6.122 1.00 51.30 268 ILE D C 1
ATOM 6714 O O . ILE D 3 268 ? -31.942 3.952 -4.952 1.00 51.61 268 ILE D O 1
ATOM 6719 N N . ARG D 3 269 ? -31.591 5.572 -6.489 1.00 52.16 269 ARG D N 1
ATOM 6720 C CA . ARG D 3 269 ? -31.298 6.636 -5.536 1.00 52.94 269 ARG D CA 1
ATOM 6721 C C . ARG D 3 269 ? -32.397 7.685 -5.643 1.00 50.87 269 ARG D C 1
ATOM 6722 O O . ARG D 3 269 ? -32.547 8.325 -6.689 1.00 68.92 269 ARG D O 1
ATOM 6730 N N . GLN D 3 270 ? -33.157 7.868 -4.567 1.00 51.55 270 GLN D N 1
ATOM 6731 C CA . GLN D 3 270 ? -34.312 8.750 -4.653 1.00 51.28 270 GLN D CA 1
ATOM 6732 C C . GLN D 3 270 ? -34.862 9.000 -3.259 1.00 51.52 270 GLN D C 1
ATOM 6733 O O . GLN D 3 270 ? -34.769 8.140 -2.380 1.00 51.77 270 GLN D O 1
ATOM 6739 N N . ALA D 3 271 ? -35.433 10.192 -3.073 1.00 52.81 271 ALA D N 1
ATOM 6740 C CA . ALA D 3 271 ? -36.121 10.548 -1.831 1.00 47.57 271 ALA D CA 1
ATOM 6741 C C . ALA D 3 271 ? -35.208 10.382 -0.621 1.00 48.11 271 ALA D C 1
ATOM 6742 O O . ALA D 3 271 ? -35.672 10.167 0.501 1.00 56.28 271 ALA D O 1
ATOM 6744 N N . LYS D 3 272 ? -33.896 10.461 -0.850 1.00 54.94 272 LYS D N 1
ATOM 6745 C CA . LYS D 3 272 ? -32.900 10.316 0.204 1.00 55.13 272 LYS D CA 1
ATOM 6746 C C . LYS D 3 272 ? -32.843 8.885 0.735 1.00 53.01 272 LYS D C 1
ATOM 6747 O O . LYS D 3 272 ? -32.469 8.651 1.889 1.00 53.18 272 LYS D O 1
ATOM 6753 N N . GLY D 3 273 ? -33.226 7.925 -0.112 1.00 51.03 273 GLY D N 1
ATOM 6754 C CA . GLY D 3 273 ? -33.033 6.523 0.184 1.00 51.14 273 GLY D CA 1
ATOM 6755 C C . GLY D 3 273 ? -32.567 5.803 -1.066 1.00 50.87 273 GLY D C 1
ATOM 6756 O O . GLY D 3 273 ? -32.592 6.362 -2.165 1.00 50.55 273 GLY D O 1
ATOM 6757 N N . TYR D 3 274 ? -32.129 4.558 -0.885 1.00 52.52 274 TYR D N 1
ATOM 6758 C CA . TYR D 3 274 ? -31.555 3.798 -1.989 1.00 52.35 274 TYR D CA 1
ATOM 6759 C C . TYR D 3 274 ? -32.008 2.350 -1.919 1.00 52.28 274 TYR D C 1
ATOM 6760 O O . TYR D 3 274 ? -32.622 1.908 -0.946 1.00 64.38 274 TYR D O 1
ATOM 6777 N N . TYR D 3 276 ? -30.589 -1.486 -4.169 1.00 67.44 276 TYR D N 1
ATOM 6778 C CA . TYR D 3 276 ? -29.909 -2.150 -5.271 1.00 66.00 276 TYR D CA 1
ATOM 6779 C C . TYR D 3 276 ? -30.279 -3.625 -5.269 1.00 67.94 276 TYR D C 1
ATOM 6780 O O . TYR D 3 276 ? -30.379 -4.246 -4.207 1.00 68.76 276 TYR D O 1
ATOM 6789 N N . VAL D 3 277 ? -30.484 -4.181 -6.459 1.00 59.29 277 VAL D N 1
ATOM 6790 C CA . VAL D 3 277 ? -30.829 -5.591 -6.593 1.00 62.24 277 VAL D CA 1
ATOM 6791 C C . VAL D 3 277 ? -29.599 -6.435 -6.289 1.00 62.38 277 VAL D C 1
ATOM 6792 O O . VAL D 3 277 ? -28.537 -6.251 -6.896 1.00 70.65 277 VAL D O 1
ATOM 6796 N N . ASP D 3 278 ? -29.743 -7.365 -5.345 1.00 63.83 278 ASP D N 1
ATOM 6797 C CA . ASP D 3 278 ? -28.640 -8.188 -4.862 1.00 73.45 278 ASP D CA 1
ATOM 6798 C C . ASP D 3 278 ? -28.531 -9.515 -5.606 1.00 72.40 278 ASP D C 1
ATOM 6799 O O . ASP D 3 278 ? -27.472 -9.834 -6.153 1.00 86.76 278 ASP D O 1
ATOM 6804 N N . ASP D 3 279 ? -29.606 -10.297 -5.627 1.00 72.50 279 ASP D N 1
ATOM 6805 C CA . ASP D 3 279 ? -29.606 -11.611 -6.251 1.00 70.10 279 ASP D CA 1
ATOM 6806 C C . ASP D 3 279 ? -30.837 -11.750 -7.132 1.00 66.56 279 ASP D C 1
ATOM 6807 O O . ASP D 3 279 ? -31.874 -11.134 -6.875 1.00 65.82 279 ASP D O 1
ATOM 6812 N N . ILE D 3 280 ? -30.714 -12.566 -8.176 1.00 68.71 280 ILE D N 1
ATOM 6813 C CA . ILE D 3 280 ? -31.806 -12.806 -9.112 1.00 61.37 280 ILE D CA 1
ATOM 6814 C C . ILE D 3 280 ? -31.766 -14.262 -9.551 1.00 58.90 280 ILE D C 1
ATOM 6815 O O . ILE D 3 280 ? -30.715 -14.765 -9.963 1.00 73.53 280 ILE D O 1
ATOM 6820 N N . THR D 3 281 ? -32.912 -14.935 -9.466 1.00 55.49 281 THR D N 1
ATOM 6821 C CA . THR D 3 281 ? -33.064 -16.313 -9.914 1.00 54.13 281 THR D CA 1
ATOM 6822 C C . THR D 3 281 ? -34.045 -16.337 -11.077 1.00 53.90 281 THR D C 1
ATOM 6823 O O . THR D 3 281 ? -35.096 -15.692 -11.016 1.00 60.18 281 THR D O 1
ATOM 6827 N N . VAL D 3 282 ? -33.700 -17.072 -12.134 1.00 54.35 282 VAL D N 1
ATOM 6828 C CA . VAL D 3 282 ? -34.460 -17.050 -13.377 1.00 53.97 282 VAL D CA 1
ATOM 6829 C C . VAL D 3 282 ? -35.020 -18.437 -13.660 1.00 54.42 282 VAL D C 1
ATOM 6830 O O . VAL D 3 282 ? -34.448 -19.457 -13.263 1.00 62.51 282 VAL D O 1
ATOM 6834 N N . ASP D 3 283 ? -36.153 -18.464 -14.361 1.00 55.83 283 ASP D N 1
ATOM 6835 C CA . ASP D 3 283 ? -36.806 -19.703 -14.768 1.00 56.76 283 ASP D CA 1
ATOM 6836 C C . ASP D 3 283 ? -37.296 -19.551 -16.199 1.00 55.21 283 ASP D C 1
ATOM 6837 O O . ASP D 3 283 ? -38.106 -18.665 -16.488 1.00 54.80 283 ASP D O 1
ATOM 6842 N N . TYR D 3 284 ? -36.803 -20.408 -17.089 1.00 57.65 284 TYR D N 1
ATOM 6843 C CA . TYR D 3 284 ? -37.251 -20.443 -18.480 1.00 57.48 284 TYR D CA 1
ATOM 6844 C C . TYR D 3 284 ? -38.457 -21.373 -18.554 1.00 57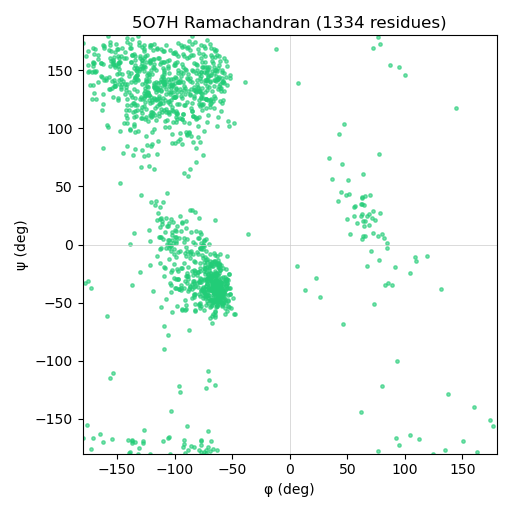.79 284 TYR D C 1
ATOM 6845 O O . TYR D 3 284 ? -38.313 -22.595 -18.638 1.00 60.53 284 TYR D O 1
ATOM 6854 N N . ASN D 3 285 ? -39.651 -20.787 -18.521 1.00 62.50 285 ASN D N 1
ATOM 6855 C CA . ASN D 3 285 ? -40.890 -21.536 -18.349 1.00 62.78 285 ASN D CA 1
ATOM 6856 C C . ASN D 3 285 ? -41.376 -22.057 -19.697 1.00 66.99 285 ASN D C 1
ATOM 6857 O O . ASN D 3 285 ? -41.615 -21.274 -20.623 1.00 68.42 285 ASN D O 1
ATOM 6862 N N . ASP D 3 286 ? -41.521 -23.378 -19.801 1.00 62.87 286 ASP D N 1
ATOM 6863 C CA . ASP D 3 286 ? -42.073 -24.019 -20.987 1.00 71.93 286 ASP D CA 1
ATOM 6864 C C . ASP D 3 286 ? -43.480 -24.557 -20.765 1.00 76.09 286 ASP D C 1
ATOM 6865 O O . ASP D 3 286 ? -44.087 -25.077 -21.708 1.00 77.13 286 ASP D O 1
ATOM 6870 N N . SER D 3 287 ? -44.010 -24.450 -19.551 1.00 73.15 287 SER D N 1
ATOM 6871 C CA . SER D 3 287 ? -45.396 -24.790 -19.275 1.00 75.17 287 SER D CA 1
ATOM 6872 C C . SER D 3 287 ? -46.292 -23.584 -19.554 1.00 86.22 287 SER D C 1
ATOM 6873 O O . SER D 3 287 ? -45.825 -22.458 -19.745 1.00 91.76 287 SER D O 1
ATOM 6876 N N . HIS D 3 288 ? -47.603 -23.833 -19.586 1.00 86.94 288 HIS D N 1
ATOM 6877 C CA . HIS D 3 288 ? -48.546 -22.765 -19.898 1.00 92.91 288 HIS D CA 1
ATOM 6878 C C . HIS D 3 288 ? -48.784 -21.860 -18.696 1.00 88.26 288 HIS D C 1
ATOM 6879 O O . HIS D 3 288 ? -48.687 -20.635 -18.805 1.00 88.55 288 HIS D O 1
ATOM 6886 N N . LYS D 3 289 ? -49.102 -22.443 -17.547 1.00 95.68 289 LYS D N 1
ATOM 6887 C CA . LYS D 3 289 ? -49.295 -21.667 -16.327 1.00 90.13 289 LYS D CA 1
ATOM 6888 C C . LYS D 3 289 ? -47.981 -21.008 -15.931 1.00 83.56 289 LYS D C 1
ATOM 6889 O O . LYS D 3 289 ? -47.033 -21.687 -15.525 1.00 90.39 289 LYS D O 1
ATOM 6911 N N . ARG D 3 292 ? -44.271 -20.281 -12.621 1.00 90.35 292 ARG D N 1
ATOM 6912 C CA . ARG D 3 292 ? -43.913 -21.582 -12.067 1.00 81.44 292 ARG D CA 1
ATOM 6913 C C . ARG D 3 292 ? -42.924 -21.431 -10.920 1.00 81.38 292 ARG D C 1
ATOM 6914 O O . ARG D 3 292 ? -43.002 -22.152 -9.918 1.00 81.68 292 ARG D O 1
ATOM 6922 N N . ILE D 3 293 ? -41.992 -20.484 -11.046 1.00 78.97 293 ILE D N 1
ATOM 6923 C CA . ILE D 3 293 ? -41.002 -20.243 -10.006 1.00 80.73 293 ILE D CA 1
ATOM 6924 C C . ILE D 3 293 ? -41.646 -19.814 -8.696 1.00 72.41 293 ILE D C 1
ATOM 6925 O O . ILE D 3 293 ? -41.003 -19.875 -7.642 1.00 69.65 293 ILE D O 1
ATOM 6930 N N . LYS D 3 294 ? -42.909 -19.387 -8.732 1.00 69.80 294 LYS D N 1
ATOM 6931 C CA . LYS D 3 294 ? -43.535 -18.830 -7.538 1.00 74.69 294 LYS D CA 1
ATOM 6932 C C . LYS D 3 294 ? -44.111 -19.919 -6.640 1.00 77.81 294 LYS D C 1
ATOM 6933 O O . LYS D 3 294 ? -43.911 -19.895 -5.420 1.00 75.17 294 LYS D O 1
ATOM 6939 N N . ARG D 3 295 ? -44.836 -20.879 -7.218 1.00 79.68 295 ARG D N 1
ATOM 6940 C CA . ARG D 3 295 ? -45.483 -21.889 -6.387 1.00 83.51 295 ARG D CA 1
ATOM 6941 C C . ARG D 3 295 ? -44.549 -23.053 -6.081 1.00 87.11 295 ARG D C 1
ATOM 6942 O O . ARG D 3 295 ? -44.574 -23.594 -4.970 1.00 88.60 295 ARG D O 1
ATOM 6950 N N . ASP D 3 296 ? -43.716 -23.445 -7.041 1.00 85.32 296 ASP D N 1
ATOM 6951 C CA . ASP D 3 296 ? -42.775 -24.544 -6.849 1.00 88.26 296 ASP D CA 1
ATOM 6952 C C . ASP D 3 296 ? -41.431 -24.121 -7.423 1.00 92.90 296 ASP D C 1
ATOM 6953 O O . ASP D 3 296 ? -41.301 -23.936 -8.637 1.00 95.88 296 ASP D O 1
ATOM 6958 N N . GLU D 3 297 ? -40.435 -23.972 -6.550 1.00 95.32 297 GLU D N 1
ATOM 6959 C CA . GLU D 3 297 ? -39.119 -23.502 -6.960 1.00 91.89 297 GLU D CA 1
ATOM 6960 C C . GLU D 3 297 ? -38.202 -24.627 -7.428 1.00 89.89 297 GLU D C 1
ATOM 6961 O O . GLU D 3 297 ? -37.149 -24.344 -8.011 1.00 88.18 297 GLU D O 1
ATOM 6967 N N . SER D 3 298 ? -38.580 -25.887 -7.202 1.00 96.41 298 SER D N 1
ATOM 6968 C CA . SER D 3 298 ? -37.756 -27.020 -7.607 1.00 95.91 298 SER D CA 1
ATOM 6969 C C . SER D 3 298 ? -37.848 -27.321 -9.098 1.00 96.33 298 SER D C 1
ATOM 6970 O O . SER D 3 298 ? -36.931 -27.940 -9.650 1.00 92.90 298 SER D O 1
ATOM 6973 N N . GLU D 3 299 ? -38.922 -26.899 -9.761 1.00 89.38 299 GLU D N 1
ATOM 6974 C CA . GLU D 3 299 ? -39.135 -27.214 -11.167 1.00 83.79 299 GLU D CA 1
ATOM 6975 C C . GLU D 3 299 ? -38.480 -26.222 -12.119 1.00 75.28 299 GLU D C 1
ATOM 6976 O O . GLU D 3 299 ? -38.462 -26.474 -13.329 1.00 74.87 299 GLU D O 1
ATOM 6982 N N . ILE D 3 300 ? -37.942 -25.110 -11.613 1.00 82.50 300 ILE D N 1
ATOM 6983 C CA . ILE D 3 300 ? -37.418 -24.067 -12.487 1.00 72.31 300 ILE D CA 1
ATOM 6984 C C . ILE D 3 300 ? -36.139 -24.543 -13.166 1.00 69.42 300 ILE D C 1
ATOM 6985 O O . ILE D 3 300 ? -35.399 -25.384 -12.641 1.00 70.10 300 ILE D O 1
ATOM 6990 N N . ILE D 3 301 ? -35.876 -23.992 -14.349 1.00 68.91 301 ILE D N 1
ATOM 6991 C CA . ILE D 3 301 ? -34.717 -24.346 -15.162 1.00 68.21 301 ILE D CA 1
ATOM 6992 C C . ILE D 3 301 ? -33.933 -23.065 -15.411 1.00 67.50 301 ILE D C 1
ATOM 6993 O O . ILE D 3 301 ? -34.351 -22.218 -16.213 1.00 69.28 301 ILE D O 1
ATOM 6998 N N . ASN D 3 302 ? -32.790 -22.925 -14.735 1.00 62.95 302 ASN D N 1
ATOM 6999 C CA . ASN D 3 302 ? -32.025 -21.682 -14.749 1.00 63.08 302 ASN D CA 1
ATOM 7000 C C . ASN D 3 302 ? -31.443 -21.338 -16.116 1.00 64.93 302 ASN D C 1
ATOM 7001 O O . ASN D 3 302 ? -31.009 -20.198 -16.312 1.00 61.83 302 ASN D O 1
ATOM 7006 N N . GLU D 3 303 ? -31.418 -22.277 -17.057 1.00 69.90 303 GLU D N 1
ATOM 7007 C CA . GLU D 3 303 ? -30.800 -22.064 -18.357 1.00 72.97 303 GLU D CA 1
ATOM 7008 C C . GLU D 3 303 ? -31.840 -22.180 -19.464 1.00 70.98 303 GLU D C 1
ATOM 7009 O O . GLU D 3 303 ? -32.905 -22.778 -19.282 1.00 71.82 303 GLU D O 1
ATOM 7015 N N . GLN D 3 304 ? -31.514 -21.599 -20.620 1.00 74.47 304 GLN D N 1
ATOM 7016 C CA . GLN D 3 304 ? -32.321 -21.797 -21.820 1.00 72.05 304 GLN D CA 1
ATOM 7017 C C . GLN D 3 304 ? -32.105 -23.215 -22.326 1.00 80.15 304 GLN D C 1
ATOM 7018 O O . GLN D 3 304 ? -31.059 -23.525 -22.908 1.00 79.90 304 GLN D O 1
ATOM 7024 N N . HIS D 3 305 ? -33.097 -24.076 -22.104 1.00 79.97 305 HIS D N 1
ATOM 7025 C CA . HIS D 3 305 ? -32.991 -25.498 -22.396 1.00 80.65 305 HIS D CA 1
ATOM 7026 C C . HIS D 3 305 ? -33.748 -25.905 -23.652 1.00 74.39 305 HIS D C 1
ATOM 7027 O O . HIS D 3 305 ? -33.804 -27.095 -23.967 1.00 84.43 305 HIS D O 1
ATOM 7034 N N . ALA D 3 306 ? -34.335 -24.954 -24.369 1.00 77.94 306 ALA D N 1
ATOM 7035 C CA . ALA D 3 306 ? -35.160 -25.273 -25.526 1.00 70.66 306 ALA D CA 1
ATOM 7036 C C . ALA D 3 306 ? -35.309 -24.024 -26.379 1.00 65.00 306 ALA D C 1
ATOM 7037 O O . ALA D 3 306 ? -34.898 -22.931 -25.971 1.00 76.97 306 ALA D O 1
ATOM 7039 N N . PRO D 3 307 ? -35.893 -24.150 -27.568 1.00 63.66 307 PRO D N 1
ATOM 7040 C CA . PRO D 3 307 ? -36.186 -22.966 -28.376 1.00 63.98 307 PRO D CA 1
ATOM 7041 C C . PRO D 3 307 ? -37.364 -22.193 -27.805 1.00 65.12 307 PRO D C 1
ATOM 7042 O O . PRO D 3 307 ? -38.201 -22.725 -27.074 1.00 71.49 307 PRO D O 1
ATOM 7046 N N . PHE D 3 308 ? -37.413 -20.907 -28.143 1.00 57.92 308 PHE D N 1
ATOM 7047 C CA . PHE D 3 308 ? -38.524 -20.070 -27.717 1.00 62.60 308 PHE D CA 1
ATOM 7048 C C . PHE D 3 308 ? -39.755 -20.347 -28.572 1.00 63.71 308 PHE D C 1
ATOM 7049 O O . PHE D 3 308 ? -39.656 -20.694 -29.753 1.00 80.83 308 PHE D O 1
ATOM 7057 N N . ALA D 3 309 ? -40.925 -20.197 -27.957 1.00 60.23 309 ALA D N 1
ATOM 7058 C CA . ALA D 3 309 ? -42.174 -20.471 -28.653 1.00 56.12 309 ALA D CA 1
ATOM 7059 C C . ALA D 3 309 ? -42.362 -19.515 -29.824 1.00 54.84 309 ALA D C 1
ATOM 7060 O O . ALA D 3 309 ? -42.018 -18.333 -29.748 1.00 57.09 309 ALA D O 1
ATOM 7062 N N . GLN D 3 310 ? -42.909 -20.040 -30.919 1.00 52.08 310 GLN D N 1
ATOM 7063 C CA . GLN D 3 310 ? -43.251 -19.253 -32.098 1.00 51.89 310 GLN D CA 1
ATOM 7064 C C . GLN D 3 310 ? -44.770 -19.143 -32.156 1.00 60.50 310 GLN D C 1
ATOM 7065 O O . GLN D 3 310 ? -45.457 -20.119 -32.478 1.00 57.70 310 GLN D O 1
ATOM 7071 N N . TYR D 3 311 ? -45.290 -17.960 -31.834 1.00 68.44 311 TYR D N 1
ATOM 7072 C CA . TYR D 3 311 ? -46.727 -17.728 -31.813 1.00 52.36 311 TYR D CA 1
ATOM 7073 C C . TYR D 3 311 ? -47.280 -17.254 -33.151 1.00 48.28 311 TYR D C 1
ATOM 7074 O O . TYR D 3 311 ? -48.504 -17.212 -33.315 1.00 54.78 311 TYR D O 1
ATOM 7083 N N . PHE D 3 312 ? -46.423 -16.908 -34.108 1.00 48.93 312 PHE D N 1
ATOM 7084 C CA . PHE D 3 312 ? -46.868 -16.317 -35.360 1.00 48.96 312 PHE D CA 1
ATOM 7085 C C . PHE D 3 312 ? -46.161 -16.984 -36.529 1.00 49.45 312 PHE D C 1
ATOM 7086 O O . PHE D 3 312 ? -44.988 -17.358 -36.429 1.00 49.54 312 PHE D O 1
ATOM 7094 N N . TYR D 3 313 ? -46.883 -17.138 -37.636 1.00 49.38 313 TYR D N 1
ATOM 7095 C CA . TYR D 3 313 ? -46.320 -17.654 -38.872 1.00 49.87 313 TYR D CA 1
ATOM 7096 C C . TYR D 3 313 ? -46.748 -16.760 -40.026 1.00 49.87 313 TYR D C 1
ATOM 7097 O O . TYR D 3 313 ? -47.820 -16.151 -39.996 1.00 57.03 313 TYR D O 1
ATOM 7106 N N . ALA D 3 314 ? -45.886 -16.670 -41.036 1.00 55.73 314 ALA D N 1
ATOM 7107 C CA . ALA D 3 314 ? -46.202 -15.915 -42.236 1.00 55.83 314 ALA D CA 1
ATOM 7108 C C . ALA D 3 314 ? -47.200 -16.686 -43.099 1.00 56.48 314 ALA D C 1
ATOM 7109 O O . ALA D 3 314 ? -47.511 -17.853 -42.848 1.00 64.48 314 ALA D O 1
ATOM 7111 N N . LYS D 3 315 ? -47.706 -16.014 -44.129 1.00 61.76 315 LYS D N 1
ATOM 7112 C CA . LYS D 3 315 ? -48.685 -16.614 -45.028 1.00 64.40 315 LYS D CA 1
ATOM 7113 C C . LYS D 3 315 ? -48.728 -15.883 -46.367 1.00 62.72 315 LYS D C 1
ATOM 7114 O O . LYS D 3 315 ? -49.521 -14.960 -46.557 1.00 67.60 315 LYS D O 1
ATOM 7120 N N . GLN E 3 2 ? -90.193 -39.804 -20.365 1.00 115.08 2 GLN E N 1
ATOM 7121 C CA . GLN E 3 2 ? -89.390 -40.565 -19.414 1.00 105.69 2 GLN E CA 1
ATOM 7122 C C . GLN E 3 2 ? -88.288 -39.702 -18.811 1.00 97.63 2 GLN E C 1
ATOM 7123 O O . GLN E 3 2 ? -87.779 -38.785 -19.458 1.00 95.08 2 GLN E O 1
ATOM 7129 N N . LYS E 3 3 ? -87.927 -40.000 -17.565 1.00 91.02 3 LYS E N 1
ATOM 7130 C CA . LYS E 3 3 ? -86.858 -39.267 -16.902 1.00 89.22 3 LYS E CA 1
ATOM 7131 C C . LYS E 3 3 ? -85.571 -39.345 -17.713 1.00 92.91 3 LYS E C 1
ATOM 7132 O O . LYS E 3 3 ? -85.222 -40.394 -18.260 1.00 118.61 3 LYS E O 1
ATOM 7138 N N . VAL E 3 4 ? -84.868 -38.222 -17.794 1.00 97.60 4 VAL E N 1
ATOM 7139 C CA . VAL E 3 4 ? -83.554 -38.173 -18.422 1.00 91.12 4 VAL E CA 1
ATOM 7140 C C . VAL E 3 4 ? -82.514 -38.530 -17.370 1.00 90.16 4 VAL E C 1
ATOM 7141 O O . VAL E 3 4 ? -82.497 -37.948 -16.279 1.00 86.80 4 VAL E O 1
ATOM 7145 N N . THR E 3 5 ? -81.643 -39.481 -17.693 1.00 98.63 5 THR E N 1
ATOM 7146 C CA . THR E 3 5 ? -80.642 -39.980 -16.762 1.00 97.13 5 THR E CA 1
ATOM 7147 C C . THR E 3 5 ? -79.240 -39.728 -17.304 1.00 91.00 5 THR E C 1
ATOM 7148 O O . THR E 3 5 ? -79.049 -39.384 -18.473 1.00 92.49 5 THR E O 1
ATOM 7152 N N . GLY E 3 6 ? -78.256 -39.899 -16.430 1.00 96.57 6 GLY E N 1
ATOM 7153 C CA . GLY E 3 6 ? -76.861 -39.701 -16.763 1.00 93.71 6 GLY E CA 1
ATOM 7154 C C . GLY E 3 6 ? -76.312 -38.403 -16.203 1.00 90.59 6 GLY E C 1
ATOM 7155 O O . GLY E 3 6 ? -76.889 -37.775 -15.311 1.00 86.55 6 GLY E O 1
ATOM 7156 N N . ILE E 3 7 ? -75.164 -38.003 -16.740 1.00 85.48 7 ILE E N 1
ATOM 7157 C CA . ILE E 3 7 ? -74.546 -36.736 -16.364 1.00 82.73 7 ILE E CA 1
ATOM 7158 C C . ILE E 3 7 ? -75.298 -35.602 -17.048 1.00 89.49 7 ILE E C 1
ATOM 7159 O O . ILE E 3 7 ? -75.370 -35.546 -18.280 1.00 87.44 7 ILE E O 1
ATOM 7164 N N . LYS E 3 8 ? -75.860 -34.696 -16.247 1.00 78.97 8 LYS E N 1
ATOM 7165 C CA . LYS E 3 8 ? -76.570 -33.542 -16.789 1.00 79.22 8 LYS E CA 1
ATOM 7166 C C . LYS E 3 8 ? -75.618 -32.414 -17.159 1.00 73.11 8 LYS E C 1
ATOM 7167 O O . LYS E 3 8 ? -75.746 -31.819 -18.235 1.00 72.86 8 LYS E O 1
ATOM 7173 N N . SER E 3 9 ? -74.665 -32.106 -16.284 1.00 78.79 9 SER E N 1
ATOM 7174 C CA . SER E 3 9 ? -73.774 -30.975 -16.491 1.00 74.32 9 SER E CA 1
ATOM 7175 C C . SER E 3 9 ? -72.485 -31.215 -15.721 1.00 63.67 9 SER E C 1
ATOM 7176 O O . SER E 3 9 ? -72.468 -31.935 -14.720 1.00 59.49 9 SER E O 1
ATOM 7179 N N . VAL E 3 10 ? -71.406 -30.608 -16.202 1.00 70.03 10 VAL E N 1
ATOM 7180 C CA . VAL E 3 10 ? -70.104 -30.680 -15.551 1.00 67.50 10 VAL E CA 1
ATOM 7181 C C . VAL E 3 10 ? -69.899 -29.374 -14.795 1.00 63.25 10 VAL E C 1
ATOM 7182 O O . VAL E 3 10 ? -69.651 -28.326 -15.401 1.00 63.86 10 VAL E O 1
ATOM 7186 N N . ASP E 3 11 ? -70.018 -29.433 -13.474 1.00 62.16 11 ASP E N 1
ATOM 7187 C CA . ASP E 3 11 ? -69.776 -28.282 -12.620 1.00 61.36 11 ASP E CA 1
ATOM 7188 C C . ASP E 3 11 ? -68.304 -28.228 -12.231 1.00 68.31 11 ASP E C 1
ATOM 7189 O O . ASP E 3 11 ? -67.580 -29.223 -12.311 1.00 70.33 11 ASP E O 1
ATOM 7194 N N . PHE E 3 12 ? -67.861 -27.048 -11.809 1.00 64.43 12 PHE E N 1
ATOM 7195 C CA . PHE E 3 12 ? -66.475 -26.894 -11.390 1.00 71.44 12 PHE E CA 1
ATOM 7196 C C . PHE E 3 12 ? -66.333 -25.626 -10.564 1.00 58.76 12 PHE E C 1
ATOM 7197 O O . PHE E 3 12 ? -67.129 -24.691 -10.679 1.00 58.54 12 PHE E O 1
ATOM 7205 N N . LYS E 3 13 ? -65.308 -25.621 -9.715 1.00 55.10 13 LYS E N 1
ATOM 7206 C CA . LYS E 3 13 ? -64.952 -24.468 -8.898 1.00 54.41 13 LYS E CA 1
ATOM 7207 C C . LYS E 3 13 ? -63.492 -24.140 -9.168 1.00 54.49 13 LYS E C 1
ATOM 7208 O O . LYS E 3 13 ? -62.609 -24.956 -8.885 1.00 67.40 13 LYS E O 1
ATOM 7214 N N . ILE E 3 14 ? -63.241 -22.957 -9.721 1.00 53.78 14 ILE E N 1
ATOM 7215 C CA . ILE E 3 14 ? -61.906 -22.545 -10.138 1.00 53.01 14 ILE E CA 1
ATOM 7216 C C . ILE E 3 14 ? -61.298 -21.663 -9.058 1.00 52.51 14 ILE E C 1
ATOM 7217 O O . ILE E 3 14 ? -61.960 -20.754 -8.542 1.00 53.36 14 ILE E O 1
ATOM 7222 N N . LYS E 3 15 ? -60.039 -21.931 -8.715 1.00 51.75 15 LYS E N 1
ATOM 7223 C CA . LYS E 3 15 ? -59.245 -21.061 -7.856 1.00 55.05 15 LYS E CA 1
ATOM 7224 C C . LYS E 3 15 ? -58.059 -20.550 -8.660 1.00 58.10 15 LYS E C 1
ATOM 7225 O O . LYS E 3 15 ? -57.218 -21.341 -9.100 1.00 71.47 15 LYS E O 1
ATOM 7231 N N . ALA E 3 16 ? -57.996 -19.237 -8.857 1.00 65.16 16 ALA E N 1
ATOM 7232 C CA . ALA E 3 16 ? -56.913 -18.607 -9.595 1.00 55.89 16 ALA E CA 1
ATOM 7233 C C . ALA E 3 16 ? -56.055 -17.763 -8.661 1.00 53.14 16 ALA E C 1
ATOM 7234 O O . ALA E 3 16 ? -56.495 -17.332 -7.592 1.00 52.80 16 ALA E O 1
ATOM 7236 N N . LEU E 3 17 ? -54.815 -17.534 -9.085 1.00 54.04 17 LEU E N 1
ATOM 7237 C CA . LEU E 3 17 ? -53.871 -16.694 -8.364 1.00 53.66 17 LEU E CA 1
ATOM 7238 C C . LEU E 3 17 ? -53.299 -15.658 -9.320 1.00 52.90 17 LEU E C 1
ATOM 7239 O O . LEU E 3 17 ? -53.319 -15.832 -10.542 1.00 63.72 17 LEU E O 1
ATOM 7244 N N . GLY E 3 18 ? -52.788 -14.572 -8.754 1.00 52.93 18 GLY E N 1
ATOM 7245 C CA . GLY E 3 18 ? -52.230 -13.518 -9.577 1.00 52.27 18 GLY E CA 1
ATOM 7246 C C . GLY E 3 18 ? -51.692 -12.387 -8.731 1.00 51.93 18 GLY E C 1
ATOM 7247 O O . GLY E 3 18 ? -51.531 -12.511 -7.515 1.00 52.19 18 GLY E O 1
ATOM 7248 N N . HIS E 3 19 ? -51.417 -11.273 -9.405 1.00 51.02 19 HIS E N 1
ATOM 7249 C CA . HIS E 3 19 ? -50.865 -10.088 -8.764 1.00 50.69 19 HIS E CA 1
ATOM 7250 C C . HIS E 3 19 ? -51.274 -8.868 -9.572 1.00 50.21 19 HIS E C 1
ATOM 7251 O O . HIS E 3 19 ? -51.052 -8.827 -10.786 1.00 49.99 19 HIS E O 1
ATOM 7258 N N . GLY E 3 20 ? -51.868 -7.885 -8.901 1.00 44.71 20 GLY E N 1
ATOM 7259 C CA . GLY E 3 20 ? -52.340 -6.690 -9.563 1.00 44.34 20 GLY E CA 1
ATOM 7260 C C . GLY E 3 20 ? -53.655 -6.908 -10.292 1.00 44.46 20 GLY E C 1
ATOM 7261 O O . GLY E 3 20 ? -54.167 -8.021 -10.426 1.00 44.82 20 GLY E O 1
ATOM 7262 N N . VAL E 3 21 ? -54.203 -5.803 -10.780 1.00 42.54 21 VAL E N 1
ATOM 7263 C CA . VAL E 3 21 ? -55.470 -5.799 -11.504 1.00 38.49 21 VAL E CA 1
ATOM 7264 C C . VAL E 3 21 ? -55.200 -6.082 -12.975 1.00 38.33 21 VAL E C 1
ATOM 7265 O O . VAL E 3 21 ? -54.350 -5.433 -13.596 1.00 44.52 21 VAL E O 1
ATOM 7269 N N . VAL E 3 22 ? -55.935 -7.046 -13.535 1.00 40.92 22 VAL E N 1
ATOM 7270 C CA . VAL E 3 22 ? -55.854 -7.355 -14.961 1.00 40.83 22 VAL E CA 1
ATOM 7271 C C . VAL E 3 22 ? -57.055 -6.840 -15.741 1.00 40.86 22 VAL E C 1
ATOM 7272 O O . VAL E 3 22 ? -57.014 -6.829 -16.982 1.00 40.77 22 VAL E O 1
ATOM 7276 N N . ASN E 3 23 ? -58.120 -6.420 -15.061 1.00 44.41 23 ASN E N 1
ATOM 7277 C CA . ASN E 3 23 ? -59.347 -5.967 -15.712 1.00 45.99 23 ASN E CA 1
ATOM 7278 C C . ASN E 3 23 ? -59.794 -4.683 -15.025 1.00 45.45 23 ASN E C 1
ATOM 7279 O O . ASN E 3 23 ? -60.238 -4.718 -13.873 1.00 45.50 23 ASN E O 1
ATOM 7284 N N . TRP E 3 24 ? -59.676 -3.558 -15.726 1.00 42.81 24 TRP E N 1
ATOM 7285 C CA . TRP E 3 24 ? -59.943 -2.244 -15.160 1.00 42.70 24 TRP E CA 1
ATOM 7286 C C . TRP E 3 24 ? -61.332 -1.749 -15.547 1.00 42.99 24 TRP E C 1
ATOM 7287 O O . TRP E 3 24 ? -61.889 -2.137 -16.577 1.00 43.16 24 TRP E O 1
ATOM 7298 N N . ASN E 3 25 ? -61.882 -0.875 -14.702 1.00 51.79 25 ASN E N 1
ATOM 7299 C CA . ASN E 3 25 ? -63.189 -0.276 -14.939 1.00 54.71 25 ASN E CA 1
ATOM 7300 C C . ASN E 3 25 ? -63.081 1.092 -15.601 1.00 54.08 25 ASN E C 1
ATOM 7301 O O . ASN E 3 25 ? -63.900 1.425 -16.462 1.00 56.85 25 ASN E O 1
ATOM 7306 N N . GLY E 3 26 ? -62.096 1.898 -15.213 1.00 51.44 26 GLY E N 1
ATOM 7307 C CA . GLY E 3 26 ? -61.890 3.188 -15.829 1.00 49.63 26 GLY E CA 1
ATOM 7308 C C . GLY E 3 26 ? -61.890 4.337 -14.840 1.00 49.62 26 GLY E C 1
ATOM 7309 O O . GLY E 3 26 ? -62.054 4.151 -13.630 1.00 67.05 26 GLY E O 1
ATOM 7310 N N . PRO E 3 27 ? -61.707 5.555 -15.348 1.00 63.03 27 PRO E N 1
ATOM 7311 C CA . PRO E 3 27 ? -61.667 6.725 -14.462 1.00 53.46 27 PRO E CA 1
ATOM 7312 C C . PRO E 3 27 ? -63.038 7.021 -13.874 1.00 55.17 27 PRO E C 1
ATOM 7313 O O . PRO E 3 27 ? -64.051 7.012 -14.575 1.00 55.67 27 PRO E O 1
ATOM 7317 N N . THR E 3 28 ? -63.061 7.292 -12.573 1.00 50.89 28 THR E N 1
ATOM 7318 C CA . THR E 3 28 ? -64.290 7.581 -11.853 1.00 58.42 28 THR E CA 1
ATOM 7319 C C . THR E 3 28 ? -64.196 8.955 -11.203 1.00 66.10 28 THR E C 1
ATOM 7320 O O . THR E 3 28 ? -63.124 9.384 -10.771 1.00 83.70 28 THR E O 1
ATOM 7324 N N . THR E 3 29 ? -65.332 9.641 -11.130 1.00 70.78 29 THR E N 1
ATOM 7325 C CA . THR E 3 29 ? -65.404 10.927 -10.445 1.00 68.17 29 THR E CA 1
ATOM 7326 C C . THR E 3 29 ? -65.412 10.691 -8.939 1.00 68.36 29 THR E C 1
ATOM 7327 O O . THR E 3 29 ? -66.344 10.082 -8.403 1.00 68.46 29 THR E O 1
ATOM 7331 N N . LEU E 3 30 ? -64.370 11.163 -8.259 1.00 75.16 30 LEU E N 1
ATOM 7332 C CA . LEU E 3 30 ? -64.243 11.014 -6.817 1.00 68.40 30 LEU E CA 1
ATOM 7333 C C . LEU E 3 30 ? -63.738 12.322 -6.230 1.00 66.53 30 LEU E C 1
ATOM 7334 O O . LEU E 3 30 ? -63.311 13.227 -6.950 1.00 70.54 30 LEU E O 1
ATOM 7339 N N . THR E 3 31 ? -63.787 12.414 -4.905 1.00 68.25 31 THR E N 1
ATOM 7340 C CA . THR E 3 31 ? -63.272 13.561 -4.174 1.00 74.79 31 THR E CA 1
ATOM 7341 C C . THR E 3 31 ? -62.111 13.119 -3.294 1.00 80.50 31 THR E C 1
ATOM 7342 O O . THR E 3 31 ? -62.065 11.976 -2.834 1.00 78.16 31 THR E O 1
ATOM 7346 N N . GLY E 3 32 ? -61.172 14.035 -3.064 1.00 76.89 32 GLY E N 1
ATOM 7347 C CA . GLY E 3 32 ? -59.974 13.737 -2.311 1.00 92.22 32 GLY E CA 1
ATOM 7348 C C . GLY E 3 32 ? -60.112 14.055 -0.835 1.00 115.26 32 GLY E C 1
ATOM 7349 O O . GLY E 3 32 ? -61.178 14.417 -0.336 1.00 105.76 32 GLY E O 1
ATOM 7350 N N . ASP E 3 33 ? -58.990 13.910 -0.125 1.00 102.89 33 ASP E N 1
ATOM 7351 C CA . ASP E 3 33 ? -58.950 14.232 1.296 1.00 109.81 33 ASP E CA 1
ATOM 7352 C C . ASP E 3 33 ? -59.147 15.717 1.565 1.00 106.51 33 ASP E C 1
ATOM 7353 O O . ASP E 3 33 ? -59.275 16.105 2.731 1.00 107.03 33 ASP E O 1
ATOM 7358 N N . ASP E 3 34 ? -59.175 16.550 0.524 1.00 115.72 34 ASP E N 1
ATOM 7359 C CA . ASP E 3 34 ? -59.285 17.994 0.682 1.00 112.19 34 ASP E CA 1
ATOM 7360 C C . ASP E 3 34 ? -60.693 18.526 0.454 1.00 104.18 34 ASP E C 1
ATOM 7361 O O . ASP E 3 34 ? -60.982 19.656 0.861 1.00 104.10 34 ASP E O 1
ATOM 7366 N N . GLY E 3 35 ? -61.568 17.749 -0.181 1.00 113.17 35 GLY E N 1
ATOM 7367 C CA . GLY E 3 35 ? -62.902 18.187 -0.514 1.00 98.56 35 GLY E CA 1
ATOM 7368 C C . GLY E 3 35 ? -63.102 18.533 -1.975 1.00 96.75 35 GLY E C 1
ATOM 7369 O O . GLY E 3 35 ? -64.237 18.472 -2.462 1.00 85.48 35 GLY E O 1
ATOM 7370 N N . LYS E 3 36 ? -62.036 18.895 -2.683 1.00 102.78 36 LYS E N 1
ATOM 7371 C CA . LYS E 3 36 ? -62.129 19.174 -4.107 1.00 102.44 36 LYS E CA 1
ATOM 7372 C C . LYS E 3 36 ? -62.266 17.880 -4.900 1.00 99.48 36 LYS E C 1
ATOM 7373 O O . LYS E 3 36 ? -61.740 16.831 -4.519 1.00 97.29 36 LYS E O 1
ATOM 7379 N N . THR E 3 37 ? -62.983 17.966 -6.018 1.00 99.27 37 THR E N 1
ATOM 7380 C CA . THR E 3 37 ? -63.188 16.810 -6.880 1.00 97.94 37 THR E CA 1
ATOM 7381 C C . THR E 3 37 ? -61.946 16.554 -7.725 1.00 91.46 37 THR E C 1
ATOM 7382 O O . THR E 3 37 ? -61.397 17.476 -8.336 1.00 93.35 37 THR E O 1
ATOM 7386 N N . VAL E 3 38 ? -61.502 15.299 -7.752 1.00 89.25 38 VAL E N 1
ATOM 7387 C CA . VAL E 3 38 ? -60.391 14.866 -8.593 1.00 89.02 38 VAL E CA 1
ATOM 7388 C C . VAL E 3 38 ? -60.960 14.262 -9.868 1.00 107.37 38 VAL E C 1
ATOM 7389 O O . VAL E 3 38 ? -61.964 13.538 -9.831 1.00 98.74 38 VAL E O 1
ATOM 7393 N N . ASP E 3 39 ? -60.319 14.554 -11.000 1.00 101.87 39 ASP E N 1
ATOM 7394 C CA . ASP E 3 39 ? -60.876 14.164 -12.291 1.00 111.61 39 ASP E CA 1
ATOM 7395 C C . ASP E 3 39 ? -60.553 12.715 -12.638 1.00 98.39 39 ASP E C 1
ATOM 7396 O O . ASP E 3 39 ? -61.457 11.907 -12.877 1.00 102.54 39 ASP E O 1
ATOM 7401 N N . ASN E 3 40 ? -59.269 12.366 -12.671 1.00 114.39 40 ASN E N 1
ATOM 7402 C CA . ASN E 3 40 ? -58.814 11.085 -13.210 1.00 86.77 40 ASN E CA 1
ATOM 7403 C C . ASN E 3 40 ? -58.196 10.229 -12.105 1.00 60.83 40 ASN E C 1
ATOM 7404 O O . ASN E 3 40 ? -56.988 10.281 -11.861 1.00 52.76 40 ASN E O 1
ATOM 7409 N N . HIS E 3 41 ? -59.033 9.432 -11.444 1.00 56.58 41 HIS E N 1
ATOM 7410 C CA . HIS E 3 41 ? -58.586 8.348 -10.574 1.00 47.35 41 HIS E CA 1
ATOM 7411 C C . HIS E 3 41 ? -59.255 7.074 -11.067 1.00 47.43 41 HIS E C 1
ATOM 7412 O O . HIS E 3 41 ? -60.472 6.913 -10.922 1.00 48.89 41 HIS E O 1
ATOM 7419 N N . THR E 3 42 ? -58.470 6.176 -11.654 1.00 46.23 42 THR E N 1
ATOM 7420 C CA . THR E 3 42 ? -59.022 4.974 -12.262 1.00 46.32 42 THR E CA 1
ATOM 7421 C C . THR E 3 42 ? -59.329 3.922 -11.205 1.00 46.53 42 THR E C 1
ATOM 7422 O O . THR E 3 42 ? -58.519 3.663 -10.311 1.00 46.46 42 THR E O 1
ATOM 7426 N N . LEU E 3 43 ? -60.515 3.312 -11.317 1.00 45.53 43 LEU E N 1
ATOM 7427 C CA . LEU E 3 43 ? -60.966 2.261 -10.422 1.00 45.83 43 LEU E CA 1
ATOM 7428 C C . LEU E 3 43 ? -60.983 0.916 -11.136 1.00 45.89 43 LEU E C 1
ATOM 7429 O O . LEU E 3 43 ? -61.320 0.849 -12.323 1.00 45.85 43 LEU E O 1
ATOM 7434 N N . PRO E 3 44 ? -60.623 -0.160 -10.451 1.00 43.80 44 PRO E N 1
ATOM 7435 C CA . PRO E 3 44 ? -60.826 -1.504 -10.994 1.00 43.97 44 PRO E CA 1
ATOM 7436 C C . PRO E 3 44 ? -62.292 -1.898 -10.852 1.00 49.33 44 PRO E C 1
ATOM 7437 O O . PRO E 3 44 ? -63.123 -1.131 -10.367 1.00 44.71 44 PRO E O 1
ATOM 7441 N N . LYS E 3 45 ? -62.603 -3.117 -11.278 1.00 46.99 45 LYS E N 1
ATOM 7442 C CA . LYS E 3 45 ? -63.964 -3.626 -11.164 1.00 47.55 45 LYS E CA 1
ATOM 7443 C C . LYS E 3 45 ? -64.212 -4.081 -9.730 1.00 47.92 45 LYS E C 1
ATOM 7444 O O . LYS E 3 45 ? -63.498 -4.948 -9.214 1.00 47.90 45 LYS E O 1
ATOM 7450 N N . LEU E 3 46 ? -65.215 -3.489 -9.086 1.00 56.32 46 LEU E N 1
ATOM 7451 C CA . LEU E 3 46 ? -65.523 -3.758 -7.688 1.00 57.49 46 LEU E CA 1
ATOM 7452 C C . LEU E 3 46 ? -66.968 -4.214 -7.565 1.00 51.38 46 LEU E C 1
ATOM 7453 O O . LEU E 3 46 ? -67.878 -3.550 -8.073 1.00 50.35 46 LEU E O 1
ATOM 7458 N N . ARG E 3 47 ? -67.172 -5.339 -6.883 1.00 52.07 47 ARG E N 1
ATOM 7459 C CA . ARG E 3 47 ? -68.497 -5.938 -6.769 1.00 54.14 47 ARG E CA 1
ATOM 7460 C C . ARG E 3 47 ? -69.429 -5.031 -5.974 1.00 54.05 47 ARG E C 1
ATOM 7461 O O . ARG E 3 47 ? -69.199 -4.776 -4.787 1.00 64.75 47 ARG E O 1
ATOM 7469 N N . GLY E 3 48 ? -70.489 -4.556 -6.627 1.00 55.44 48 GLY E N 1
ATOM 7470 C CA . GLY E 3 48 ? -71.491 -3.740 -5.974 1.00 55.87 48 GLY E CA 1
ATOM 7471 C C . GLY E 3 48 ? -71.036 -2.363 -5.554 1.00 55.43 48 GLY E C 1
ATOM 7472 O O . GLY E 3 48 ? -71.712 -1.727 -4.738 1.00 63.87 48 GLY E O 1
ATOM 7473 N N . TYR E 3 49 ? -69.923 -1.871 -6.088 1.00 58.10 49 TYR E N 1
ATOM 7474 C CA . TYR E 3 49 ? -69.397 -0.582 -5.667 1.00 57.71 49 TYR E CA 1
ATOM 7475 C C . TYR E 3 49 ? -70.174 0.561 -6.309 1.00 57.76 49 TYR E C 1
ATOM 7476 O O . TYR E 3 49 ? -70.603 0.473 -7.463 1.00 57.73 49 TYR E O 1
ATOM 7485 N N . THR E 3 50 ? -70.358 1.634 -5.541 1.00 57.86 50 THR E N 1
ATOM 7486 C CA . THR E 3 50 ? -70.948 2.873 -6.023 1.00 59.28 50 THR E CA 1
ATOM 7487 C C . THR E 3 50 ? -70.152 4.041 -5.460 1.00 61.92 50 THR E C 1
ATOM 7488 O O . THR E 3 50 ? -69.738 4.015 -4.296 1.00 71.38 50 THR E O 1
ATOM 7492 N N . ASN E 3 51 ? -69.930 5.060 -6.292 1.00 65.61 51 ASN E N 1
ATOM 7493 C CA . ASN E 3 51 ? -69.137 6.222 -5.915 1.00 63.15 51 ASN E CA 1
ATOM 7494 C C . ASN E 3 51 ? -69.991 7.364 -5.376 1.00 64.96 51 ASN E C 1
ATOM 7495 O O . ASN E 3 51 ? -69.526 8.509 -5.330 1.00 69.15 51 ASN E O 1
ATOM 7500 N N . LEU E 3 52 ? -71.223 7.077 -4.966 1.00 67.97 52 LEU E N 1
ATOM 7501 C CA . LEU E 3 52 ? -72.138 8.081 -4.443 1.00 69.42 52 LEU E CA 1
ATOM 7502 C C . LEU E 3 52 ? -72.357 7.864 -2.951 1.00 74.71 52 LEU E C 1
ATOM 7503 O O . LEU E 3 52 ? -72.387 6.723 -2.476 1.00 74.69 52 LEU E O 1
ATOM 7508 N N . THR E 3 53 ? -72.506 8.967 -2.217 1.00 77.48 53 THR E N 1
ATOM 7509 C CA . THR E 3 53 ? -72.811 8.904 -0.794 1.00 84.62 53 THR E CA 1
ATOM 7510 C C . THR E 3 53 ? -74.268 9.281 -0.560 1.00 97.50 53 THR E C 1
ATOM 7511 O O . THR E 3 53 ? -75.120 8.408 -0.352 1.00 93.52 53 THR E O 1
ATOM 7515 N N . GLY E 3 54 ? -74.561 10.584 -0.597 1.00 95.54 54 GLY E N 1
ATOM 7516 C CA . GLY E 3 54 ? -75.913 11.073 -0.430 1.00 103.24 54 GLY E CA 1
ATOM 7517 C C . GLY E 3 54 ? -76.197 12.214 -1.387 1.00 112.19 54 GLY E C 1
ATOM 7518 O O . GLY E 3 54 ? -75.337 12.618 -2.175 1.00 122.90 54 GLY E O 1
ATOM 7519 N N . LYS E 3 55 ? -77.420 12.732 -1.295 1.00 112.86 55 LYS E N 1
ATOM 7520 C CA . LYS E 3 55 ? -77.894 13.774 -2.195 1.00 123.13 55 LYS E CA 1
ATOM 7521 C C . LYS E 3 55 ? -77.428 15.145 -1.707 1.00 123.30 55 LYS E C 1
ATOM 7522 O O . LYS E 3 55 ? -76.667 15.270 -0.744 1.00 127.73 55 LYS E O 1
ATOM 7528 N N . VAL E 3 56 ? -77.891 16.195 -2.382 1.00 146.35 56 VAL E N 1
ATOM 7529 C CA . VAL E 3 56 ? -77.673 17.573 -1.957 1.00 136.87 56 VAL E CA 1
ATOM 7530 C C . VAL E 3 56 ? -78.989 18.321 -2.133 1.00 154.80 56 VAL E C 1
ATOM 7531 O O . VAL E 3 56 ? -80.026 17.709 -2.412 1.00 139.25 56 VAL E O 1
ATOM 7535 N N . LYS E 3 57 ? -78.960 19.645 -1.979 1.00 136.19 57 LYS E N 1
ATOM 7536 C CA . LYS E 3 57 ? -80.185 20.433 -2.015 1.00 152.22 57 LYS E CA 1
ATOM 7537 C C . LYS E 3 57 ? -80.966 20.174 -3.298 1.00 160.57 57 LYS E C 1
ATOM 7538 O O . LYS E 3 57 ? -80.403 19.807 -4.335 1.00 165.49 57 LYS E O 1
ATOM 7544 N N . ASP E 3 58 ? -82.284 20.373 -3.216 1.00 159.17 58 ASP E N 1
ATOM 7545 C CA . ASP E 3 58 ? -83.161 20.041 -4.335 1.00 165.93 58 ASP E CA 1
ATOM 7546 C C . ASP E 3 58 ? -82.846 20.889 -5.561 1.00 168.38 58 ASP E C 1
ATOM 7547 O O . ASP E 3 58 ? -82.883 20.392 -6.693 1.00 169.63 58 ASP E O 1
ATOM 7552 N N . GLU E 3 59 ? -82.529 22.167 -5.361 1.00 169.01 59 GLU E N 1
ATOM 7553 C CA . GLU E 3 59 ? -82.302 23.072 -6.482 1.00 166.35 59 GLU E CA 1
ATOM 7554 C C . GLU E 3 59 ? -80.973 22.843 -7.189 1.00 152.65 59 GLU E C 1
ATOM 7555 O O . GLU E 3 59 ? -80.643 23.604 -8.105 1.00 157.62 59 GLU E O 1
ATOM 7561 N N . THR E 3 60 ? -80.209 21.831 -6.796 1.00 178.99 60 THR E N 1
ATOM 7562 C CA . THR E 3 60 ? -79.020 21.439 -7.541 1.00 149.91 60 THR E CA 1
ATOM 7563 C C . THR E 3 60 ? -79.103 20.020 -8.076 1.00 128.61 60 THR E C 1
ATOM 7564 O O . THR E 3 60 ? -78.676 19.766 -9.206 1.00 125.37 60 THR E O 1
ATOM 7568 N N . GLY E 3 61 ? -79.643 19.086 -7.295 1.00 126.62 61 GLY E N 1
ATOM 7569 C CA . GLY E 3 61 ? -79.682 17.696 -7.684 1.00 129.11 61 GLY E CA 1
ATOM 7570 C C . GLY E 3 61 ? -78.341 16.999 -7.690 1.00 134.90 61 GLY E C 1
ATOM 7571 O O . GLY E 3 61 ? -78.297 15.781 -7.904 1.00 118.65 61 GLY E O 1
ATOM 7572 N N . TYR E 3 62 ? -77.247 17.723 -7.459 1.00 125.17 62 TYR E N 1
ATOM 7573 C CA . TYR E 3 62 ? -75.924 17.114 -7.440 1.00 113.38 62 TYR E CA 1
ATOM 7574 C C . TYR E 3 62 ? -75.850 16.023 -6.379 1.00 110.68 62 TYR E C 1
ATOM 7575 O O . TYR E 3 62 ? -76.390 16.164 -5.279 1.00 112.45 62 TYR E O 1
ATOM 7584 N N . LYS E 3 63 ? -75.185 14.923 -6.719 1.00 106.14 63 LYS E N 1
ATOM 7585 C CA . LYS E 3 63 ? -74.989 13.812 -5.799 1.00 104.29 63 LYS E CA 1
ATOM 7586 C C . LYS E 3 63 ? -73.566 13.835 -5.259 1.00 106.88 63 LYS E C 1
ATOM 7587 O O . LYS E 3 63 ? -72.607 14.021 -6.014 1.00 104.05 63 LYS E O 1
ATOM 7593 N N . TYR E 3 64 ? -73.436 13.649 -3.947 1.00 96.80 64 TYR E N 1
ATOM 7594 C CA . TYR E 3 64 ? -72.130 13.711 -3.306 1.00 95.61 64 TYR E CA 1
ATOM 7595 C C . TYR E 3 64 ? -71.297 12.486 -3.662 1.00 87.18 64 TYR E C 1
ATOM 7596 O O . TYR E 3 64 ? -71.778 11.351 -3.600 1.00 98.61 64 TYR E O 1
ATOM 7605 N N . LYS E 3 65 ? -70.041 12.724 -4.031 1.00 96.81 65 LYS E N 1
ATOM 7606 C CA . LYS E 3 65 ? -69.135 11.666 -4.454 1.00 81.08 65 LYS E CA 1
ATOM 7607 C C . LYS E 3 65 ? -68.299 11.178 -3.278 1.00 74.40 65 LYS E C 1
ATOM 7608 O O . LYS E 3 65 ? -67.926 11.959 -2.398 1.00 77.07 65 LYS E O 1
ATOM 7614 N N . LYS E 3 66 ? -68.008 9.879 -3.273 1.00 68.56 66 LYS E N 1
ATOM 7615 C CA . LYS E 3 66 ? -67.162 9.303 -2.241 1.00 67.48 66 LYS E CA 1
ATOM 7616 C C . LYS E 3 66 ? -65.724 9.791 -2.380 1.00 71.97 66 LYS E C 1
ATOM 7617 O O . LYS E 3 66 ? -65.307 10.311 -3.419 1.00 68.38 66 LYS E O 1
ATOM 7623 N N . GLN E 3 67 ? -64.963 9.613 -1.306 1.00 73.59 67 GLN E N 1
ATOM 7624 C CA . GLN E 3 67 ? -63.523 9.804 -1.353 1.00 74.54 67 GLN E CA 1
ATOM 7625 C C . GLN E 3 67 ? -62.861 8.606 -2.023 1.00 71.88 67 GLN E C 1
ATOM 7626 O O . GLN E 3 67 ? -63.301 7.462 -1.876 1.00 72.06 67 GLN E O 1
ATOM 7632 N N . ALA E 3 68 ? -61.789 8.882 -2.770 1.00 69.59 68 ALA E N 1
ATOM 7633 C CA . ALA E 3 68 ? -61.090 7.821 -3.487 1.00 57.29 68 ALA E CA 1
ATOM 7634 C C . ALA E 3 68 ? -60.510 6.769 -2.550 1.00 57.36 68 ALA E C 1
ATOM 7635 O O . ALA E 3 68 ? -60.191 5.663 -3.001 1.00 66.67 68 ALA E O 1
ATOM 7637 N N . THR E 3 69 ? -60.368 7.083 -1.262 1.00 62.09 69 THR E N 1
ATOM 7638 C CA . THR E 3 69 ? -59.818 6.161 -0.278 1.00 62.23 69 THR E CA 1
ATOM 7639 C C . THR E 3 69 ? -60.889 5.445 0.538 1.00 71.51 69 THR E C 1
ATOM 7640 O O . THR E 3 69 ? -60.548 4.674 1.440 1.00 62.97 69 THR E O 1
ATOM 7644 N N . ASP E 3 70 ? -62.169 5.673 0.243 1.00 68.42 70 ASP E N 1
ATOM 7645 C CA . ASP E 3 70 ? -63.276 5.088 1.002 1.00 69.42 70 ASP E CA 1
ATOM 7646 C C . ASP E 3 70 ? -63.797 3.876 0.236 1.00 66.57 70 ASP E C 1
ATOM 7647 O O . ASP E 3 70 ? -64.725 3.976 -0.567 1.00 72.33 70 ASP E O 1
ATOM 7652 N N . ILE E 3 71 ? -63.191 2.719 0.492 1.00 64.21 71 ILE E N 1
ATOM 7653 C CA . ILE E 3 71 ? -63.596 1.467 -0.138 1.00 57.56 71 ILE E CA 1
ATOM 7654 C C . ILE E 3 71 ? -63.336 0.335 0.843 1.00 57.91 71 ILE E C 1
ATOM 7655 O O . ILE E 3 71 ? -62.301 0.304 1.514 1.00 64.41 71 ILE E O 1
ATOM 7660 N N . ASN E 3 72 ? -64.284 -0.595 0.927 1.00 57.96 72 ASN E N 1
ATOM 7661 C CA . ASN E 3 72 ? -64.147 -1.789 1.754 1.00 58.32 72 ASN E CA 1
ATOM 7662 C C . ASN E 3 72 ? -64.141 -2.996 0.826 1.00 58.28 72 ASN E C 1
ATOM 7663 O O . ASN E 3 72 ? -65.178 -3.357 0.260 1.00 73.51 72 ASN E O 1
ATOM 7668 N N . PHE E 3 73 ? -62.971 -3.610 0.665 1.00 55.57 73 PHE E N 1
ATOM 7669 C CA . PHE E 3 73 ? -62.808 -4.731 -0.250 1.00 55.49 73 PHE E CA 1
ATOM 7670 C C . PHE E 3 73 ? -63.408 -6.025 0.284 1.00 57.80 73 PHE E C 1
ATOM 7671 O O . PHE E 3 73 ? -63.335 -7.053 -0.399 1.00 56.23 73 PHE E O 1
ATOM 7679 N N . LYS E 3 74 ? -63.994 -6.003 1.481 1.00 56.40 74 LYS E N 1
ATOM 7680 C CA . LYS E 3 74 ? -64.847 -7.096 1.927 1.00 58.80 74 LYS E CA 1
ATOM 7681 C C . LYS E 3 74 ? -66.287 -6.893 1.475 1.00 60.78 74 LYS E C 1
ATOM 7682 O O . LYS E 3 74 ? -66.963 -7.858 1.100 1.00 62.43 74 LYS E O 1
ATOM 7688 N N . GLU E 3 75 ? -66.764 -5.647 1.502 1.00 55.90 75 GLU E N 1
ATOM 7689 C CA . GLU E 3 75 ? -68.103 -5.337 1.013 1.00 56.79 75 GLU E CA 1
ATOM 7690 C C . GLU E 3 75 ? -68.141 -5.281 -0.509 1.00 54.97 75 GLU E C 1
ATOM 7691 O O . GLU E 3 75 ? -69.062 -5.821 -1.131 1.00 70.20 75 GLU E O 1
ATOM 7697 N N . THR E 3 76 ? -67.154 -4.629 -1.120 1.00 55.38 76 THR E N 1
ATOM 7698 C CA . THR E 3 76 ? -67.055 -4.504 -2.573 1.00 54.93 76 THR E CA 1
ATOM 7699 C C . THR E 3 76 ? -65.700 -5.055 -2.994 1.00 61.09 76 THR E C 1
ATOM 7700 O O . THR E 3 76 ? -64.726 -4.303 -3.138 1.00 53.83 76 THR E O 1
ATOM 7704 N N . PRO E 3 77 ? -65.600 -6.363 -3.202 1.00 52.26 77 PRO E N 1
ATOM 7705 C CA . PRO E 3 77 ? -64.305 -6.979 -3.498 1.00 51.90 77 PRO E CA 1
ATOM 7706 C C . PRO E 3 77 ? -63.895 -6.770 -4.951 1.00 51.34 77 PRO E C 1
ATOM 7707 O O . PRO E 3 77 ? -64.694 -6.399 -5.812 1.00 62.08 77 PRO E O 1
ATOM 7711 N N . LEU E 3 78 ? -62.612 -7.018 -5.207 1.00 48.81 78 LEU E N 1
ATOM 7712 C CA . LEU E 3 78 ? -62.100 -7.029 -6.569 1.00 48.34 78 LEU E CA 1
ATOM 7713 C C . LEU E 3 78 ? -62.587 -8.271 -7.305 1.00 48.70 78 LEU E C 1
ATOM 7714 O O . LEU E 3 78 ? -62.777 -9.335 -6.711 1.00 49.22 78 LEU E O 1
ATOM 7719 N N . TYR E 3 79 ? -62.791 -8.130 -8.612 1.00 46.93 79 TYR E N 1
ATOM 7720 C CA . TYR E 3 79 ? -63.202 -9.262 -9.428 1.00 47.25 79 TYR E CA 1
ATOM 7721 C C . TYR E 3 79 ? -62.749 -9.039 -10.863 1.00 46.79 79 TYR E C 1
ATOM 7722 O O . TYR E 3 79 ? -62.493 -7.910 -11.288 1.00 46.30 79 TYR E O 1
ATOM 7731 N N . ILE E 3 80 ? -62.649 -10.139 -11.602 1.00 44.15 80 ILE E N 1
ATOM 7732 C CA . ILE E 3 80 ? -62.388 -10.119 -13.037 1.00 43.88 80 ILE E CA 1
ATOM 7733 C C . ILE E 3 80 ? -63.701 -10.432 -13.739 1.00 44.36 80 ILE E C 1
ATOM 7734 O O . ILE E 3 80 ? -64.305 -11.485 -13.498 1.00 55.09 80 ILE E O 1
ATOM 7739 N N . SER E 3 81 ? -64.153 -9.511 -14.587 1.00 47.52 81 SER E N 1
ATOM 7740 C CA . SER E 3 81 ? -65.405 -9.718 -15.301 1.00 48.00 81 SER E CA 1
ATOM 7741 C C . SER E 3 81 ? -65.373 -11.040 -16.059 1.00 48.39 81 SER E C 1
ATOM 7742 O O . SER E 3 81 ? -64.370 -11.394 -16.685 1.00 48.12 81 SER E O 1
ATOM 7745 N N . GLN E 3 82 ? -66.484 -11.779 -15.995 1.00 47.90 82 GLN E N 1
ATOM 7746 C CA . GLN E 3 82 ? -66.599 -12.992 -16.798 1.00 48.36 82 GLN E CA 1
ATOM 7747 C C . GLN E 3 82 ? -66.397 -12.694 -18.276 1.00 48.10 82 GLN E C 1
ATOM 7748 O O . GLN E 3 82 ? -65.909 -13.550 -19.022 1.00 48.27 82 GLN E O 1
ATOM 7754 N N . ASN E 3 83 ? -66.765 -11.488 -18.715 1.00 49.46 83 ASN E N 1
ATOM 7755 C CA . ASN E 3 83 ? -66.543 -11.109 -20.105 1.00 49.25 83 ASN E CA 1
ATOM 7756 C C . ASN E 3 83 ? -65.059 -11.103 -20.445 1.00 48.68 83 ASN E C 1
ATOM 7757 O O . ASN E 3 83 ? -64.680 -11.435 -21.574 1.00 52.11 83 ASN E O 1
ATOM 7762 N N . CYS E 3 84 ? -64.208 -10.733 -19.486 1.00 48.38 84 CYS E N 1
ATOM 7763 C CA . CYS E 3 84 ? -62.767 -10.760 -19.710 1.00 45.97 84 CYS E CA 1
ATOM 7764 C C . CYS E 3 84 ? -62.223 -12.183 -19.675 1.00 57.63 84 CYS E C 1
ATOM 7765 O O . CYS E 3 84 ? -61.355 -12.538 -20.480 1.00 75.66 84 CYS E O 1
ATOM 7768 N N . ILE E 3 85 ? -62.715 -13.009 -18.750 1.00 58.12 85 ILE E N 1
ATOM 7769 C CA . ILE E 3 85 ? -62.275 -14.401 -18.685 1.00 48.55 85 ILE E CA 1
ATOM 7770 C C . ILE E 3 85 ? -62.562 -15.107 -20.005 1.00 48.92 85 ILE E C 1
ATOM 7771 O O . ILE E 3 85 ? -61.683 -15.750 -20.592 1.00 48.89 85 ILE E O 1
ATOM 7776 N N . ARG E 3 86 ? -63.799 -14.993 -20.495 1.00 55.89 86 ARG E N 1
ATOM 7777 C CA . ARG E 3 86 ? -64.160 -15.653 -21.746 1.00 52.31 86 ARG E CA 1
ATOM 7778 C C . ARG E 3 86 ? -63.287 -15.168 -22.896 1.00 52.33 86 ARG E C 1
ATOM 7779 O O . ARG E 3 86 ? -62.926 -15.949 -23.784 1.00 65.92 86 ARG E O 1
ATOM 7787 N N . HIS E 3 87 ? -62.935 -13.881 -22.894 1.00 47.62 87 HIS E N 1
ATOM 7788 C CA . HIS E 3 87 ? -62.107 -13.340 -23.967 1.00 47.19 87 HIS E CA 1
ATOM 7789 C C . HIS E 3 87 ? -60.756 -14.040 -24.034 1.00 47.02 87 HIS E C 1
ATOM 7790 O O . HIS E 3 87 ? -60.214 -14.253 -25.125 1.00 57.07 87 HIS E O 1
ATOM 7797 N N . HIS E 3 88 ? -60.194 -14.402 -22.881 1.00 51.15 88 HIS E N 1
ATOM 7798 C CA . HIS E 3 88 ? -58.872 -15.016 -22.842 1.00 50.98 88 HIS E CA 1
ATOM 7799 C C . HIS E 3 88 ? -58.908 -16.534 -22.963 1.00 54.71 88 HIS E C 1
ATOM 7800 O O . HIS E 3 88 ? -57.908 -17.129 -23.383 1.00 67.09 88 HIS E O 1
ATOM 7807 N N . LEU E 3 89 ? -60.024 -17.175 -22.604 1.00 54.41 89 LEU E N 1
ATOM 7808 C CA . LEU E 3 89 ? -60.167 -18.602 -22.872 1.00 55.10 89 LEU E CA 1
ATOM 7809 C C . LEU E 3 89 ? -60.186 -18.886 -24.367 1.00 55.30 89 LEU E C 1
ATOM 7810 O O . LEU E 3 89 ? -59.686 -19.927 -24.808 1.00 55.71 89 LEU E O 1
ATOM 7815 N N . PHE E 3 90 ? -60.753 -17.974 -25.155 1.00 54.23 90 PHE E N 1
ATOM 7816 C CA . PHE E 3 90 ? -60.829 -18.101 -26.603 1.00 54.45 90 PHE E CA 1
ATOM 7817 C C . PHE E 3 90 ? -60.117 -16.940 -27.289 1.00 53.81 90 PHE E C 1
ATOM 7818 O O . PHE E 3 90 ? -60.550 -16.458 -28.339 1.00 58.39 90 PHE E O 1
ATOM 7826 N N . ARG E 3 91 ? -59.009 -16.491 -26.693 1.00 54.47 91 ARG E N 1
ATOM 7827 C CA . ARG E 3 91 ? -58.307 -15.311 -27.186 1.00 53.84 91 ARG E CA 1
ATOM 7828 C C . ARG E 3 91 ? -57.800 -15.503 -28.609 1.00 59.89 91 ARG E C 1
ATOM 7829 O O . ARG E 3 91 ? -57.708 -14.534 -29.372 1.00 67.83 91 ARG E O 1
ATOM 7837 N N . GLU E 3 92 ? -57.480 -16.741 -28.990 1.00 60.91 92 GLU E N 1
ATOM 7838 C CA . GLU E 3 92 ? -56.899 -16.985 -30.305 1.00 63.95 92 GLU E CA 1
ATOM 7839 C C . GLU E 3 92 ? -57.905 -16.753 -31.425 1.00 63.53 92 GLU E C 1
ATOM 7840 O O . GLU E 3 92 ? -57.510 -16.463 -32.560 1.00 63.38 92 GLU E O 1
ATOM 7846 N N . GLN E 3 93 ? -59.197 -16.871 -31.135 1.00 64.33 93 GLN E N 1
ATOM 7847 C CA . GLN E 3 93 ? -60.256 -16.708 -32.125 1.00 66.18 93 GLN E CA 1
ATOM 7848 C C . GLN E 3 93 ? -61.148 -15.514 -31.793 1.00 81.31 93 GLN E C 1
ATOM 7849 O O . GLN E 3 93 ? -62.362 -15.546 -31.997 1.00 82.20 93 GLN E O 1
ATOM 7855 N N . ALA E 3 94 ? -60.542 -14.437 -31.287 1.00 68.59 94 ALA E N 1
ATOM 7856 C CA . ALA E 3 94 ? -61.316 -13.270 -30.875 1.00 66.93 94 ALA E CA 1
ATOM 7857 C C . ALA E 3 94 ? -61.919 -12.545 -32.073 1.00 67.56 94 ALA E C 1
ATOM 7858 O O . ALA E 3 94 ? -63.037 -12.025 -31.989 1.00 90.76 94 ALA E O 1
ATOM 7860 N N . PHE E 3 95 ? -61.200 -12.503 -33.193 1.00 71.54 95 PHE E N 1
ATOM 7861 C CA . PHE E 3 95 ? -61.626 -11.756 -34.368 1.00 65.38 95 PHE E CA 1
ATOM 7862 C C . PHE E 3 95 ? -62.258 -12.631 -35.443 1.00 67.47 95 PHE E C 1
ATOM 7863 O O . PHE E 3 95 ? -62.732 -12.100 -36.452 1.00 73.20 95 PHE E O 1
ATOM 7871 N N . ASP E 3 96 ? -62.289 -13.953 -35.254 1.00 65.75 96 ASP E N 1
ATOM 7872 C CA . ASP E 3 96 ? -62.746 -14.840 -36.320 1.00 66.79 96 ASP E CA 1
ATOM 7873 C C . ASP E 3 96 ? -64.218 -14.614 -36.651 1.00 68.14 96 ASP E C 1
ATOM 7874 O O . ASP E 3 96 ? -64.609 -14.654 -37.824 1.00 72.24 96 ASP E O 1
ATOM 7879 N N . LEU E 3 97 ? -65.050 -14.367 -35.636 1.00 66.32 97 LEU E N 1
ATOM 7880 C CA . LEU E 3 97 ? -66.486 -14.263 -35.872 1.00 63.62 97 LEU E CA 1
ATOM 7881 C C . LEU E 3 97 ? -66.840 -13.082 -36.769 1.00 63.13 97 LEU E C 1
ATOM 7882 O O . LEU E 3 97 ? -67.868 -13.119 -37.455 1.00 63.06 97 LEU E O 1
ATOM 7887 N N . HIS E 3 98 ? -66.015 -12.032 -36.782 1.00 66.05 98 HIS E N 1
ATOM 7888 C CA . HIS E 3 98 ? -66.259 -10.926 -37.701 1.00 68.01 98 HIS E CA 1
ATOM 7889 C C . HIS E 3 98 ? -66.114 -11.361 -39.154 1.00 72.89 98 HIS E C 1
ATOM 7890 O O . HIS E 3 98 ? -66.748 -10.776 -40.040 1.00 72.74 98 HIS E O 1
ATOM 7897 N N . TYR E 3 99 ? -65.303 -12.385 -39.412 1.00 69.85 99 TYR E N 1
ATOM 7898 C CA . TYR E 3 99 ? -65.112 -12.924 -40.750 1.00 71.47 99 TYR E CA 1
ATOM 7899 C C . TYR E 3 99 ? -65.998 -14.131 -41.023 1.00 78.18 99 TYR E C 1
ATOM 7900 O O . TYR E 3 99 ? -65.865 -14.761 -42.077 1.00 90.98 99 TYR E O 1
ATOM 7909 N N . ALA E 3 100 ? -66.894 -14.467 -40.098 1.00 83.33 100 ALA E N 1
ATOM 7910 C CA . ALA E 3 100 ? -67.817 -15.573 -40.301 1.00 69.84 100 ALA E CA 1
ATOM 7911 C C . ALA E 3 100 ? -68.981 -15.138 -41.182 1.00 72.88 100 ALA E C 1
ATOM 7912 O O . ALA E 3 100 ? -69.550 -14.059 -40.997 1.00 70.36 100 ALA E O 1
ATOM 7914 N N . SER E 3 101 ? -69.329 -15.987 -42.149 1.00 69.78 101 SER E N 1
ATOM 7915 C CA . SER E 3 101 ? -70.453 -15.745 -43.043 1.00 84.41 101 SER E CA 1
ATOM 7916 C C . SER E 3 101 ? -71.164 -17.068 -43.296 1.00 100.99 101 SER E C 1
ATOM 7917 O O . SER E 3 101 ? -70.747 -18.125 -42.811 1.00 99.58 101 SER E O 1
ATOM 7920 N N . ASP E 3 102 ? -72.255 -17.005 -44.063 1.00 93.80 102 ASP E N 1
ATOM 7921 C CA . ASP E 3 102 ? -73.019 -18.211 -44.369 1.00 106.41 102 ASP E CA 1
ATOM 7922 C C . ASP E 3 102 ? -72.177 -19.223 -45.136 1.00 94.53 102 ASP E C 1
ATOM 7923 O O . ASP E 3 102 ? -72.264 -20.432 -44.887 1.00 95.03 102 ASP E O 1
ATOM 7928 N N . LYS E 3 103 ? -71.349 -18.748 -46.067 1.00 107.87 103 LYS E N 1
ATOM 7929 C CA . LYS E 3 103 ? -70.557 -19.652 -46.896 1.00 95.64 103 LYS E CA 1
ATOM 7930 C C . LYS E 3 103 ? -69.545 -20.428 -46.060 1.00 85.79 103 LYS E C 1
ATOM 7931 O O . LYS E 3 103 ? -69.544 -21.665 -46.051 1.00 99.48 103 LYS E O 1
ATOM 7937 N N . ASN E 3 104 ? -68.670 -19.715 -45.350 1.00 94.45 104 ASN E N 1
ATOM 7938 C CA . ASN E 3 104 ? -67.616 -20.337 -44.558 1.00 86.96 104 ASN E CA 1
ATOM 7939 C C . ASN E 3 104 ? -68.080 -20.762 -43.170 1.00 83.67 104 ASN E C 1
ATOM 7940 O O . ASN E 3 104 ? -67.263 -21.269 -42.394 1.00 77.62 104 ASN E O 1
ATOM 7945 N N . LEU E 3 105 ? -69.360 -20.569 -42.841 1.00 86.02 105 LEU E N 1
ATOM 7946 C CA . LEU E 3 105 ? -69.865 -20.981 -41.535 1.00 84.28 105 LEU E CA 1
ATOM 7947 C C . LEU E 3 105 ? -69.534 -22.439 -41.244 1.00 81.55 105 LEU E C 1
ATOM 7948 O O . LEU E 3 105 ? -69.443 -22.837 -40.077 1.00 82.80 105 LEU E O 1
ATOM 7953 N N . LYS E 3 106 ? -69.351 -23.244 -42.293 1.00 83.69 106 LYS E N 1
ATOM 7954 C CA . LYS E 3 106 ? -68.895 -24.621 -42.133 1.00 82.79 106 LYS E CA 1
ATOM 7955 C C . LYS E 3 106 ? -67.674 -24.697 -41.223 1.00 78.22 106 LYS E C 1
ATOM 7956 O O . LYS E 3 106 ? -67.605 -25.540 -40.321 1.00 76.96 106 LYS E O 1
ATOM 7962 N N . ASN E 3 107 ? -66.695 -23.816 -41.450 1.00 78.95 107 ASN E N 1
ATOM 7963 C CA . ASN E 3 107 ? -65.449 -23.864 -40.692 1.00 75.20 107 ASN E CA 1
ATOM 7964 C C . ASN E 3 107 ? -65.604 -23.285 -39.291 1.00 72.91 107 ASN E C 1
ATOM 7965 O O . ASN E 3 107 ? -64.893 -23.704 -38.370 1.00 71.91 107 ASN E O 1
ATOM 7970 N N . VAL E 3 108 ? -66.514 -22.326 -39.108 1.00 77.66 108 VAL E N 1
ATOM 7971 C CA . VAL E 3 108 ? -66.749 -21.773 -37.777 1.00 68.12 108 VAL E CA 1
ATOM 7972 C C . VAL E 3 108 ? -67.267 -22.853 -36.837 1.00 68.64 108 VAL E C 1
ATOM 7973 O O . VAL E 3 108 ? -66.923 -22.882 -35.649 1.00 68.18 108 VAL E O 1
ATOM 7977 N N . LEU E 3 109 ? -68.099 -23.759 -37.353 1.00 71.30 109 LEU E N 1
ATOM 7978 C CA . LEU E 3 109 ? -68.715 -24.772 -36.503 1.00 70.44 109 LEU E CA 1
ATOM 7979 C C . LEU E 3 109 ? -67.691 -25.806 -36.049 1.00 73.42 109 LEU E C 1
ATOM 7980 O O . LEU E 3 109 ? -67.582 -26.105 -34.854 1.00 72.68 109 LEU E O 1
ATOM 7985 N N . ALA E 3 110 ? -66.930 -26.363 -36.992 1.00 72.73 110 ALA E N 1
ATOM 7986 C CA . ALA E 3 110 ? -65.901 -27.356 -36.686 1.00 75.45 110 ALA E CA 1
ATOM 7987 C C . ALA E 3 110 ? -64.701 -26.643 -36.070 1.00 77.53 110 ALA E C 1
ATOM 7988 O O . ALA E 3 110 ? -63.672 -26.411 -36.708 1.00 96.08 110 ALA E O 1
ATOM 7990 N N . SER E 3 111 ? -64.840 -26.290 -34.797 1.00 87.10 111 SER E N 1
ATOM 7991 C CA . SER E 3 111 ? -63.800 -25.569 -34.073 1.00 77.92 111 SER E CA 1
ATOM 7992 C C . SER E 3 111 ? -64.246 -25.431 -32.624 1.00 73.30 111 SER E C 1
ATOM 7993 O O . SER E 3 111 ? -65.412 -25.657 -32.288 1.00 72.74 111 SER E O 1
ATOM 7996 N N . ILE E 3 112 ? -63.297 -25.051 -31.767 1.00 67.28 112 ILE E N 1
ATOM 7997 C CA . ILE E 3 112 ? -63.604 -24.864 -30.354 1.00 70.89 112 ILE E CA 1
ATOM 7998 C C . ILE E 3 112 ? -64.540 -23.679 -30.159 1.00 77.91 112 ILE E C 1
ATOM 7999 O O . ILE E 3 112 ? -65.275 -23.617 -29.167 1.00 87.86 112 ILE E O 1
ATOM 8004 N N . THR E 3 113 ? -64.527 -22.719 -31.086 1.00 72.57 113 THR E N 1
ATOM 8005 C CA . THR E 3 113 ? -65.399 -21.555 -30.964 1.00 68.10 113 THR E CA 1
ATOM 8006 C C . THR E 3 113 ? -66.835 -21.891 -31.349 1.00 67.03 113 THR E C 1
ATOM 8007 O O . THR E 3 113 ? -67.781 -21.431 -30.698 1.00 80.14 113 THR E O 1
ATOM 8011 N N . GLY E 3 114 ? -67.013 -22.689 -32.404 1.00 74.34 114 GLY E N 1
ATOM 8012 C CA . GLY E 3 114 ? -68.346 -23.092 -32.815 1.00 70.27 114 GLY E CA 1
ATOM 8013 C C . GLY E 3 114 ? -68.998 -24.101 -31.894 1.00 64.96 114 GLY E C 1
ATOM 8014 O O . GLY E 3 114 ? -70.232 -24.190 -31.858 1.00 65.08 114 GLY E O 1
ATOM 8015 N N . LEU E 3 115 ? -68.199 -24.854 -31.140 1.00 65.43 115 LEU E N 1
ATOM 8016 C CA . LEU E 3 115 ? -68.703 -25.910 -30.269 1.00 73.14 115 LEU E CA 1
ATOM 8017 C C . LEU E 3 115 ? -68.820 -25.490 -28.810 1.00 68.40 115 LEU E C 1
ATOM 8018 O O . LEU E 3 115 ? -69.762 -25.904 -28.124 1.00 69.26 115 LEU E O 1
ATOM 8023 N N . ILE E 3 116 ? -67.886 -24.685 -28.312 1.00 76.44 116 ILE E N 1
ATOM 8024 C CA . ILE E 3 116 ? -67.821 -24.319 -26.901 1.00 75.81 116 ILE E CA 1
ATOM 8025 C C . ILE E 3 116 ? -68.150 -22.844 -26.691 1.00 62.87 116 ILE E C 1
ATOM 8026 O O . ILE E 3 116 ? -69.028 -22.501 -25.898 1.00 63.01 116 ILE E O 1
ATOM 8031 N N . ARG E 3 117 ? -67.453 -21.956 -27.402 1.00 63.54 117 ARG E N 1
ATOM 8032 C CA . ARG E 3 117 ? -67.668 -20.524 -27.227 1.00 62.89 117 ARG E CA 1
ATOM 8033 C C . ARG E 3 117 ? -69.086 -20.112 -27.592 1.00 63.42 117 ARG E C 1
ATOM 8034 O O . ARG E 3 117 ? -69.622 -19.162 -27.009 1.00 63.28 117 ARG E O 1
ATOM 8042 N N . GLY E 3 118 ? -69.708 -20.810 -28.538 1.00 60.78 118 GLY E N 1
ATOM 8043 C CA . GLY E 3 118 ? -70.875 -20.279 -29.209 1.00 61.22 118 GLY E CA 1
ATOM 8044 C C . GLY E 3 118 ? -70.439 -19.239 -30.219 1.00 60.71 118 GLY E C 1
ATOM 8045 O O . GLY E 3 118 ? -69.255 -18.936 -30.372 1.00 60.03 118 GLY E O 1
ATOM 8046 N N . TYR E 3 119 ? -71.411 -18.678 -30.931 1.00 64.12 119 TYR E N 1
ATOM 8047 C CA . TYR E 3 119 ? -71.057 -17.685 -31.936 1.00 63.66 119 TYR E CA 1
ATOM 8048 C C . TYR E 3 119 ? -72.311 -17.010 -32.468 1.00 64.14 119 TYR E C 1
ATOM 8049 O O . TYR E 3 119 ? -73.439 -17.436 -32.208 1.00 69.23 119 TYR E O 1
ATOM 8058 N N . VAL E 3 120 ? -72.082 -15.938 -33.224 1.00 61.24 120 VAL E N 1
ATOM 8059 C CA . VAL E 3 120 ? -73.121 -15.220 -33.947 1.00 61.69 120 VAL E CA 1
ATOM 8060 C C . VAL E 3 120 ? -72.596 -14.949 -35.348 1.00 61.64 120 VAL E C 1
ATOM 8061 O O . VAL E 3 120 ? -71.387 -14.839 -35.565 1.00 63.60 120 VAL E O 1
ATOM 8065 N N . VAL E 3 121 ? -73.508 -14.854 -36.305 1.00 64.09 121 VAL E N 1
ATOM 8066 C CA . VAL E 3 121 ? -73.160 -14.633 -37.704 1.00 65.76 121 VAL E CA 1
ATOM 8067 C C . VAL E 3 121 ? -73.666 -13.245 -38.096 1.00 67.97 121 VAL E C 1
ATOM 8068 O O . VAL E 3 121 ? -74.870 -12.983 -37.991 1.00 69.02 121 VAL E O 1
ATOM 8072 N N . PRO E 3 122 ? -72.795 -12.343 -38.538 1.00 68.89 122 PRO E N 1
ATOM 8073 C CA . PRO E 3 122 ? -73.250 -10.987 -38.869 1.00 71.71 122 PRO E CA 1
ATOM 8074 C C . PRO E 3 122 ? -74.220 -10.998 -40.040 1.00 80.14 122 PRO E C 1
ATOM 8075 O O . PRO E 3 122 ? -74.095 -11.800 -40.968 1.00 82.67 122 PRO E O 1
ATOM 8079 N N . SER E 3 123 ? -75.200 -10.097 -39.986 1.00 74.54 123 SER E N 1
ATOM 8080 C CA . SER E 3 123 ? -76.205 -9.957 -41.036 1.00 79.76 123 SER E CA 1
ATOM 8081 C C . SER E 3 123 ? -76.986 -11.248 -41.262 1.00 83.01 123 SER E C 1
ATOM 8082 O O . SER E 3 123 ? -77.623 -11.417 -42.307 1.00 95.47 123 SER E O 1
ATOM 8085 N N . SER E 3 124 ? -76.952 -12.162 -40.297 1.00 84.73 124 SER E N 1
ATOM 8086 C CA . SER E 3 124 ? -77.608 -13.456 -40.392 1.00 81.17 124 SER E CA 1
ATOM 8087 C C . SER E 3 124 ? -78.520 -13.671 -39.191 1.00 80.87 124 SER E C 1
ATOM 8088 O O . SER E 3 124 ? -78.525 -12.895 -38.231 1.00 91.64 124 SER E O 1
ATOM 8091 N N . GLN E 3 125 ? -79.306 -14.746 -39.260 1.00 83.37 125 GLN E N 1
ATOM 8092 C CA . GLN E 3 125 ? -80.117 -15.202 -38.139 1.00 79.20 125 GLN E CA 1
ATOM 8093 C C . GLN E 3 125 ? -79.600 -16.515 -37.563 1.00 73.38 125 GLN E C 1
ATOM 8094 O O . GLN E 3 125 ? -80.342 -17.231 -36.884 1.00 70.80 125 GLN E O 1
ATOM 8100 N N . CYS E 3 126 ? -78.338 -16.841 -37.831 1.00 76.34 126 CYS E N 1
ATOM 8101 C CA . CYS E 3 126 ? -77.710 -18.049 -37.318 1.00 74.54 126 CYS E CA 1
ATOM 8102 C C . CYS E 3 126 ? -77.009 -17.757 -36.000 1.00 71.40 126 CYS E C 1
ATOM 8103 O O . CYS E 3 126 ? -76.320 -16.743 -35.856 1.00 72.90 126 CYS E O 1
ATOM 8106 N N . LYS E 3 127 ? -77.184 -18.661 -35.040 1.00 65.09 127 LYS E N 1
ATOM 8107 C CA . LYS E 3 127 ? -76.643 -18.493 -33.702 1.00 64.34 127 LYS E CA 1
ATOM 8108 C C . LYS E 3 127 ? -76.147 -19.836 -33.189 1.00 64.59 127 LYS E C 1
ATOM 8109 O O . LYS E 3 127 ? -76.326 -20.878 -33.824 1.00 65.46 127 LYS E O 1
ATOM 8115 N N . ARG E 3 128 ? -75.517 -19.792 -32.017 1.00 68.35 128 ARG E N 1
ATOM 8116 C CA . ARG E 3 128 ? -75.274 -20.989 -31.215 1.00 63.97 128 ARG E CA 1
ATOM 8117 C C . ARG E 3 128 ? -74.936 -20.536 -29.807 1.00 60.27 128 ARG E C 1
ATOM 8118 O O . ARG E 3 128 ? -73.915 -19.871 -29.599 1.00 60.02 128 ARG E O 1
ATOM 8126 N N . THR E 3 129 ? -75.791 -20.882 -28.850 1.00 58.24 129 THR E N 1
ATOM 8127 C CA . THR E 3 129 ? -75.600 -20.460 -27.471 1.00 57.73 129 THR E CA 1
ATOM 8128 C C . THR E 3 129 ? -74.467 -21.245 -26.826 1.00 57.40 129 THR E C 1
ATOM 8129 O O . THR E 3 129 ? -74.339 -22.456 -27.023 1.00 58.01 129 THR E O 1
ATOM 8133 N N . SER E 3 130 ? -73.645 -20.546 -26.054 1.00 56.79 130 SER E N 1
ATOM 8134 C CA . SER E 3 130 ? -72.508 -21.184 -25.408 1.00 58.76 130 SER E CA 1
ATOM 8135 C C . SER E 3 130 ? -72.989 -22.194 -24.370 1.00 55.88 130 SER E C 1
ATOM 8136 O O . SER E 3 130 ? -73.809 -21.848 -23.508 1.00 55.69 130 SER E O 1
ATOM 8139 N N . PRO E 3 131 ? -72.520 -23.442 -24.420 1.00 54.77 131 PRO E N 1
ATOM 8140 C CA . PRO E 3 131 ? -72.812 -24.392 -23.341 1.00 55.42 131 PRO E CA 1
ATOM 8141 C C . PRO E 3 131 ? -71.963 -24.192 -22.096 1.00 54.79 131 PRO E C 1
ATOM 8142 O O . PRO E 3 131 ? -72.164 -24.909 -21.109 1.00 55.33 131 PRO E O 1
ATOM 8146 N N . LEU E 3 132 ? -71.026 -23.247 -22.113 1.00 51.22 132 LEU E N 1
ATOM 8147 C CA . LEU E 3 132 ? -70.182 -22.950 -20.963 1.00 50.60 132 LEU E CA 1
ATOM 8148 C C . LEU E 3 132 ? -70.742 -21.748 -20.215 1.00 50.20 132 LEU E C 1
ATOM 8149 O O . LEU E 3 132 ? -71.048 -20.718 -20.825 1.00 49.85 132 LEU E O 1
ATOM 8154 N N . LEU E 3 133 ? -70.871 -21.881 -18.898 1.00 50.65 133 LEU E N 1
ATOM 8155 C CA . LEU E 3 133 ? -71.398 -20.824 -18.043 1.00 50.45 133 LEU E CA 1
ATOM 8156 C C . LEU E 3 133 ? -70.350 -20.479 -16.997 1.00 49.84 133 LEU E C 1
ATOM 8157 O O . LEU E 3 133 ? -69.927 -21.347 -16.227 1.00 54.15 133 LEU E O 1
ATOM 8162 N N . LEU E 3 134 ? -69.936 -19.216 -16.967 1.00 52.59 134 LEU E N 1
ATOM 8163 C CA . LEU E 3 134 ? -68.898 -18.752 -16.057 1.00 51.92 134 LEU E CA 1
ATOM 8164 C C . LEU E 3 134 ? -69.408 -17.594 -15.213 1.00 51.66 134 LEU E C 1
ATOM 8165 O O . LEU E 3 134 ? -70.138 -16.729 -15.705 1.00 51.56 134 LEU E O 1
ATOM 8170 N N . GLU E 3 135 ? -69.021 -17.588 -13.941 1.00 52.00 135 GLU E N 1
ATOM 8171 C CA . GLU E 3 135 ? -69.253 -16.450 -13.071 1.00 51.65 135 GLU E CA 1
ATOM 8172 C C . GLU E 3 135 ? -68.054 -15.506 -13.134 1.00 50.65 135 GLU E C 1
ATOM 8173 O O . GLU E 3 135 ? -67.079 -15.738 -13.854 1.00 50.25 135 GLU E O 1
ATOM 8179 N N . ASP E 3 136 ? -68.124 -14.424 -12.368 1.00 51.88 136 ASP E N 1
ATOM 8180 C CA . ASP E 3 136 ? -66.983 -13.537 -12.219 1.00 49.78 136 ASP E CA 1
ATOM 8181 C C . ASP E 3 136 ? -65.960 -14.153 -11.273 1.00 49.58 136 ASP E C 1
ATOM 8182 O O . ASP E 3 136 ? -66.306 -14.895 -10.348 1.00 50.18 136 ASP E O 1
ATOM 8187 N N . PHE E 3 137 ? -64.689 -13.849 -11.522 1.00 49.43 137 PHE E N 1
ATOM 8188 C CA . PHE E 3 137 ? -63.617 -14.255 -10.621 1.00 49.35 137 PHE E CA 1
ATOM 8189 C C . PHE E 3 137 ? -63.518 -13.219 -9.508 1.00 49.07 137 PHE E C 1
ATOM 8190 O O . PHE E 3 137 ? -63.117 -12.076 -9.747 1.00 61.65 137 PHE E O 1
ATOM 8198 N N . VAL E 3 138 ? -63.893 -13.609 -8.294 1.00 47.86 138 VAL E N 1
ATOM 8199 C CA . VAL E 3 138 ? -64.023 -12.690 -7.169 1.00 47.76 138 VAL E CA 1
ATOM 8200 C C . VAL E 3 138 ? -62.837 -12.900 -6.239 1.00 47.67 138 VAL E C 1
ATOM 8201 O O . VAL E 3 138 ? -62.606 -14.015 -5.756 1.00 52.81 138 VAL E O 1
ATOM 8205 N N . ASP E 3 139 ? -62.093 -11.826 -5.984 1.00 53.55 139 ASP E N 1
ATOM 8206 C CA . ASP E 3 139 ? -60.907 -11.906 -5.145 1.00 53.41 139 ASP E CA 1
ATOM 8207 C C . ASP E 3 139 ? -61.281 -12.216 -3.698 1.00 54.01 139 ASP E C 1
ATOM 8208 O O . ASP E 3 139 ? -62.351 -11.841 -3.213 1.00 54.32 139 ASP E O 1
ATOM 8213 N N . GLN E 3 140 ? -60.377 -12.913 -3.007 1.00 51.57 140 GLN E N 1
ATOM 8214 C CA . GLN E 3 140 ? -60.581 -13.297 -1.619 1.00 52.55 140 GLN E CA 1
ATOM 8215 C C . GLN E 3 140 ? -59.637 -12.604 -0.651 1.00 51.32 140 GLN E C 1
ATOM 8216 O O . GLN E 3 140 ? -59.904 -12.615 0.555 1.00 51.58 140 GLN E O 1
ATOM 8222 N N . LEU E 3 141 ? -58.548 -12.010 -1.141 1.00 54.06 141 LEU E N 1
ATOM 8223 C CA . LEU E 3 141 ? -57.519 -11.464 -0.265 1.00 53.90 141 LEU E CA 1
ATOM 8224 C C . LEU E 3 141 ? -57.709 -9.977 0.012 1.00 53.48 141 LEU E C 1
ATOM 8225 O O . LEU E 3 141 ? -57.440 -9.518 1.127 1.00 54.49 141 LEU E O 1
ATOM 8230 N N . GLY E 3 142 ? -58.156 -9.217 -0.982 1.00 56.04 142 GLY E N 1
ATOM 8231 C CA . GLY E 3 142 ? -58.443 -7.808 -0.770 1.00 55.71 142 GLY E CA 1
ATOM 8232 C C . GLY E 3 142 ? -57.236 -6.982 -0.385 1.00 55.33 142 GLY E C 1
ATOM 8233 O O . GLY E 3 142 ? -57.336 -6.104 0.483 1.00 55.38 142 GLY E O 1
ATOM 8234 N N . ASN E 3 143 ? -56.092 -7.242 -1.011 1.00 61.92 143 ASN E N 1
ATOM 8235 C CA . ASN E 3 143 ? -54.886 -6.455 -0.765 1.00 49.12 143 ASN E CA 1
ATOM 8236 C C . ASN E 3 143 ? -54.851 -5.249 -1.707 1.00 48.49 143 ASN E C 1
ATOM 8237 O O . ASN E 3 143 ? -53.934 -5.063 -2.507 1.00 48.33 143 ASN E O 1
ATOM 8242 N N . GLY E 3 144 ? -55.886 -4.419 -1.594 1.00 48.26 144 GLY E N 1
ATOM 8243 C CA . GLY E 3 144 ? -55.985 -3.213 -2.395 1.00 47.76 144 GLY E CA 1
ATOM 8244 C C . GLY E 3 144 ? -55.689 -1.953 -1.606 1.00 47.69 144 GLY E C 1
ATOM 8245 O O . GLY E 3 144 ? -55.791 -1.963 -0.375 1.00 48.08 144 GLY E O 1
ATOM 8246 N N . ASN E 3 145 ? -55.333 -0.863 -2.285 1.00 44.59 145 ASN E N 1
ATOM 8247 C CA . ASN E 3 145 ? -55.047 0.390 -1.600 1.00 44.56 145 ASN E CA 1
ATOM 8248 C C . ASN E 3 145 ? -54.912 1.497 -2.633 1.00 44.12 145 ASN E C 1
ATOM 8249 O O . ASN E 3 145 ? -54.615 1.247 -3.804 1.00 47.01 145 ASN E O 1
ATOM 8254 N N . PHE E 3 146 ? -55.145 2.725 -2.182 1.00 46.97 146 PHE E N 1
ATOM 8255 C CA . PHE E 3 146 ? -54.978 3.885 -3.046 1.00 44.40 146 PHE E CA 1
ATOM 8256 C C . PHE E 3 146 ? -53.502 4.079 -3.369 1.00 44.10 146 PHE E C 1
ATOM 8257 O O . PHE E 3 146 ? -52.666 4.165 -2.465 1.00 47.68 146 PHE E O 1
ATOM 8265 N N . GLU E 3 147 ? -53.177 4.144 -4.659 1.00 46.91 147 GLU E N 1
ATOM 8266 C CA . GLU E 3 147 ? -51.806 4.350 -5.110 1.00 46.65 147 GLU E CA 1
ATOM 8267 C C . GLU E 3 147 ? -51.734 5.599 -5.974 1.00 46.41 147 GLU E C 1
ATOM 8268 O O . GLU E 3 147 ? -52.501 5.743 -6.931 1.00 46.29 147 GLU E O 1
ATOM 8274 N N . GLN E 3 148 ? -50.806 6.491 -5.638 1.00 45.17 148 GLN E N 1
ATOM 8275 C CA . GLN E 3 148 ? -50.611 7.730 -6.376 1.00 45.03 148 GLN E CA 1
ATOM 8276 C C . GLN E 3 148 ? -49.557 7.540 -7.459 1.00 44.77 148 GLN E C 1
ATOM 8277 O O . GLN E 3 148 ? -48.542 6.872 -7.245 1.00 44.77 148 GLN E O 1
ATOM 8283 N N . TYR E 3 149 ? -49.802 8.131 -8.623 1.00 46.37 149 TYR E N 1
ATOM 8284 C CA . TYR E 3 149 ? -48.870 8.069 -9.736 1.00 46.15 149 TYR E CA 1
ATOM 8285 C C . TYR E 3 149 ? -48.510 9.478 -10.187 1.00 46.17 149 TYR E C 1
ATOM 8286 O O . TYR E 3 149 ? -49.195 10.451 -9.864 1.00 46.31 149 TYR E O 1
ATOM 8295 N N . GLY E 3 150 ? -47.420 9.572 -10.942 1.00 48.19 150 GLY E N 1
ATOM 8296 C CA . GLY E 3 150 ? -46.989 10.844 -11.486 1.00 48.24 150 GLY E CA 1
ATOM 8297 C C . GLY E 3 150 ? -46.112 10.631 -12.699 1.00 48.10 150 GLY E C 1
ATOM 8298 O O . GLY E 3 150 ? -45.834 9.501 -13.106 1.00 66.95 150 GLY E O 1
ATOM 8299 N N . GLN E 3 151 ? -45.681 11.747 -13.281 1.00 56.69 151 GLN E N 1
ATOM 8300 C CA . GLN E 3 151 ? -44.786 11.748 -14.429 1.00 56.63 151 GLN E CA 1
ATOM 8301 C C . GLN E 3 151 ? -43.543 12.554 -14.089 1.00 56.83 151 GLN E C 1
ATOM 8302 O O . GLN E 3 151 ? -43.647 13.683 -13.595 1.00 57.03 151 GLN E O 1
ATOM 8308 N N . ALA E 3 152 ? -42.375 11.974 -14.349 1.00 53.15 152 ALA E N 1
ATOM 8309 C CA . ALA E 3 152 ? -41.130 12.706 -14.180 1.00 53.81 152 ALA E CA 1
ATOM 8310 C C . ALA E 3 152 ? -41.084 13.903 -15.123 1.00 57.47 152 ALA E C 1
ATOM 8311 O O . ALA E 3 152 ? -41.687 13.899 -16.200 1.00 68.53 152 ALA E O 1
ATOM 8313 N N . GLY E 3 153 ? -40.359 14.938 -14.707 1.00 59.95 153 GLY E N 1
ATOM 8314 C CA . GLY E 3 153 ? -40.203 16.115 -15.538 1.00 62.56 153 GLY E CA 1
ATOM 8315 C C . GLY E 3 153 ? -41.460 16.929 -15.753 1.00 65.30 153 GLY E C 1
ATOM 8316 O O . GLY E 3 153 ? -41.554 17.649 -16.751 1.00 66.15 153 GLY E O 1
ATOM 8317 N N . ALA E 3 154 ? -42.431 16.840 -14.845 1.00 67.23 154 ALA E N 1
ATOM 8318 C CA . ALA E 3 154 ? -43.658 17.618 -14.967 1.00 58.19 154 ALA E CA 1
ATOM 8319 C C . ALA E 3 154 ? -44.284 17.785 -13.591 1.00 75.55 154 ALA E C 1
ATOM 8320 O O . ALA E 3 154 ? -44.397 16.814 -12.837 1.00 83.07 154 ALA E O 1
ATOM 8322 N N . ARG E 3 155 ? -44.693 19.016 -13.274 1.00 73.87 155 ARG E N 1
ATOM 8323 C CA . ARG E 3 155 ? -45.317 19.329 -11.997 1.00 76.64 155 ARG E CA 1
ATOM 8324 C C . ARG E 3 155 ? -46.762 19.790 -12.115 1.00 76.80 155 ARG E C 1
ATOM 8325 O O . ARG E 3 155 ? -47.439 19.899 -11.086 1.00 76.94 155 ARG E O 1
ATOM 8333 N N . ASP E 3 156 ? -47.257 20.052 -13.324 1.00 93.29 156 ASP E N 1
ATOM 8334 C CA . ASP E 3 156 ? -48.604 20.574 -13.504 1.00 85.50 156 ASP E CA 1
ATOM 8335 C C . ASP E 3 156 ? -49.651 19.552 -13.057 1.00 83.20 156 ASP E C 1
ATOM 8336 O O . ASP E 3 156 ? -49.359 18.378 -12.816 1.00 95.21 156 ASP E O 1
ATOM 8341 N N . SER E 3 157 ? -50.897 20.023 -12.956 1.00 86.23 157 SER E N 1
ATOM 8342 C CA . SER E 3 157 ? -51.975 19.177 -12.455 1.00 86.17 157 SER E CA 1
ATOM 8343 C C . SER E 3 157 ? -52.271 18.012 -13.393 1.00 86.97 157 SER E C 1
ATOM 8344 O O . SER E 3 157 ? -52.629 16.924 -12.927 1.00 87.67 157 SER E O 1
ATOM 8347 N N . THR E 3 158 ? -52.131 18.212 -14.705 1.00 81.12 158 THR E N 1
ATOM 8348 C CA . THR E 3 158 ? -52.399 17.151 -15.673 1.00 83.09 158 THR E CA 1
ATOM 8349 C C . THR E 3 158 ? -51.326 16.069 -15.684 1.00 86.87 158 THR E C 1
ATOM 8350 O O . THR E 3 158 ? -51.499 15.062 -16.381 1.00 95.25 158 THR E O 1
ATOM 8354 N N . SER E 3 159 ? -50.236 16.244 -14.935 1.00 82.56 159 SER E N 1
ATOM 8355 C CA . SER E 3 159 ? -49.156 15.264 -14.940 1.00 74.59 159 SER E CA 1
ATOM 8356 C C . SER E 3 159 ? -49.410 14.112 -13.977 1.00 65.02 159 SER E C 1
ATOM 8357 O O . SER E 3 159 ? -48.892 13.010 -14.191 1.00 59.30 159 SER E O 1
ATOM 8360 N N . PHE E 3 160 ? -50.194 14.335 -12.926 1.00 65.57 160 PHE E N 1
ATOM 8361 C CA . PHE E 3 160 ? -50.374 13.359 -11.859 1.00 61.33 160 PHE E CA 1
ATOM 8362 C C . PHE E 3 160 ? -51.734 12.681 -11.970 1.00 55.36 160 PHE E C 1
ATOM 8363 O O . PHE E 3 160 ? -52.761 13.353 -12.116 1.00 61.19 160 PHE E O 1
ATOM 8371 N N . PHE E 3 161 ? -51.728 11.351 -11.896 1.00 50.41 161 PHE E N 1
ATOM 8372 C CA . PHE E 3 161 ? -52.923 10.519 -11.875 1.00 47.76 161 PHE E CA 1
ATOM 8373 C C . PHE E 3 161 ? -52.802 9.533 -10.717 1.00 47.78 161 PHE E C 1
ATOM 8374 O O . PHE E 3 161 ? -51.770 9.457 -10.047 1.00 55.97 161 PHE E O 1
ATOM 8382 N N . SER E 3 162 ? -53.865 8.768 -10.479 1.00 42.49 162 SER E N 1
ATOM 8383 C CA . SER E 3 162 ? -53.874 7.824 -9.372 1.00 42.60 162 SER E CA 1
ATOM 8384 C C . SER E 3 162 ? -54.793 6.658 -9.705 1.00 45.96 162 SER E C 1
ATOM 8385 O O . SER E 3 162 ? -55.599 6.721 -10.636 1.00 57.78 162 SER E O 1
ATOM 8388 N N . LYS E 3 163 ? -54.664 5.587 -8.924 1.00 43.97 163 LYS E N 1
ATOM 8389 C CA . LYS E 3 163 ? -55.434 4.375 -9.155 1.00 44.10 163 LYS E CA 1
ATOM 8390 C C . LYS E 3 163 ? -55.596 3.614 -7.848 1.00 44.38 163 LYS E C 1
ATOM 8391 O O . LYS E 3 163 ? -54.797 3.749 -6.919 1.00 44.43 163 LYS E O 1
ATOM 8397 N N . THR E 3 164 ? -56.654 2.812 -7.791 1.00 41.01 164 THR E N 1
ATOM 8398 C CA . THR E 3 164 ? -56.836 1.822 -6.734 1.00 41.33 164 THR E CA 1
ATOM 8399 C C . THR E 3 164 ? -56.235 0.510 -7.226 1.00 41.26 164 THR E C 1
ATOM 8400 O O . THR E 3 164 ? -56.814 -0.158 -8.089 1.00 41.25 164 THR E O 1
ATOM 8404 N N . THR E 3 165 ? -55.074 0.147 -6.691 1.00 40.68 165 THR E N 1
ATOM 8405 C CA . THR E 3 165 ? -54.314 -1.001 -7.165 1.00 40.63 165 THR E CA 1
ATOM 8406 C C . THR E 3 165 ? -54.333 -2.121 -6.132 1.00 50.89 165 THR E C 1
ATOM 8407 O O . THR E 3 165 ? -54.713 -1.930 -4.974 1.00 50.49 165 THR E O 1
ATOM 8411 N N . PHE E 3 166 ? -53.905 -3.303 -6.571 1.00 44.15 166 PHE E N 1
ATOM 8412 C CA . PHE E 3 166 ? -53.926 -4.504 -5.750 1.00 44.59 166 PHE E CA 1
ATOM 8413 C C . PHE E 3 166 ? -52.585 -5.219 -5.838 1.00 44.56 166 PHE E C 1
ATOM 8414 O O . PHE E 3 166 ? -51.872 -5.119 -6.841 1.00 44.23 166 PHE E O 1
ATOM 8422 N N . GLY E 3 167 ? -52.251 -5.943 -4.772 1.00 42.40 167 GLY E N 1
ATOM 8423 C CA . GLY E 3 167 ? -51.068 -6.780 -4.757 1.00 42.50 167 GLY E CA 1
ATOM 8424 C C . GLY E 3 167 ? -51.394 -8.215 -5.111 1.00 42.82 167 GLY E C 1
ATOM 8425 O O . GLY E 3 167 ? -51.929 -8.483 -6.191 1.00 54.98 167 GLY E O 1
ATOM 8426 N N . ASP E 3 168 ? -51.088 -9.147 -4.211 1.00 50.32 168 ASP E N 1
ATOM 8427 C CA . ASP E 3 168 ? -51.425 -10.543 -4.449 1.00 50.76 168 ASP E CA 1
ATOM 8428 C C . ASP E 3 168 ? -52.938 -10.724 -4.473 1.00 51.01 168 ASP E C 1
ATOM 8429 O O . ASP E 3 168 ? -53.669 -10.096 -3.701 1.00 51.17 168 ASP E O 1
ATOM 8434 N N . THR E 3 169 ? -53.409 -11.586 -5.372 1.00 47.06 169 THR E N 1
ATOM 8435 C CA . THR E 3 169 ? -54.830 -11.860 -5.523 1.00 51.29 169 THR E CA 1
ATOM 8436 C C . THR E 3 169 ? -55.073 -13.361 -5.495 1.00 54.34 169 THR E C 1
ATOM 8437 O O . THR E 3 169 ? -54.192 -14.158 -5.829 1.00 71.27 169 THR E O 1
ATOM 8441 N N . GLU E 3 170 ? -56.284 -13.736 -5.087 1.00 54.89 170 GLU E N 1
ATOM 8442 C CA . GLU E 3 170 ? -56.734 -15.126 -5.112 1.00 53.60 170 GLU E CA 1
ATOM 8443 C C . GLU E 3 170 ? -58.214 -15.125 -5.464 1.00 52.01 170 GLU E C 1
ATOM 8444 O O . GLU E 3 170 ? -59.056 -14.802 -4.618 1.00 52.31 170 GLU E O 1
ATOM 8450 N N . TYR E 3 171 ? -58.530 -15.481 -6.704 1.00 50.74 171 TYR E N 1
ATOM 8451 C CA . TYR E 3 171 ? -59.905 -15.479 -7.172 1.00 50.97 171 TYR E CA 1
ATOM 8452 C C . TYR E 3 171 ? -60.531 -16.856 -6.996 1.00 55.69 171 TYR E C 1
ATOM 8453 O O . TYR E 3 171 ? -59.837 -17.876 -6.957 1.00 62.91 171 TYR E O 1
ATOM 8462 N N . ILE E 3 172 ? -61.857 -16.872 -6.886 1.00 49.28 172 ILE E N 1
ATOM 8463 C CA . ILE E 3 172 ? -62.637 -18.103 -6.853 1.00 50.13 172 ILE E CA 1
ATOM 8464 C C . ILE E 3 172 ? -63.833 -17.921 -7.775 1.00 50.25 172 ILE E C 1
ATOM 8465 O O . ILE E 3 172 ? -64.412 -16.832 -7.848 1.00 52.94 172 ILE E O 1
ATOM 8470 N N . SER E 3 173 ? -64.196 -18.984 -8.490 1.00 51.78 173 SER E N 1
ATOM 8471 C CA . SER E 3 173 ? -65.289 -18.905 -9.446 1.00 51.97 173 SER E CA 1
ATOM 8472 C C . SER E 3 173 ? -65.937 -20.273 -9.600 1.00 52.91 173 SER E C 1
ATOM 8473 O O . SER E 3 173 ? -65.354 -21.305 -9.256 1.00 62.27 173 SER E O 1
ATOM 8476 N N . TYR E 3 174 ? -67.160 -20.264 -10.126 1.00 61.16 174 TYR E N 1
ATOM 8477 C CA . TYR E 3 174 ? -67.919 -21.474 -10.402 1.00 55.56 174 TYR E CA 1
ATOM 8478 C C . TYR E 3 174 ? -68.375 -21.462 -11.854 1.00 55.57 174 TYR E C 1
ATOM 8479 O O . TYR E 3 174 ? -68.537 -20.400 -12.461 1.00 55.01 174 TYR E O 1
ATOM 8488 N N . GLY E 3 175 ? -68.577 -22.655 -12.407 1.00 58.12 175 GLY E N 1
ATOM 8489 C CA . GLY E 3 175 ? -69.011 -22.772 -13.787 1.00 59.60 175 GLY E CA 1
ATOM 8490 C C . GLY E 3 175 ? -69.712 -24.089 -14.026 1.00 61.03 175 GLY E C 1
ATOM 8491 O O . GLY E 3 175 ? -69.734 -24.975 -13.169 1.00 62.82 175 GLY E O 1
ATOM 8492 N N . SER E 3 176 ? -70.286 -24.207 -15.222 1.00 58.25 176 SER E N 1
ATOM 8493 C CA . SER E 3 176 ? -71.029 -25.397 -15.605 1.00 60.00 176 SER E CA 1
ATOM 8494 C C . SER E 3 176 ? -70.958 -25.574 -17.114 1.00 60.14 176 SER E C 1
ATOM 8495 O O . SER E 3 176 ? -71.100 -24.608 -17.869 1.00 61.37 176 SER E O 1
ATOM 8498 N N . ILE E 3 177 ? -70.727 -26.812 -17.542 1.00 62.36 177 ILE E N 1
ATOM 8499 C CA . ILE E 3 177 ? -70.790 -27.193 -18.948 1.00 62.52 177 ILE E CA 1
ATOM 8500 C C . ILE E 3 177 ? -72.125 -27.889 -19.170 1.00 63.69 177 ILE E C 1
ATOM 8501 O O . ILE E 3 177 ? -72.376 -28.961 -18.607 1.00 64.56 177 ILE E O 1
ATOM 8506 N N . SER E 3 178 ? -72.985 -27.279 -19.981 1.00 65.52 178 SER E N 1
ATOM 8507 C CA . SER E 3 178 ? -74.342 -27.768 -20.190 1.00 67.76 178 SER E CA 1
ATOM 8508 C C . SER E 3 178 ? -74.345 -28.832 -21.282 1.00 74.79 178 SER E C 1
ATOM 8509 O O . SER E 3 178 ? -74.012 -28.545 -22.437 1.00 71.31 178 SER E O 1
ATOM 8512 N N . ILE E 3 179 ? -74.730 -30.056 -20.918 1.00 90.99 179 ILE E N 1
ATOM 8513 C CA . ILE E 3 179 ? -74.756 -31.141 -21.894 1.00 74.89 179 ILE E CA 1
ATOM 8514 C C . ILE E 3 179 ? -75.860 -30.916 -22.921 1.00 71.37 179 ILE E C 1
ATOM 8515 O O . ILE E 3 179 ? -75.676 -31.183 -24.115 1.00 71.53 179 ILE E O 1
ATOM 8520 N N . GLU E 3 180 ? -77.022 -30.425 -22.481 1.00 73.45 180 GLU E N 1
ATOM 8521 C CA . GLU E 3 180 ? -78.115 -30.188 -23.420 1.00 74.01 180 GLU E CA 1
ATOM 8522 C C . GLU E 3 180 ? -77.693 -29.228 -24.524 1.00 78.80 180 GLU E C 1
ATOM 8523 O O . GLU E 3 180 ? -78.057 -29.412 -25.692 1.00 75.36 180 GLU E O 1
ATOM 8529 N N . GLN E 3 181 ? -76.926 -28.196 -24.171 1.00 94.28 181 GLN E N 1
ATOM 8530 C CA . GLN E 3 181 ? -76.432 -27.253 -25.165 1.00 79.92 181 GLN E CA 1
ATOM 8531 C C . GLN E 3 181 ? -75.242 -27.808 -25.936 1.00 75.80 181 GLN E C 1
ATOM 8532 O O . GLN E 3 181 ? -75.040 -27.445 -27.100 1.00 77.76 181 GLN E O 1
ATOM 8538 N N . LEU E 3 182 ? -74.456 -28.691 -25.316 1.00 70.47 182 LEU E N 1
ATOM 8539 C CA . LEU E 3 182 ? -73.206 -29.130 -25.928 1.00 74.58 182 LEU E CA 1
ATOM 8540 C C . LEU E 3 182 ? -73.419 -30.248 -26.945 1.00 75.84 182 LEU E C 1
ATOM 8541 O O . LEU E 3 182 ? -72.811 -30.228 -28.021 1.00 93.42 182 LEU E O 1
ATOM 8546 N N . GLN E 3 183 ? -74.273 -31.225 -26.629 1.00 85.44 183 GLN E N 1
ATOM 8547 C CA . GLN E 3 183 ? -74.357 -32.440 -27.434 1.00 80.62 183 GLN E CA 1
ATOM 8548 C C . GLN E 3 183 ? -75.237 -32.291 -28.666 1.00 82.33 183 GLN E C 1
ATOM 8549 O O . GLN E 3 183 ? -75.085 -33.069 -29.614 1.00 104.35 183 GLN E O 1
ATOM 8555 N N . PHE E 3 184 ? -76.150 -31.330 -28.682 1.00 76.42 184 PHE E N 1
ATOM 8556 C CA . PHE E 3 184 ? -77.046 -31.147 -29.809 1.00 74.74 184 PHE E CA 1
ATOM 8557 C C . PHE E 3 184 ? -76.686 -29.878 -30.568 1.00 76.65 184 PHE E C 1
ATOM 8558 O O . PHE E 3 184 ? -76.240 -28.885 -29.989 1.00 95.99 184 PHE E O 1
ATOM 8566 N N . ILE E 3 185 ? -76.897 -29.929 -31.879 1.00 71.80 185 ILE E N 1
ATOM 8567 C CA . ILE E 3 185 ? -76.578 -28.839 -32.796 1.00 71.00 185 ILE E CA 1
ATOM 8568 C C . ILE E 3 185 ? -77.770 -28.688 -33.734 1.00 72.34 185 ILE E C 1
ATOM 8569 O O . ILE E 3 185 ? -77.961 -29.504 -34.642 1.00 83.68 185 ILE E O 1
ATOM 8574 N N . SER E 3 186 ? -78.587 -27.661 -33.503 1.00 73.99 186 SER E N 1
ATOM 8575 C CA . SER E 3 186 ? -79.763 -27.433 -34.331 1.00 78.65 186 SER E CA 1
ATOM 8576 C C . SER E 3 186 ? -79.360 -26.837 -35.676 1.00 82.03 186 SER E C 1
ATOM 8577 O O . SER E 3 186 ? -78.617 -25.851 -35.736 1.00 91.25 186 SER E O 1
ATOM 8580 N N . LEU E 3 187 ? -79.851 -27.442 -36.760 1.00 82.91 187 LEU E N 1
ATOM 8581 C CA . LEU E 3 187 ? -79.674 -26.921 -38.112 1.00 84.52 187 LEU E CA 1
ATOM 8582 C C . LEU E 3 187 ? -80.986 -26.425 -38.709 1.00 91.69 187 LEU E C 1
ATOM 8583 O O . LEU E 3 187 ? -81.089 -26.260 -39.929 1.00 90.11 187 LEU E O 1
ATOM 8588 N N . ASP E 3 188 ? -81.993 -26.189 -37.873 1.00 88.31 188 ASP E N 1
ATOM 8589 C CA . ASP E 3 188 ? -83.342 -25.887 -38.329 1.00 91.51 188 ASP E CA 1
ATOM 8590 C C . ASP E 3 188 ? -83.740 -24.489 -37.880 1.00 90.87 188 ASP E C 1
ATOM 8591 O O . ASP E 3 188 ? -83.526 -24.117 -36.721 1.00 93.37 188 ASP E O 1
ATOM 8596 N N . LYS E 3 189 ? -84.319 -23.719 -38.802 1.00 98.84 189 LYS E N 1
ATOM 8597 C CA . LYS E 3 189 ? -84.830 -22.389 -38.493 1.00 94.37 189 LYS E CA 1
ATOM 8598 C C . LYS E 3 189 ? -86.129 -22.425 -37.701 1.00 97.39 189 LYS E C 1
ATOM 8599 O O . LYS E 3 189 ? -86.655 -21.360 -37.359 1.00 94.02 189 LYS E O 1
ATOM 8605 N N . LYS E 3 190 ? -86.655 -23.617 -37.411 1.00 99.83 190 LYS E N 1
ATOM 8606 C CA . LYS E 3 190 ? -87.950 -23.729 -36.748 1.00 101.14 190 LYS E CA 1
ATOM 8607 C C . LYS E 3 190 ? -87.974 -22.941 -35.446 1.00 89.99 190 LYS E C 1
ATOM 8608 O O . LYS E 3 190 ? -88.886 -22.143 -35.201 1.00 89.46 190 LYS E O 1
ATOM 8614 N N . PHE E 3 191 ? -86.971 -23.155 -34.600 1.00 105.57 191 PHE E N 1
ATOM 8615 C CA . PHE E 3 191 ? -86.905 -22.545 -33.282 1.00 99.40 191 PHE E CA 1
ATOM 8616 C C . PHE E 3 191 ? -85.889 -21.413 -33.218 1.00 96.81 191 PHE E C 1
ATOM 8617 O O . PHE E 3 191 ? -85.470 -21.022 -32.123 1.00 89.71 191 PHE E O 1
ATOM 8625 N N . ASP E 3 192 ? -85.483 -20.879 -34.369 1.00 102.71 192 ASP E N 1
ATOM 8626 C CA . ASP E 3 192 ? -84.560 -19.751 -34.433 1.00 90.59 192 ASP E CA 1
ATOM 8627 C C . ASP E 3 192 ? -83.186 -20.097 -33.869 1.00 86.12 192 ASP E C 1
ATOM 8628 O O . ASP E 3 192 ? -82.391 -19.202 -33.569 1.00 89.84 192 ASP E O 1
ATOM 8633 N N . ARG E 3 193 ? -82.893 -21.388 -33.716 1.00 85.47 193 ARG E N 1
ATOM 8634 C CA . ARG E 3 193 ? -81.605 -21.856 -33.224 1.00 83.83 193 ARG E CA 1
ATOM 8635 C C . ARG E 3 193 ? -80.680 -22.301 -34.349 1.00 81.54 193 ARG E C 1
ATOM 8636 O O . ARG E 3 193 ? -79.643 -22.915 -34.079 1.00 80.34 193 ARG E O 1
ATOM 8644 N N . ALA E 3 194 ? -81.031 -22.006 -35.600 1.00 84.40 194 ALA E N 1
ATOM 8645 C CA . ALA E 3 194 ? -80.272 -22.481 -36.750 1.00 81.17 194 ALA E CA 1
ATOM 8646 C C . ALA E 3 194 ? -78.789 -22.149 -36.638 1.00 83.89 194 ALA E C 1
ATOM 8647 O O . ALA E 3 194 ? -78.380 -21.008 -36.878 1.00 92.04 194 ALA E O 1
ATOM 8649 N N . ALA E 3 195 ? -77.976 -23.146 -36.278 1.00 81.29 195 ALA E N 1
ATOM 8650 C CA . ALA E 3 195 ? -76.530 -22.961 -36.277 1.00 77.93 195 ALA E CA 1
ATOM 8651 C C . ALA E 3 195 ? -76.000 -22.619 -37.662 1.00 80.31 195 ALA E C 1
ATOM 8652 O O . ALA E 3 195 ? -74.936 -22.001 -37.773 1.00 85.07 195 ALA E O 1
ATOM 8662 N N . VAL E 3 197 ? -77.576 -22.402 -42.180 1.00 98.96 197 VAL E N 1
ATOM 8663 C CA . VAL E 3 197 ? -78.611 -22.681 -43.170 1.00 99.91 197 VAL E CA 1
ATOM 8664 C C . VAL E 3 197 ? -78.122 -23.787 -44.093 1.00 105.03 197 VAL E C 1
ATOM 8665 O O . VAL E 3 197 ? -76.960 -23.793 -44.516 1.00 110.62 197 VAL E O 1
ATOM 8669 N N . ILE E 3 198 ? -79.011 -24.726 -44.416 1.00 116.21 198 ILE E N 1
ATOM 8670 C CA . ILE E 3 198 ? -78.612 -25.993 -45.013 1.00 108.76 198 ILE E CA 1
ATOM 8671 C C . ILE E 3 198 ? -79.460 -26.310 -46.237 1.00 125.80 198 ILE E C 1
ATOM 8672 O O . ILE E 3 198 ? -80.631 -25.930 -46.328 1.00 119.27 198 ILE E O 1
ATOM 8677 N N . LYS E 3 199 ? -78.845 -27.014 -47.184 1.00 113.47 199 LYS E N 1
ATOM 8678 C CA . LYS E 3 199 ? -79.538 -27.688 -48.270 1.00 119.38 199 LYS E CA 1
ATOM 8679 C C . LYS E 3 199 ? -79.647 -29.173 -47.945 1.00 121.32 199 LYS E C 1
ATOM 8680 O O . LYS E 3 199 ? -78.839 -29.720 -47.190 1.00 130.08 199 LYS E O 1
ATOM 8686 N N . GLU E 3 200 ? -80.657 -29.825 -48.517 1.00 139.58 200 GLU E N 1
ATOM 8687 C CA . GLU E 3 200 ? -80.861 -31.242 -48.245 1.00 127.88 200 GLU E CA 1
ATOM 8688 C C . GLU E 3 200 ? -79.623 -32.045 -48.624 1.00 109.86 200 GLU E C 1
ATOM 8689 O O . GLU E 3 200 ? -78.974 -31.782 -49.640 1.00 105.52 200 GLU E O 1
ATOM 8695 N N . GLY E 3 201 ? -79.296 -33.032 -47.790 1.00 108.16 201 GLY E N 1
ATOM 8696 C CA . GLY E 3 201 ? -78.110 -33.834 -47.966 1.00 109.32 201 GLY E CA 1
ATOM 8697 C C . GLY E 3 201 ? -76.878 -33.315 -47.255 1.00 115.86 201 GLY E C 1
ATOM 8698 O O . GLY E 3 201 ? -75.936 -34.086 -47.037 1.00 119.59 201 GLY E O 1
ATOM 8699 N N . GLU E 3 202 ? -76.856 -32.032 -46.884 1.00 112.25 202 GLU E N 1
ATOM 8700 C CA . GLU E 3 202 ? -75.695 -31.469 -46.205 1.00 104.52 202 GLU E CA 1
ATOM 8701 C C . GLU E 3 202 ? -75.562 -31.957 -44.770 1.00 102.78 202 GLU E C 1
ATOM 8702 O O . GLU E 3 202 ? -74.497 -31.785 -44.169 1.00 102.80 202 GLU E O 1
ATOM 8708 N N . GLY E 3 203 ? -76.612 -32.555 -44.205 1.00 103.77 203 GLY E N 1
ATOM 8709 C CA . GLY E 3 203 ? -76.544 -32.982 -42.818 1.00 97.77 203 GLY E CA 1
ATOM 8710 C C . GLY E 3 203 ? -75.447 -33.998 -42.566 1.00 95.18 203 GLY E C 1
ATOM 8711 O O . GLY E 3 203 ? -74.741 -33.928 -41.556 1.00 94.86 203 GLY E O 1
ATOM 8712 N N . GLU E 3 204 ? -75.283 -34.954 -43.483 1.00 106.45 204 GLU E N 1
ATOM 8713 C CA . GLU E 3 204 ? -74.313 -36.022 -43.265 1.00 107.07 204 GLU E CA 1
ATOM 8714 C C . GLU E 3 204 ? -72.881 -35.523 -43.422 1.00 97.74 204 GLU E C 1
ATOM 8715 O O . GLU E 3 204 ? -71.991 -35.939 -42.671 1.00 94.50 204 GLU E O 1
ATOM 8721 N N . VAL E 3 205 ? -72.635 -34.635 -44.387 1.00 103.45 205 VAL E N 1
ATOM 8722 C CA . VAL E 3 205 ? -71.280 -34.130 -44.592 1.00 95.01 205 VAL E CA 1
ATOM 8723 C C . VAL E 3 205 ? -70.826 -33.308 -43.392 1.00 91.07 205 VAL E C 1
ATOM 8724 O O . VAL E 3 205 ? -69.678 -33.420 -42.944 1.00 94.42 205 VAL E O 1
ATOM 8728 N N . ILE E 3 206 ? -71.714 -32.469 -42.854 1.00 89.66 206 ILE E N 1
ATOM 8729 C CA . ILE E 3 206 ? -71.353 -31.635 -41.711 1.00 90.43 206 ILE E CA 1
ATOM 8730 C C . ILE E 3 206 ? -70.980 -32.498 -40.513 1.00 91.97 206 ILE E C 1
ATOM 8731 O O . ILE E 3 206 ? -70.021 -32.202 -39.790 1.00 97.24 206 ILE E O 1
ATOM 8736 N N . ALA E 3 207 ? -71.732 -33.576 -40.281 1.00 90.22 207 ALA E N 1
ATOM 8737 C CA . ALA E 3 207 ? -71.419 -34.463 -39.166 1.00 87.15 207 ALA E CA 1
ATOM 8738 C C . ALA E 3 207 ? -70.022 -35.055 -39.309 1.00 89.60 207 ALA E C 1
ATOM 8739 O O . ALA E 3 207 ? -69.308 -35.229 -38.313 1.00 86.14 207 ALA E O 1
ATOM 8741 N N . ALA E 3 208 ? -69.613 -35.369 -40.540 1.00 86.39 208 ALA E N 1
ATOM 8742 C CA . ALA E 3 208 ? -68.274 -35.906 -40.756 1.00 88.43 208 ALA E CA 1
ATOM 8743 C C . ALA E 3 208 ? -67.205 -34.899 -40.349 1.00 93.62 208 ALA E C 1
ATOM 8744 O O . ALA E 3 208 ? -66.214 -35.260 -39.703 1.00 93.43 208 ALA E O 1
ATOM 8746 N N . GLU E 3 209 ? -67.389 -33.627 -40.713 1.00 91.32 209 GLU E N 1
ATOM 8747 C CA . GLU E 3 209 ? -66.423 -32.606 -40.321 1.00 90.25 209 GLU E CA 1
ATOM 8748 C C . GLU E 3 209 ? -66.419 -32.407 -38.810 1.00 89.05 209 GLU E C 1
ATOM 8749 O O . GLU E 3 209 ? -65.352 -32.259 -38.201 1.00 91.89 209 GLU E O 1
ATOM 8755 N N . LEU E 3 210 ? -67.600 -32.394 -38.188 1.00 82.21 210 LEU E N 1
ATOM 8756 C CA . LEU E 3 210 ? -67.664 -32.480 -36.733 1.00 82.53 210 LEU E CA 1
ATOM 8757 C C . LEU E 3 210 ? -66.889 -33.695 -36.240 1.00 93.14 210 LEU E C 1
ATOM 8758 O O . LEU E 3 210 ? -66.013 -33.584 -35.375 1.00 97.72 210 LEU E O 1
ATOM 8763 N N . GLN E 3 211 ? -67.199 -34.868 -36.798 1.00 92.08 211 GLN E N 1
ATOM 8764 C CA . GLN E 3 211 ? -66.510 -36.096 -36.415 1.00 87.49 211 GLN E CA 1
ATOM 8765 C C . GLN E 3 211 ? -64.998 -35.948 -36.547 1.00 84.81 211 GLN E C 1
ATOM 8766 O O . GLN E 3 211 ? -64.245 -36.285 -35.627 1.00 81.98 211 GLN E O 1
ATOM 8772 N N . ASN E 3 212 ? -64.538 -35.442 -37.694 1.00 88.98 212 ASN E N 1
ATOM 8773 C CA . ASN E 3 212 ? -63.104 -35.289 -37.921 1.00 90.06 212 ASN E CA 1
ATOM 8774 C C . ASN E 3 212 ? -62.470 -34.393 -36.864 1.00 95.54 212 ASN E C 1
ATOM 8775 O O . ASN E 3 212 ? -61.458 -34.754 -36.252 1.00 92.60 212 ASN E O 1
ATOM 8780 N N . TYR E 3 213 ? -63.051 -33.212 -36.637 1.00 95.08 213 TYR E N 1
ATOM 8781 C CA . TYR E 3 213 ? -62.464 -32.280 -35.679 1.00 84.98 213 TYR E CA 1
ATOM 8782 C C . TYR E 3 213 ? -62.497 -32.845 -34.265 1.00 82.14 213 TYR E C 1
ATOM 8783 O O . TYR E 3 213 ? -61.497 -32.784 -33.540 1.00 82.08 213 TYR E O 1
ATOM 8792 N N . ILE E 3 214 ? -63.639 -33.401 -33.852 1.00 83.12 214 ILE E N 1
ATOM 8793 C CA . ILE E 3 214 ? -63.747 -33.953 -32.505 1.00 82.57 214 ILE E CA 1
ATOM 8794 C C . ILE E 3 214 ? -62.804 -35.138 -32.337 1.00 85.52 214 ILE E C 1
ATOM 8795 O O . ILE E 3 214 ? -62.228 -35.343 -31.262 1.00 83.29 214 ILE E O 1
ATOM 8800 N N . GLN E 3 215 ? -62.635 -35.940 -33.391 1.00 88.55 215 GLN E N 1
ATOM 8801 C CA . GLN E 3 215 ? -61.658 -37.023 -33.343 1.00 90.74 215 GLN E CA 1
ATOM 8802 C C . GLN E 3 215 ? -60.250 -36.479 -33.146 1.00 85.72 215 GLN E C 1
ATOM 8803 O O . GLN E 3 215 ? -59.442 -37.069 -32.419 1.00 85.23 215 GLN E O 1
ATOM 8809 N N . SER E 3 216 ? -59.940 -35.347 -33.783 1.00 90.26 216 SER E N 1
ATOM 8810 C CA . SER E 3 216 ? -58.619 -34.742 -33.666 1.00 84.81 216 SER E CA 1
ATOM 8811 C C . SER E 3 216 ? -58.332 -34.213 -32.268 1.00 79.89 216 SER E C 1
ATOM 8812 O O . SER E 3 216 ? -57.170 -33.923 -31.963 1.00 74.36 216 SER E O 1
ATOM 8815 N N . LEU E 3 217 ? -59.353 -34.072 -31.418 1.00 82.96 217 LEU E N 1
ATOM 8816 C CA . LEU E 3 217 ? -59.105 -33.671 -30.037 1.00 87.84 217 LEU E CA 1
ATOM 8817 C C . LEU E 3 217 ? -58.485 -34.812 -29.241 1.00 86.67 217 LEU E C 1
ATOM 8818 O O . LEU E 3 217 ? -57.526 -34.604 -28.488 1.00 87.32 217 LEU E O 1
ATOM 8823 N N . ASN E 3 218 ? -59.011 -36.022 -29.397 1.00 89.14 218 ASN E N 1
ATOM 8824 C CA . ASN E 3 218 ? -58.404 -37.197 -28.787 1.00 92.20 218 ASN E CA 1
ATOM 8825 C C . ASN E 3 218 ? -58.503 -38.368 -29.757 1.00 87.43 218 ASN E C 1
ATOM 8826 O O . ASN E 3 218 ? -59.587 -38.939 -29.934 1.00 88.45 218 ASN E O 1
ATOM 8831 N N . PRO E 3 219 ? -57.404 -38.744 -30.417 1.00 87.40 219 PRO E N 1
ATOM 8832 C CA . PRO E 3 219 ? -57.464 -39.887 -31.341 1.00 91.26 219 PRO E CA 1
ATOM 8833 C C . PRO E 3 219 ? -57.767 -41.202 -30.649 1.00 99.02 219 PRO E C 1
ATOM 8834 O O . PRO E 3 219 ? -58.262 -42.127 -31.305 1.00 104.60 219 PRO E O 1
ATOM 8838 N N . SER E 3 220 ? -57.489 -41.316 -29.348 1.00 96.41 220 SER E N 1
ATOM 8839 C CA . SER E 3 220 ? -57.733 -42.561 -28.631 1.00 88.94 220 SER E CA 1
ATOM 8840 C C . SER E 3 220 ? -59.217 -42.867 -28.480 1.00 90.31 220 SER E C 1
ATOM 8841 O O . SER E 3 220 ? -59.573 -44.014 -28.190 1.00 90.55 220 SER E O 1
ATOM 8844 N N . LEU E 3 221 ? -60.085 -41.879 -28.668 1.00 94.38 221 LEU E N 1
ATOM 8845 C CA . LEU E 3 221 ? -61.517 -42.042 -28.474 1.00 99.70 221 LEU E CA 1
ATOM 8846 C C . LEU E 3 221 ? -62.217 -42.319 -29.801 1.00 93.17 221 LEU E C 1
ATOM 8847 O O . LEU E 3 221 ? -61.619 -42.263 -30.878 1.00 91.89 221 LEU E O 1
ATOM 8852 N N . ASN E 3 222 ? -63.512 -42.621 -29.707 1.00 95.44 222 ASN E N 1
ATOM 8853 C CA . ASN E 3 222 ? -64.340 -42.966 -30.863 1.00 101.85 222 ASN E CA 1
ATOM 8854 C C . ASN E 3 222 ? -65.584 -42.088 -30.856 1.00 93.37 222 ASN E C 1
ATOM 8855 O O . ASN E 3 222 ? -66.659 -42.512 -30.409 1.00 94.41 222 ASN E O 1
ATOM 8860 N N . PRO E 3 223 ? -65.477 -40.859 -31.348 1.00 94.25 223 PRO E N 1
ATOM 8861 C CA . PRO E 3 223 ? -66.644 -39.975 -31.398 1.00 93.42 223 PRO E CA 1
ATOM 8862 C C . PRO E 3 223 ? -67.604 -40.370 -32.511 1.00 88.75 223 PRO E C 1
ATOM 8863 O O . PRO E 3 223 ? -67.269 -41.117 -33.431 1.00 91.29 223 PRO E O 1
ATOM 8867 N N . GLN E 3 224 ? -68.822 -39.841 -32.408 1.00 85.62 224 GLN E N 1
ATOM 8868 C CA . GLN E 3 224 ? -69.870 -40.110 -33.384 1.00 85.80 224 GLN E CA 1
ATOM 8869 C C . GLN E 3 224 ? -70.779 -38.895 -33.486 1.00 86.29 224 GLN E C 1
ATOM 8870 O O . GLN E 3 224 ? -71.303 -38.423 -32.473 1.00 98.17 224 GLN E O 1
ATOM 8876 N N . ALA E 3 225 ? -70.958 -38.396 -34.706 1.00 86.68 225 ALA E N 1
ATOM 8877 C CA . ALA E 3 225 ? -71.867 -37.291 -34.993 1.00 83.83 225 ALA E CA 1
ATOM 8878 C C . ALA E 3 225 ? -72.890 -37.783 -36.006 1.00 90.21 225 ALA E C 1
ATOM 8879 O O . ALA E 3 225 ? -72.545 -38.049 -37.162 1.00 93.29 225 ALA E O 1
ATOM 8881 N N . ILE E 3 226 ? -74.143 -37.905 -35.575 1.00 85.68 226 ILE E N 1
ATOM 8882 C CA . ILE E 3 226 ? -75.206 -38.482 -36.388 1.00 87.82 226 ILE E CA 1
ATOM 8883 C C . ILE E 3 226 ? -76.219 -37.390 -36.699 1.00 87.06 226 ILE E C 1
ATOM 8884 O O . ILE E 3 226 ? -76.795 -36.790 -35.782 1.00 90.62 226 ILE E O 1
ATOM 8889 N N . PHE E 3 227 ? -76.434 -37.135 -37.985 1.00 98.90 227 PHE E N 1
ATOM 8890 C CA . PHE E 3 227 ? -77.477 -36.220 -38.419 1.00 87.57 227 PHE E CA 1
ATOM 8891 C C . PHE E 3 227 ? -78.815 -36.947 -38.495 1.00 87.20 227 PHE E C 1
ATOM 8892 O O . PHE E 3 227 ? -78.878 -38.150 -38.760 1.00 106.24 227 PHE E O 1
ATOM 8900 N N . HIS E 3 228 ? -79.892 -36.203 -38.251 1.00 83.70 228 HIS E N 1
ATOM 8901 C CA . HIS E 3 228 ? -81.237 -36.736 -38.406 1.00 89.48 228 HIS E CA 1
ATOM 8902 C C . HIS E 3 228 ? -82.182 -35.595 -38.748 1.00 91.55 228 HIS E C 1
ATOM 8903 O O . HIS E 3 228 ? -81.942 -34.439 -38.388 1.00 99.37 228 HIS E O 1
ATOM 8910 N N . SER E 3 229 ? -83.264 -35.936 -39.449 1.00 102.80 229 SER E N 1
ATOM 8911 C CA . SER E 3 229 ? -84.212 -34.936 -39.920 1.00 96.11 229 SER E CA 1
ATOM 8912 C C . SER E 3 229 ? -85.153 -34.443 -38.828 1.00 92.86 229 SER E C 1
ATOM 8913 O O . SER E 3 229 ? -85.725 -33.357 -38.971 1.00 100.04 229 SER E O 1
ATOM 8916 N N . ASN E 3 230 ? -85.326 -35.206 -37.745 1.00 93.06 230 ASN E N 1
ATOM 8917 C CA . ASN E 3 230 ? -86.251 -34.815 -36.679 1.00 91.39 230 ASN E CA 1
ATOM 8918 C C . ASN E 3 230 ? -85.704 -35.323 -35.347 1.00 88.07 230 ASN E C 1
ATOM 8919 O O . ASN E 3 230 ? -85.902 -36.490 -34.998 1.00 90.14 230 ASN E O 1
ATOM 8924 N N . TYR E 3 231 ? -85.032 -34.443 -34.609 1.00 94.09 231 TYR E N 1
ATOM 8925 C CA . TYR E 3 231 ? -84.584 -34.730 -33.252 1.00 90.14 231 TYR E CA 1
ATOM 8926 C C . TYR E 3 231 ? -85.546 -34.083 -32.264 1.00 96.37 231 TYR E C 1
ATOM 8927 O O . TYR E 3 231 ? -85.820 -32.882 -32.356 1.00 92.60 231 TYR E O 1
ATOM 8936 N N . VAL E 3 232 ? -86.058 -34.877 -31.327 1.00 93.72 232 VAL E N 1
ATOM 8937 C CA . VAL E 3 232 ? -87.016 -34.403 -30.336 1.00 96.70 232 VAL E CA 1
ATOM 8938 C C . VAL E 3 232 ? -86.409 -34.570 -28.950 1.00 97.89 232 VAL E C 1
ATOM 8939 O O . VAL E 3 232 ? -85.562 -35.441 -28.724 1.00 101.74 232 VAL E O 1
ATOM 8943 N N . ARG E 3 233 ? -86.848 -33.726 -28.019 1.00 105.91 233 ARG E N 1
ATOM 8944 C CA . ARG E 3 233 ? -86.270 -33.743 -26.685 1.00 99.71 233 ARG E CA 1
ATOM 8945 C C . ARG E 3 233 ? -86.872 -34.871 -25.855 1.00 97.82 233 ARG E C 1
ATOM 8946 O O . ARG E 3 233 ? -88.026 -35.265 -26.041 1.00 94.69 233 ARG E O 1
ATOM 8954 N N . ARG E 3 234 ? -86.068 -35.387 -24.926 1.00 88.73 234 ARG E N 1
ATOM 8955 C CA . ARG E 3 234 ? -86.406 -36.631 -24.241 1.00 92.00 234 ARG E CA 1
ATOM 8956 C C . ARG E 3 234 ? -87.619 -36.469 -23.333 1.00 100.98 234 ARG E C 1
ATOM 8957 O O . ARG E 3 234 ? -88.677 -37.057 -23.581 1.00 129.10 234 ARG E O 1
ATOM 8965 N N . GLY E 3 235 ? -87.482 -35.687 -22.267 1.00 96.21 235 GLY E N 1
ATOM 8966 C CA . GLY E 3 235 ? -88.448 -35.678 -21.191 1.00 91.28 235 GLY E CA 1
ATOM 8967 C C . GLY E 3 235 ? -89.585 -34.688 -21.311 1.00 84.09 235 GLY E C 1
ATOM 8968 O O . GLY E 3 235 ? -90.298 -34.476 -20.325 1.00 86.39 235 GLY E O 1
ATOM 8969 N N . THR E 3 236 ? -89.803 -34.096 -22.481 1.00 88.96 236 THR E N 1
ATOM 8970 C CA . THR E 3 236 ? -90.773 -33.019 -22.570 1.00 88.83 236 THR E CA 1
ATOM 8971 C C . THR E 3 236 ? -92.169 -33.559 -22.871 1.00 86.53 236 THR E C 1
ATOM 8972 O O . THR E 3 236 ? -92.362 -34.736 -23.192 1.00 87.27 236 THR E O 1
ATOM 8976 N N . ILE E 3 237 ? -93.155 -32.679 -22.753 1.00 85.08 237 ILE E N 1
ATOM 8977 C CA . ILE E 3 237 ? -94.479 -32.948 -23.251 1.00 87.73 237 ILE E CA 1
ATOM 8978 C C . ILE E 3 237 ? -94.630 -32.481 -24.702 1.00 100.98 237 ILE E C 1
ATOM 8979 O O . ILE E 3 237 ? -95.743 -32.320 -25.178 1.00 84.18 237 ILE E O 1
ATOM 8984 N N . PHE E 3 238 ? -93.530 -32.293 -25.429 1.00 95.29 238 PHE E N 1
ATOM 8985 C CA . PHE E 3 238 ? -93.552 -31.670 -26.752 1.00 99.91 238 PHE E CA 1
ATOM 8986 C C . PHE E 3 238 ? -93.245 -32.699 -27.830 1.00 100.89 238 PHE E C 1
ATOM 8987 O O . PHE E 3 238 ? -92.387 -33.565 -27.649 1.00 102.53 238 PHE E O 1
ATOM 8995 N N . GLU E 3 239 ? -93.955 -32.604 -28.947 1.00 102.71 239 GLU E N 1
ATOM 8996 C CA . GLU E 3 239 ? -93.825 -33.549 -30.042 1.00 105.58 239 GLU E CA 1
ATOM 8997 C C . GLU E 3 239 ? -93.213 -32.934 -31.294 1.00 106.91 239 GLU E C 1
ATOM 8998 O O . GLU E 3 239 ? -93.273 -33.555 -32.357 1.00 121.78 239 GLU E O 1
ATOM 9004 N N . GLU E 3 240 ? -92.593 -31.760 -31.193 1.00 117.78 240 GLU E N 1
ATOM 9005 C CA . GLU E 3 240 ? -91.968 -31.092 -32.326 1.00 108.00 240 GLU E CA 1
ATOM 9006 C C . GLU E 3 240 ? -90.454 -31.136 -32.180 1.00 107.28 240 GLU E C 1
ATOM 9007 O O . GLU E 3 240 ? -89.921 -30.908 -31.089 1.00 115.25 240 GLU E O 1
ATOM 9013 N N . GLY E 3 241 ? -89.765 -31.439 -33.281 1.00 105.48 241 GLY E N 1
ATOM 9014 C CA . GLY E 3 241 ? -88.321 -31.535 -33.282 1.00 99.66 241 GLY E CA 1
ATOM 9015 C C . GLY E 3 241 ? -87.713 -30.757 -34.436 1.00 93.09 241 GLY E C 1
ATOM 9016 O O . GLY E 3 241 ? -88.417 -30.137 -35.238 1.00 90.61 241 GLY E O 1
ATOM 9017 N N . GLU E 3 242 ? -86.385 -30.806 -34.496 1.00 89.02 242 GLU E N 1
ATOM 9018 C CA . GLU E 3 242 ? -85.614 -30.138 -35.531 1.00 92.42 242 GLU E CA 1
ATOM 9019 C C . GLU E 3 242 ? -84.659 -31.125 -36.181 1.00 90.20 242 GLU E C 1
ATOM 9020 O O . GLU E 3 242 ? -84.309 -32.160 -35.608 1.00 90.79 242 GLU E O 1
ATOM 9026 N N . CYS E 3 243 ? -84.226 -30.779 -37.389 1.00 93.36 243 CYS E N 1
ATOM 9027 C CA . CYS E 3 243 ? -83.101 -31.455 -38.018 1.00 94.41 243 CYS E CA 1
ATOM 9028 C C . CYS E 3 243 ? -81.804 -30.951 -37.395 1.00 88.44 243 CYS E C 1
ATOM 9029 O O . CYS E 3 243 ? -81.564 -29.741 -37.338 1.00 88.60 243 CYS E O 1
ATOM 9032 N N . GLY E 3 244 ? -80.976 -31.872 -36.918 1.00 86.64 244 GLY E N 1
ATOM 9033 C CA . GLY E 3 244 ? -79.772 -31.468 -36.230 1.00 82.54 244 GLY E CA 1
ATOM 9034 C C . GLY E 3 244 ? -78.768 -32.593 -36.139 1.00 76.99 244 GLY E C 1
ATOM 9035 O O . GLY E 3 244 ? -78.924 -33.645 -36.761 1.00 79.81 244 GLY E O 1
ATOM 9036 N N . ILE E 3 245 ? -77.729 -32.351 -35.343 1.00 77.62 245 ILE E N 1
ATOM 9037 C CA . ILE E 3 245 ? -76.631 -33.289 -35.148 1.00 77.55 245 ILE E CA 1
ATOM 9038 C C . ILE E 3 245 ? -76.483 -33.547 -33.656 1.00 77.35 245 ILE E C 1
ATOM 9039 O O . ILE E 3 245 ? -76.505 -32.606 -32.855 1.00 90.34 245 ILE E O 1
ATOM 9044 N N . LEU E 3 246 ? -76.335 -34.815 -33.286 1.00 73.56 246 LEU E N 1
ATOM 9045 C CA . LEU E 3 246 ? -76.155 -35.212 -31.896 1.00 75.77 246 LEU E CA 1
ATOM 9046 C C . LEU E 3 246 ? -74.853 -35.986 -31.762 1.00 78.49 246 LEU E C 1
ATOM 9047 O O . LEU E 3 246 ? -74.607 -36.933 -32.517 1.00 88.48 246 LEU E O 1
ATOM 9052 N N . LEU E 3 247 ? -74.020 -35.575 -30.812 1.00 81.13 247 LEU E N 1
ATOM 9053 C CA . LEU E 3 247 ? -72.767 -36.260 -30.537 1.00 80.15 247 LEU E CA 1
ATOM 9054 C C . LEU E 3 247 ? -73.012 -37.424 -29.586 1.00 81.07 247 LEU E C 1
ATOM 9055 O O . LEU E 3 247 ? -73.793 -37.311 -28.637 1.00 81.24 247 LEU E O 1
ATOM 9060 N N . ASN E 3 248 ? -72.341 -38.540 -29.847 1.00 76.79 248 ASN E N 1
ATOM 9061 C CA . ASN E 3 248 ? -72.430 -39.703 -28.974 1.00 82.66 248 ASN E CA 1
ATOM 9062 C C . ASN E 3 248 ? -71.755 -39.375 -27.641 1.00 82.12 248 ASN E C 1
ATOM 9063 O O . ASN E 3 248 ? -71.413 -38.227 -27.348 1.00 80.75 248 ASN E O 1
ATOM 9068 N N . ASP E 3 249 ? -71.547 -40.400 -26.812 1.00 83.95 249 ASP E N 1
ATOM 9069 C CA . ASP E 3 249 ? -70.981 -40.165 -25.487 1.00 85.99 249 ASP E CA 1
ATOM 9070 C C . ASP E 3 249 ? -69.487 -39.868 -25.550 1.00 91.10 249 ASP E C 1
ATOM 9071 O O . ASP E 3 249 ? -68.972 -39.125 -24.707 1.00 104.23 249 ASP E O 1
ATOM 9076 N N . ASP E 3 250 ? -68.775 -40.431 -26.530 1.00 91.06 250 ASP E N 1
ATOM 9077 C CA . ASP E 3 250 ? -67.337 -40.194 -26.613 1.00 90.22 250 ASP E CA 1
ATOM 9078 C C . ASP E 3 250 ? -67.023 -38.803 -27.151 1.00 87.57 250 ASP E C 1
ATOM 9079 O O . ASP E 3 250 ? -66.089 -38.149 -26.674 1.00 99.61 250 ASP E O 1
ATOM 9084 N N . ALA E 3 251 ? -67.784 -38.336 -28.144 1.00 90.41 251 ALA E N 1
ATOM 9085 C CA . ALA E 3 251 ? -67.618 -36.965 -28.617 1.00 82.14 251 ALA E CA 1
ATOM 9086 C C . ALA E 3 251 ? -67.812 -35.972 -27.477 1.00 79.63 251 ALA E C 1
ATOM 9087 O O . ALA E 3 251 ? -67.025 -35.033 -27.312 1.00 93.88 251 ALA E O 1
ATOM 9089 N N . VAL E 3 252 ? -68.863 -36.169 -26.678 1.00 83.58 252 VAL E N 1
ATOM 9090 C CA . VAL E 3 252 ? -69.091 -35.312 -25.519 1.00 77.11 252 VAL E CA 1
ATOM 9091 C C . VAL E 3 252 ? -67.933 -35.425 -24.537 1.00 75.98 252 VAL E C 1
ATOM 9092 O O . VAL E 3 252 ? -67.490 -34.426 -23.958 1.00 74.82 252 VAL E O 1
ATOM 9096 N N . LYS E 3 253 ? -67.425 -36.643 -24.330 1.00 79.87 253 LYS E N 1
ATOM 9097 C CA . LYS E 3 253 ? -66.307 -36.820 -23.411 1.00 79.80 253 LYS E CA 1
ATOM 9098 C C . LYS E 3 253 ? -65.067 -36.077 -23.887 1.00 76.83 253 LYS E C 1
ATOM 9099 O O . LYS E 3 253 ? -64.211 -35.713 -23.073 1.00 74.32 253 LYS E O 1
ATOM 9105 N N . ALA E 3 254 ? -64.946 -35.847 -25.195 1.00 75.98 254 ALA E N 1
ATOM 9106 C CA . ALA E 3 254 ? -63.792 -35.121 -25.713 1.00 73.25 254 ALA E CA 1
ATOM 9107 C C . ALA E 3 254 ? -63.940 -33.622 -25.488 1.00 77.99 254 ALA E C 1
ATOM 9108 O O . ALA E 3 254 ? -63.030 -32.971 -24.964 1.00 79.11 254 ALA E O 1
ATOM 9110 N N . LEU E 3 255 ? -65.089 -33.059 -25.871 1.00 77.46 255 LEU E N 1
ATOM 9111 C CA . LEU E 3 255 ? -65.294 -31.622 -25.723 1.00 64.33 255 LEU E CA 1
ATOM 9112 C C . LEU E 3 255 ? -65.217 -31.197 -24.261 1.00 63.94 255 LEU E C 1
ATOM 9113 O O . LEU E 3 255 ? -64.595 -30.179 -23.935 1.00 64.69 255 LEU E O 1
ATOM 9118 N N . VAL E 3 256 ? -65.845 -31.963 -23.365 1.00 65.64 256 VAL E N 1
ATOM 9119 C CA . VAL E 3 256 ? -65.769 -31.652 -21.940 1.00 65.36 256 VAL E CA 1
ATOM 9120 C C . VAL E 3 256 ? -64.320 -31.651 -21.472 1.00 64.75 256 VAL E C 1
ATOM 9121 O O . VAL E 3 256 ? -63.887 -30.755 -20.737 1.00 73.10 256 VAL E O 1
ATOM 9125 N N . ALA E 3 257 ? -63.545 -32.654 -21.890 1.00 66.43 257 ALA E N 1
ATOM 9126 C CA . ALA E 3 257 ? -62.148 -32.722 -21.474 1.00 65.34 257 ALA E CA 1
ATOM 9127 C C . ALA E 3 257 ? -61.315 -31.613 -22.104 1.00 65.09 257 ALA E C 1
ATOM 9128 O O . ALA E 3 257 ? -60.324 -31.173 -21.509 1.00 73.08 257 ALA E O 1
ATOM 9130 N N . GLU E 3 258 ? -61.691 -31.152 -23.299 1.00 61.69 258 GLU E N 1
ATOM 9131 C CA . GLU E 3 258 ? -60.960 -30.060 -23.936 1.00 64.57 258 GLU E CA 1
ATOM 9132 C C . GLU E 3 258 ? -61.163 -28.752 -23.180 1.00 65.02 258 GLU E C 1
ATOM 9133 O O . GLU E 3 258 ? -60.199 -28.031 -22.896 1.00 80.37 258 GLU E O 1
ATOM 9139 N N . THR E 3 259 ? -62.414 -28.428 -22.849 1.00 66.38 259 THR E N 1
ATOM 9140 C CA . THR E 3 259 ? -62.695 -27.189 -22.131 1.00 64.82 259 THR E CA 1
ATOM 9141 C C . THR E 3 259 ? -62.043 -27.196 -20.753 1.00 68.20 259 THR E C 1
ATOM 9142 O O . THR E 3 259 ? -61.403 -26.218 -20.351 1.00 91.84 259 THR E O 1
ATOM 9146 N N . LEU E 3 260 ? -62.199 -28.296 -20.012 1.00 69.16 260 LEU E N 1
ATOM 9147 C CA . LEU E 3 260 ? -61.595 -28.389 -18.687 1.00 65.53 260 LEU E CA 1
ATOM 9148 C C . LEU E 3 260 ? -60.094 -28.142 -18.743 1.00 66.37 260 LEU E C 1
ATOM 9149 O O . LEU E 3 260 ? -59.517 -27.556 -17.819 1.00 74.33 260 LEU E O 1
ATOM 9154 N N . GLU E 3 261 ? -59.443 -28.585 -19.821 1.00 71.20 261 GLU E N 1
ATOM 9155 C CA . GLU E 3 261 ? -58.010 -28.353 -19.972 1.00 71.59 261 GLU E CA 1
ATOM 9156 C C . GLU E 3 261 ? -57.715 -26.872 -20.183 1.00 67.21 261 GLU E C 1
ATOM 9157 O O . GLU E 3 261 ? -56.822 -26.308 -19.540 1.00 67.18 261 GLU E O 1
ATOM 9163 N N . ARG E 3 262 ? -58.457 -26.226 -21.087 1.00 65.68 262 ARG E N 1
ATOM 9164 C CA . ARG E 3 262 ? -58.258 -24.799 -21.322 1.00 64.03 262 ARG E CA 1
ATOM 9165 C C . ARG E 3 262 ? -58.496 -23.993 -20.051 1.00 62.83 262 ARG E C 1
ATOM 9166 O O . ARG E 3 262 ? -57.751 -23.050 -19.757 1.00 63.39 262 ARG E O 1
ATOM 9174 N N . LEU E 3 263 ? -59.532 -24.345 -19.287 1.00 64.88 263 LEU E N 1
ATOM 9175 C CA . LEU E 3 263 ? -59.756 -23.686 -18.004 1.00 64.64 263 LEU E CA 1
ATOM 9176 C C . LEU E 3 263 ? -58.615 -23.972 -17.036 1.00 66.90 263 LEU E C 1
ATOM 9177 O O . LEU E 3 263 ? -58.220 -23.100 -16.252 1.00 65.29 263 LEU E O 1
ATOM 9182 N N . ALA E 3 264 ? -58.066 -25.190 -17.081 1.00 71.73 264 ALA E N 1
ATOM 9183 C CA . ALA E 3 264 ? -56.982 -25.551 -16.175 1.00 69.14 264 ALA E CA 1
ATOM 9184 C C . ALA E 3 264 ? -55.683 -24.841 -16.533 1.00 59.93 264 ALA E C 1
ATOM 9185 O O . ALA E 3 264 ? -54.853 -24.590 -15.651 1.00 59.70 264 ALA E O 1
ATOM 9187 N N . ASN E 3 265 ? -55.485 -24.514 -17.808 1.00 65.19 265 ASN E N 1
ATOM 9188 C CA . ASN E 3 265 ? -54.285 -23.830 -18.267 1.00 73.20 265 ASN E CA 1
ATOM 9189 C C . ASN E 3 265 ? -54.514 -22.344 -18.510 1.00 73.28 265 ASN E C 1
ATOM 9190 O O . ASN E 3 265 ? -53.648 -21.680 -19.090 1.00 64.77 265 ASN E O 1
ATOM 9195 N N . LEU E 3 266 ? -55.653 -21.807 -18.079 1.00 65.64 266 LEU E N 1
ATOM 9196 C CA . LEU E 3 266 ? -55.948 -20.405 -18.330 1.00 64.66 266 LEU E CA 1
ATOM 9197 C C . LEU E 3 266 ? -54.955 -19.502 -17.608 1.00 72.76 266 LEU E C 1
ATOM 9198 O O . LEU E 3 266 ? -54.543 -19.775 -16.477 1.00 62.32 266 LEU E O 1
ATOM 9203 N N . SER E 3 267 ? -54.573 -18.418 -18.279 1.00 65.43 267 SER E N 1
ATOM 9204 C CA . SER E 3 267 ? -53.704 -17.400 -17.711 1.00 58.05 267 SER E CA 1
ATOM 9205 C C . SER E 3 267 ? -53.983 -16.084 -18.421 1.00 57.50 267 SER E C 1
ATOM 9206 O O . SER E 3 267 ? -54.203 -16.062 -19.636 1.00 57.51 267 SER E O 1
ATOM 9209 N N . ILE E 3 268 ? -53.986 -14.993 -17.659 1.00 52.25 268 ILE E N 1
ATOM 9210 C CA . ILE E 3 268 ? -54.272 -13.664 -18.188 1.00 51.75 268 ILE E CA 1
ATOM 9211 C C . ILE E 3 268 ? -53.120 -12.744 -17.813 1.00 51.24 268 ILE E C 1
ATOM 9212 O O . ILE E 3 268 ? -52.796 -12.601 -16.629 1.00 51.23 268 ILE E O 1
ATOM 9217 N N . ARG E 3 269 ? -52.499 -12.130 -18.819 1.00 47.39 269 ARG E N 1
ATOM 9218 C CA . ARG E 3 269 ? -51.490 -11.093 -18.628 1.00 46.91 269 ARG E CA 1
ATOM 9219 C C . ARG E 3 269 ? -52.032 -9.816 -19.252 1.00 46.59 269 ARG E C 1
ATOM 9220 O O . ARG E 3 269 ? -52.172 -9.731 -20.475 1.00 46.61 269 ARG E O 1
ATOM 9228 N N . GLN E 3 270 ? -52.352 -8.830 -18.418 1.00 45.96 270 GLN E N 1
ATOM 9229 C CA . GLN E 3 270 ? -53.087 -7.669 -18.899 1.00 45.74 270 GLN E CA 1
ATOM 9230 C C . GLN E 3 270 ? -52.966 -6.536 -17.891 1.00 45.48 270 GLN E C 1
ATOM 9231 O O . GLN E 3 270 ? -52.940 -6.767 -16.678 1.00 45.59 270 GLN E O 1
ATOM 9237 N N . ALA E 3 271 ? -52.895 -5.307 -18.408 1.00 44.72 271 ALA E N 1
ATOM 9238 C CA . ALA E 3 271 ? -52.805 -4.116 -17.565 1.00 44.49 271 ALA E CA 1
ATOM 9239 C C . ALA E 3 271 ? -51.608 -4.198 -16.629 1.00 44.39 271 ALA E C 1
ATOM 9240 O O . ALA E 3 271 ? -51.644 -3.701 -15.500 1.00 44.38 271 ALA E O 1
ATOM 9242 N N . LYS E 3 272 ? -50.537 -4.834 -17.100 1.00 44.54 272 LYS E N 1
ATOM 9243 C CA . LYS E 3 272 ? -49.330 -5.030 -16.305 1.00 44.52 272 LYS E CA 1
ATOM 9244 C C . LYS E 3 272 ? -49.609 -5.881 -15.069 1.00 44.81 272 LYS E C 1
ATOM 9245 O O . LYS E 3 272 ? -48.912 -5.778 -14.057 1.00 44.82 272 LYS E O 1
ATOM 9251 N N . GLY E 3 273 ? -50.637 -6.723 -15.153 1.00 43.81 273 GLY E N 1
ATOM 9252 C CA . GLY E 3 273 ? -50.921 -7.686 -14.111 1.00 45.70 273 GLY E CA 1
ATOM 9253 C C . GLY E 3 273 ? -51.210 -9.038 -14.729 1.00 48.21 273 GLY E C 1
ATOM 9254 O O . GLY E 3 273 ? -51.500 -9.147 -15.923 1.00 61.80 273 GLY E O 1
ATOM 9255 N N . TYR E 3 274 ? -51.122 -10.075 -13.899 1.00 52.57 274 TYR E N 1
ATOM 9256 C CA . TYR E 3 274 ? -51.285 -11.435 -14.390 1.00 52.30 274 TYR E CA 1
ATOM 9257 C C . TYR E 3 274 ? -52.200 -12.226 -13.467 1.00 53.49 274 TYR E C 1
ATOM 9258 O O . TYR E 3 274 ? -52.463 -11.840 -12.324 1.00 62.67 274 TYR E O 1
ATOM 9275 N N . TYR E 3 276 ? -53.245 -16.686 -13.196 1.00 68.69 276 TYR E N 1
ATOM 9276 C CA . TYR E 3 276 ? -53.250 -18.041 -13.724 1.00 66.80 276 TYR E CA 1
ATOM 9277 C C . TYR E 3 276 ? -54.163 -18.912 -12.876 1.00 67.44 276 TYR E C 1
ATOM 9278 O O . TYR E 3 276 ? -54.315 -18.694 -11.672 1.00 66.83 276 TYR E O 1
ATOM 9287 N N . VAL E 3 277 ? -54.775 -19.900 -13.520 1.00 64.25 277 VAL E N 1
ATOM 9288 C CA . VAL E 3 277 ? -55.654 -20.834 -12.826 1.00 58.78 277 VAL E CA 1
ATOM 9289 C C . VAL E 3 277 ? -54.795 -21.813 -12.035 1.00 58.84 277 VAL E C 1
ATOM 9290 O O . VAL E 3 277 ? -53.959 -22.524 -12.603 1.00 67.98 277 VAL E O 1
ATOM 9294 N N . ASP E 3 278 ? -55.000 -21.847 -10.718 1.00 56.44 278 ASP E N 1
ATOM 9295 C CA . ASP E 3 278 ? -54.203 -22.671 -9.817 1.00 62.39 278 ASP E CA 1
ATOM 9296 C C . ASP E 3 278 ? -54.797 -24.062 -9.620 1.00 70.93 278 ASP E C 1
ATOM 9297 O O . ASP E 3 278 ? -54.117 -25.066 -9.849 1.00 84.38 278 ASP E O 1
ATOM 9302 N N . ASP E 3 279 ? -56.055 -24.139 -9.192 1.00 72.81 279 ASP E N 1
ATOM 9303 C CA . ASP E 3 279 ? -56.710 -25.410 -8.921 1.00 72.48 279 ASP E CA 1
ATOM 9304 C C . ASP E 3 279 ? -58.129 -25.373 -9.467 1.00 67.54 279 ASP E C 1
ATOM 9305 O O . ASP E 3 279 ? -58.778 -24.324 -9.483 1.00 68.49 279 ASP E O 1
ATOM 9310 N N . ILE E 3 280 ? -58.606 -26.533 -9.914 1.00 77.66 280 ILE E N 1
ATOM 9311 C CA . ILE E 3 280 ? -59.944 -26.666 -10.480 1.00 73.69 280 ILE E CA 1
ATOM 9312 C C . ILE E 3 280 ? -60.565 -27.953 -9.956 1.00 79.35 280 ILE E C 1
ATOM 9313 O O . ILE E 3 280 ? -59.949 -29.021 -10.029 1.00 72.17 280 ILE E O 1
ATOM 9318 N N . THR E 3 281 ? -61.783 -27.852 -9.425 1.00 71.15 281 THR E N 1
ATOM 9319 C CA . THR E 3 281 ? -62.503 -28.983 -8.855 1.00 67.28 281 THR E CA 1
ATOM 9320 C C . THR E 3 281 ? -63.725 -29.285 -9.709 1.00 67.36 281 THR E C 1
ATOM 9321 O O . THR E 3 281 ? -64.554 -28.401 -9.947 1.00 66.64 281 THR E O 1
ATOM 9325 N N . VAL E 3 282 ? -63.843 -30.533 -10.153 1.00 71.22 282 VAL E N 1
ATOM 9326 C CA . VAL E 3 282 ? -64.869 -30.929 -11.109 1.00 71.72 282 VAL E CA 1
ATOM 9327 C C . VAL E 3 282 ? -65.907 -31.799 -10.417 1.00 72.95 282 VAL E C 1
ATOM 9328 O O . VAL E 3 282 ? -65.602 -32.549 -9.483 1.00 73.60 282 VAL E O 1
ATOM 9332 N N . ASP E 3 283 ? -67.148 -31.695 -10.892 1.00 72.95 283 ASP E N 1
ATOM 9333 C CA . ASP E 3 283 ? -68.246 -32.538 -10.428 1.00 73.43 283 ASP E CA 1
ATOM 9334 C C . ASP E 3 283 ? -69.090 -32.935 -11.628 1.00 74.49 283 ASP E C 1
ATOM 9335 O O . ASP E 3 283 ? -69.687 -32.072 -12.279 1.00 71.98 283 ASP E O 1
ATOM 9340 N N . TYR E 3 284 ? -69.129 -34.233 -11.923 1.00 86.74 284 TYR E N 1
ATOM 9341 C CA . TYR E 3 284 ? -69.994 -34.776 -12.970 1.00 78.90 284 TYR E CA 1
ATOM 9342 C C . TYR E 3 284 ? -71.361 -35.027 -12.346 1.00 89.15 284 TYR E C 1
ATOM 9343 O O . TYR E 3 284 ? -71.611 -36.089 -11.768 1.00 83.50 284 TYR E O 1
ATOM 9352 N N . ASN E 3 285 ? -72.250 -34.041 -12.466 1.00 89.69 285 ASN E N 1
ATOM 9353 C CA . ASN E 3 285 ? -73.506 -34.026 -11.723 1.00 79.25 285 ASN E CA 1
ATOM 9354 C C . ASN E 3 285 ? -74.539 -34.887 -12.439 1.00 82.26 285 ASN E C 1
ATOM 9355 O O . ASN E 3 285 ? -75.028 -34.521 -13.512 1.00 76.64 285 ASN E O 1
ATOM 9360 N N . ASP E 3 286 ? -74.878 -36.029 -11.840 1.00 91.37 286 ASP E N 1
ATOM 9361 C CA . ASP E 3 286 ? -75.961 -36.876 -12.319 1.00 88.55 286 ASP E CA 1
ATOM 9362 C C . ASP E 3 286 ? -77.192 -36.813 -11.427 1.00 90.52 286 ASP E C 1
ATOM 9363 O O . ASP E 3 286 ? -78.185 -37.491 -11.713 1.00 97.89 286 ASP E O 1
ATOM 9368 N N . SER E 3 287 ? -77.153 -36.023 -10.356 1.00 90.51 287 SER E N 1
ATOM 9369 C CA . SER E 3 287 ? -78.280 -35.898 -9.447 1.00 86.03 287 SER E CA 1
ATOM 9370 C C . SER E 3 287 ? -79.260 -34.847 -9.967 1.00 91.00 287 SER E C 1
ATOM 9371 O O . SER E 3 287 ? -79.049 -34.221 -11.010 1.00 84.80 287 SER E O 1
ATOM 9374 N N . HIS E 3 288 ? -80.353 -34.644 -9.228 1.00 94.93 288 HIS E N 1
ATOM 9375 C CA . HIS E 3 288 ? -81.363 -33.688 -9.668 1.00 95.51 288 HIS E CA 1
ATOM 9376 C C . HIS E 3 288 ? -81.023 -32.261 -9.252 1.00 90.02 288 HIS E C 1
ATOM 9377 O O . HIS E 3 288 ? -81.374 -31.314 -9.964 1.00 99.87 288 HIS E O 1
ATOM 9384 N N . LYS E 3 289 ? -80.346 -32.087 -8.118 1.00 99.44 289 LYS E N 1
ATOM 9385 C CA . LYS E 3 289 ? -79.966 -30.754 -7.666 1.00 92.23 289 LYS E CA 1
ATOM 9386 C C . LYS E 3 289 ? -78.831 -30.208 -8.524 1.00 90.75 289 LYS E C 1
ATOM 9387 O O . LYS E 3 289 ? -77.842 -30.901 -8.782 1.00 94.88 289 LYS E O 1
ATOM 9409 N N . ARG E 3 292 ? -74.445 -28.615 -7.446 1.00 89.23 292 ARG E N 1
ATOM 9410 C CA . ARG E 3 292 ? -74.207 -29.326 -6.197 1.00 89.57 292 ARG E CA 1
ATOM 9411 C C . ARG E 3 292 ? -72.863 -28.946 -5.594 1.00 84.02 292 ARG E C 1
ATOM 9412 O O . ARG E 3 292 ? -72.723 -28.899 -4.366 1.00 84.77 292 ARG E O 1
ATOM 9420 N N . ILE E 3 293 ? -71.873 -28.650 -6.440 1.00 81.68 293 ILE E N 1
ATOM 9421 C CA . ILE E 3 293 ? -70.547 -28.278 -5.955 1.00 74.90 293 ILE E CA 1
ATOM 9422 C C . ILE E 3 293 ? -70.600 -27.006 -5.121 1.00 78.40 293 ILE E C 1
ATOM 9423 O O . ILE E 3 293 ? -69.733 -26.776 -4.267 1.00 74.75 293 ILE E O 1
ATOM 9428 N N . LYS E 3 294 ? -71.612 -26.164 -5.342 1.00 76.32 294 LYS E N 1
ATOM 9429 C CA . LYS E 3 294 ? -71.662 -24.865 -4.680 1.00 73.83 294 LYS E CA 1
ATOM 9430 C C . LYS E 3 294 ? -72.219 -24.979 -3.266 1.00 91.14 294 LYS E C 1
ATOM 9431 O O . LYS E 3 294 ? -71.605 -24.495 -2.308 1.00 87.05 294 LYS E O 1
ATOM 9437 N N . ARG E 3 295 ? -73.379 -25.618 -3.116 1.00 86.66 295 ARG E N 1
ATOM 9438 C CA . ARG E 3 295 ? -74.003 -25.722 -1.802 1.00 95.93 295 ARG E CA 1
ATOM 9439 C C . ARG E 3 295 ? -73.326 -26.779 -0.939 1.00 93.10 295 ARG E C 1
ATOM 9440 O O . ARG E 3 295 ? -73.152 -26.580 0.268 1.00 92.70 295 ARG E O 1
ATOM 9448 N N . ASP E 3 296 ? -72.937 -27.902 -1.538 1.00 104.37 296 ASP E N 1
ATOM 9449 C CA . ASP E 3 296 ? -72.436 -29.053 -0.791 1.00 95.51 296 ASP E CA 1
ATOM 9450 C C . ASP E 3 296 ? -71.285 -29.663 -1.577 1.00 86.32 296 ASP E C 1
ATOM 9451 O O . ASP E 3 296 ? -71.503 -30.272 -2.629 1.00 82.14 296 ASP E O 1
ATOM 9456 N N . GLU E 3 297 ? -70.065 -29.504 -1.066 1.00 92.55 297 GLU E N 1
ATOM 9457 C CA . GLU E 3 297 ? -68.876 -29.965 -1.770 1.00 88.62 297 GLU E CA 1
ATOM 9458 C C . GLU E 3 297 ? -68.578 -31.441 -1.541 1.00 87.63 297 GLU E C 1
ATOM 9459 O O . GLU E 3 297 ? -67.696 -31.987 -2.212 1.00 86.99 297 GLU E O 1
ATOM 9465 N N . SER E 3 298 ? -69.292 -32.100 -0.626 1.00 95.52 298 SER E N 1
ATOM 9466 C CA . SER E 3 298 ? -69.000 -33.495 -0.313 1.00 91.30 298 SER E CA 1
ATOM 9467 C C . SER E 3 298 ? -69.652 -34.461 -1.295 1.00 90.36 298 SER E C 1
ATOM 9468 O O . SER E 3 298 ? -69.095 -35.532 -1.561 1.00 101.54 298 SER E O 1
ATOM 9471 N N . GLU E 3 299 ? -70.816 -34.109 -1.841 1.00 89.84 299 GLU E N 1
ATOM 9472 C CA . GLU E 3 299 ? -71.539 -35.001 -2.741 1.00 85.43 299 GLU E CA 1
ATOM 9473 C C . GLU E 3 299 ? -71.001 -34.918 -4.164 1.00 81.23 299 GLU E C 1
ATOM 9474 O O . GLU E 3 299 ? -71.738 -35.160 -5.125 1.00 81.36 299 GLU E O 1
ATOM 9480 N N . ILE E 3 300 ? -69.727 -34.591 -4.313 1.00 83.14 300 ILE E N 1
ATOM 9481 C CA . ILE E 3 300 ? -69.128 -34.380 -5.626 1.00 80.28 300 ILE E CA 1
ATOM 9482 C C . ILE E 3 300 ? -68.516 -35.681 -6.124 1.00 81.95 300 ILE E C 1
ATOM 9483 O O . ILE E 3 300 ? -68.106 -36.546 -5.342 1.00 85.59 300 ILE E O 1
ATOM 9488 N N . ILE E 3 301 ? -68.456 -35.821 -7.446 1.00 84.19 301 ILE E N 1
ATOM 9489 C CA . ILE E 3 301 ? -67.920 -37.005 -8.109 1.00 81.58 301 ILE E CA 1
ATOM 9490 C C . ILE E 3 301 ? -66.909 -36.524 -9.143 1.00 77.68 301 ILE E C 1
ATOM 9491 O O . ILE E 3 301 ? -67.292 -35.951 -10.171 1.00 77.93 301 ILE E O 1
ATOM 9496 N N . ASN E 3 302 ? -65.622 -36.760 -8.877 1.00 72.69 302 ASN E N 1
ATOM 9497 C CA . ASN E 3 302 ? -64.569 -36.154 -9.688 1.00 75.56 302 ASN E CA 1
ATOM 9498 C C . ASN E 3 302 ? -64.482 -36.796 -11.068 1.00 79.29 302 ASN E C 1
ATOM 9499 O O . ASN E 3 302 ? -64.492 -36.096 -12.087 1.00 74.50 302 ASN E O 1
ATOM 9504 N N . GLU E 3 303 ? -64.384 -38.120 -11.126 1.00 88.73 303 GLU E N 1
ATOM 9505 C CA . GLU E 3 303 ? -64.242 -38.820 -12.395 1.00 83.71 303 GLU E CA 1
ATOM 9506 C C . GLU E 3 303 ? -65.605 -39.192 -12.967 1.00 80.81 303 GLU E C 1
ATOM 9507 O O . GLU E 3 303 ? -66.569 -39.421 -12.233 1.00 84.35 303 GLU E O 1
ATOM 9513 N N . GLN E 3 304 ? -65.673 -39.255 -14.298 1.00 81.40 304 GLN E N 1
ATOM 9514 C CA . GLN E 3 304 ? -66.908 -39.633 -14.973 1.00 79.71 304 GLN E CA 1
ATOM 9515 C C . GLN E 3 304 ? -67.302 -41.050 -14.580 1.00 91.19 304 GLN E C 1
ATOM 9516 O O . GLN E 3 304 ? -66.646 -42.018 -14.979 1.00 96.99 304 GLN E O 1
ATOM 9522 N N . HIS E 3 305 ? -68.373 -41.177 -13.801 1.00 85.17 305 HIS E N 1
ATOM 9523 C CA . HIS E 3 305 ? -68.799 -42.450 -13.241 1.00 86.30 305 HIS E CA 1
ATOM 9524 C C . HIS E 3 305 ? -69.970 -43.072 -13.990 1.00 84.26 305 HIS E C 1
ATOM 9525 O O . HIS E 3 305 ? -70.436 -44.145 -13.597 1.00 106.56 305 HIS E O 1
ATOM 9532 N N . ALA E 3 306 ? -70.457 -42.432 -15.047 1.00 94.04 306 ALA E N 1
ATOM 9533 C CA . ALA E 3 306 ? -71.628 -42.917 -15.762 1.00 82.32 306 ALA E CA 1
ATOM 9534 C C . ALA E 3 306 ? -71.646 -42.279 -17.141 1.00 81.59 306 ALA E C 1
ATOM 9535 O O . ALA E 3 306 ? -70.861 -41.364 -17.422 1.00 83.32 306 ALA E O 1
ATOM 9537 N N . PRO E 3 307 ? -72.528 -42.739 -18.023 1.00 88.19 307 PRO E N 1
ATOM 9538 C CA . PRO E 3 307 ? -72.670 -42.090 -19.328 1.00 88.08 307 PRO E CA 1
ATOM 9539 C C . PRO E 3 307 ? -73.327 -40.727 -19.192 1.00 88.24 307 PRO E C 1
ATOM 9540 O O . PRO E 3 307 ? -74.110 -40.474 -18.273 1.00 92.82 307 PRO E O 1
ATOM 9544 N N . PHE E 3 308 ? -72.990 -39.838 -20.121 1.00 89.25 308 PHE E N 1
ATOM 9545 C CA . PHE E 3 308 ? -73.631 -38.532 -20.159 1.00 86.46 308 PHE E CA 1
ATOM 9546 C C . PHE E 3 308 ? -75.095 -38.675 -20.559 1.00 87.43 308 PHE E C 1
ATOM 9547 O O . PHE E 3 308 ? -75.466 -39.548 -21.349 1.00 92.12 308 PHE E O 1
ATOM 9555 N N . ALA E 3 309 ? -75.933 -37.808 -19.995 1.00 84.55 309 ALA E N 1
ATOM 9556 C CA . ALA E 3 309 ? -77.348 -37.819 -20.336 1.00 85.66 309 ALA E CA 1
ATOM 9557 C C . ALA E 3 309 ? -77.537 -37.612 -21.833 1.00 89.00 309 ALA E C 1
ATOM 9558 O O . ALA E 3 309 ? -76.837 -36.812 -22.461 1.00 87.76 309 ALA E O 1
ATOM 9560 N N . GLN E 3 310 ? -78.486 -38.346 -22.409 1.00 88.88 310 GLN E N 1
ATOM 9561 C CA . GLN E 3 310 ? -78.847 -38.219 -23.818 1.00 89.32 310 GLN E CA 1
ATOM 9562 C C . GLN E 3 310 ? -80.182 -37.491 -23.888 1.00 86.23 310 GLN E C 1
ATOM 9563 O O . GLN E 3 310 ? -81.207 -38.015 -23.439 1.00 88.24 310 GLN E O 1
ATOM 9569 N N . TYR E 3 311 ? -80.168 -36.286 -24.454 1.00 93.45 311 TYR E N 1
ATOM 9570 C CA . TYR E 3 311 ? -81.305 -35.381 -24.386 1.00 88.68 311 TYR E CA 1
ATOM 9571 C C . TYR E 3 311 ? -82.208 -35.430 -25.611 1.00 84.64 311 TYR E C 1
ATOM 9572 O O . TYR E 3 311 ? -83.268 -34.795 -25.598 1.00 83.11 311 TYR E O 1
ATOM 9581 N N . PHE E 3 312 ? -81.831 -36.155 -26.660 1.00 85.21 312 PHE E N 1
ATOM 9582 C CA . PHE E 3 312 ? -82.585 -36.114 -27.903 1.00 89.57 312 PHE E CA 1
ATOM 9583 C C . PHE E 3 312 ? -82.668 -37.506 -28.513 1.00 96.93 312 PHE E C 1
ATOM 9584 O O . PHE E 3 312 ? -81.759 -38.327 -28.363 1.00 99.40 312 PHE E O 1
ATOM 9592 N N . TYR E 3 313 ? -83.778 -37.759 -29.200 1.00 90.50 313 TYR E N 1
ATOM 9593 C CA . TYR E 3 313 ? -84.025 -39.040 -29.851 1.00 96.37 313 TYR E CA 1
ATOM 9594 C C . TYR E 3 313 ? -83.231 -39.168 -31.147 1.00 106.47 313 TYR E C 1
ATOM 9595 O O . TYR E 3 313 ? -83.574 -39.967 -32.019 1.00 103.81 313 TYR E O 1
ATOM 9612 N N . LYS F 4 2 ? -93.228 -22.034 -4.493 1.00 92.60 2 LYS F N 1
ATOM 9613 C CA . LYS F 4 2 ? -92.097 -21.133 -4.665 1.00 83.27 2 LYS F CA 1
ATOM 9614 C C . LYS F 4 2 ? -90.957 -21.869 -5.355 1.00 78.67 2 LYS F C 1
ATOM 9615 O O . LYS F 4 2 ? -90.621 -22.997 -4.979 1.00 79.20 2 LYS F O 1
ATOM 9621 N N . ILE F 4 3 ? -90.373 -21.232 -6.367 1.00 76.78 3 ILE F N 1
ATOM 9622 C CA . ILE F 4 3 ? -89.127 -21.679 -6.978 1.00 73.63 3 ILE F CA 1
ATOM 9623 C C . ILE F 4 3 ? -88.110 -20.561 -6.801 1.00 75.61 3 ILE F C 1
ATOM 9624 O O . ILE F 4 3 ? -88.350 -19.426 -7.229 1.00 82.25 3 ILE F O 1
ATOM 9629 N N . ILE F 4 4 ? -86.990 -20.875 -6.159 1.00 69.88 4 ILE F N 1
ATOM 9630 C CA . ILE F 4 4 ? -85.956 -19.894 -5.854 1.00 68.56 4 ILE F CA 1
ATOM 9631 C C . ILE F 4 4 ? -84.795 -20.123 -6.812 1.00 67.56 4 ILE F C 1
ATOM 9632 O O . ILE F 4 4 ? -84.128 -21.165 -6.760 1.00 80.95 4 ILE F O 1
ATOM 9637 N N . ILE F 4 5 ? -84.550 -19.150 -7.686 1.00 62.80 5 ILE F N 1
ATOM 9638 C CA . ILE F 4 5 ? -83.439 -19.190 -8.630 1.00 61.80 5 ILE F CA 1
ATOM 9639 C C . ILE F 4 5 ? -82.339 -18.266 -8.126 1.00 60.63 5 ILE F C 1
ATOM 9640 O O . ILE F 4 5 ? -82.582 -17.078 -7.877 1.00 66.83 5 ILE F O 1
ATOM 9645 N N . GLU F 4 6 ? -81.137 -18.811 -7.960 1.00 61.27 6 GLU F N 1
ATOM 9646 C CA . GLU F 4 6 ? -79.951 -18.026 -7.646 1.00 60.17 6 GLU F CA 1
ATOM 9647 C C . GLU F 4 6 ? -79.112 -17.860 -8.905 1.00 57.46 6 GLU F C 1
ATOM 9648 O O . GLU F 4 6 ? -78.924 -18.813 -9.666 1.00 57.71 6 GLU F O 1
ATOM 9654 N N . TYR F 4 7 ? -78.612 -16.645 -9.122 1.00 57.01 7 TYR F N 1
ATOM 9655 C CA . TYR F 4 7 ? -77.851 -16.325 -10.319 1.00 56.17 7 TYR F CA 1
ATOM 9656 C C . TYR F 4 7 ? -76.639 -15.490 -9.930 1.00 55.09 7 TYR F C 1
ATOM 9657 O O . TYR F 4 7 ? -76.450 -15.132 -8.763 1.00 55.00 7 TYR F O 1
ATOM 9666 N N . ASP F 4 8 ? -75.811 -15.175 -10.925 1.00 57.14 8 ASP F N 1
ATOM 9667 C CA . ASP F 4 8 ? -74.559 -14.478 -10.672 1.00 55.02 8 ASP F CA 1
ATOM 9668 C C . ASP F 4 8 ? -73.921 -14.027 -11.980 1.00 54.02 8 ASP F C 1
ATOM 9669 O O . ASP F 4 8 ? -73.786 -14.819 -12.917 1.00 54.04 8 ASP F O 1
ATOM 9674 N N . SER F 4 9 ? -73.538 -12.752 -12.054 1.00 50.39 9 SER F N 1
ATOM 9675 C CA . SER F 4 9 ? -72.829 -12.214 -13.214 1.00 49.67 9 SER F CA 1
ATOM 9676 C C . SER F 4 9 ? -73.737 -12.132 -14.440 1.00 50.03 9 SER F C 1
ATOM 9677 O O . SER F 4 9 ? -73.329 -12.469 -15.552 1.00 49.81 9 SER F O 1
ATOM 9680 N N . CYS F 4 10 ? -74.972 -11.680 -14.242 1.00 48.20 10 CYS F N 1
ATOM 9681 C CA . CYS F 4 10 ? -75.928 -11.557 -15.333 1.00 48.63 10 CYS F CA 1
ATOM 9682 C C . CYS F 4 10 ? -75.930 -10.136 -15.879 1.00 48.08 10 CYS F C 1
ATOM 9683 O O . CYS F 4 10 ? -75.846 -9.166 -15.121 1.00 50.05 10 CYS F O 1
ATOM 9686 N N . TRP F 4 11 ? -76.027 -10.022 -17.201 1.00 51.73 11 TRP F N 1
ATOM 9687 C CA . TRP F 4 11 ? -76.073 -8.721 -17.854 1.00 51.31 11 TRP F CA 1
ATOM 9688 C C . TRP F 4 11 ? -77.486 -8.156 -17.791 1.00 51.98 11 TRP F C 1
ATOM 9689 O O . TRP F 4 11 ? -78.458 -8.853 -18.099 1.00 60.95 11 TRP F O 1
ATOM 9700 N N . ARG F 4 12 ? -77.599 -6.894 -17.388 1.00 56.61 12 ARG F N 1
ATOM 9701 C CA . ARG F 4 12 ? -78.881 -6.207 -17.279 1.00 58.58 12 ARG F CA 1
ATOM 9702 C C . ARG F 4 12 ? -79.028 -5.124 -18.344 1.00 59.02 12 ARG F C 1
ATOM 9703 O O . ARG F 4 12 ? -79.597 -4.060 -18.095 1.00 60.66 12 ARG F O 1
ATOM 9711 N N . ASN F 4 13 ? -78.516 -5.384 -19.546 1.00 55.90 13 ASN F N 1
ATOM 9712 C CA . ASN F 4 13 ? -78.591 -4.434 -20.646 1.00 55.83 13 ASN F CA 1
ATOM 9713 C C . ASN F 4 13 ? -78.963 -5.171 -21.927 1.00 56.30 13 ASN F C 1
ATOM 9714 O O . ASN F 4 13 ? -78.860 -6.397 -22.019 1.00 66.39 13 ASN F O 1
ATOM 9719 N N . ALA F 4 14 ? -79.401 -4.403 -22.923 1.00 61.59 14 ALA F N 1
ATOM 9720 C CA . ALA F 4 14 ? -79.809 -4.947 -24.211 1.00 62.29 14 ALA F CA 1
ATOM 9721 C C . ALA F 4 14 ? -79.425 -3.960 -25.304 1.00 61.94 14 ALA F C 1
ATOM 9722 O O . ALA F 4 14 ? -79.560 -2.747 -25.125 1.00 61.82 14 ALA F O 1
ATOM 9724 N N . PHE F 4 15 ? -78.961 -4.487 -26.439 1.00 62.92 15 PHE F N 1
ATOM 9725 C CA . PHE F 4 15 ? -78.417 -3.659 -27.507 1.00 62.56 15 PHE F CA 1
ATOM 9726 C C . PHE F 4 15 ? -79.128 -3.813 -28.844 1.00 63.28 15 PHE F C 1
ATOM 9727 O O . PHE F 4 15 ? -78.704 -3.189 -29.824 1.00 66.54 15 PHE F O 1
ATOM 9735 N N . LEU F 4 16 ? -80.187 -4.611 -28.925 1.00 76.18 16 LEU F N 1
ATOM 9736 C CA . LEU F 4 16 ? -80.816 -4.931 -30.198 1.00 65.31 16 LEU F CA 1
ATOM 9737 C C . LEU F 4 16 ? -82.173 -4.251 -30.320 1.00 65.74 16 LEU F C 1
ATOM 9738 O O . LEU F 4 16 ? -82.947 -4.202 -29.358 1.00 66.97 16 LEU F O 1
ATOM 9743 N N . GLY F 4 17 ? -82.447 -3.725 -31.512 1.00 65.15 17 GLY F N 1
ATOM 9744 C CA . GLY F 4 17 ? -83.735 -3.146 -31.819 1.00 67.88 17 GLY F CA 1
ATOM 9745 C C . GLY F 4 17 ? -84.781 -4.212 -32.078 1.00 69.14 17 GLY F C 1
ATOM 9746 O O . GLY F 4 17 ? -84.557 -5.411 -31.906 1.00 80.98 17 GLY F O 1
ATOM 9747 N N . GLY F 4 18 ? -85.951 -3.754 -32.513 1.00 63.20 18 GLY F N 1
ATOM 9748 C CA . GLY F 4 18 ? -87.032 -4.701 -32.682 1.00 68.11 18 GLY F CA 1
ATOM 9749 C C . GLY F 4 18 ? -87.402 -5.340 -31.357 1.00 69.94 18 GLY F C 1
ATOM 9750 O O . GLY F 4 18 ? -87.358 -4.711 -30.295 1.00 79.42 18 GLY F O 1
ATOM 9751 N N . SER F 4 19 ? -87.765 -6.620 -31.415 1.00 72.33 19 SER F N 1
ATOM 9752 C CA . SER F 4 19 ? -88.139 -7.347 -30.212 1.00 73.61 19 SER F CA 1
ATOM 9753 C C . SER F 4 19 ? -87.754 -8.811 -30.361 1.00 71.64 19 SER F C 1
ATOM 9754 O O . SER F 4 19 ? -87.613 -9.330 -31.471 1.00 72.17 19 SER F O 1
ATOM 9757 N N . ASN F 4 20 ? -87.591 -9.471 -29.217 1.00 74.49 20 ASN F N 1
ATOM 9758 C CA . ASN F 4 20 ? -87.273 -10.891 -29.153 1.00 72.24 20 ASN F CA 1
ATOM 9759 C C . ASN F 4 20 ? -88.517 -11.772 -29.119 1.00 75.57 20 ASN F C 1
ATOM 9760 O O . ASN F 4 20 ? -88.396 -13.000 -29.187 1.00 84.19 20 ASN F O 1
ATOM 9765 N N . ASN F 4 21 ? -89.707 -11.177 -29.028 1.00 79.97 21 ASN F N 1
ATOM 9766 C CA . ASN F 4 21 ? -90.959 -11.916 -28.953 1.00 75.85 21 ASN F CA 1
ATOM 9767 C C . ASN F 4 21 ? -91.620 -12.085 -30.318 1.00 80.90 21 ASN F C 1
ATOM 9768 O O . ASN F 4 21 ? -92.841 -12.264 -30.391 1.00 97.73 21 ASN F O 1
ATOM 9773 N N . GLU F 4 22 ? -90.842 -12.027 -31.395 1.00 80.94 22 GLU F N 1
ATOM 9774 C CA . GLU F 4 22 ? -91.336 -12.241 -32.747 1.00 80.09 22 GLU F CA 1
ATOM 9775 C C . GLU F 4 22 ? -90.199 -12.808 -33.581 1.00 81.54 22 GLU F C 1
ATOM 9776 O O . GLU F 4 22 ? -89.027 -12.573 -33.262 1.00 85.09 22 GLU F O 1
ATOM 9782 N N . PRO F 4 23 ? -90.506 -13.552 -34.643 1.00 88.31 23 PRO F N 1
ATOM 9783 C CA . PRO F 4 23 ? -89.448 -14.235 -35.400 1.00 83.08 23 PRO F CA 1
ATOM 9784 C C . PRO F 4 23 ? -88.329 -13.282 -35.799 1.00 85.18 23 PRO F C 1
ATOM 9785 O O . PRO F 4 23 ? -88.561 -12.115 -36.121 1.00 84.29 23 PRO F O 1
ATOM 9789 N N . VAL F 4 24 ? -87.106 -13.795 -35.769 1.00 82.15 24 VAL F N 1
ATOM 9790 C CA . VAL F 4 24 ? -85.925 -12.974 -36.038 1.00 84.23 24 VAL F CA 1
ATOM 9791 C C . VAL F 4 24 ? -85.792 -12.778 -37.551 1.00 86.66 24 VAL F C 1
ATOM 9792 O O . VAL F 4 24 ? -85.866 -13.762 -38.301 1.00 96.38 24 VAL F O 1
ATOM 9796 N N . PRO F 4 25 ? -85.585 -11.545 -38.021 1.00 81.90 25 PRO F N 1
ATOM 9797 C CA . PRO F 4 25 ? -85.628 -11.282 -39.468 1.00 86.11 25 PRO F CA 1
ATOM 9798 C C . PRO F 4 25 ? -84.557 -12.008 -40.268 1.00 93.23 25 PRO F C 1
ATOM 9799 O O . PRO F 4 25 ? -83.774 -12.793 -39.726 1.00 100.37 25 PRO F O 1
ATOM 9803 N N . LYS F 4 26 ? -84.524 -11.736 -41.575 1.00 92.48 26 LYS F N 1
ATOM 9804 C CA . LYS F 4 26 ? -83.541 -12.359 -42.455 1.00 91.98 26 LYS F CA 1
ATOM 9805 C C . LYS F 4 26 ? -82.127 -11.916 -42.099 1.00 89.65 26 LYS F C 1
ATOM 9806 O O . LYS F 4 26 ? -81.280 -12.733 -41.717 1.00 94.83 26 LYS F O 1
ATOM 9812 N N . LYS F 4 27 ? -81.852 -10.619 -42.225 1.00 99.26 27 LYS F N 1
ATOM 9813 C CA . LYS F 4 27 ? -80.538 -10.069 -41.921 1.00 87.02 27 LYS F CA 1
ATOM 9814 C C . LYS F 4 27 ? -80.266 -9.967 -40.427 1.00 86.48 27 LYS F C 1
ATOM 9815 O O . LYS F 4 27 ? -79.157 -9.583 -40.040 1.00 87.79 27 LYS F O 1
ATOM 9821 N N . GLY F 4 28 ? -81.238 -10.297 -39.585 1.00 91.91 28 GLY F N 1
ATOM 9822 C CA . GLY F 4 28 ? -81.061 -10.197 -38.153 1.00 83.54 28 GLY F CA 1
ATOM 9823 C C . GLY F 4 28 ? -81.580 -8.889 -37.595 1.00 81.75 28 GLY F C 1
ATOM 9824 O O . GLY F 4 28 ? -82.218 -8.078 -38.275 1.00 79.96 28 GLY F O 1
ATOM 9825 N N . ARG F 4 29 ? -81.293 -8.688 -36.313 1.00 79.99 29 ARG F N 1
ATOM 9826 C CA . ARG F 4 29 ? -81.722 -7.492 -35.604 1.00 83.38 29 ARG F CA 1
ATOM 9827 C C . ARG F 4 29 ? -80.685 -6.388 -35.753 1.00 87.31 29 ARG F C 1
ATOM 9828 O O . ARG F 4 29 ? -79.478 -6.648 -35.752 1.00 85.56 29 ARG F O 1
ATOM 9836 N N . GLU F 4 30 ? -81.164 -5.154 -35.885 1.00 82.71 30 GLU F N 1
ATOM 9837 C CA . GLU F 4 30 ? -80.266 -4.011 -35.983 1.00 82.15 30 GLU F CA 1
ATOM 9838 C C . GLU F 4 30 ? -79.531 -3.808 -34.664 1.00 79.10 30 GLU F C 1
ATOM 9839 O O . GLU F 4 30 ? -80.141 -3.814 -33.591 1.00 78.87 30 GLU F O 1
ATOM 9845 N N . PHE F 4 31 ? -78.216 -3.627 -34.745 1.00 80.73 31 PHE F N 1
ATOM 9846 C CA . PHE F 4 31 ? -77.371 -3.478 -33.568 1.00 67.37 31 PHE F CA 1
ATOM 9847 C C . PHE F 4 31 ? -77.261 -2.004 -33.202 1.00 67.10 31 PHE F C 1
ATOM 9848 O O . PHE F 4 31 ? -76.776 -1.195 -34.001 1.00 63.59 31 PHE F O 1
ATOM 9856 N N . LEU F 4 32 ? -77.702 -1.662 -31.995 1.00 72.45 32 LEU F N 1
ATOM 9857 C CA . LEU F 4 32 ? -77.679 -0.293 -31.487 1.00 74.08 32 LEU F CA 1
ATOM 9858 C C . LEU F 4 32 ? -76.861 -0.273 -30.197 1.00 76.41 32 LEU F C 1
ATOM 9859 O O . LEU F 4 32 ? -77.393 -0.039 -29.108 1.00 91.93 32 LEU F O 1
ATOM 9864 N N . GLY F 4 33 ? -75.562 -0.517 -30.324 1.00 66.85 33 GLY F N 1
ATOM 9865 C CA . GLY F 4 33 ? -74.672 -0.525 -29.183 1.00 66.89 33 GLY F CA 1
ATOM 9866 C C . GLY F 4 33 ? -73.349 0.146 -29.481 1.00 71.82 33 GLY F C 1
ATOM 9867 O O . GLY F 4 33 ? -72.467 0.210 -28.619 1.00 79.62 33 GLY F O 1
ATOM 9868 N N . SER F 4 34 ? -73.201 0.647 -30.705 1.00 73.68 34 SER F N 1
ATOM 9869 C CA . SER F 4 34 ? -71.985 1.337 -31.098 1.00 77.78 34 SER F CA 1
ATOM 9870 C C . SER F 4 34 ? -71.893 2.681 -30.378 1.00 87.30 34 SER F C 1
ATOM 9871 O O . SER F 4 34 ? -72.779 3.079 -29.616 1.00 81.24 34 SER F O 1
ATOM 9882 N N . THR F 4 36 ? -71.871 5.861 -31.568 1.00 112.06 36 THR F N 1
ATOM 9883 C CA . THR F 4 36 ? -72.817 6.890 -31.990 1.00 99.98 36 THR F CA 1
ATOM 9884 C C . THR F 4 36 ? -74.242 6.544 -31.575 1.00 89.60 36 THR F C 1
ATOM 9885 O O . THR F 4 36 ? -75.004 7.424 -31.157 1.00 86.11 36 THR F O 1
ATOM 9889 N N . SER F 4 37 ? -74.620 5.268 -31.679 1.00 92.75 37 SER F N 1
ATOM 9890 C CA . SER F 4 37 ? -76.001 4.880 -31.405 1.00 85.83 37 SER F CA 1
ATOM 9891 C C . SER F 4 37 ? -76.403 5.209 -29.973 1.00 93.32 37 SER F C 1
ATOM 9892 O O . SER F 4 37 ? -77.509 5.708 -29.730 1.00 107.22 37 SER F O 1
ATOM 9895 N N . LEU F 4 38 ? -75.519 4.941 -29.010 1.00 89.26 38 LEU F N 1
ATOM 9896 C CA . LEU F 4 38 ? -75.889 5.073 -27.603 1.00 90.59 38 LEU F CA 1
ATOM 9897 C C . LEU F 4 38 ? -76.204 6.514 -27.220 1.00 115.32 38 LEU F C 1
ATOM 9898 O O . LEU F 4 38 ? -76.984 6.747 -26.290 1.00 116.38 38 LEU F O 1
ATOM 9903 N N . LYS F 4 39 ? -75.614 7.491 -27.913 1.00 103.46 39 LYS F N 1
ATOM 9904 C CA . LYS F 4 39 ? -75.854 8.888 -27.564 1.00 101.29 39 LYS F CA 1
ATOM 9905 C C . LYS F 4 39 ? -77.300 9.289 -27.829 1.00 102.33 39 LYS F C 1
ATOM 9906 O O . LYS F 4 39 ? -77.870 10.101 -27.090 1.00 111.98 39 LYS F O 1
ATOM 9912 N N . LYS F 4 40 ? -77.908 8.731 -28.869 1.00 108.09 40 LYS F N 1
ATOM 9913 C CA . LYS F 4 40 ? -79.201 9.202 -29.344 1.00 106.45 40 LYS F CA 1
ATOM 9914 C C . LYS F 4 40 ? -80.326 8.708 -28.432 1.00 117.29 40 LYS F C 1
ATOM 9915 O O . LYS F 4 40 ? -80.100 8.173 -27.343 1.00 111.44 40 LYS F O 1
ATOM 9921 N N . GLU F 4 41 ? -81.562 8.882 -28.893 1.00 116.27 41 GLU F N 1
ATOM 9922 C CA . GLU F 4 41 ? -82.738 8.706 -28.050 1.00 117.85 41 GLU F CA 1
ATOM 9923 C C . GLU F 4 41 ? -82.986 7.232 -27.748 1.00 113.94 41 GLU F C 1
ATOM 9924 O O . GLU F 4 41 ? -83.235 6.435 -28.658 1.00 121.70 41 GLU F O 1
ATOM 9930 N N . GLY F 4 42 ? -82.917 6.873 -26.468 1.00 114.06 42 GLY F N 1
ATOM 9931 C CA . GLY F 4 42 ? -83.428 5.602 -25.991 1.00 110.48 42 GLY F CA 1
ATOM 9932 C C . GLY F 4 42 ? -82.747 4.343 -26.489 1.00 102.41 42 GLY F C 1
ATOM 9933 O O . GLY F 4 42 ? -83.230 3.237 -26.225 1.00 95.23 42 GLY F O 1
ATOM 9934 N N . ASN F 4 43 ? -81.634 4.478 -27.213 1.00 102.44 43 ASN F N 1
ATOM 9935 C CA . ASN F 4 43 ? -80.884 3.287 -27.598 1.00 95.90 43 ASN F CA 1
ATOM 9936 C C . ASN F 4 43 ? -80.243 2.626 -26.385 1.00 91.07 43 ASN F C 1
ATOM 9937 O O . ASN F 4 43 ? -80.089 1.399 -26.353 1.00 89.24 43 ASN F O 1
ATOM 9942 N N . PHE F 4 44 ? -79.872 3.420 -25.383 1.00 89.33 44 PHE F N 1
ATOM 9943 C CA . PHE F 4 44 ? -79.352 2.900 -24.124 1.00 88.08 44 PHE F CA 1
ATOM 9944 C C . PHE F 4 44 ? -80.489 2.237 -23.356 1.00 81.83 44 PHE F C 1
ATOM 9945 O O . PHE F 4 44 ? -81.413 2.915 -22.895 1.00 98.76 44 PHE F O 1
ATOM 9953 N N . LYS F 4 45 ? -80.432 0.915 -23.222 1.00 75.25 45 LYS F N 1
ATOM 9954 C CA . LYS F 4 45 ? -81.492 0.140 -22.591 1.00 73.05 45 LYS F CA 1
ATOM 9955 C C . LYS F 4 45 ? -80.987 -0.494 -21.302 1.00 72.31 45 LYS F C 1
ATOM 9956 O O . LYS F 4 45 ? -79.901 -1.083 -21.277 1.00 80.36 45 LYS F O 1
ATOM 9962 N N . VAL F 4 46 ? -81.776 -0.371 -20.237 1.00 63.05 46 VAL F N 1
ATOM 9963 C CA . VAL F 4 46 ? -81.536 -1.065 -18.978 1.00 65.39 46 VAL F CA 1
ATOM 9964 C C . VAL F 4 46 ? -82.643 -2.092 -18.795 1.00 81.79 46 VAL F C 1
ATOM 9965 O O . VAL F 4 46 ? -83.803 -1.831 -19.136 1.00 89.63 46 VAL F O 1
ATOM 9969 N N . CYS F 4 47 ? -82.290 -3.256 -18.256 1.00 77.26 47 CYS F N 1
ATOM 9970 C CA . CYS F 4 47 ? -83.194 -4.397 -18.204 1.00 69.22 47 CYS F CA 1
ATOM 9971 C C . CYS F 4 47 ? -83.403 -4.864 -16.769 1.00 69.32 47 CYS F C 1
ATOM 9972 O O . CYS F 4 47 ? -82.467 -4.874 -15.963 1.00 68.74 47 CYS F O 1
ATOM 9975 N N . GLU F 4 48 ? -84.643 -5.246 -16.462 1.00 67.04 48 GLU F N 1
ATOM 9976 C CA . GLU F 4 48 ? -85.010 -5.875 -15.201 1.00 71.15 48 GLU F CA 1
ATOM 9977 C C . GLU F 4 48 ? -85.784 -7.151 -15.499 1.00 62.62 48 GLU F C 1
ATOM 9978 O O . GLU F 4 48 ? -86.371 -7.306 -16.572 1.00 59.19 48 GLU F O 1
ATOM 9984 N N . ASN F 4 49 ? -85.772 -8.076 -14.541 1.00 70.39 49 ASN F N 1
ATOM 9985 C CA . ASN F 4 49 ? -86.532 -9.308 -14.702 1.00 71.49 49 ASN F CA 1
ATOM 9986 C C . ASN F 4 49 ? -88.023 -9.004 -14.785 1.00 73.97 49 ASN F C 1
ATOM 9987 O O . ASN F 4 49 ? -88.667 -8.746 -13.762 1.00 73.96 49 ASN F O 1
ATOM 9992 N N . THR F 4 50 ? -88.578 -9.023 -15.994 1.00 73.70 50 THR F N 1
ATOM 9993 C CA . THR F 4 50 ? -90.001 -8.798 -16.192 1.00 72.84 50 THR F CA 1
ATOM 9994 C C . THR F 4 50 ? -90.733 -10.139 -16.164 1.00 74.06 50 THR F C 1
ATOM 9995 O O . THR F 4 50 ? -90.173 -11.171 -15.785 1.00 74.75 50 THR F O 1
ATOM 9999 N N . LEU F 4 51 ? -92.002 -10.140 -16.571 1.00 78.71 51 LEU F N 1
ATOM 10000 C CA . LEU F 4 51 ? -92.767 -11.382 -16.582 1.00 77.47 51 LEU F CA 1
ATOM 10001 C C . LEU F 4 51 ? -92.227 -12.345 -17.632 1.00 75.51 51 LEU F C 1
ATOM 10002 O O . LEU F 4 51 ? -92.000 -13.528 -17.346 1.00 74.18 51 LEU F O 1
ATOM 10007 N N . ASP F 4 52 ? -92.006 -11.850 -18.854 1.00 78.49 52 ASP F N 1
ATOM 10008 C CA . ASP F 4 52 ? -91.485 -12.695 -19.925 1.00 76.89 52 ASP F CA 1
ATOM 10009 C C . ASP F 4 52 ? -90.229 -13.436 -19.492 1.00 76.21 52 ASP F C 1
ATOM 10010 O O . ASP F 4 52 ? -90.064 -14.626 -19.790 1.00 78.72 52 ASP F O 1
ATOM 10015 N N . THR F 4 53 ? -89.325 -12.745 -18.794 1.00 81.23 53 THR F N 1
ATOM 10016 C CA . THR F 4 53 ? -88.087 -13.383 -18.365 1.00 72.39 53 THR F CA 1
ATOM 10017 C C . THR F 4 53 ? -88.344 -14.510 -17.372 1.00 70.17 53 THR F C 1
ATOM 10018 O O . THR F 4 53 ? -87.525 -15.427 -17.257 1.00 69.13 53 THR F O 1
ATOM 10022 N N . VAL F 4 54 ? -89.469 -14.471 -16.659 1.00 68.00 54 VAL F N 1
ATOM 10023 C CA . VAL F 4 54 ? -89.764 -15.537 -15.707 1.00 68.80 54 VAL F CA 1
ATOM 10024 C C . VAL F 4 54 ? -90.473 -16.702 -16.386 1.00 69.93 54 VAL F C 1
ATOM 10025 O O . VAL F 4 54 ? -90.364 -17.848 -15.932 1.00 84.16 54 VAL F O 1
ATOM 10037 N N . GLY F 4 56 ? -90.035 -17.618 -19.779 1.00 69.79 56 GLY F N 1
ATOM 10038 C CA . GLY F 4 56 ? -89.011 -18.318 -20.535 1.00 69.28 56 GLY F CA 1
ATOM 10039 C C . GLY F 4 56 ? -88.152 -19.218 -19.670 1.00 69.01 56 GLY F C 1
ATOM 10040 O O . GLY F 4 56 ? -87.640 -20.237 -20.143 1.00 69.18 56 GLY F O 1
ATOM 10041 N N . VAL F 4 57 ? -87.986 -18.861 -18.396 1.00 67.15 57 VAL F N 1
ATOM 10042 C CA . VAL F 4 57 ? -87.240 -19.711 -17.474 1.00 67.01 57 VAL F CA 1
ATOM 10043 C C . VAL F 4 57 ? -88.095 -20.877 -16.993 1.00 68.98 57 VAL F C 1
ATOM 10044 O O . VAL F 4 57 ? -87.569 -21.964 -16.726 1.00 85.01 57 VAL F O 1
ATOM 10048 N N . LEU F 4 58 ? -89.409 -20.680 -16.866 1.00 75.17 58 LEU F N 1
ATOM 10049 C CA . LEU F 4 58 ? -90.283 -21.787 -16.489 1.00 76.58 58 LEU F CA 1
ATOM 10050 C C . LEU F 4 58 ? -90.431 -22.787 -17.629 1.00 77.29 58 LEU F C 1
ATOM 10051 O O . LEU F 4 58 ? -90.385 -24.002 -17.404 1.00 82.73 58 LEU F O 1
ATOM 10056 N N . ASN F 4 59 ? -90.620 -22.298 -18.856 1.00 75.29 59 ASN F N 1
ATOM 10057 C CA . ASN F 4 59 ? -90.646 -23.194 -20.008 1.00 76.47 59 ASN F CA 1
ATOM 10058 C C . ASN F 4 59 ? -89.314 -23.917 -20.160 1.00 80.86 59 ASN F C 1
ATOM 10059 O O . ASN F 4 59 ? -89.272 -25.143 -20.314 1.00 85.67 59 ASN F O 1
ATOM 10064 N N . ARG F 4 60 ? -88.212 -23.164 -20.122 1.00 92.58 60 ARG F N 1
ATOM 10065 C CA . ARG F 4 60 ? -86.886 -23.766 -20.217 1.00 87.97 60 ARG F CA 1
ATOM 10066 C C . ARG F 4 60 ? -86.711 -24.895 -19.211 1.00 95.10 60 ARG F C 1
ATOM 10067 O O . ARG F 4 60 ? -86.076 -25.914 -19.510 1.00 106.36 60 ARG F O 1
ATOM 10075 N N . LEU F 4 61 ? -87.265 -24.731 -18.006 1.00 77.79 61 LEU F N 1
ATOM 10076 C CA . LEU F 4 61 ? -87.091 -25.737 -16.966 1.00 78.32 61 LEU F CA 1
ATOM 10077 C C . LEU F 4 61 ? -87.917 -26.992 -17.223 1.00 84.66 61 LEU F C 1
ATOM 10078 O O . LEU F 4 61 ? -87.592 -28.053 -16.679 1.00 81.02 61 LEU F O 1
ATOM 10083 N N . ILE F 4 62 ? -88.969 -26.901 -18.030 1.00 82.05 62 ILE F N 1
ATOM 10084 C CA . ILE F 4 62 ? -89.747 -28.070 -18.414 1.00 79.69 62 ILE F CA 1
ATOM 10085 C C . ILE F 4 62 ? -89.325 -28.592 -19.790 1.00 79.65 62 ILE F C 1
ATOM 10086 O O . ILE F 4 62 ? -90.059 -29.359 -20.411 1.00 80.81 62 ILE F O 1
ATOM 10091 N N . GLY F 4 63 ? -88.159 -28.170 -20.280 1.00 81.59 63 GLY F N 1
ATOM 10092 C CA . GLY F 4 63 ? -87.551 -28.750 -21.459 1.00 81.52 63 GLY F CA 1
ATOM 10093 C C . GLY F 4 63 ? -88.029 -28.210 -22.789 1.00 81.58 63 GLY F C 1
ATOM 10094 O O . GLY F 4 63 ? -87.564 -28.692 -23.831 1.00 81.58 63 GLY F O 1
ATOM 10095 N N . ASP F 4 64 ? -88.935 -27.229 -22.795 1.00 79.21 64 ASP F N 1
ATOM 10096 C CA . ASP F 4 64 ? -89.456 -26.710 -24.052 1.00 79.70 64 ASP F CA 1
ATOM 10097 C C . ASP F 4 64 ? -88.315 -26.320 -24.982 1.00 77.94 64 ASP F C 1
ATOM 10098 O O . ASP F 4 64 ? -87.258 -25.848 -24.556 1.00 76.76 64 ASP F O 1
ATOM 10103 N N . GLN F 4 65 ? -88.542 -26.512 -26.271 1.00 89.05 65 GLN F N 1
ATOM 10104 C CA . GLN F 4 65 ? -87.567 -26.171 -27.292 1.00 87.21 65 GLN F CA 1
ATOM 10105 C C . GLN F 4 65 ? -88.193 -25.314 -28.385 1.00 89.56 65 GLN F C 1
ATOM 10106 O O . GLN F 4 65 ? -87.963 -25.539 -29.576 1.00 92.36 65 GLN F O 1
ATOM 10112 N N . ARG F 4 66 ? -89.012 -24.333 -28.013 1.00 87.50 66 ARG F N 1
ATOM 10113 C CA . ARG F 4 66 ? -89.529 -23.378 -28.988 1.00 90.42 66 ARG F CA 1
ATOM 10114 C C . ARG F 4 66 ? -89.587 -22.004 -28.345 1.00 93.37 66 ARG F C 1
ATOM 10115 O O . ARG F 4 66 ? -90.079 -21.865 -27.219 1.00 110.11 66 ARG F O 1
ATOM 10123 N N . LYS F 4 67 ? -89.093 -20.999 -29.070 1.00 96.84 67 LYS F N 1
ATOM 10124 C CA . LYS F 4 67 ? -89.041 -19.626 -28.576 1.00 90.02 67 LYS F CA 1
ATOM 10125 C C . LYS F 4 67 ? -90.296 -19.293 -27.779 1.00 89.07 67 LYS F C 1
ATOM 10126 O O . LYS F 4 67 ? -91.407 -19.701 -28.134 1.00 99.70 67 LYS F O 1
ATOM 10132 N N . LEU F 4 68 ? -90.107 -18.564 -26.672 1.00 83.98 68 LEU F N 1
ATOM 10133 C CA . LEU F 4 68 ? -91.222 -18.286 -25.769 1.00 84.67 68 LEU F CA 1
ATOM 10134 C C . LEU F 4 68 ? -92.394 -17.630 -26.488 1.00 83.64 68 LEU F C 1
ATOM 10135 O O . LEU F 4 68 ? -93.557 -17.894 -26.158 1.00 89.34 68 LEU F O 1
ATOM 10140 N N . TYR F 4 69 ? -92.112 -16.766 -27.464 1.00 83.38 69 TYR F N 1
ATOM 10141 C CA . TYR F 4 69 ? -93.189 -16.192 -28.257 1.00 86.80 69 TYR F CA 1
ATOM 10142 C C . TYR F 4 69 ? -93.876 -17.244 -29.115 1.00 94.75 69 TYR F C 1
ATOM 10143 O O . TYR F 4 69 ? -94.998 -17.013 -29.577 1.00 104.50 69 TYR F O 1
ATOM 10152 N N . GLN F 4 70 ? -93.228 -18.390 -29.339 1.00 94.05 70 GLN F N 1
ATOM 10153 C CA . GLN F 4 70 ? -93.876 -19.493 -30.040 1.00 92.76 70 GLN F CA 1
ATOM 10154 C C . GLN F 4 70 ? -94.754 -20.306 -29.096 1.00 92.03 70 GLN F C 1
ATOM 10155 O O . GLN F 4 70 ? -95.870 -20.693 -29.460 1.00 96.73 70 GLN F O 1
ATOM 10161 N N . ALA F 4 71 ? -94.265 -20.575 -27.882 1.00 85.38 71 ALA F N 1
ATOM 10162 C CA . ALA F 4 71 ? -95.080 -21.278 -26.898 1.00 86.43 71 ALA F CA 1
ATOM 10163 C C . ALA F 4 71 ? -96.333 -20.489 -26.547 1.00 89.76 71 ALA F C 1
ATOM 10164 O O . ALA F 4 71 ? -97.386 -21.081 -26.283 1.00 88.61 71 ALA F O 1
ATOM 10166 N N . ARG F 4 72 ? -96.243 -19.157 -26.537 1.00 91.70 72 ARG F N 1
ATOM 10167 C CA . ARG F 4 72 ? -97.420 -18.339 -26.265 1.00 88.96 72 ARG F CA 1
ATOM 10168 C C . ARG F 4 72 ? -98.413 -18.385 -27.419 1.00 89.55 72 ARG F C 1
ATOM 10169 O O . ARG F 4 72 ? -99.619 -18.225 -27.204 1.00 89.12 72 ARG F O 1
ATOM 10177 N N . SER F 4 73 ? -97.929 -18.600 -28.640 1.00 88.20 73 SER F N 1
ATOM 10178 C CA . SER F 4 73 ? -98.779 -18.687 -29.818 1.00 89.78 73 SER F CA 1
ATOM 10179 C C . SER F 4 73 ? -99.205 -20.115 -30.133 1.00 89.37 73 SER F C 1
ATOM 10180 O O . SER F 4 73 ? -99.851 -20.340 -31.162 1.00 94.62 73 SER F O 1
ATOM 10183 N N . LYS F 4 74 ? -98.867 -21.078 -29.274 1.00 96.14 74 LYS F N 1
ATOM 10184 C CA . LYS F 4 74 ? -99.211 -22.483 -29.489 1.00 96.41 74 LYS F CA 1
ATOM 10185 C C . LYS F 4 74 ? -98.869 -22.903 -30.916 1.00 103.23 74 LYS F C 1
ATOM 10186 O O . LYS F 4 74 ? -99.678 -23.495 -31.635 1.00 114.76 74 LYS F O 1
ATOM 10200 N N . TYR F 4 76 ? -96.208 -24.883 -32.569 1.00 109.76 76 TYR F N 1
ATOM 10201 C CA . TYR F 4 76 ? -95.887 -26.231 -33.021 1.00 109.77 76 TYR F CA 1
ATOM 10202 C C . TYR F 4 76 ? -96.420 -27.315 -32.094 1.00 112.18 76 TYR F C 1
ATOM 10203 O O . TYR F 4 76 ? -96.077 -28.489 -32.268 1.00 115.17 76 TYR F O 1
ATOM 10212 N N . GLU F 4 77 ? -97.251 -26.955 -31.117 1.00 115.83 77 GLU F N 1
ATOM 10213 C CA . GLU F 4 77 ? -97.898 -27.947 -30.269 1.00 108.03 77 GLU F CA 1
ATOM 10214 C C . GLU F 4 77 ? -99.393 -27.665 -30.192 1.00 108.30 77 GLU F C 1
ATOM 10215 O O . GLU F 4 77 ? -99.894 -26.762 -30.870 1.00 110.05 77 GLU F O 1
ATOM 10221 N N . SER F 4 78 ? -100.115 -28.431 -29.373 1.00 98.56 78 SER F N 1
ATOM 10222 C CA . SER F 4 78 ? -101.562 -28.267 -29.278 1.00 101.93 78 SER F CA 1
ATOM 10223 C C . SER F 4 78 ? -101.934 -27.125 -28.337 1.00 109.04 78 SER F C 1
ATOM 10224 O O . SER F 4 78 ? -102.637 -26.188 -28.729 1.00 106.20 78 SER F O 1
ATOM 10227 N N . ALA F 4 79 ? -101.469 -27.186 -27.091 1.00 109.48 79 ALA F N 1
ATOM 10228 C CA . ALA F 4 79 ? -101.798 -26.184 -26.090 1.00 112.82 79 ALA F CA 1
ATOM 10229 C C . ALA F 4 79 ? -100.525 -25.628 -25.465 1.00 107.03 79 ALA F C 1
ATOM 10230 O O . ALA F 4 79 ? -99.451 -26.231 -25.541 1.00 113.64 79 ALA F O 1
ATOM 10232 N N . TYR F 4 80 ? -100.662 -24.456 -24.847 1.00 119.36 80 TYR F N 1
ATOM 10233 C CA . TYR F 4 80 ? -99.578 -23.809 -24.117 1.00 104.04 80 TYR F CA 1
ATOM 10234 C C . TYR F 4 80 ? -99.762 -24.114 -22.634 1.00 93.12 80 TYR F C 1
ATOM 10235 O O . TYR F 4 80 ? -100.728 -23.659 -22.013 1.00 91.23 80 TYR F O 1
ATOM 10244 N N . TYR F 4 81 ? -98.829 -24.887 -22.070 1.00 84.91 81 TYR F N 1
ATOM 10245 C CA . TYR F 4 81 ? -99.002 -25.417 -20.720 1.00 81.69 81 TYR F CA 1
ATOM 10246 C C . TYR F 4 81 ? -99.274 -24.323 -19.696 1.00 86.41 81 TYR F C 1
ATOM 10247 O O . TYR F 4 81 ? -99.969 -24.564 -18.702 1.00 86.61 81 TYR F O 1
ATOM 10256 N N . PHE F 4 82 ? -98.740 -23.124 -19.913 1.00 99.76 82 PHE F N 1
ATOM 10257 C CA . PHE F 4 82 ? -98.825 -22.050 -18.933 1.00 92.65 82 PHE F CA 1
ATOM 10258 C C . PHE F 4 82 ? -99.884 -21.009 -19.262 1.00 91.09 82 PHE F C 1
ATOM 10259 O O . PHE F 4 82 ? -99.994 -20.015 -18.537 1.00 89.06 82 PHE F O 1
ATOM 10267 N N . GLU F 4 83 ? -100.668 -21.204 -20.326 1.00 90.56 83 GLU F N 1
ATOM 10268 C CA . GLU F 4 83 ? -101.670 -20.203 -20.680 1.00 95.62 83 GLU F CA 1
ATOM 10269 C C . GLU F 4 83 ? -102.629 -19.939 -19.526 1.00 105.45 83 GLU F C 1
ATOM 10270 O O . GLU F 4 83 ? -103.119 -18.815 -19.372 1.00 102.87 83 GLU F O 1
ATOM 10276 N N . ALA F 4 84 ? -102.900 -20.952 -18.702 1.00 94.63 84 ALA F N 1
ATOM 10277 C CA . ALA F 4 84 ? -103.792 -20.762 -17.565 1.00 96.64 84 ALA F CA 1
ATOM 10278 C C . ALA F 4 84 ? -103.060 -20.168 -16.369 1.00 100.94 84 ALA F C 1
ATOM 10279 O O . ALA F 4 84 ? -103.620 -19.337 -15.645 1.00 121.22 84 ALA F O 1
ATOM 10281 N N . LEU F 4 85 ? -101.808 -20.569 -16.158 1.00 107.27 85 LEU F N 1
ATOM 10282 C CA . LEU F 4 85 ? -101.047 -20.194 -14.974 1.00 96.24 85 LEU F CA 1
ATOM 10283 C C . LEU F 4 85 ? -100.323 -18.858 -15.105 1.00 92.13 85 LEU F C 1
ATOM 10284 O O . LEU F 4 85 ? -99.757 -18.383 -14.115 1.00 92.64 85 LEU F O 1
ATOM 10289 N N . GLU F 4 86 ? -100.326 -18.238 -16.287 1.00 105.63 86 GLU F N 1
ATOM 10290 C CA . GLU F 4 86 ? -99.567 -17.003 -16.456 1.00 95.55 86 GLU F CA 1
ATOM 10291 C C . GLU F 4 86 ? -100.142 -15.869 -15.616 1.00 96.08 86 GLU F C 1
ATOM 10292 O O . GLU F 4 86 ? -99.389 -15.017 -15.131 1.00 100.49 86 GLU F O 1
ATOM 10298 N N . ASP F 4 87 ? -101.460 -15.839 -15.433 1.00 98.63 87 ASP F N 1
ATOM 10299 C CA . ASP F 4 87 ? -102.096 -14.878 -14.541 1.00 98.33 87 ASP F CA 1
ATOM 10300 C C . ASP F 4 87 ? -101.984 -15.275 -13.075 1.00 91.55 87 ASP F C 1
ATOM 10301 O O . ASP F 4 87 ? -102.564 -14.600 -12.218 1.00 90.37 87 ASP F O 1
ATOM 10306 N N . LYS F 4 88 ? -101.251 -16.346 -12.768 1.00 84.54 88 LYS F N 1
ATOM 10307 C CA . LYS F 4 88 ? -101.188 -16.888 -11.416 1.00 86.64 88 LYS F CA 1
ATOM 10308 C C . LYS F 4 88 ? -99.770 -16.932 -10.862 1.00 86.61 88 LYS F C 1
ATOM 10309 O O . LYS F 4 88 ? -99.542 -17.569 -9.827 1.00 85.37 88 LYS F O 1
ATOM 10315 N N . VAL F 4 89 ? -98.814 -16.275 -11.514 1.00 86.89 89 VAL F N 1
ATOM 10316 C CA . VAL F 4 89 ? -97.410 -16.326 -11.126 1.00 85.35 89 VAL F CA 1
ATOM 10317 C C . VAL F 4 89 ? -96.962 -14.932 -10.713 1.00 82.01 89 VAL F C 1
ATOM 10318 O O . VAL F 4 89 ? -97.209 -13.955 -11.429 1.00 84.41 89 VAL F O 1
ATOM 10322 N N . SER F 4 90 ? -96.306 -14.846 -9.561 1.00 81.78 90 SER F N 1
ATOM 10323 C CA . SER F 4 90 ? -95.662 -13.634 -9.079 1.00 75.73 90 SER F CA 1
ATOM 10324 C C . SER F 4 90 ? -94.166 -13.893 -8.944 1.00 76.29 90 SER F C 1
ATOM 10325 O O . SER F 4 90 ? -93.696 -15.024 -9.084 1.00 83.73 90 SER F O 1
ATOM 10328 N N . PHE F 4 91 ? -93.409 -12.833 -8.667 1.00 70.66 91 PHE F N 1
ATOM 10329 C CA . PHE F 4 91 ? -91.970 -12.991 -8.519 1.00 67.17 91 PHE F CA 1
ATOM 10330 C C . PHE F 4 91 ? -91.392 -11.800 -7.768 1.00 66.28 91 PHE F C 1
ATOM 10331 O O . PHE F 4 91 ? -91.817 -10.661 -7.971 1.00 73.35 91 PHE F O 1
ATOM 10339 N N . ILE F 4 92 ? -90.425 -12.082 -6.898 1.00 66.14 92 ILE F N 1
ATOM 10340 C CA . ILE F 4 92 ? -89.651 -11.066 -6.196 1.00 65.19 92 ILE F CA 1
ATOM 10341 C C . ILE F 4 92 ? -88.194 -11.227 -6.603 1.00 63.99 92 ILE F C 1
ATOM 10342 O O . ILE F 4 92 ? -87.629 -12.321 -6.484 1.00 68.94 92 ILE F O 1
ATOM 10347 N N . ASP F 4 93 ? -87.590 -10.145 -7.085 1.00 64.94 93 ASP F N 1
ATOM 10348 C CA . ASP F 4 93 ? -86.181 -10.138 -7.449 1.00 62.95 93 ASP F CA 1
ATOM 10349 C C . ASP F 4 93 ? -85.372 -9.466 -6.348 1.00 69.32 93 ASP F C 1
ATOM 10350 O O . ASP F 4 93 ? -85.776 -8.431 -5.811 1.00 91.62 93 ASP F O 1
ATOM 10355 N N . LYS F 4 94 ? -84.229 -10.063 -6.012 1.00 60.79 94 LYS F N 1
ATOM 10356 C CA . LYS F 4 94 ? -83.359 -9.566 -4.944 1.00 60.23 94 LYS F CA 1
ATOM 10357 C C . LYS F 4 94 ? -81.927 -9.449 -5.457 1.00 59.05 94 LYS F C 1
ATOM 10358 O O . LYS F 4 94 ? -81.026 -10.163 -5.007 1.00 58.77 94 LYS F O 1
ATOM 10364 N N . PRO F 4 95 ? -81.684 -8.545 -6.399 1.00 58.51 95 PRO F N 1
ATOM 10365 C CA . PRO F 4 95 ? -80.357 -8.443 -7.008 1.00 57.46 95 PRO F CA 1
ATOM 10366 C C . PRO F 4 95 ? -79.417 -7.554 -6.206 1.00 56.72 95 PRO F C 1
ATOM 10367 O O . PRO F 4 95 ? -79.826 -6.774 -5.345 1.00 56.95 95 PRO F O 1
ATOM 10371 N N . GLN F 4 96 ? -78.128 -7.699 -6.506 1.00 56.56 96 GLN F N 1
ATOM 10372 C CA . GLN F 4 96 ? -77.105 -6.744 -6.100 1.00 55.73 96 GLN F CA 1
ATOM 10373 C C . GLN F 4 96 ? -76.473 -6.196 -7.369 1.00 54.97 96 GLN F C 1
ATOM 10374 O O . GLN F 4 96 ? -75.815 -6.937 -8.108 1.00 54.76 96 GLN F O 1
ATOM 10380 N N . LEU F 4 97 ? -76.681 -4.911 -7.628 1.00 54.45 97 LEU F N 1
ATOM 10381 C CA . LEU F 4 97 ? -76.275 -4.316 -8.890 1.00 53.88 97 LEU F CA 1
ATOM 10382 C C . LEU F 4 97 ? -74.815 -3.882 -8.849 1.00 52.96 97 LEU F C 1
ATOM 10383 O O . LEU F 4 97 ? -74.276 -3.527 -7.797 1.00 53.21 97 LEU F O 1
ATOM 10388 N N . THR F 4 98 ? -74.180 -3.919 -10.017 1.00 53.75 98 THR F N 1
ATOM 10389 C CA . THR F 4 98 ? -72.795 -3.501 -10.167 1.00 52.92 98 THR F CA 1
ATOM 10390 C C . THR F 4 98 ? -72.644 -2.814 -11.514 1.00 52.57 98 THR F C 1
ATOM 10391 O O . THR F 4 98 ? -73.200 -3.273 -12.515 1.00 60.23 98 THR F O 1
ATOM 10395 N N . ASN F 4 99 ? -71.897 -1.715 -11.534 1.00 58.18 99 ASN F N 1
ATOM 10396 C CA . ASN F 4 99 ? -71.672 -0.946 -12.751 1.00 57.19 99 ASN F CA 1
ATOM 10397 C C . ASN F 4 99 ? -70.242 -1.157 -13.224 1.00 58.26 99 ASN F C 1
ATOM 10398 O O . ASN F 4 99 ? -69.290 -0.759 -12.544 1.00 56.30 99 ASN F O 1
ATOM 10403 N N . GLU F 4 100 ? -70.101 -1.788 -14.386 1.00 53.93 100 GLU F N 1
ATOM 10404 C CA . GLU F 4 100 ? -68.816 -1.980 -15.035 1.00 52.92 100 GLU F CA 1
ATOM 10405 C C . GLU F 4 100 ? -68.971 -1.635 -16.506 1.00 52.04 100 GLU F C 1
ATOM 10406 O O . GLU F 4 100 ? -70.076 -1.652 -17.054 1.00 52.91 100 GLU F O 1
ATOM 10412 N N . ILE F 4 101 ? -67.854 -1.324 -17.147 1.00 46.78 101 ILE F N 1
ATOM 10413 C CA . ILE F 4 101 ? -67.830 -1.084 -18.582 1.00 50.11 101 ILE F CA 1
ATOM 10414 C C . ILE F 4 101 ? -67.321 -2.345 -19.261 1.00 50.45 101 ILE F C 1
ATOM 10415 O O . ILE F 4 101 ? -66.266 -2.879 -18.896 1.00 57.05 101 ILE F O 1
ATOM 10420 N N . SER F 4 102 ? -68.083 -2.838 -20.227 1.00 56.56 102 SER F N 1
ATOM 10421 C CA . SER F 4 102 ? -67.735 -4.034 -20.976 1.00 55.38 102 SER F CA 1
ATOM 10422 C C . SER F 4 102 ? -67.519 -3.662 -22.433 1.00 55.28 102 SER F C 1
ATOM 10423 O O . SER F 4 102 ? -68.296 -2.895 -23.009 1.00 55.49 102 SER F O 1
ATOM 10426 N N . PHE F 4 103 ? -66.452 -4.194 -23.021 1.00 52.78 103 PHE F N 1
ATOM 10427 C CA . PHE F 4 103 ? -66.173 -3.978 -24.438 1.00 52.75 103 PHE F CA 1
ATOM 10428 C C . PHE F 4 103 ? -67.049 -4.930 -25.240 1.00 53.39 103 PHE F C 1
ATOM 10429 O O . PHE F 4 103 ? -66.761 -6.125 -25.343 1.00 67.53 103 PHE F O 1
ATOM 10437 N N . ILE F 4 104 ? -68.132 -4.402 -25.799 1.00 52.40 104 ILE F N 1
ATOM 10438 C CA . ILE F 4 104 ? -69.044 -5.192 -26.608 1.00 53.07 104 ILE F CA 1
ATOM 10439 C C . ILE F 4 104 ? -68.563 -5.183 -28.053 1.00 53.06 104 ILE F C 1
ATOM 10440 O O . ILE F 4 104 ? -67.779 -4.328 -28.472 1.00 52.62 104 ILE F O 1
ATOM 10445 N N . ARG F 4 105 ? -69.047 -6.149 -28.827 1.00 54.83 105 ARG F N 1
ATOM 10446 C CA . ARG F 4 105 ? -68.601 -6.361 -30.196 1.00 54.90 105 ARG F CA 1
ATOM 10447 C C . ARG F 4 105 ? -69.632 -5.831 -31.184 1.00 55.48 105 ARG F C 1
ATOM 10448 O O . ARG F 4 105 ? -70.838 -6.032 -31.012 1.00 63.92 105 ARG F O 1
ATOM 10456 N N . ASN F 4 106 ? -69.145 -5.152 -32.219 1.00 61.65 106 ASN F N 1
ATOM 10457 C CA . ASN F 4 106 ? -69.973 -4.637 -33.300 1.00 64.23 106 ASN F CA 1
ATOM 10458 C C . ASN F 4 106 ? -69.685 -5.440 -34.561 1.00 68.31 106 ASN F C 1
ATOM 10459 O O . ASN F 4 106 ? -68.521 -5.712 -34.875 1.00 67.77 106 ASN F O 1
ATOM 10472 N N . ASN F 4 108 ? -70.575 -5.008 -38.090 1.00 79.64 108 ASN F N 1
ATOM 10473 C CA . ASN F 4 108 ? -70.887 -4.474 -39.414 1.00 72.67 108 ASN F CA 1
ATOM 10474 C C . ASN F 4 108 ? -69.902 -3.412 -39.896 1.00 83.07 108 ASN F C 1
ATOM 10475 O O . ASN F 4 108 ? -69.147 -3.646 -40.846 1.00 76.15 108 ASN F O 1
ATOM 10480 N N . GLY F 4 109 ? -69.907 -2.244 -39.254 1.00 96.25 109 GLY F N 1
ATOM 10481 C CA . GLY F 4 109 ? -69.305 -1.053 -39.819 1.00 83.06 109 GLY F CA 1
ATOM 10482 C C . GLY F 4 109 ? -67.783 -1.041 -39.832 1.00 75.87 109 GLY F C 1
ATOM 10483 O O . GLY F 4 109 ? -67.103 -1.976 -39.407 1.00 75.96 109 GLY F O 1
ATOM 10484 N N . SER F 4 110 ? -67.251 0.070 -40.344 1.00 81.68 110 SER F N 1
ATOM 10485 C CA . SER F 4 110 ? -65.815 0.303 -40.429 1.00 75.80 110 SER F CA 1
ATOM 10486 C C . SER F 4 110 ? -65.548 1.797 -40.304 1.00 76.59 110 SER F C 1
ATOM 10487 O O . SER F 4 110 ? -66.443 2.625 -40.492 1.00 85.38 110 SER F O 1
ATOM 10490 N N . THR F 4 111 ? -64.297 2.133 -39.999 1.00 73.09 111 THR F N 1
ATOM 10491 C CA . THR F 4 111 ? -63.890 3.514 -39.780 1.00 78.90 111 THR F CA 1
ATOM 10492 C C . THR F 4 111 ? -63.330 4.134 -41.056 1.00 83.10 111 THR F C 1
ATOM 10493 O O . THR F 4 111 ? -62.712 3.461 -41.885 1.00 99.12 111 THR F O 1
ATOM 10497 N N . ASP F 4 112 ? -63.539 5.442 -41.191 1.00 89.58 112 ASP F N 1
ATOM 10498 C CA . ASP F 4 112 ? -63.028 6.210 -42.328 1.00 93.01 112 ASP F CA 1
ATOM 10499 C C . ASP F 4 112 ? -61.912 7.127 -41.905 1.00 97.29 112 ASP F C 1
ATOM 10500 O O . ASP F 4 112 ? -60.746 6.899 -42.261 1.00 104.50 112 ASP F O 1
ATOM 10505 N N . GLN F 4 113 ? -62.201 8.191 -41.146 1.00 98.49 113 GLN F N 1
ATOM 10506 C CA . GLN F 4 113 ? -61.173 9.140 -40.747 1.00 104.62 113 GLN F CA 1
ATOM 10507 C C . GLN F 4 113 ? -60.078 8.443 -39.950 1.00 111.38 113 GLN F C 1
ATOM 10508 O O . GLN F 4 113 ? -60.357 7.679 -39.022 1.00 109.51 113 GLN F O 1
ATOM 10514 N N . ASN F 4 114 ? -58.826 8.712 -40.319 1.00 104.34 114 ASN F N 1
ATOM 10515 C CA . ASN F 4 114 ? -57.670 8.160 -39.615 1.00 111.31 114 ASN F CA 1
ATOM 10516 C C . ASN F 4 114 ? -57.787 6.645 -39.476 1.00 100.10 114 ASN F C 1
ATOM 10517 O O . ASN F 4 114 ? -57.512 6.074 -38.419 1.00 113.19 114 ASN F O 1
ATOM 10522 N N . ALA F 4 115 ? -58.204 5.983 -40.554 1.00 114.74 115 ALA F N 1
ATOM 10523 C CA . ALA F 4 115 ? -58.468 4.549 -40.516 1.00 88.58 115 ALA F CA 1
ATOM 10524 C C . ALA F 4 115 ? -58.009 3.910 -41.817 1.00 74.36 115 ALA F C 1
ATOM 10525 O O . ALA F 4 115 ? -58.546 4.216 -42.886 1.00 69.39 115 ALA F O 1
ATOM 10527 N N . PHE F 4 116 ? -57.018 3.024 -41.720 1.00 82.71 116 PHE F N 1
ATOM 10528 C CA . PHE F 4 116 ? -56.597 2.195 -42.841 1.00 72.53 116 PHE F CA 1
ATOM 10529 C C . PHE F 4 116 ? -55.748 1.059 -42.294 1.00 66.57 116 PHE F C 1
ATOM 10530 O O . PHE F 4 116 ? -55.159 1.165 -41.215 1.00 68.93 116 PHE F O 1
ATOM 10538 N N . THR F 4 117 ? -55.695 -0.034 -43.052 1.00 63.90 117 THR F N 1
ATOM 10539 C CA . THR F 4 117 ? -54.934 -1.213 -42.666 1.00 59.63 117 THR F CA 1
ATOM 10540 C C . THR F 4 117 ? -53.937 -1.558 -43.763 1.00 59.75 117 THR F C 1
ATOM 10541 O O . THR F 4 117 ? -54.209 -1.370 -44.951 1.00 63.17 117 THR F O 1
ATOM 10545 N N . GLY F 4 118 ? -52.778 -2.061 -43.351 1.00 57.96 118 GLY F N 1
ATOM 10546 C CA . GLY F 4 118 ? -51.740 -2.433 -44.287 1.00 58.22 118 GLY F CA 1
ATOM 10547 C C . GLY F 4 118 ? -50.744 -1.316 -44.534 1.00 68.48 118 GLY F C 1
ATOM 10548 O O . GLY F 4 118 ? -50.555 -0.407 -43.721 1.00 57.69 118 GLY F O 1
ATOM 10557 N N . ILE F 4 120 ? -49.180 1.893 -46.821 1.00 60.46 120 ILE F N 1
ATOM 10558 C CA . ILE F 4 120 ? -49.577 2.982 -47.704 1.00 58.73 120 ILE F CA 1
ATOM 10559 C C . ILE F 4 120 ? -48.909 2.798 -49.059 1.00 59.29 120 ILE F C 1
ATOM 10560 O O . ILE F 4 120 ? -47.684 2.646 -49.151 1.00 59.20 120 ILE F O 1
ATOM 10565 N N . LYS F 4 121 ? -49.713 2.806 -50.119 1.00 60.25 121 LYS F N 1
ATOM 10566 C CA . LYS F 4 121 ? -49.211 2.608 -51.479 1.00 64.46 121 LYS F CA 1
ATOM 10567 C C . LYS F 4 121 ? -48.705 3.941 -52.016 1.00 64.03 121 LYS F C 1
ATOM 10568 O O . LYS F 4 121 ? -49.434 4.699 -52.659 1.00 63.36 121 LYS F O 1
ATOM 10574 N N . VAL F 4 122 ? -47.429 4.232 -51.745 1.00 66.82 122 VAL F N 1
ATOM 10575 C CA . VAL F 4 122 ? -46.803 5.452 -52.250 1.00 67.65 122 VAL F CA 1
ATOM 10576 C C . VAL F 4 122 ? -46.134 5.249 -53.600 1.00 67.45 122 VAL F C 1
ATOM 10577 O O . VAL F 4 122 ? -45.687 6.232 -54.212 1.00 66.76 122 VAL F O 1
ATOM 10581 N N . SER F 4 123 ? -46.055 4.012 -54.090 1.00 68.36 123 SER F N 1
ATOM 10582 C CA . SER F 4 123 ? -45.423 3.706 -55.366 1.00 76.55 123 SER F CA 1
ATOM 10583 C C . SER F 4 123 ? -46.433 3.459 -56.480 1.00 75.48 123 SER F C 1
ATOM 10584 O O . SER F 4 123 ? -46.042 3.036 -57.574 1.00 70.96 123 SER F O 1
ATOM 10587 N N . ASP F 4 124 ? -47.713 3.712 -56.230 1.00 75.88 124 ASP F N 1
ATOM 10588 C CA . ASP F 4 124 ? -48.732 3.429 -57.228 1.00 69.49 124 ASP F CA 1
ATOM 10589 C C . ASP F 4 124 ? -48.484 4.258 -58.487 1.00 74.59 124 ASP F C 1
ATOM 10590 O O . ASP F 4 124 ? -48.048 5.412 -58.398 1.00 96.57 124 ASP F O 1
ATOM 10595 N N . PRO F 4 125 ? -48.753 3.706 -59.672 1.00 75.18 125 PRO F N 1
ATOM 10596 C CA . PRO F 4 125 ? -48.430 4.426 -60.915 1.00 70.42 125 PRO F CA 1
ATOM 10597 C C . PRO F 4 125 ? -49.036 5.814 -61.010 1.00 69.60 125 PRO F C 1
ATOM 10598 O O . PRO F 4 125 ? -48.450 6.687 -61.663 1.00 72.41 125 PRO F O 1
ATOM 10602 N N . VAL F 4 126 ? -50.192 6.053 -60.385 1.00 66.58 126 VAL F N 1
ATOM 10603 C CA . VAL F 4 126 ? -50.828 7.362 -60.506 1.00 66.95 126 VAL F CA 1
ATOM 10604 C C . VAL F 4 126 ? -49.939 8.456 -59.931 1.00 66.59 126 VAL F C 1
ATOM 10605 O O . VAL F 4 126 ? -50.027 9.619 -60.344 1.00 67.11 126 VAL F O 1
ATOM 10609 N N . PHE F 4 127 ? -49.071 8.113 -58.978 1.00 74.81 127 PHE F N 1
ATOM 10610 C CA . PHE F 4 127 ? -48.173 9.097 -58.389 1.00 71.96 127 PHE F CA 1
ATOM 10611 C C . PHE F 4 127 ? -46.788 9.098 -59.020 1.00 76.94 127 PHE F C 1
ATOM 10612 O O . PHE F 4 127 ? -46.090 10.116 -58.944 1.00 75.45 127 PHE F O 1
ATOM 10620 N N . THR F 4 128 ? -46.375 7.993 -59.640 1.00 77.41 128 THR F N 1
ATOM 10621 C CA . THR F 4 128 ? -45.015 7.828 -60.139 1.00 72.13 128 THR F CA 1
ATOM 10622 C C . THR F 4 128 ? -44.958 7.762 -61.664 1.00 72.61 128 THR F C 1
ATOM 10623 O O . THR F 4 128 ? -44.104 7.075 -62.229 1.00 81.93 128 THR F O 1
ATOM 10627 N N . SER F 4 129 ? -45.855 8.468 -62.342 1.00 72.35 129 SER F N 1
ATOM 10628 C CA . SER F 4 129 ? -45.873 8.514 -63.796 1.00 67.93 129 SER F CA 1
ATOM 10629 C C . SER F 4 129 ? -45.570 9.926 -64.280 1.00 70.84 129 SER F C 1
ATOM 10630 O O . SER F 4 129 ? -45.536 10.883 -63.503 1.00 77.19 129 SER F O 1
ATOM 10633 N N . GLU F 4 130 ? -45.343 10.044 -65.591 1.00 72.06 130 GLU F N 1
ATOM 10634 C CA . GLU F 4 130 ? -44.997 11.341 -66.165 1.00 76.86 130 GLU F CA 1
ATOM 10635 C C . GLU F 4 130 ? -46.178 12.303 -66.116 1.00 76.32 130 GLU F C 1
ATOM 10636 O O . GLU F 4 130 ? -46.002 13.498 -65.854 1.00 82.35 130 GLU F O 1
ATOM 10642 N N . TYR F 4 131 ? -47.390 11.802 -66.368 1.00 79.39 131 TYR F N 1
ATOM 10643 C CA . TYR F 4 131 ? -48.589 12.619 -66.224 1.00 78.36 131 TYR F CA 1
ATOM 10644 C C . TYR F 4 131 ? -48.876 12.971 -64.771 1.00 76.69 131 TYR F C 1
ATOM 10645 O O . TYR F 4 131 ? -49.648 13.901 -64.511 1.00 75.74 131 TYR F O 1
ATOM 10654 N N . SER F 4 132 ? -48.267 12.254 -63.824 1.00 77.06 132 SER F N 1
ATOM 10655 C CA . SER F 4 132 ? -48.714 12.305 -62.435 1.00 78.72 132 SER F CA 1
ATOM 10656 C C . SER F 4 132 ? -48.603 13.701 -61.831 1.00 85.81 132 SER F C 1
ATOM 10657 O O . SER F 4 132 ? -49.451 14.089 -61.019 1.00 83.86 132 SER F O 1
ATOM 10660 N N . GLN F 4 133 ? -47.574 14.468 -62.199 1.00 90.68 133 GLN F N 1
ATOM 10661 C CA . GLN F 4 133 ? -47.330 15.732 -61.509 1.00 84.93 133 GLN F CA 1
ATOM 10662 C C . GLN F 4 133 ? -48.335 16.804 -61.915 1.00 77.07 133 GLN F C 1
ATOM 10663 O O . GLN F 4 133 ? -49.011 17.385 -61.058 1.00 77.07 133 GLN F O 1
ATOM 10669 N N . GLN F 4 134 ? -48.444 17.090 -63.212 1.00 84.91 134 GLN F N 1
ATOM 10670 C CA . GLN F 4 134 ? -49.373 18.109 -63.683 1.00 76.99 134 GLN F CA 1
ATOM 10671 C C . GLN F 4 134 ? -50.818 17.621 -63.710 1.00 73.83 134 GLN F C 1
ATOM 10672 O O . GLN F 4 134 ? -51.683 18.319 -64.252 1.00 72.11 134 GLN F O 1
ATOM 10678 N N . PHE F 4 135 ? -51.090 16.445 -63.145 1.00 75.81 135 PHE F N 1
ATOM 10679 C CA . PHE F 4 135 ? -52.446 15.946 -62.946 1.00 65.78 135 PHE F CA 1
ATOM 10680 C C . PHE F 4 135 ? -52.944 16.203 -61.530 1.00 63.17 135 PHE F C 1
ATOM 10681 O O . PHE F 4 135 ? -54.020 16.781 -61.346 1.00 65.74 135 PHE F O 1
ATOM 10689 N N . TRP F 4 136 ? -52.176 15.784 -60.521 1.00 65.63 136 TRP F N 1
ATOM 10690 C CA . TRP F 4 136 ? -52.514 16.114 -59.143 1.00 66.59 136 TRP F CA 1
ATOM 10691 C C . TRP F 4 136 ? -52.236 17.575 -58.820 1.00 68.59 136 TRP F C 1
ATOM 10692 O O . TRP F 4 136 ? -52.796 18.097 -57.852 1.00 67.49 136 TRP F O 1
ATOM 10703 N N . GLY F 4 137 ? -51.387 18.243 -59.604 1.00 77.52 137 GLY F N 1
ATOM 10704 C CA . GLY F 4 137 ? -51.098 19.645 -59.363 1.00 78.27 137 GLY F CA 1
ATOM 10705 C C . GLY F 4 137 ? -52.306 20.550 -59.465 1.00 80.78 137 GLY F C 1
ATOM 10706 O O . GLY F 4 137 ? -52.255 21.693 -59.003 1.00 79.75 137 GLY F O 1
ATOM 10707 N N . VAL F 4 138 ? -53.396 20.066 -60.064 1.00 80.44 138 VAL F N 1
ATOM 10708 C CA . VAL F 4 138 ? -54.612 20.868 -60.148 1.00 73.42 138 VAL F CA 1
ATOM 10709 C C . VAL F 4 138 ? -55.183 21.123 -58.761 1.00 76.18 138 VAL F C 1
ATOM 10710 O O . VAL F 4 138 ? -55.793 22.170 -58.515 1.00 88.35 138 VAL F O 1
ATOM 10714 N N . LEU F 4 139 ? -54.999 20.180 -57.836 1.00 79.91 139 LEU F N 1
ATOM 10715 C CA . LEU F 4 139 ? -55.498 20.328 -56.475 1.00 77.77 139 LEU F CA 1
ATOM 10716 C C . LEU F 4 139 ? -54.658 21.278 -55.632 1.00 76.07 139 LEU F C 1
ATOM 10717 O O . LEU F 4 139 ? -55.076 21.622 -54.522 1.00 75.32 139 LEU F O 1
ATOM 10722 N N . ALA F 4 140 ? -53.496 21.709 -56.125 1.00 79.80 140 ALA F N 1
ATOM 10723 C CA . ALA F 4 140 ? -52.634 22.617 -55.381 1.00 82.10 140 ALA F CA 1
ATOM 10724 C C . ALA F 4 140 ? -52.860 24.084 -55.719 1.00 91.28 140 ALA F C 1
ATOM 10725 O O . ALA F 4 140 ? -52.480 24.950 -54.923 1.00 95.45 140 ALA F O 1
ATOM 10727 N N . LEU F 4 141 ? -53.458 24.383 -56.870 1.00 91.11 141 LEU F N 1
ATOM 10728 C CA . LEU F 4 141 ? -53.722 25.767 -57.235 1.00 88.21 141 LEU F CA 1
ATOM 10729 C C . LEU F 4 141 ? -54.685 26.406 -56.241 1.00 95.75 141 LEU F C 1
ATOM 10730 O O . LEU F 4 141 ? -55.543 25.740 -55.656 1.00 101.38 141 LEU F O 1
ATOM 10735 N N . ASP F 4 142 ? -54.533 27.714 -56.047 1.00 93.47 142 ASP F N 1
ATOM 10736 C CA . ASP F 4 142 ? -55.535 28.468 -55.312 1.00 93.37 142 ASP F CA 1
ATOM 10737 C C . ASP F 4 142 ? -56.791 28.606 -56.174 1.00 92.15 142 ASP F C 1
ATOM 10738 O O . ASP F 4 142 ? -56.831 28.185 -57.333 1.00 92.29 142 ASP F O 1
ATOM 10743 N N . PHE F 4 143 ? -57.839 29.201 -55.602 1.00 103.43 143 PHE F N 1
ATOM 10744 C CA . PHE F 4 143 ? -59.112 29.246 -56.312 1.00 87.28 143 PHE F CA 1
ATOM 10745 C C . PHE F 4 143 ? -59.089 30.186 -57.509 1.00 85.81 143 PHE F C 1
ATOM 10746 O O . PHE F 4 143 ? -59.874 29.994 -58.443 1.00 84.82 143 PHE F O 1
ATOM 10754 N N . THR F 4 144 ? -58.219 31.197 -57.506 1.00 93.59 144 THR F N 1
ATOM 10755 C CA . THR F 4 144 ? -58.134 32.083 -58.661 1.00 88.45 144 THR F CA 1
ATOM 10756 C C . THR F 4 144 ? -57.406 31.417 -59.822 1.00 88.36 144 THR F C 1
ATOM 10757 O O . THR F 4 144 ? -57.844 31.521 -60.974 1.00 88.40 144 THR F O 1
ATOM 10761 N N . GLN F 4 145 ? -56.296 30.728 -59.541 1.00 87.01 145 GLN F N 1
ATOM 10762 C CA . GLN F 4 145 ? -55.588 30.007 -60.593 1.00 91.66 145 GLN F CA 1
ATOM 10763 C C . GLN F 4 145 ? -56.454 28.900 -61.180 1.00 87.02 145 GLN F C 1
ATOM 10764 O O . GLN F 4 145 ? -56.430 28.657 -62.393 1.00 87.14 145 GLN F O 1
ATOM 10770 N N . LEU F 4 146 ? -57.230 28.220 -60.334 1.00 82.89 146 LEU F N 1
ATOM 10771 C CA . LEU F 4 146 ? -58.082 27.136 -60.812 1.00 83.72 146 LEU F CA 1
ATOM 10772 C C . LEU F 4 146 ? -59.114 27.647 -61.810 1.00 87.03 146 LEU F C 1
ATOM 10773 O O . LEU F 4 146 ? -59.284 27.078 -62.894 1.00 106.46 146 LEU F O 1
ATOM 10778 N N . CYS F 4 147 ? -59.812 28.731 -61.461 1.00 92.28 147 CYS F N 1
ATOM 10779 C CA . CYS F 4 147 ? -60.871 29.242 -62.327 1.00 91.96 147 CYS F CA 1
ATOM 10780 C C . CYS F 4 147 ? -60.340 29.648 -63.696 1.00 97.33 147 CYS F C 1
ATOM 10781 O O . CYS F 4 147 ? -61.060 29.538 -64.695 1.00 96.28 147 CYS F O 1
ATOM 10784 N N . ASP F 4 148 ? -59.096 30.128 -63.766 1.00 92.06 148 ASP F N 1
ATOM 10785 C CA . ASP F 4 148 ? -58.501 30.431 -65.063 1.00 102.71 148 ASP F CA 1
ATOM 10786 C C . ASP F 4 148 ? -58.046 29.170 -65.784 1.00 94.96 148 ASP F C 1
ATOM 10787 O O . ASP F 4 148 ? -58.080 29.121 -67.019 1.00 98.18 148 ASP F O 1
ATOM 10792 N N . PHE F 4 149 ? -57.620 28.146 -65.040 1.00 99.84 149 PHE F N 1
ATOM 10793 C CA . PHE F 4 149 ? -57.304 26.864 -65.662 1.00 95.74 149 PHE F CA 1
ATOM 10794 C C . PHE F 4 149 ? -58.542 26.253 -66.305 1.00 91.26 149 PHE F C 1
ATOM 10795 O O . PHE F 4 149 ? -58.492 25.769 -67.441 1.00 99.12 149 PHE F O 1
ATOM 10803 N N . ILE F 4 150 ? -59.665 26.261 -65.583 1.00 94.13 150 ILE F N 1
ATOM 10804 C CA . ILE F 4 150 ? -60.899 25.674 -66.102 1.00 85.99 150 ILE F CA 1
ATOM 10805 C C . ILE F 4 150 ? -61.247 26.238 -67.474 1.00 89.43 150 ILE F C 1
ATOM 10806 O O . ILE F 4 150 ? -61.936 25.582 -68.266 1.00 88.36 150 ILE F O 1
ATOM 10811 N N . ILE F 4 151 ? -60.785 27.452 -67.782 1.00 93.14 151 ILE F N 1
ATOM 10812 C CA . ILE F 4 151 ? -61.028 28.062 -69.085 1.00 102.38 151 ILE F CA 1
ATOM 10813 C C . ILE F 4 151 ? -59.881 27.721 -70.027 1.00 110.52 151 ILE F C 1
ATOM 10814 O O . ILE F 4 151 ? -59.179 28.617 -70.507 1.00 105.82 151 ILE F O 1
ATOM 10819 N N . LYS F 4 152 ? -59.681 26.428 -70.295 1.00 109.78 152 LYS F N 1
ATOM 10820 C CA . LYS F 4 152 ? -58.729 25.879 -71.262 1.00 107.84 152 LYS F CA 1
ATOM 10821 C C . LYS F 4 152 ? -57.273 26.186 -70.947 1.00 99.21 152 LYS F C 1
ATOM 10822 O O . LYS F 4 152 ? -56.414 25.811 -71.737 1.00 94.79 152 LYS F O 1
ATOM 10828 N N . GLN F 4 153 ? -56.959 26.812 -69.816 1.00 108.80 153 GLN F N 1
ATOM 10829 C CA . GLN F 4 153 ? -55.572 27.153 -69.518 1.00 105.84 153 GLN F CA 1
ATOM 10830 C C . GLN F 4 153 ? -54.759 25.880 -69.308 1.00 100.90 153 GLN F C 1
ATOM 10831 O O . GLN F 4 153 ? -55.104 25.049 -68.465 1.00 104.97 153 GLN F O 1
ATOM 10837 N N . SER F 4 154 ? -53.682 25.724 -70.081 1.00 108.03 154 SER F N 1
ATOM 10838 C CA . SER F 4 154 ? -52.869 24.513 -70.067 1.00 114.51 154 SER F CA 1
ATOM 10839 C C . SER F 4 154 ? -51.732 24.550 -69.051 1.00 119.14 154 SER F C 1
ATOM 10840 O O . SER F 4 154 ? -50.938 23.605 -69.004 1.00 114.77 154 SER F O 1
ATOM 10843 N N . GLN F 4 155 ? -51.640 25.596 -68.233 1.00 110.20 155 GLN F N 1
ATOM 10844 C CA . GLN F 4 155 ? -50.493 25.810 -67.356 1.00 118.48 155 GLN F CA 1
ATOM 10845 C C . GLN F 4 155 ? -50.820 25.320 -65.948 1.00 112.94 155 GLN F C 1
ATOM 10846 O O . GLN F 4 155 ? -51.631 25.929 -65.243 1.00 118.42 155 GLN F O 1
ATOM 10852 N N . VAL F 4 156 ? -50.184 24.221 -65.543 1.00 120.90 156 VAL F N 1
ATOM 10853 C CA . VAL F 4 156 ? -50.259 23.733 -64.170 1.00 114.74 156 VAL F CA 1
ATOM 10854 C C . VAL F 4 156 ? -48.863 23.331 -63.713 1.00 130.14 156 VAL F C 1
ATOM 10855 O O . VAL F 4 156 ? -48.527 22.141 -63.676 1.00 116.64 156 VAL F O 1
ATOM 10859 N N . VAL F 4 157 ? -48.033 24.324 -63.375 1.00 122.21 157 VAL F N 1
ATOM 10860 C CA . VAL F 4 157 ? -46.708 24.055 -62.827 1.00 126.78 157 VAL F CA 1
ATOM 10861 C C . VAL F 4 157 ? -46.740 23.848 -61.320 1.00 128.93 157 VAL F C 1
ATOM 10862 O O . VAL F 4 157 ? -45.707 23.509 -60.728 1.00 126.86 157 VAL F O 1
ATOM 10866 N N . GLY F 4 158 ? -47.890 24.046 -60.681 1.00 122.05 158 GLY F N 1
ATOM 10867 C CA . GLY F 4 158 ? -48.024 23.813 -59.257 1.00 122.82 158 GLY F CA 1
ATOM 10868 C C . GLY F 4 158 ? -47.571 22.423 -58.862 1.00 120.34 158 GLY F C 1
ATOM 10869 O O . GLY F 4 158 ? -48.262 21.436 -59.130 1.00 129.28 158 GLY F O 1
ATOM 10870 N N . SER F 4 159 ? -46.407 22.335 -58.225 1.00 126.23 159 SER F N 1
ATOM 10871 C CA . SER F 4 159 ? -45.777 21.062 -57.900 1.00 119.52 159 SER F CA 1
ATOM 10872 C C . SER F 4 159 ? -45.921 20.785 -56.410 1.00 112.95 159 SER F C 1
ATOM 10873 O O . SER F 4 159 ? -45.493 21.593 -55.578 1.00 122.05 159 SER F O 1
ATOM 10876 N N . ILE F 4 160 ? -46.528 19.645 -56.081 1.00 116.28 160 ILE F N 1
ATOM 10877 C CA . ILE F 4 160 ? -46.580 19.126 -54.722 1.00 109.95 160 ILE F CA 1
ATOM 10878 C C . ILE F 4 160 ? -46.095 17.683 -54.759 1.00 105.48 160 ILE F C 1
ATOM 10879 O O . ILE F 4 160 ? -45.909 17.094 -55.824 1.00 97.80 160 ILE F O 1
ATOM 10884 N N . GLU F 4 161 ? -45.887 17.113 -53.576 1.00 100.99 161 GLU F N 1
ATOM 10885 C CA . GLU F 4 161 ? -45.469 15.722 -53.487 1.00 99.64 161 GLU F CA 1
ATOM 10886 C C . GLU F 4 161 ? -46.652 14.796 -53.735 1.00 91.91 161 GLU F C 1
ATOM 10887 O O . GLU F 4 161 ? -47.773 15.061 -53.291 1.00 87.24 161 GLU F O 1
ATOM 10893 N N . LEU F 4 162 ? -46.396 13.707 -54.455 1.00 103.04 162 LEU F N 1
ATOM 10894 C CA . LEU F 4 162 ? -47.432 12.760 -54.847 1.00 87.45 162 LEU F CA 1
ATOM 10895 C C . LEU F 4 162 ? -47.415 11.585 -53.876 1.00 93.64 162 LEU F C 1
ATOM 10896 O O . LEU F 4 162 ? -46.452 10.811 -53.841 1.00 93.61 162 LEU F O 1
ATOM 10901 N N . ASN F 4 163 ? -48.480 11.458 -53.089 1.00 85.85 163 ASN F N 1
ATOM 10902 C CA . ASN F 4 163 ? -48.626 10.374 -52.125 1.00 82.76 163 ASN F CA 1
ATOM 10903 C C . ASN F 4 163 ? -50.005 10.447 -51.480 1.00 74.56 163 ASN F C 1
ATOM 10904 O O . ASN F 4 163 ? -50.561 11.541 -51.320 1.00 77.94 163 ASN F O 1
ATOM 10909 N N . PRO F 4 164 ? -50.586 9.307 -51.097 1.00 79.57 164 PRO F N 1
ATOM 10910 C CA . PRO F 4 164 ? -51.988 9.312 -50.640 1.00 72.52 164 PRO F CA 1
ATOM 10911 C C . PRO F 4 164 ? -52.286 10.305 -49.528 1.00 68.85 164 PRO F C 1
ATOM 10912 O O . PRO F 4 164 ? -53.321 10.982 -49.577 1.00 70.11 164 PRO F O 1
ATOM 10916 N N . LEU F 4 165 ? -51.414 10.413 -48.524 1.00 78.39 165 LEU F N 1
ATOM 10917 C CA . LEU F 4 165 ? -51.714 11.256 -47.371 1.00 77.01 165 LEU F CA 1
ATOM 10918 C C . LEU F 4 165 ? -51.805 12.726 -47.765 1.00 76.33 165 LEU F C 1
ATOM 10919 O O . LEU F 4 165 ? -52.826 13.383 -47.534 1.00 80.78 165 LEU F O 1
ATOM 10924 N N . SER F 4 166 ? -50.737 13.264 -48.361 1.00 76.29 166 SER F N 1
ATOM 10925 C CA . SER F 4 166 ? -50.731 14.677 -48.728 1.00 76.26 166 SER F CA 1
ATOM 10926 C C . SER F 4 166 ? -51.923 15.025 -49.610 1.00 75.54 166 SER F C 1
ATOM 10927 O O . SER F 4 166 ? -52.512 16.104 -49.474 1.00 76.25 166 SER F O 1
ATOM 10930 N N . ILE F 4 167 ? -52.292 14.126 -50.524 1.00 74.02 167 ILE F N 1
ATOM 10931 C CA . ILE F 4 167 ? -53.451 14.369 -51.380 1.00 71.19 167 ILE F CA 1
ATOM 10932 C C . ILE F 4 167 ? -54.723 14.425 -50.542 1.00 75.59 167 ILE F C 1
ATOM 10933 O O . ILE F 4 167 ? -55.534 15.350 -50.669 1.00 93.47 167 ILE F O 1
ATOM 10938 N N . ILE F 4 168 ? -54.914 13.435 -49.668 1.00 72.70 168 ILE F N 1
ATOM 10939 C CA . ILE F 4 168 ? -56.125 13.400 -48.856 1.00 76.29 168 ILE F CA 1
ATOM 10940 C C . ILE F 4 168 ? -56.133 14.536 -47.842 1.00 83.76 168 ILE F C 1
ATOM 10941 O O . ILE F 4 168 ? -57.203 14.987 -47.416 1.00 97.40 168 ILE F O 1
ATOM 10946 N N . ASN F 4 169 ? -54.955 15.011 -47.430 1.00 83.67 169 ASN F N 1
ATOM 10947 C CA . ASN F 4 169 ? -54.898 16.193 -46.575 1.00 82.75 169 ASN F CA 1
ATOM 10948 C C . ASN F 4 169 ? -55.278 17.445 -47.355 1.00 79.72 169 ASN F C 1
ATOM 10949 O O . ASN F 4 169 ? -56.061 18.274 -46.877 1.00 80.08 169 ASN F O 1
ATOM 10954 N N . ARG F 4 170 ? -54.728 17.599 -48.563 1.00 85.53 170 ARG F N 1
ATOM 10955 C CA . ARG F 4 170 ? -55.082 18.743 -49.396 1.00 81.73 170 ARG F CA 1
ATOM 10956 C C . ARG F 4 170 ? -56.568 18.751 -49.726 1.00 80.47 170 ARG F C 1
ATOM 10957 O O . ARG F 4 170 ? -57.175 19.823 -49.834 1.00 80.11 170 ARG F O 1
ATOM 10965 N N . LEU F 4 171 ? -57.169 17.570 -49.894 1.00 76.61 171 LEU F N 1
ATOM 10966 C CA . LEU F 4 171 ? -58.612 17.480 -50.076 1.00 79.66 171 LEU F CA 1
ATOM 10967 C C . LEU F 4 171 ? -59.369 17.730 -48.779 1.00 87.70 171 LEU F C 1
ATOM 10968 O O . LEU F 4 171 ? -60.530 18.151 -48.825 1.00 85.69 171 LEU F O 1
ATOM 10973 N N . GLU F 4 172 ? -58.741 17.476 -47.629 1.00 83.23 172 GLU F N 1
ATOM 10974 C CA . GLU F 4 172 ? -59.351 17.833 -46.353 1.00 87.78 172 GLU F CA 1
ATOM 10975 C C . GLU F 4 172 ? -59.429 19.347 -46.194 1.00 91.74 172 GLU F C 1
ATOM 10976 O O . GLU F 4 172 ? -60.487 19.895 -45.864 1.00 97.39 172 GLU F O 1
ATOM 10982 N N . SER F 4 173 ? -58.311 20.039 -46.424 1.00 91.51 173 SER F N 1
ATOM 10983 C CA . SER F 4 173 ? -58.300 21.497 -46.371 1.00 85.33 173 SER F CA 1
ATOM 10984 C C . SER F 4 173 ? -59.327 22.086 -47.329 1.00 91.39 173 SER F C 1
ATOM 10985 O O . SER F 4 173 ? -60.187 22.882 -46.934 1.00 98.62 173 SER F O 1
ATOM 10988 N N . LEU F 4 174 ? -59.246 21.700 -48.604 1.00 84.52 174 LEU F N 1
ATOM 10989 C CA . LEU F 4 174 ? -60.151 22.235 -49.613 1.00 83.83 174 LEU F CA 1
ATOM 10990 C C . LEU F 4 174 ? -61.610 21.927 -49.306 1.00 81.58 174 LEU F C 1
ATOM 10991 O O . LEU F 4 174 ? -62.498 22.625 -49.808 1.00 80.95 174 LEU F O 1
ATOM 10996 N N . ASN F 4 175 ? -61.879 20.903 -48.497 1.00 83.14 175 ASN F N 1
ATOM 10997 C CA . ASN F 4 175 ? -63.240 20.626 -48.057 1.00 84.11 175 ASN F CA 1
ATOM 10998 C C . ASN F 4 175 ? -63.652 21.468 -46.858 1.00 87.13 175 ASN F C 1
ATOM 10999 O O . ASN F 4 175 ? -64.847 21.538 -46.551 1.00 86.72 175 ASN F O 1
ATOM 11004 N N . GLN F 4 176 ? -62.701 22.111 -46.187 1.00 90.28 176 GLN F N 1
ATOM 11005 C CA . GLN F 4 176 ? -62.974 22.908 -45.000 1.00 99.20 176 GLN F CA 1
ATOM 11006 C C . GLN F 4 176 ? -63.076 24.399 -45.299 1.00 91.98 176 GLN F C 1
ATOM 11007 O O . GLN F 4 176 ? -63.284 25.190 -44.374 1.00 93.00 176 GLN F O 1
ATOM 11013 N N . GLU F 4 177 ? -62.936 24.798 -46.561 1.00 92.39 177 GLU F N 1
ATOM 11014 C CA . GLU F 4 177 ? -63.076 26.195 -46.944 1.00 94.81 177 GLU F CA 1
ATOM 11015 C C . GLU F 4 177 ? -64.548 26.595 -46.971 1.00 97.03 177 GLU F C 1
ATOM 11016 O O . GLU F 4 177 ? -65.436 25.766 -47.190 1.00 101.54 177 GLU F O 1
ATOM 11022 N N . LYS F 4 178 ? -64.800 27.882 -46.744 1.00 96.81 178 LYS F N 1
ATOM 11023 C CA . LYS F 4 178 ? -66.165 28.387 -46.737 1.00 101.56 178 LYS F CA 1
ATOM 11024 C C . LYS F 4 178 ? -66.792 28.261 -48.124 1.00 100.30 178 LYS F C 1
ATOM 11025 O O . LYS F 4 178 ? -66.114 28.029 -49.130 1.00 100.49 178 LYS F O 1
ATOM 11031 N N . ALA F 4 179 ? -68.112 28.422 -48.169 1.00 105.93 179 ALA F N 1
ATOM 11032 C CA . ALA F 4 179 ? -68.822 28.487 -49.435 1.00 88.39 179 ALA F CA 1
ATOM 11033 C C . ALA F 4 179 ? -68.635 29.863 -50.072 1.00 85.13 179 ALA F C 1
ATOM 11034 O O . ALA F 4 179 ? -68.103 30.795 -49.464 1.00 104.93 179 ALA F O 1
ATOM 11036 N N . LEU F 4 180 ? -69.087 29.987 -51.317 1.00 85.12 180 LEU F N 1
ATOM 11037 C CA . LEU F 4 180 ? -68.907 31.211 -52.082 1.00 93.19 180 LEU F CA 1
ATOM 11038 C C . LEU F 4 180 ? -70.216 31.617 -52.742 1.00 106.49 180 LEU F C 1
ATOM 11039 O O . LEU F 4 180 ? -71.018 30.772 -53.148 1.00 112.50 180 LEU F O 1
ATOM 11044 N N . GLU F 4 181 ? -70.415 32.927 -52.848 1.00 109.26 181 GLU F N 1
ATOM 11045 C CA . GLU F 4 181 ? -71.578 33.485 -53.518 1.00 118.69 181 GLU F CA 1
ATOM 11046 C C . GLU F 4 181 ? -71.434 33.363 -55.030 1.00 118.73 181 GLU F C 1
ATOM 11047 O O . GLU F 4 181 ? -70.325 33.334 -55.571 1.00 118.24 181 GLU F O 1
ATOM 11053 N N . ASN F 4 182 ? -72.574 33.300 -55.713 1.00 125.97 182 ASN F N 1
ATOM 11054 C CA . ASN F 4 182 ? -72.598 33.105 -57.161 1.00 114.95 182 ASN F CA 1
ATOM 11055 C C . ASN F 4 182 ? -72.313 34.442 -57.835 1.00 112.95 182 ASN F C 1
ATOM 11056 O O . ASN F 4 182 ? -73.212 35.246 -58.083 1.00 128.51 182 ASN F O 1
ATOM 11061 N N . SER F 4 183 ? -71.038 34.683 -58.132 1.00 116.52 183 SER F N 1
ATOM 11062 C CA . SER F 4 183 ? -70.632 35.901 -58.816 1.00 118.52 183 SER F CA 1
ATOM 11063 C C . SER F 4 183 ? -70.845 35.757 -60.323 1.00 138.56 183 SER F C 1
ATOM 11064 O O . SER F 4 183 ? -71.205 34.690 -60.828 1.00 127.18 183 SER F O 1
ATOM 11067 N N . ASP F 4 184 ? -70.619 36.854 -61.052 1.00 117.52 184 ASP F N 1
ATOM 11068 C CA . ASP F 4 184 ? -70.767 36.802 -62.503 1.00 126.84 184 ASP F CA 1
ATOM 11069 C C . ASP F 4 184 ? -69.518 36.260 -63.187 1.00 124.78 184 ASP F C 1
ATOM 11070 O O . ASP F 4 184 ? -69.628 35.594 -64.223 1.00 130.31 184 ASP F O 1
ATOM 11075 N N . ASP F 4 185 ? -68.331 36.536 -62.640 1.00 137.10 185 ASP F N 1
ATOM 11076 C CA . ASP F 4 185 ? -67.125 35.917 -63.173 1.00 129.09 185 ASP F CA 1
ATOM 11077 C C . ASP F 4 185 ? -67.026 34.447 -62.790 1.00 121.08 185 ASP F C 1
ATOM 11078 O O . ASP F 4 185 ? -66.258 33.706 -63.413 1.00 123.29 185 ASP F O 1
ATOM 11083 N N . LEU F 4 186 ? -67.781 34.017 -61.776 1.00 140.26 186 LEU F N 1
ATOM 11084 C CA . LEU F 4 186 ? -67.912 32.595 -61.481 1.00 118.72 186 LEU F CA 1
ATOM 11085 C C . LEU F 4 186 ? -68.915 31.928 -62.415 1.00 119.41 186 LEU F C 1
ATOM 11086 O O . LEU F 4 186 ? -68.716 30.781 -62.829 1.00 118.95 186 LEU F O 1
ATOM 11091 N N . ALA F 4 187 ? -69.990 32.640 -62.762 1.00 117.97 187 ALA F N 1
ATOM 11092 C CA . ALA F 4 187 ? -71.064 32.057 -63.555 1.00 119.05 187 ALA F CA 1
ATOM 11093 C C . ALA F 4 187 ? -70.583 31.511 -64.892 1.00 122.25 187 ALA F C 1
ATOM 11094 O O . ALA F 4 187 ? -71.272 30.678 -65.491 1.00 137.75 187 ALA F O 1
ATOM 11096 N N . GLN F 4 188 ? -69.423 31.958 -65.379 1.00 126.20 188 GLN F N 1
ATOM 11097 C CA . GLN F 4 188 ? -68.940 31.463 -66.664 1.00 119.52 188 GLN F CA 1
ATOM 11098 C C . GLN F 4 188 ? -68.219 30.128 -66.517 1.00 114.31 188 GLN F C 1
ATOM 11099 O O . GLN F 4 188 ? -68.429 29.216 -67.326 1.00 112.30 188 GLN F O 1
ATOM 11105 N N . VAL F 4 189 ? -67.370 29.985 -65.498 1.00 116.90 189 VAL F N 1
ATOM 11106 C CA . VAL F 4 189 ? -66.782 28.687 -65.210 1.00 113.42 189 VAL F CA 1
ATOM 11107 C C . VAL F 4 189 ? -67.838 27.673 -64.798 1.00 113.12 189 VAL F C 1
ATOM 11108 O O . VAL F 4 189 ? -67.572 26.468 -64.812 1.00 126.67 189 VAL F O 1
ATOM 11112 N N . LEU F 4 190 ? -69.035 28.138 -64.427 1.00 112.05 190 LEU F N 1
ATOM 11113 C CA . LEU F 4 190 ? -70.171 27.240 -64.253 1.00 111.26 190 LEU F CA 1
ATOM 11114 C C . LEU F 4 190 ? -70.778 26.836 -65.590 1.00 122.24 190 LEU F C 1
ATOM 11115 O O . LEU F 4 190 ? -71.297 25.721 -65.722 1.00 114.98 190 LEU F O 1
ATOM 11120 N N . LYS F 4 191 ? -70.729 27.726 -66.585 1.00 116.05 191 LYS F N 1
ATOM 11121 C CA . LYS F 4 191 ? -71.151 27.353 -67.931 1.00 118.76 191 LYS F CA 1
ATOM 11122 C C . LYS F 4 191 ? -70.167 26.378 -68.563 1.00 113.36 191 LYS F C 1
ATOM 11123 O O . LYS F 4 191 ? -70.570 25.461 -69.287 1.00 117.96 191 LYS F O 1
ATOM 11129 N N . VAL F 4 192 ? -68.870 26.560 -68.301 1.00 114.44 192 VAL F N 1
ATOM 11130 C CA . VAL F 4 192 ? -67.864 25.659 -68.856 1.00 110.24 192 VAL F CA 1
ATOM 11131 C C . VAL F 4 192 ? -68.011 24.264 -68.261 1.00 108.89 192 VAL F C 1
ATOM 11132 O O . VAL F 4 192 ? -68.053 23.262 -68.985 1.00 112.35 192 VAL F O 1
ATOM 11136 N N . LEU F 4 193 ? -68.090 24.177 -66.931 1.00 111.33 193 LEU F N 1
ATOM 11137 C CA . LEU F 4 193 ? -68.235 22.878 -66.281 1.00 103.93 193 LEU F CA 1
ATOM 11138 C C . LEU F 4 193 ? -69.548 22.211 -66.673 1.00 107.53 193 LEU F C 1
ATOM 11139 O O . LEU F 4 193 ? -69.565 21.053 -67.106 1.00 120.59 193 LEU F O 1
ATOM 11144 N N . ASN F 4 194 ? -70.664 22.929 -66.529 1.00 108.24 194 ASN F N 1
ATOM 11145 C CA . ASN F 4 194 ? -71.962 22.358 -66.870 1.00 109.07 194 ASN F CA 1
ATOM 11146 C C . ASN F 4 194 ? -72.107 22.065 -68.358 1.00 121.07 194 ASN F C 1
ATOM 11147 O O . ASN F 4 194 ? -73.035 21.344 -68.738 1.00 121.16 194 ASN F O 1
ATOM 11152 N N . GLU F 4 195 ? -71.229 22.607 -69.204 1.00 114.01 195 GLU F N 1
ATOM 11153 C CA . GLU F 4 195 ? -71.140 22.116 -70.575 1.00 113.55 195 GLU F CA 1
ATOM 11154 C C . GLU F 4 195 ? -70.343 20.819 -70.633 1.00 112.61 195 GLU F C 1
ATOM 11155 O O . GLU F 4 195 ? -70.731 19.878 -71.335 1.00 113.33 195 GLU F O 1
ATOM 11161 N N . TYR F 4 196 ? -69.230 20.753 -69.900 1.00 110.96 196 TYR F N 1
ATOM 11162 C CA . TYR F 4 196 ? -68.516 19.490 -69.744 1.00 104.90 196 TYR F CA 1
ATOM 11163 C C . TYR F 4 196 ? -69.384 18.460 -69.033 1.00 99.23 196 TYR F C 1
ATOM 11164 O O . TYR F 4 196 ? -69.573 17.341 -69.523 1.00 99.78 196 TYR F O 1
ATOM 11173 N N . PHE F 4 197 ? -69.930 18.827 -67.870 1.00 114.86 197 PHE F N 1
ATOM 11174 C CA . PHE F 4 197 ? -70.647 17.912 -66.984 1.00 104.00 197 PHE F CA 1
ATOM 11175 C C . PHE F 4 197 ? -72.075 18.418 -66.803 1.00 106.74 197 PHE F C 1
ATOM 11176 O O . PHE F 4 197 ? -72.377 19.121 -65.827 1.00 119.82 197 PHE F O 1
ATOM 11184 N N . PRO F 4 198 ? -72.982 18.078 -67.720 1.00 108.15 198 PRO F N 1
ATOM 11185 C CA . PRO F 4 198 ? -74.362 18.575 -67.608 1.00 104.85 198 PRO F CA 1
ATOM 11186 C C . PRO F 4 198 ? -75.149 17.961 -66.456 1.00 111.61 198 PRO F C 1
ATOM 11187 O O . PRO F 4 198 ? -75.808 18.683 -65.702 1.00 112.73 198 PRO F O 1
ATOM 11191 N N . ASP F 4 199 ? -75.074 16.635 -66.299 1.00 106.08 199 ASP F N 1
ATOM 11192 C CA . ASP F 4 199 ? -76.003 15.917 -65.428 1.00 116.02 199 ASP F CA 1
ATOM 11193 C C . ASP F 4 199 ? -75.920 16.335 -63.964 1.00 121.57 199 ASP F C 1
ATOM 11194 O O . ASP F 4 199 ? -76.863 16.068 -63.211 1.00 123.93 199 ASP F O 1
ATOM 11199 N N . ILE F 4 200 ? -74.834 16.969 -63.532 1.00 110.91 200 ILE F N 1
ATOM 11200 C CA . ILE F 4 200 ? -74.681 17.356 -62.135 1.00 118.96 200 ILE F CA 1
ATOM 11201 C C . ILE F 4 200 ? -74.789 18.871 -62.018 1.00 123.15 200 ILE F C 1
ATOM 11202 O O . ILE F 4 200 ? -74.561 19.616 -62.975 1.00 126.31 200 ILE F O 1
ATOM 11207 N N . GLU F 4 201 ? -75.147 19.328 -60.819 1.00 126.23 201 GLU F N 1
ATOM 11208 C CA . GLU F 4 201 ? -75.333 20.747 -60.542 1.00 124.38 201 GLU F CA 1
ATOM 11209 C C . GLU F 4 201 ? -74.446 21.162 -59.379 1.00 118.85 201 GLU F C 1
ATOM 11210 O O . GLU F 4 201 ? -74.442 20.507 -58.332 1.00 117.45 201 GLU F O 1
ATOM 11216 N N . TYR F 4 202 ? -73.705 22.254 -59.561 1.00 126.94 202 TYR F N 1
ATOM 11217 C CA . TYR F 4 202 ? -72.858 22.820 -58.512 1.00 115.24 202 TYR F CA 1
ATOM 11218 C C . TYR F 4 202 ? -73.656 23.896 -57.788 1.00 112.15 202 TYR F C 1
ATOM 11219 O O . TYR F 4 202 ? -73.580 25.081 -58.117 1.00 120.59 202 TYR F O 1
ATOM 11228 N N . LEU F 4 203 ? -74.428 23.485 -56.785 1.00 127.06 203 LEU F N 1
ATOM 11229 C CA . LEU F 4 203 ? -75.226 24.443 -56.037 1.00 124.18 203 LEU F CA 1
ATOM 11230 C C . LEU F 4 203 ? -75.681 23.809 -54.733 1.00 130.60 203 LEU F C 1
ATOM 11231 O O . LEU F 4 203 ? -75.763 22.584 -54.610 1.00 135.62 203 LEU F O 1
ATOM 11236 N N . ASN F 4 204 ? -75.969 24.665 -53.761 1.00 123.00 204 ASN F N 1
ATOM 11237 C CA . ASN F 4 204 ? -76.538 24.268 -52.486 1.00 138.12 204 ASN F CA 1
ATOM 11238 C C . ASN F 4 204 ? -78.013 24.666 -52.460 1.00 159.31 204 ASN F C 1
ATOM 11239 O O . ASN F 4 204 ? -78.606 24.999 -53.494 1.00 155.27 204 ASN F O 1
ATOM 11244 N N . ASN F 4 205 ? -78.613 24.627 -51.270 1.00 141.34 205 ASN F N 1
ATOM 11245 C CA . ASN F 4 205 ? -80.022 24.988 -51.152 1.00 149.79 205 ASN F CA 1
ATOM 11246 C C . ASN F 4 205 ? -80.264 26.406 -51.654 1.00 145.92 205 ASN F C 1
ATOM 11247 O O . ASN F 4 205 ? -81.148 26.642 -52.485 1.00 154.28 205 ASN F O 1
ATOM 11252 N N . LYS F 4 206 ? -79.479 27.364 -51.167 1.00 172.97 206 LYS F N 1
ATOM 11253 C CA . LYS F 4 206 ? -79.632 28.775 -51.511 1.00 142.89 206 LYS F CA 1
ATOM 11254 C C . LYS F 4 206 ? -78.388 29.231 -52.273 1.00 122.60 206 LYS F C 1
ATOM 11255 O O . LYS F 4 206 ? -77.500 29.883 -51.723 1.00 120.74 206 LYS F O 1
ATOM 11261 N N . GLY F 4 207 ? -78.331 28.870 -53.554 1.00 126.05 207 GLY F N 1
ATOM 11262 C CA . GLY F 4 207 ? -77.323 29.362 -54.477 1.00 119.24 207 GLY F CA 1
ATOM 11263 C C . GLY F 4 207 ? -75.898 29.465 -53.968 1.00 120.71 207 GLY F C 1
ATOM 11264 O O . GLY F 4 207 ? -75.184 30.410 -54.319 1.00 116.29 207 GLY F O 1
ATOM 11265 N N . LEU F 4 208 ? -75.463 28.510 -53.154 1.00 122.63 208 LEU F N 1
ATOM 11266 C CA . LEU F 4 208 ? -74.078 28.451 -52.712 1.00 119.00 208 LEU F CA 1
ATOM 11267 C C . LEU F 4 208 ? -73.292 27.459 -53.563 1.00 108.50 208 LEU F C 1
ATOM 11268 O O . LEU F 4 208 ? -73.853 26.554 -54.185 1.00 115.70 208 LEU F O 1
ATOM 11273 N N . ILE F 4 209 ? -71.973 27.647 -53.589 1.00 103.34 209 ILE F N 1
ATOM 11274 C CA . ILE F 4 209 ? -71.078 26.821 -54.393 1.00 98.23 209 ILE F CA 1
ATOM 11275 C C . ILE F 4 209 ? -69.888 26.426 -53.530 1.00 91.90 209 ILE F C 1
ATOM 11276 O O . ILE F 4 209 ? -69.156 27.294 -53.042 1.00 89.78 209 ILE F O 1
ATOM 11281 N N . THR F 4 210 ? -69.688 25.118 -53.345 1.00 85.94 210 THR F N 1
ATOM 11282 C CA . THR F 4 210 ? -68.611 24.627 -52.496 1.00 82.67 210 THR F CA 1
ATOM 11283 C C . THR F 4 210 ? -67.299 24.581 -53.279 1.00 80.78 210 THR F C 1
ATOM 11284 O O . THR F 4 210 ? -67.270 24.122 -54.424 1.00 81.47 210 THR F O 1
ATOM 11288 N N . PRO F 4 211 ? -66.197 25.036 -52.680 1.00 82.19 211 PRO F N 1
ATOM 11289 C CA . PRO F 4 211 ? -64.917 25.012 -53.407 1.00 81.08 211 PRO F CA 1
ATOM 11290 C C . PRO F 4 211 ? -64.469 23.613 -53.794 1.00 78.11 211 PRO F C 1
ATOM 11291 O O . PRO F 4 211 ? -63.899 23.427 -54.877 1.00 78.01 211 PRO F O 1
ATOM 11295 N N . ILE F 4 212 ? -64.706 22.619 -52.935 1.00 80.08 212 ILE F N 1
ATOM 11296 C CA . ILE F 4 212 ? -64.231 21.270 -53.226 1.00 76.63 212 ILE F CA 1
ATOM 11297 C C . ILE F 4 212 ? -64.960 20.687 -54.430 1.00 74.50 212 ILE F C 1
ATOM 11298 O O . ILE F 4 212 ? -64.370 19.941 -55.222 1.00 72.75 212 ILE F O 1
ATOM 11303 N N . SER F 4 213 ? -66.245 21.010 -54.592 1.00 71.44 213 SER F N 1
ATOM 11304 C CA . SER F 4 213 ? -66.983 20.543 -55.760 1.00 77.27 213 SER F CA 1
ATOM 11305 C C . SER F 4 213 ? -66.405 21.089 -57.059 1.00 77.08 213 SER F C 1
ATOM 11306 O O . SER F 4 213 ? -66.695 20.547 -58.131 1.00 79.29 213 SER F O 1
ATOM 11309 N N . ILE F 4 214 ? -65.591 22.139 -56.983 1.00 78.66 214 ILE F N 1
ATOM 11310 C CA . ILE F 4 214 ? -64.947 22.709 -58.162 1.00 82.14 214 ILE F CA 1
ATOM 11311 C C . ILE F 4 214 ? -63.553 22.132 -58.368 1.00 78.21 214 ILE F C 1
ATOM 11312 O O . ILE F 4 214 ? -63.141 21.891 -59.505 1.00 77.55 214 ILE F O 1
ATOM 11317 N N . TYR F 4 215 ? -62.803 21.912 -57.285 1.00 81.62 215 TYR F N 1
ATOM 11318 C CA . TYR F 4 215 ? -61.487 21.297 -57.422 1.00 79.62 215 TYR F CA 1
ATOM 11319 C C . TYR F 4 215 ? -61.597 19.886 -57.983 1.00 80.24 215 TYR F C 1
ATOM 11320 O O . TYR F 4 215 ? -60.752 19.457 -58.777 1.00 97.14 215 TYR F O 1
ATOM 11329 N N . CYS F 4 216 ? -62.633 19.148 -57.581 1.00 82.07 216 CYS F N 1
ATOM 11330 C CA . CYS F 4 216 ? -62.798 17.781 -58.062 1.00 73.36 216 CYS F CA 1
ATOM 11331 C C . CYS F 4 216 ? -63.226 17.762 -59.524 1.00 71.54 216 CYS F C 1
ATOM 11332 O O . CYS F 4 216 ? -62.651 17.032 -60.340 1.00 78.47 216 CYS F O 1
ATOM 11335 N N . SER F 4 217 ? -64.241 18.557 -59.876 1.00 71.31 217 SER F N 1
ATOM 11336 C CA . SER F 4 217 ? -64.642 18.654 -61.276 1.00 74.52 217 SER F CA 1
ATOM 11337 C C . SER F 4 217 ? -63.504 19.169 -62.145 1.00 79.52 217 SER F C 1
ATOM 11338 O O . SER F 4 217 ? -63.397 18.790 -63.317 1.00 95.62 217 SER F O 1
ATOM 11341 N N . ALA F 4 218 ? -62.647 20.032 -61.594 1.00 74.11 218 ALA F N 1
ATOM 11342 C CA . ALA F 4 218 ? -61.469 20.471 -62.332 1.00 71.86 218 ALA F CA 1
ATOM 11343 C C . ALA F 4 218 ? -60.481 19.331 -62.537 1.00 71.89 218 ALA F C 1
ATOM 11344 O O . ALA F 4 218 ? -59.775 19.299 -63.551 1.00 74.14 218 ALA F O 1
ATOM 11346 N N . LEU F 4 219 ? -60.415 18.389 -61.591 1.00 80.29 219 LEU F N 1
ATOM 11347 C CA . LEU F 4 219 ? -59.513 17.252 -61.743 1.00 77.58 219 LEU F CA 1
ATOM 11348 C C . LEU F 4 219 ? -60.011 16.282 -62.806 1.00 66.29 219 LEU F C 1
ATOM 11349 O O . LEU F 4 219 ? -59.201 15.647 -63.492 1.00 66.39 219 LEU F O 1
ATOM 11354 N N . TYR F 4 220 ? -61.332 16.147 -62.955 1.00 67.55 220 TYR F N 1
ATOM 11355 C CA . TYR F 4 220 ? -61.868 15.362 -64.061 1.00 68.30 220 TYR F CA 1
ATOM 11356 C C . TYR F 4 220 ? -61.567 16.028 -65.398 1.00 69.49 220 TYR F C 1
ATOM 11357 O O . TYR F 4 220 ? -61.303 15.344 -66.394 1.00 69.98 220 TYR F O 1
ATOM 11366 N N . LEU F 4 221 ? -61.607 17.361 -65.438 1.00 80.16 221 LEU F N 1
ATOM 11367 C CA . LEU F 4 221 ? -61.133 18.092 -66.608 1.00 77.39 221 LEU F CA 1
ATOM 11368 C C . LEU F 4 221 ? -59.702 17.694 -66.949 1.00 75.19 221 LEU F C 1
ATOM 11369 O O . LEU F 4 221 ? -59.412 17.242 -68.063 1.00 75.88 221 LEU F O 1
ATOM 11374 N N . GLN F 4 222 ? -58.791 17.854 -65.985 1.00 69.76 222 GLN F N 1
ATOM 11375 C CA . GLN F 4 222 ? -57.390 17.512 -66.209 1.00 70.86 222 GLN F CA 1
ATOM 11376 C C . GLN F 4 222 ? -57.241 16.088 -66.730 1.00 78.01 222 GLN F C 1
ATOM 11377 O O . GLN F 4 222 ? -56.380 15.812 -67.573 1.00 95.51 222 GLN F O 1
ATOM 11383 N N . LEU F 4 223 ? -58.072 15.169 -66.235 1.00 76.94 223 LEU F N 1
ATOM 11384 C CA . LEU F 4 223 ? -58.039 13.796 -66.729 1.00 74.71 223 LEU F CA 1
ATOM 11385 C C . LEU F 4 223 ? -58.435 13.735 -68.199 1.00 74.12 223 LEU F C 1
ATOM 11386 O O . LEU F 4 223 ? -57.724 13.149 -69.024 1.00 76.94 223 LEU F O 1
ATOM 11391 N N . ALA F 4 224 ? -59.572 14.341 -68.546 1.00 77.84 224 ALA F N 1
ATOM 11392 C CA . ALA F 4 224 ? -60.030 14.317 -69.931 1.00 76.09 224 ALA F CA 1
ATOM 11393 C C . ALA F 4 224 ? -59.081 15.083 -70.842 1.00 81.97 224 ALA F C 1
ATOM 11394 O O . ALA F 4 224 ? -58.823 14.663 -71.977 1.00 82.53 224 ALA F O 1
ATOM 11396 N N . ARG F 4 225 ? -58.545 16.208 -70.364 1.00 79.00 225 ARG F N 1
ATOM 11397 C CA . ARG F 4 225 ? -57.668 17.026 -71.195 1.00 83.85 225 ARG F CA 1
ATOM 11398 C C . ARG F 4 225 ? -56.358 16.305 -71.494 1.00 86.83 225 ARG F C 1
ATOM 11399 O O . ARG F 4 225 ? -55.956 16.180 -72.656 1.00 94.10 225 ARG F O 1
ATOM 11407 N N . LEU F 4 226 ? -55.681 15.818 -70.452 1.00 88.35 226 LEU F N 1
ATOM 11408 C CA . LEU F 4 226 ? -54.395 15.148 -70.623 1.00 79.37 226 LEU F CA 1
ATOM 11409 C C . LEU F 4 226 ? -54.482 13.906 -71.506 1.00 84.66 226 LEU F C 1
ATOM 11410 O O . LEU F 4 226 ? -53.466 13.501 -72.086 1.00 78.95 226 LEU F O 1
ATOM 11415 N N . GLU F 4 227 ? -55.672 13.315 -71.654 1.00 80.13 227 GLU F N 1
ATOM 11416 C CA . GLU F 4 227 ? -55.807 12.076 -72.414 1.00 84.42 227 GLU F CA 1
ATOM 11417 C C . GLU F 4 227 ? -55.234 12.181 -73.820 1.00 87.61 227 GLU F C 1
ATOM 11418 O O . GLU F 4 227 ? -55.101 11.152 -74.494 1.00 97.88 227 GLU F O 1
ATOM 11424 N N . THR F 4 228 ? -54.879 13.385 -74.270 1.00 90.41 228 THR F N 1
ATOM 11425 C CA . THR F 4 228 ? -54.230 13.535 -75.565 1.00 88.84 228 THR F CA 1
ATOM 11426 C C . THR F 4 228 ? -52.717 13.476 -75.460 1.00 88.45 228 THR F C 1
ATOM 11427 O O . THR F 4 228 ? -52.054 13.008 -76.394 1.00 98.30 228 THR F O 1
ATOM 11431 N N . SER F 4 229 ? -52.165 13.940 -74.338 1.00 90.05 229 SER F N 1
ATOM 11432 C CA . SER F 4 229 ? -50.720 13.956 -74.144 1.00 89.41 229 SER F CA 1
ATOM 11433 C C . SER F 4 229 ? -50.194 12.579 -73.754 1.00 88.85 229 SER F C 1
ATOM 11434 O O . SER F 4 229 ? -49.263 12.064 -74.381 1.00 87.13 229 SER F O 1
ATOM 11437 N N . PHE F 4 230 ? -50.778 11.968 -72.723 1.00 85.89 230 PHE F N 1
ATOM 11438 C CA . PHE F 4 230 ? -50.267 10.699 -72.219 1.00 83.76 230 PHE F CA 1
ATOM 11439 C C . PHE F 4 230 ? -51.359 9.639 -72.124 1.00 83.33 230 PHE F C 1
ATOM 11440 O O . PHE F 4 230 ? -52.469 9.826 -72.633 1.00 84.19 230 PHE F O 1
ATOM 11448 N N . ASN F 4 231 ? -51.045 8.522 -71.469 1.00 88.17 231 ASN F N 1
ATOM 11449 C CA . ASN F 4 231 ? -51.948 7.384 -71.315 1.00 81.86 231 ASN F CA 1
ATOM 11450 C C . ASN F 4 231 ? -52.434 7.354 -69.869 1.00 77.63 231 ASN F C 1
ATOM 11451 O O . ASN F 4 231 ? -51.643 7.117 -68.949 1.00 74.90 231 ASN F O 1
ATOM 11464 N N . THR F 4 233 ? -54.878 5.405 -68.356 1.00 75.93 233 THR F N 1
ATOM 11465 C CA . THR F 4 233 ? -55.544 4.216 -67.825 1.00 73.27 233 THR F CA 1
ATOM 11466 C C . THR F 4 233 ? -55.130 3.908 -66.390 1.00 69.77 233 THR F C 1
ATOM 11467 O O . THR F 4 233 ? -55.943 3.402 -65.607 1.00 69.25 233 THR F O 1
ATOM 11471 N N . THR F 4 234 ? -53.882 4.204 -66.020 1.00 70.02 234 THR F N 1
ATOM 11472 C CA . THR F 4 234 ? -53.447 3.985 -64.645 1.00 68.85 234 THR F CA 1
ATOM 11473 C C . THR F 4 234 ? -54.036 4.999 -63.673 1.00 68.36 234 THR F C 1
ATOM 11474 O O . THR F 4 234 ? -53.958 4.784 -62.458 1.00 67.44 234 THR F O 1
ATOM 11478 N N . ALA F 4 235 ? -54.624 6.086 -64.173 1.00 64.72 235 ALA F N 1
ATOM 11479 C CA . ALA F 4 235 ? -55.213 7.120 -63.335 1.00 64.34 235 ALA F CA 1
ATOM 11480 C C . ALA F 4 235 ? -56.722 6.984 -63.185 1.00 64.60 235 ALA F C 1
ATOM 11481 O O . ALA F 4 235 ? -57.309 7.682 -62.351 1.00 64.28 235 ALA F O 1
ATOM 11483 N N . LYS F 4 236 ? -57.364 6.123 -63.968 1.00 66.27 236 LYS F N 1
ATOM 11484 C CA . LYS F 4 236 ? -58.793 5.888 -63.844 1.00 66.62 236 LYS F CA 1
ATOM 11485 C C . LYS F 4 236 ? -59.063 4.464 -63.383 1.00 66.17 236 LYS F C 1
ATOM 11486 O O . LYS F 4 236 ? -58.214 3.575 -63.492 1.00 65.93 236 LYS F O 1
ATOM 11492 N N . THR F 4 237 ? -60.266 4.265 -62.853 1.00 67.45 237 THR F N 1
ATOM 11493 C CA . THR F 4 237 ? -60.839 2.934 -62.795 1.00 67.48 237 THR F CA 1
ATOM 11494 C C . THR F 4 237 ? -61.278 2.521 -64.198 1.00 76.18 237 THR F C 1
ATOM 11495 O O . THR F 4 237 ? -61.294 3.326 -65.134 1.00 93.82 237 THR F O 1
ATOM 11499 N N . LYS F 4 238 ? -61.624 1.247 -64.355 1.00 77.04 238 LYS F N 1
ATOM 11500 C CA . LYS F 4 238 ? -62.306 0.850 -65.576 1.00 81.99 238 LYS F CA 1
ATOM 11501 C C . LYS F 4 238 ? -63.615 1.622 -65.678 1.00 87.22 238 LYS F C 1
ATOM 11502 O O . LYS F 4 238 ? -64.311 1.828 -64.683 1.00 100.83 238 LYS F O 1
ATOM 11508 N N . ALA F 4 239 ? -63.931 2.089 -66.884 1.00 85.83 239 ALA F N 1
ATOM 11509 C CA . ALA F 4 239 ? -65.087 2.957 -67.106 1.00 95.69 239 ALA F CA 1
ATOM 11510 C C . ALA F 4 239 ? -64.800 4.401 -66.697 1.00 92.40 239 ALA F C 1
ATOM 11511 O O . ALA F 4 239 ? -65.707 5.141 -66.308 1.00 80.37 239 ALA F O 1
ATOM 11513 N N . GLY F 4 240 ? -63.532 4.801 -66.759 1.00 84.19 240 GLY F N 1
ATOM 11514 C CA . GLY F 4 240 ? -63.172 6.211 -66.706 1.00 82.28 240 GLY F CA 1
ATOM 11515 C C . GLY F 4 240 ? -63.552 6.960 -65.445 1.00 79.84 240 GLY F C 1
ATOM 11516 O O . GLY F 4 240 ? -63.865 8.150 -65.518 1.00 79.47 240 GLY F O 1
ATOM 11517 N N . GLY F 4 241 ? -63.502 6.313 -64.285 1.00 77.86 241 GLY F N 1
ATOM 11518 C CA . GLY F 4 241 ? -63.719 6.985 -63.024 1.00 67.28 241 GLY F CA 1
ATOM 11519 C C . GLY F 4 241 ? -62.417 7.285 -62.302 1.00 64.99 241 GLY F C 1
ATOM 11520 O O . GLY F 4 241 ? -61.362 6.746 -62.621 1.00 70.78 241 GLY F O 1
ATOM 11521 N N . ILE F 4 242 ? -62.514 8.167 -61.311 1.00 60.54 242 ILE F N 1
ATOM 11522 C CA . ILE F 4 242 ? -61.405 8.474 -60.415 1.00 59.55 242 ILE F CA 1
ATOM 11523 C C . ILE F 4 242 ? -61.713 7.862 -59.056 1.00 58.63 242 ILE F C 1
ATOM 11524 O O . ILE F 4 242 ? -62.799 8.074 -58.501 1.00 83.50 242 ILE F O 1
ATOM 11529 N N . SER F 4 243 ? -60.756 7.111 -58.518 1.00 62.71 243 SER F N 1
ATOM 11530 C CA . SER F 4 243 ? -60.988 6.336 -57.305 1.00 61.92 243 SER F CA 1
ATOM 11531 C C . SER F 4 243 ? -61.145 7.259 -56.103 1.00 61.27 243 SER F C 1
ATOM 11532 O O . SER F 4 243 ? -60.224 8.007 -55.760 1.00 60.79 243 SER F O 1
ATOM 11535 N N . GLY F 4 244 ? -62.314 7.204 -55.466 1.00 66.12 244 GLY F N 1
ATOM 11536 C CA . GLY F 4 244 ? -62.572 7.965 -54.260 1.00 64.87 244 GLY F CA 1
ATOM 11537 C C . GLY F 4 244 ? -62.847 9.439 -54.455 1.00 64.80 244 GLY F C 1
ATOM 11538 O O . GLY F 4 244 ? -62.953 10.165 -53.461 1.00 62.64 244 GLY F O 1
ATOM 11539 N N . ILE F 4 245 ? -62.974 9.907 -55.694 1.00 61.03 245 ILE F N 1
ATOM 11540 C CA . ILE F 4 245 ? -63.192 11.320 -55.988 1.00 61.55 245 ILE F CA 1
ATOM 11541 C C . ILE F 4 245 ? -64.314 11.420 -57.013 1.00 62.67 245 ILE F C 1
ATOM 11542 O O . ILE F 4 245 ? -64.136 11.027 -58.173 1.00 63.30 245 ILE F O 1
ATOM 11547 N N . SER F 4 246 ? -65.465 11.936 -56.591 1.00 67.04 246 SER F N 1
ATOM 11548 C CA . SER F 4 246 ? -66.574 12.201 -57.495 1.00 68.15 246 SER F CA 1
ATOM 11549 C C . SER F 4 246 ? -66.508 13.640 -58.001 1.00 71.17 246 SER F C 1
ATOM 11550 O O . SER F 4 246 ? -65.803 14.488 -57.449 1.00 77.55 246 SER F O 1
ATOM 11553 N N . LYS F 4 247 ? -67.257 13.910 -59.073 1.00 74.94 247 LYS F N 1
ATOM 11554 C CA . LYS F 4 247 ? -67.292 15.258 -59.627 1.00 75.69 247 LYS F CA 1
ATOM 11555 C C . LYS F 4 247 ? -67.910 16.268 -58.669 1.00 82.24 247 LYS F C 1
ATOM 11556 O O . LYS F 4 247 ? -67.761 17.476 -58.887 1.00 79.49 247 LYS F O 1
ATOM 11562 N N . ARG F 4 248 ? -68.589 15.808 -57.618 1.00 84.41 248 ARG F N 1
ATOM 11563 C CA . ARG F 4 248 ? -69.169 16.691 -56.616 1.00 84.69 248 ARG F CA 1
ATOM 11564 C C . ARG F 4 248 ? -68.352 16.753 -55.333 1.00 80.88 248 ARG F C 1
ATOM 11565 O O . ARG F 4 248 ? -68.477 17.727 -54.583 1.00 81.45 248 ARG F O 1
ATOM 11573 N N . GLY F 4 249 ? -67.531 15.745 -55.072 1.00 81.29 249 GLY F N 1
ATOM 11574 C CA . GLY F 4 249 ? -66.721 15.728 -53.871 1.00 78.17 249 GLY F CA 1
ATOM 11575 C C . GLY F 4 249 ? -65.814 14.520 -53.876 1.00 79.92 249 GLY F C 1
ATOM 11576 O O . GLY F 4 249 ? -65.488 13.980 -54.934 1.00 91.45 249 GLY F O 1
ATOM 11577 N N . PHE F 4 250 ? -65.414 14.091 -52.681 1.00 88.61 250 PHE F N 1
ATOM 11578 C CA . PHE F 4 250 ? -64.542 12.936 -52.541 1.00 84.15 250 PHE F CA 1
ATOM 11579 C C . PHE F 4 250 ? -64.989 12.093 -51.356 1.00 85.13 250 PHE F C 1
ATOM 11580 O O . PHE F 4 250 ? -65.465 12.616 -50.345 1.00 83.04 250 PHE F O 1
ATOM 11588 N N . THR F 4 251 ? -64.835 10.779 -51.498 1.00 80.14 251 THR F N 1
ATOM 11589 C CA . THR F 4 251 ? -65.089 9.826 -50.426 1.00 77.71 251 THR F CA 1
ATOM 11590 C C . THR F 4 251 ? -63.748 9.392 -49.847 1.00 76.51 251 THR F C 1
ATOM 11591 O O . THR F 4 251 ? -62.918 8.817 -50.559 1.00 92.13 251 THR F O 1
ATOM 11595 N N . LYS F 4 252 ? -63.541 9.669 -48.559 1.00 87.09 252 LYS F N 1
ATOM 11596 C CA . LYS F 4 252 ? -62.228 9.474 -47.953 1.00 79.59 252 LYS F CA 1
ATOM 11597 C C . LYS F 4 252 ? -61.847 7.998 -47.905 1.00 84.01 252 LYS F C 1
ATOM 11598 O O . LYS F 4 252 ? -60.825 7.588 -48.468 1.00 74.98 252 LYS F O 1
ATOM 11604 N N . LYS F 4 253 ? -62.658 7.182 -47.226 1.00 82.84 253 LYS F N 1
ATOM 11605 C CA . LYS F 4 253 ? -62.296 5.782 -47.024 1.00 70.66 253 LYS F CA 1
ATOM 11606 C C . LYS F 4 253 ? -62.090 5.059 -48.349 1.00 67.02 253 LYS F C 1
ATOM 11607 O O . LYS F 4 253 ? -61.169 4.244 -48.482 1.00 67.07 253 LYS F O 1
ATOM 11613 N N . ASP F 4 254 ? -62.941 5.337 -49.340 1.00 69.34 254 ASP F N 1
ATOM 11614 C CA . ASP F 4 254 ? -62.746 4.740 -50.658 1.00 68.71 254 ASP F CA 1
ATOM 11615 C C . ASP F 4 254 ? -61.395 5.131 -51.243 1.00 67.71 254 ASP F C 1
ATOM 11616 O O . ASP F 4 254 ? -60.701 4.294 -51.832 1.00 65.44 254 ASP F O 1
ATOM 11621 N N . PHE F 4 255 ? -61.007 6.400 -51.091 1.00 68.21 255 PHE F N 1
ATOM 11622 C CA . PHE F 4 255 ? -59.725 6.854 -51.621 1.00 57.66 255 PHE F CA 1
ATOM 11623 C C . PHE F 4 255 ? -58.567 6.167 -50.911 1.00 56.86 255 PHE F C 1
ATOM 11624 O O . PHE F 4 255 ? -57.612 5.710 -51.550 1.00 56.90 255 PHE F O 1
ATOM 11640 N N . ASP F 4 257 ? -58.519 3.299 -49.161 1.00 60.96 257 ASP F N 1
ATOM 11641 C CA . ASP F 4 257 ? -58.448 1.862 -49.408 1.00 60.96 257 ASP F CA 1
ATOM 11642 C C . ASP F 4 257 ? -57.757 1.572 -50.735 1.00 60.18 257 ASP F C 1
ATOM 11643 O O . ASP F 4 257 ? -56.893 0.692 -50.821 1.00 60.42 257 ASP F O 1
ATOM 11648 N N . ARG F 4 258 ? -58.127 2.313 -51.783 1.00 54.70 258 ARG F N 1
ATOM 11649 C CA . ARG F 4 258 ? -57.514 2.125 -53.094 1.00 55.23 258 ARG F CA 1
ATOM 11650 C C . ARG F 4 258 ? -56.000 2.249 -53.039 1.00 54.79 258 ARG F C 1
ATOM 11651 O O . ARG F 4 258 ? -55.294 1.599 -53.817 1.00 70.22 258 ARG F O 1
ATOM 11659 N N . TYR F 4 259 ? -55.481 3.077 -52.133 1.00 61.66 259 TYR F N 1
ATOM 11660 C CA . TYR F 4 259 ? -54.052 3.345 -52.048 1.00 61.97 259 TYR F CA 1
ATOM 11661 C C . TYR F 4 259 ? -53.427 2.780 -50.778 1.00 57.41 259 TYR F C 1
ATOM 11662 O O . TYR F 4 259 ? -52.375 3.258 -50.340 1.00 57.03 259 TYR F O 1
ATOM 11671 N N . THR F 4 260 ? -54.053 1.770 -50.179 1.00 60.32 260 THR F N 1
ATOM 11672 C CA . THR F 4 260 ? -53.467 1.028 -49.070 1.00 59.69 260 THR F CA 1
ATOM 11673 C C . THR F 4 260 ? -53.693 -0.454 -49.314 1.00 59.96 260 THR F C 1
ATOM 11674 O O . THR F 4 260 ? -54.838 -0.890 -49.469 1.00 60.35 260 THR F O 1
ATOM 11678 N N . THR F 4 261 ? -52.606 -1.221 -49.367 1.00 55.25 261 THR F N 1
ATOM 11679 C CA . THR F 4 261 ? -52.737 -2.669 -49.323 1.00 55.35 261 THR F CA 1
ATOM 11680 C C . THR F 4 261 ? -53.387 -3.063 -48.005 1.00 54.87 261 THR F C 1
ATOM 11681 O O . THR F 4 261 ? -53.052 -2.527 -46.946 1.00 91.92 261 THR F O 1
ATOM 11685 N N . GLY F 4 262 ? -54.335 -3.991 -48.074 1.00 53.93 262 GLY F N 1
ATOM 11686 C CA . GLY F 4 262 ? -55.111 -4.360 -46.916 1.00 53.56 262 GLY F CA 1
ATOM 11687 C C . GLY F 4 262 ? -56.471 -3.690 -46.914 1.00 53.78 262 GLY F C 1
ATOM 11688 O O . GLY F 4 262 ? -56.629 -2.546 -47.355 1.00 61.85 262 GLY F O 1
ATOM 11689 N N . PRO F 4 263 ? -57.481 -4.391 -46.401 1.00 54.01 263 PRO F N 1
ATOM 11690 C CA . PRO F 4 263 ? -58.856 -3.882 -46.491 1.00 54.66 263 PRO F CA 1
ATOM 11691 C C . PRO F 4 263 ? -59.101 -2.661 -45.621 1.00 56.11 263 PRO F C 1
ATOM 11692 O O . PRO F 4 263 ? -58.185 -2.157 -44.963 1.00 61.34 263 PRO F O 1
ATOM 11696 N N . LYS F 4 264 ? -60.341 -2.181 -45.615 1.00 59.31 264 LYS F N 1
ATOM 11697 C CA . LYS F 4 264 ? -60.705 -1.054 -44.771 1.00 59.69 264 LYS F CA 1
ATOM 11698 C C . LYS F 4 264 ? -60.621 -1.444 -43.297 1.00 57.55 264 LYS F C 1
ATOM 11699 O O . LYS F 4 264 ? -60.701 -2.618 -42.928 1.00 63.89 264 LYS F O 1
ATOM 11705 N N . LYS F 4 265 ? -60.448 -0.432 -42.451 1.00 61.11 265 LYS F N 1
ATOM 11706 C CA . LYS F 4 265 ? -60.298 -0.645 -41.017 1.00 57.48 265 LYS F CA 1
ATOM 11707 C C . LYS F 4 265 ? -61.660 -0.922 -40.391 1.00 57.69 265 LYS F C 1
ATOM 11708 O O . LYS F 4 265 ? -62.561 -0.080 -40.448 1.00 57.95 265 LYS F O 1
ATOM 11714 N N . THR F 4 266 ? -61.805 -2.098 -39.790 1.00 54.43 266 THR F N 1
ATOM 11715 C CA . THR F 4 266 ? -63.053 -2.507 -39.159 1.00 54.93 266 THR F CA 1
ATOM 11716 C C . THR F 4 266 ? -63.116 -2.015 -37.718 1.00 58.23 266 THR F C 1
ATOM 11717 O O . THR F 4 266 ? -62.112 -2.029 -37.000 1.00 68.08 266 THR F O 1
ATOM 11721 N N . ILE F 4 267 ? -64.303 -1.577 -37.305 1.00 63.51 267 ILE F N 1
ATOM 11722 C CA . ILE F 4 267 ? -64.573 -1.244 -35.910 1.00 58.40 267 ILE F CA 1
ATOM 11723 C C . ILE F 4 267 ? -65.028 -2.522 -35.216 1.00 57.84 267 ILE F C 1
ATOM 11724 O O . ILE F 4 267 ? -66.160 -2.974 -35.406 1.00 66.92 267 ILE F O 1
ATOM 11729 N N . TRP F 4 268 ? -64.140 -3.110 -34.412 1.00 60.30 268 TRP F N 1
ATOM 11730 C CA . TRP F 4 268 ? -64.451 -4.388 -33.776 1.00 57.31 268 TRP F CA 1
ATOM 11731 C C . TRP F 4 268 ? -65.494 -4.240 -32.678 1.00 56.04 268 TRP F C 1
ATOM 11732 O O . TRP F 4 268 ? -66.262 -5.173 -32.427 1.00 75.13 268 TRP F O 1
ATOM 11743 N N . GLY F 4 269 ? -65.539 -3.085 -32.030 1.00 62.00 269 GLY F N 1
ATOM 11744 C CA . GLY F 4 269 ? -66.524 -2.843 -30.999 1.00 61.77 269 GLY F CA 1
ATOM 11745 C C . GLY F 4 269 ? -66.329 -1.491 -30.356 1.00 61.34 269 GLY F C 1
ATOM 11746 O O . GLY F 4 269 ? -65.769 -0.569 -30.950 1.00 60.47 269 GLY F O 1
ATOM 11747 N N . ASN F 4 270 ? -66.818 -1.383 -29.131 1.00 55.84 270 ASN F N 1
ATOM 11748 C CA . ASN F 4 270 ? -66.742 -0.145 -28.377 1.00 55.52 270 ASN F CA 1
ATOM 11749 C C . ASN F 4 270 ? -67.176 -0.436 -26.946 1.00 57.88 270 ASN F C 1
ATOM 11750 O O . ASN F 4 270 ? -67.928 -1.388 -26.705 1.00 80.06 270 ASN F O 1
ATOM 11755 N N . PRO F 4 271 ? -66.699 0.349 -25.989 1.00 49.94 271 PRO F N 1
ATOM 11756 C CA . PRO F 4 271 ? -67.147 0.169 -24.606 1.00 49.99 271 PRO F CA 1
ATOM 11757 C C . PRO F 4 271 ? -68.586 0.627 -24.436 1.00 56.61 271 PRO F C 1
ATOM 11758 O O . PRO F 4 271 ? -69.025 1.600 -25.054 1.00 65.94 271 PRO F O 1
ATOM 11762 N N . PHE F 4 272 ? -69.320 -0.090 -23.590 1.00 60.79 272 PHE F N 1
ATOM 11763 C CA . PHE F 4 272 ? -70.714 0.235 -23.293 1.00 62.00 272 PHE F CA 1
ATOM 11764 C C . PHE F 4 272 ? -70.727 1.400 -22.312 1.00 63.77 272 PHE F C 1
ATOM 11765 O O . PHE F 4 272 ? -70.749 1.220 -21.093 1.00 72.80 272 PHE F O 1
ATOM 11773 N N . ILE F 4 273 ? -70.714 2.615 -22.856 1.00 67.36 273 ILE F N 1
ATOM 11774 C CA . ILE F 4 273 ? -70.613 3.831 -22.055 1.00 71.59 273 ILE F CA 1
ATOM 11775 C C . ILE F 4 273 ? -71.380 4.943 -22.758 1.00 72.62 273 ILE F C 1
ATOM 11776 O O . ILE F 4 273 ? -71.355 5.053 -23.987 1.00 75.09 273 ILE F O 1
ATOM 11781 N N . LYS F 4 274 ? -72.056 5.775 -21.968 1.00 80.07 274 LYS F N 1
ATOM 11782 C CA . LYS F 4 274 ? -72.862 6.876 -22.489 1.00 85.25 274 LYS F CA 1
ATOM 11783 C C . LYS F 4 274 ? -72.705 8.063 -21.549 1.00 99.26 274 LYS F C 1
ATOM 11784 O O . LYS F 4 274 ? -73.170 8.015 -20.406 1.00 111.84 274 LYS F O 1
ATOM 11790 N N . LYS F 4 275 ? -72.051 9.122 -22.023 1.00 92.94 275 LYS F N 1
ATOM 11791 C CA . LYS F 4 275 ? -71.790 10.316 -21.226 1.00 97.89 275 LYS F CA 1
ATOM 11792 C C . LYS F 4 275 ? -72.703 11.440 -21.701 1.00 100.54 275 LYS F C 1
ATOM 11793 O O . LYS F 4 275 ? -72.494 12.003 -22.780 1.00 104.52 275 LYS F O 1
ATOM 11799 N N . GLU F 4 276 ? -73.711 11.764 -20.895 1.00 107.07 276 GLU F N 1
ATOM 11800 C CA . GLU F 4 276 ? -74.581 12.902 -21.141 1.00 102.87 276 GLU F CA 1
ATOM 11801 C C . GLU F 4 276 ? -74.308 13.992 -20.115 1.00 98.68 276 GLU F C 1
ATOM 11802 O O . GLU F 4 276 ? -73.906 13.716 -18.981 1.00 104.14 276 GLU F O 1
ATOM 11808 N N . LYS F 4 277 ? -74.530 15.237 -20.523 1.00 103.92 277 LYS F N 1
ATOM 11809 C CA . LYS F 4 277 ? -74.426 16.380 -19.622 1.00 105.92 277 LYS F CA 1
ATOM 11810 C C . LYS F 4 277 ? -75.811 16.655 -19.046 1.00 102.10 277 LYS F C 1
ATOM 11811 O O . LYS F 4 277 ? -76.725 17.057 -19.772 1.00 110.02 277 LYS F O 1
ATOM 11817 N N . ILE F 4 278 ? -75.971 16.424 -17.745 1.00 113.21 278 ILE F N 1
ATOM 11818 C CA . ILE F 4 278 ? -77.248 16.582 -17.058 1.00 106.52 278 ILE F CA 1
ATOM 11819 C C . ILE F 4 278 ? -77.099 17.704 -16.039 1.00 122.32 278 ILE F C 1
ATOM 11820 O O . ILE F 4 278 ? -76.273 17.614 -15.120 1.00 120.71 278 ILE F O 1
ATOM 11825 N N . LYS F 4 279 ? -77.900 18.755 -16.203 1.00 116.47 279 LYS F N 1
ATOM 11826 C CA . LYS F 4 279 ? -77.754 19.955 -15.391 1.00 113.64 279 LYS F CA 1
ATOM 11827 C C . LYS F 4 279 ? -77.903 19.631 -13.911 1.00 113.61 279 LYS F C 1
ATOM 11828 O O . LYS F 4 279 ? -78.710 18.784 -13.521 1.00 114.27 279 LYS F O 1
ATOM 11834 N N . GLY F 4 280 ? -77.111 20.316 -13.083 1.00 112.80 280 GLY F N 1
ATOM 11835 C CA . GLY F 4 280 ? -77.086 20.075 -11.661 1.00 112.18 280 GLY F CA 1
ATOM 11836 C C . GLY F 4 280 ? -76.107 19.006 -11.225 1.00 115.47 280 GLY F C 1
ATOM 11837 O O . GLY F 4 280 ? -75.509 19.125 -10.148 1.00 115.96 280 GLY F O 1
ATOM 11838 N N . GLN F 4 281 ? -75.926 17.966 -12.033 1.00 115.33 281 GLN F N 1
ATOM 11839 C CA . GLN F 4 281 ? -74.993 16.896 -11.711 1.00 109.65 281 GLN F CA 1
ATOM 11840 C C . GLN F 4 281 ? -73.709 16.951 -12.529 1.00 107.42 281 GLN F C 1
ATOM 11841 O O . GLN F 4 281 ? -72.814 16.127 -12.310 1.00 116.50 281 GLN F O 1
ATOM 11847 N N . GLY F 4 282 ? -73.594 17.892 -13.463 1.00 107.95 282 GLY F N 1
ATOM 11848 C CA . GLY F 4 282 ? -72.416 17.976 -14.312 1.00 105.58 282 GLY F CA 1
ATOM 11849 C C . GLY F 4 282 ? -72.466 16.986 -15.458 1.00 107.45 282 GLY F C 1
ATOM 11850 O O . GLY F 4 282 ? -73.400 17.011 -16.265 1.00 108.04 282 GLY F O 1
ATOM 11851 N N . GLU F 4 283 ? -71.472 16.109 -15.537 1.00 111.50 283 GLU F N 1
ATOM 11852 C CA . GLU F 4 283 ? -71.432 15.044 -16.533 1.00 105.27 283 GLU F CA 1
ATOM 11853 C C . GLU F 4 283 ? -71.612 13.711 -15.820 1.00 96.68 283 GLU F C 1
ATOM 11854 O O . GLU F 4 283 ? -70.750 13.298 -15.038 1.00 93.02 283 GLU F O 1
ATOM 11860 N N . VAL F 4 284 ? -72.725 13.037 -16.096 1.00 110.91 284 VAL F N 1
ATOM 11861 C CA . VAL F 4 284 ? -72.997 11.712 -15.555 1.00 99.55 284 VAL F CA 1
ATOM 11862 C C . VAL F 4 284 ? -72.735 10.680 -16.640 1.00 93.59 284 VAL F C 1
ATOM 11863 O O . VAL F 4 284 ? -73.089 10.883 -17.809 1.00 91.94 284 VAL F O 1
ATOM 11867 N N . THR F 4 285 ? -72.108 9.572 -16.260 1.00 93.70 285 THR F N 1
ATOM 11868 C CA . THR F 4 285 ? -71.806 8.491 -17.182 1.00 96.73 285 THR F CA 1
ATOM 11869 C C . THR F 4 285 ? -72.748 7.320 -16.932 1.00 88.80 285 THR F C 1
ATOM 11870 O O . THR F 4 285 ? -73.243 7.127 -15.819 1.00 88.33 285 THR F O 1
ATOM 11874 N N . SER F 4 286 ? -72.998 6.544 -17.984 1.00 88.32 286 SER F N 1
ATOM 11875 C CA . SER F 4 286 ? -73.874 5.383 -17.908 1.00 82.30 286 SER F CA 1
ATOM 11876 C C . SER F 4 286 ? -73.122 4.159 -18.406 1.00 77.91 286 SER F C 1
ATOM 11877 O O . SER F 4 286 ? -72.580 4.170 -19.515 1.00 69.05 286 SER F O 1
ATOM 11896 N N . THR F 4 289 ? -74.990 -2.550 -16.494 1.00 58.83 289 THR F N 1
ATOM 11897 C CA . THR F 4 289 ? -75.386 -3.017 -15.174 1.00 55.23 289 THR F CA 1
ATOM 11898 C C . THR F 4 289 ? -75.269 -4.534 -15.122 1.00 57.06 289 THR F C 1
ATOM 11899 O O . THR F 4 289 ? -75.782 -5.231 -16.002 1.00 65.96 289 THR F O 1
ATOM 11903 N N . LYS F 4 290 ? -74.587 -5.036 -14.098 1.00 52.94 290 LYS F N 1
ATOM 11904 C CA . LYS F 4 290 ? -74.468 -6.466 -13.857 1.00 50.66 290 LYS F CA 1
ATOM 11905 C C . LYS F 4 290 ? -75.101 -6.797 -12.515 1.00 51.20 290 LYS F C 1
ATOM 11906 O O . LYS F 4 290 ? -74.909 -6.074 -11.533 1.00 51.02 290 LYS F O 1
ATOM 11912 N N . ALA F 4 291 ? -75.854 -7.893 -12.475 1.00 48.42 291 ALA F N 1
ATOM 11913 C CA . ALA F 4 291 ? -76.629 -8.262 -11.302 1.00 49.11 291 ALA F CA 1
ATOM 11914 C C . ALA F 4 291 ? -76.209 -9.632 -10.787 1.00 49.43 291 ALA F C 1
ATOM 11915 O O . ALA F 4 291 ? -75.777 -10.500 -11.552 1.00 49.41 291 ALA F O 1
ATOM 11917 N N . SER F 4 292 ? -76.349 -9.817 -9.477 1.00 51.97 292 SER F N 1
ATOM 11918 C CA . SER F 4 292 ? -76.067 -11.088 -8.829 1.00 52.38 292 SER F CA 1
ATOM 11919 C C . SER F 4 292 ? -76.936 -11.191 -7.586 1.00 53.13 292 SER F C 1
ATOM 11920 O O . SER F 4 292 ? -77.068 -10.222 -6.836 1.00 52.96 292 SER F O 1
ATOM 11923 N N . GLY F 4 293 ? -77.532 -12.363 -7.380 1.00 55.28 293 GLY F N 1
ATOM 11924 C CA . GLY F 4 293 ? -78.410 -12.580 -6.248 1.00 56.11 293 GLY F CA 1
ATOM 11925 C C . GLY F 4 293 ? -79.336 -13.759 -6.453 1.00 57.15 293 GLY F C 1
ATOM 11926 O O . GLY F 4 293 ? -78.921 -14.790 -6.990 1.00 64.60 293 GLY F O 1
ATOM 11927 N N . GLN F 4 294 ? -80.593 -13.630 -6.031 1.00 62.00 294 GLN F N 1
ATOM 11928 C CA . GLN F 4 294 ? -81.572 -14.688 -6.228 1.00 62.13 294 GLN F CA 1
ATOM 11929 C C . GLN F 4 294 ? -82.901 -14.082 -6.658 1.00 62.70 294 GLN F C 1
ATOM 11930 O O . GLN F 4 294 ? -83.184 -12.907 -6.413 1.00 62.39 294 GLN F O 1
ATOM 11936 N N . LEU F 4 295 ? -83.713 -14.911 -7.311 1.00 62.91 295 LEU F N 1
ATOM 11937 C CA . LEU F 4 295 ? -85.004 -14.495 -7.853 1.00 63.54 295 LEU F CA 1
ATOM 11938 C C . LEU F 4 295 ? -86.040 -15.534 -7.449 1.00 64.89 295 LEU F C 1
ATOM 11939 O O . LEU F 4 295 ? -85.963 -16.689 -7.881 1.00 65.26 295 LEU F O 1
ATOM 11944 N N . GLU F 4 296 ? -87.008 -15.125 -6.632 1.00 68.14 296 GLU F N 1
ATOM 11945 C CA . GLU F 4 296 ? -88.016 -16.025 -6.081 1.00 72.15 296 GLU F CA 1
ATOM 11946 C C . GLU F 4 296 ? -89.291 -15.920 -6.911 1.00 72.67 296 GLU F C 1
ATOM 11947 O O . GLU F 4 296 ? -89.943 -14.871 -6.930 1.00 74.79 296 GLU F O 1
ATOM 11953 N N . ILE F 4 297 ? -89.649 -17.009 -7.589 1.00 70.76 297 ILE F N 1
ATOM 11954 C CA . ILE F 4 297 ? -90.887 -17.091 -8.355 1.00 73.39 297 ILE F CA 1
ATOM 11955 C C . ILE F 4 297 ? -91.886 -17.918 -7.558 1.00 73.90 297 ILE F C 1
ATOM 11956 O O . ILE F 4 297 ? -91.556 -19.007 -7.071 1.00 78.73 297 ILE F O 1
ATOM 11961 N N . SER F 4 298 ? -93.102 -17.400 -7.417 1.00 77.75 298 SER F N 1
ATOM 11962 C CA . SER F 4 298 ? -94.161 -18.064 -6.669 1.00 79.77 298 SER F CA 1
ATOM 11963 C C . SER F 4 298 ? -95.394 -18.187 -7.549 1.00 81.28 298 SER F C 1
ATOM 11964 O O . SER F 4 298 ? -95.870 -17.189 -8.100 1.00 83.17 298 SER F O 1
ATOM 11967 N N . ILE F 4 299 ? -95.907 -19.408 -7.679 1.00 87.58 299 ILE F N 1
ATOM 11968 C CA . ILE F 4 299 ? -97.134 -19.681 -8.417 1.00 86.92 299 ILE F CA 1
ATOM 11969 C C . ILE F 4 299 ? -98.174 -20.185 -7.427 1.00 90.19 299 ILE F C 1
ATOM 11970 O O . ILE F 4 299 ? -97.926 -21.150 -6.694 1.00 87.43 299 ILE F O 1
ATOM 11975 N N . ASP F 4 300 ? -99.332 -19.529 -7.401 1.00 86.68 300 ASP F N 1
ATOM 11976 C CA . ASP F 4 300 ? -100.410 -19.886 -6.480 1.00 95.15 300 ASP F CA 1
ATOM 11977 C C . ASP F 4 300 ? -101.258 -20.968 -7.137 1.00 100.92 300 ASP F C 1
ATOM 11978 O O . ASP F 4 300 ? -102.157 -20.673 -7.928 1.00 102.34 300 ASP F O 1
ATOM 11983 N N . VAL F 4 301 ? -100.976 -22.231 -6.808 1.00 99.26 301 VAL F N 1
ATOM 11984 C CA . VAL F 4 301 ? -101.678 -23.361 -7.401 1.00 86.57 301 VAL F CA 1
ATOM 11985 C C . VAL F 4 301 ? -101.871 -24.450 -6.357 1.00 96.74 301 VAL F C 1
ATOM 11986 O O . VAL F 4 301 ? -101.247 -24.448 -5.293 1.00 86.52 301 VAL F O 1
ATOM 11990 N N . ASP F 4 302 ? -102.750 -25.393 -6.686 1.00 91.23 302 ASP F N 1
ATOM 11991 C CA . ASP F 4 302 ? -102.998 -26.526 -5.809 1.00 100.61 302 ASP F CA 1
ATOM 11992 C C . ASP F 4 302 ? -101.705 -27.299 -5.575 1.00 99.08 302 ASP F C 1
ATOM 11993 O O . ASP F 4 302 ? -100.812 -27.333 -6.425 1.00 101.82 302 ASP F O 1
ATOM 11998 N N . ARG F 4 303 ? -101.602 -27.917 -4.396 1.00 103.07 303 ARG F N 1
ATOM 11999 C CA . ARG F 4 303 ? -100.397 -28.677 -4.081 1.00 99.09 303 ARG F CA 1
ATOM 12000 C C . ARG F 4 303 ? -100.163 -29.778 -5.107 1.00 107.92 303 ARG F C 1
ATOM 12001 O O . ARG F 4 303 ? -99.015 -30.100 -5.434 1.00 99.01 303 ARG F O 1
ATOM 12009 N N . ASP F 4 304 ? -101.242 -30.366 -5.629 1.00 110.11 304 ASP F N 1
ATOM 12010 C CA . ASP F 4 304 ? -101.104 -31.348 -6.698 1.00 104.60 304 ASP F CA 1
ATOM 12011 C C . ASP F 4 304 ? -100.467 -30.718 -7.931 1.00 96.67 304 ASP F C 1
ATOM 12012 O O . ASP F 4 304 ? -99.530 -31.276 -8.515 1.00 112.90 304 ASP F O 1
ATOM 12017 N N . LYS F 4 305 ? -100.968 -29.551 -8.343 1.00 113.51 305 LYS F N 1
ATOM 12018 C CA . LYS F 4 305 ? -100.323 -28.805 -9.419 1.00 99.06 305 LYS F CA 1
ATOM 12019 C C . LYS F 4 305 ? -98.840 -28.608 -9.135 1.00 90.74 305 LYS F C 1
ATOM 12020 O O . LYS F 4 305 ? -98.000 -28.760 -10.029 1.00 84.18 305 LYS F O 1
ATOM 12026 N N . ALA F 4 306 ? -98.501 -28.273 -7.889 1.00 92.95 306 ALA F N 1
ATOM 12027 C CA . ALA F 4 306 ? -97.101 -28.096 -7.521 1.00 88.51 306 ALA F CA 1
ATOM 12028 C C . ALA F 4 306 ? -96.304 -29.372 -7.766 1.00 89.97 306 ALA F C 1
ATOM 12029 O O . ALA F 4 306 ? -95.249 -29.345 -8.410 1.00 111.05 306 ALA F O 1
ATOM 12031 N N . GLN F 4 307 ? -96.797 -30.505 -7.259 1.00 91.89 307 GLN F N 1
ATOM 12032 C CA . GLN F 4 307 ? -96.089 -31.764 -7.462 1.00 87.34 307 GLN F CA 1
ATOM 12033 C C . GLN F 4 307 ? -96.021 -32.136 -8.937 1.00 87.33 307 GLN F C 1
ATOM 12034 O O . GLN F 4 307 ? -95.035 -32.735 -9.379 1.00 86.84 307 GLN F O 1
ATOM 12040 N N . GLU F 4 308 ? -97.053 -31.795 -9.713 1.00 82.61 308 GLU F N 1
ATOM 12041 C CA . GLU F 4 308 ? -96.991 -32.030 -11.151 1.00 85.94 308 GLU F CA 1
ATOM 12042 C C . GLU F 4 308 ? -95.900 -31.187 -11.795 1.00 100.20 308 GLU F C 1
ATOM 12043 O O . GLU F 4 308 ? -95.162 -31.667 -12.663 1.00 120.01 308 GLU F O 1
ATOM 12049 N N . ILE F 4 309 ? -95.781 -29.925 -11.379 1.00 99.58 309 ILE F N 1
ATOM 12050 C CA . ILE F 4 309 ? -94.722 -29.066 -11.899 1.00 87.68 309 ILE F CA 1
ATOM 12051 C C . ILE F 4 309 ? -93.356 -29.617 -11.509 1.00 86.72 309 ILE F C 1
ATOM 12052 O O . ILE F 4 309 ? -92.457 -29.752 -12.346 1.00 85.51 309 ILE F O 1
ATOM 12057 N N . LYS F 4 310 ? -93.185 -29.956 -10.229 1.00 92.57 310 LYS F N 1
ATOM 12058 C CA . LYS F 4 310 ? -91.872 -30.367 -9.739 1.00 88.98 310 LYS F CA 1
ATOM 12059 C C . LYS F 4 310 ? -91.343 -31.583 -10.492 1.00 88.65 310 LYS F C 1
ATOM 12060 O O . LYS F 4 310 ? -90.138 -31.681 -10.752 1.00 87.97 310 LYS F O 1
ATOM 12066 N N . ILE F 4 311 ? -92.222 -32.521 -10.847 1.00 91.97 311 ILE F N 1
ATOM 12067 C CA . ILE F 4 311 ? -91.791 -33.706 -11.583 1.00 86.69 311 ILE F CA 1
ATOM 12068 C C . ILE F 4 311 ? -91.674 -33.455 -13.082 1.00 84.79 311 ILE F C 1
ATOM 12069 O O . ILE F 4 311 ? -90.929 -34.174 -13.763 1.00 85.10 311 ILE F O 1
ATOM 12074 N N . LEU F 4 312 ? -92.391 -32.466 -13.619 1.00 82.62 312 LEU F N 1
ATOM 12075 C CA . LEU F 4 312 ? -92.123 -32.050 -14.991 1.00 81.91 312 LEU F CA 1
ATOM 12076 C C . LEU F 4 312 ? -90.725 -31.477 -15.125 1.00 82.87 312 LEU F C 1
ATOM 12077 O O . LEU F 4 312 ? -90.091 -31.620 -16.177 1.00 94.85 312 LEU F O 1
ATOM 12082 N N . ILE F 4 313 ? -90.230 -30.835 -14.068 1.00 86.69 313 ILE F N 1
ATOM 12083 C CA . ILE F 4 313 ? -88.844 -30.379 -14.054 1.00 88.15 313 ILE F CA 1
ATOM 12084 C C . ILE F 4 313 ? -87.911 -31.583 -14.101 1.00 89.20 313 ILE F C 1
ATOM 12085 O O . ILE F 4 313 ? -87.107 -31.741 -15.027 1.00 95.43 313 ILE F O 1
ATOM 12090 N N . GLU F 4 314 ? -88.010 -32.459 -13.096 1.00 87.03 314 GLU F N 1
ATOM 12091 C CA . GLU F 4 314 ? -87.141 -33.630 -13.046 1.00 88.43 314 GLU F CA 1
ATOM 12092 C C . GLU F 4 314 ? -87.237 -34.443 -14.329 1.00 93.49 314 GLU F C 1
ATOM 12093 O O . GLU F 4 314 ? -86.253 -35.050 -14.761 1.00 100.17 314 GLU F O 1
ATOM 12099 N N . ASN F 4 315 ? -88.419 -34.465 -14.953 1.00 107.45 315 ASN F N 1
ATOM 12100 C CA . ASN F 4 315 ? -88.582 -35.204 -16.201 1.00 90.17 315 ASN F CA 1
ATOM 12101 C C . ASN F 4 315 ? -87.704 -34.627 -17.309 1.00 82.64 315 ASN F C 1
ATOM 12102 O O . ASN F 4 315 ? -87.146 -35.375 -18.119 1.00 78.42 315 ASN F O 1
ATOM 12107 N N . ALA F 4 316 ? -87.566 -33.301 -17.357 1.00 89.35 316 ALA F N 1
ATOM 12108 C CA . ALA F 4 316 ? -86.780 -32.630 -18.387 1.00 77.98 316 ALA F CA 1
ATOM 12109 C C . ALA F 4 316 ? -85.282 -32.637 -18.115 1.00 76.70 316 ALA F C 1
ATOM 12110 O O . ALA F 4 316 ? -84.496 -32.554 -19.067 1.00 75.91 316 ALA F O 1
ATOM 12112 N N . GLY F 4 317 ? -84.869 -32.719 -16.853 1.00 79.53 317 GLY F N 1
ATOM 12113 C CA . GLY F 4 317 ? -83.454 -32.817 -16.534 1.00 78.56 317 GLY F CA 1
ATOM 12114 C C . GLY F 4 317 ? -82.627 -31.623 -16.952 1.00 83.62 317 GLY F C 1
ATOM 12115 O O . GLY F 4 317 ? -81.465 -31.788 -17.338 1.00 76.19 317 GLY F O 1
ATOM 12116 N N . VAL F 4 318 ? -83.190 -30.417 -16.888 1.00 89.32 318 VAL F N 1
ATOM 12117 C CA . VAL F 4 318 ? -82.422 -29.223 -17.219 1.00 75.37 318 VAL F CA 1
ATOM 12118 C C . VAL F 4 318 ? -81.490 -28.874 -16.062 1.00 76.57 318 VAL F C 1
ATOM 12119 O O . VAL F 4 318 ? -81.665 -29.321 -14.925 1.00 75.99 318 VAL F O 1
ATOM 12123 N N . SER F 4 319 ? -80.469 -28.076 -16.361 1.00 72.65 319 SER F N 1
ATOM 12124 C CA . SER F 4 319 ? -79.485 -27.719 -15.349 1.00 81.22 319 SER F CA 1
ATOM 12125 C C . SER F 4 319 ? -78.673 -26.524 -15.824 1.00 80.39 319 SER F C 1
ATOM 12126 O O . SER F 4 319 ? -78.390 -26.382 -17.017 1.00 91.09 319 SER F O 1
ATOM 12129 N N . SER F 4 320 ? -78.315 -25.668 -14.866 1.00 76.73 320 SER F N 1
ATOM 12130 C CA . SER F 4 320 ? -77.398 -24.552 -15.070 1.00 73.85 320 SER F CA 1
ATOM 12131 C C . SER F 4 320 ? -77.670 -23.815 -16.374 1.00 61.46 320 SER F C 1
ATOM 12132 O O . SER F 4 320 ? -77.192 -24.202 -17.447 1.00 63.91 320 SER F O 1
ATOM 12135 N N . PHE F 4 321 ? -78.446 -22.746 -16.274 1.00 67.08 321 PHE F N 1
ATOM 12136 C CA . PHE F 4 321 ? -78.844 -21.934 -17.408 1.00 62.94 321 PHE F CA 1
ATOM 12137 C C . PHE F 4 321 ? -78.522 -20.475 -17.121 1.00 61.93 321 PHE F C 1
ATOM 12138 O O . PHE F 4 321 ? -78.463 -20.045 -15.966 1.00 67.94 321 PHE F O 1
ATOM 12146 N N . TYR F 4 322 ? -78.291 -19.717 -18.187 1.00 66.45 322 TYR F N 1
ATOM 12147 C CA . TYR F 4 322 ? -78.113 -18.286 -18.022 1.00 65.58 322 TYR F CA 1
ATOM 12148 C C . TYR F 4 322 ? -79.436 -17.650 -17.594 1.00 66.09 322 TYR F C 1
ATOM 12149 O O . TYR F 4 322 ? -80.498 -18.279 -17.618 1.00 67.10 322 TYR F O 1
ATOM 12158 N N . LEU F 4 323 ? -79.360 -16.386 -17.183 1.00 61.87 323 LEU F N 1
ATOM 12159 C CA . LEU F 4 323 ? -80.508 -15.682 -16.613 1.00 60.65 323 LEU F CA 1
ATOM 12160 C C . LEU F 4 323 ? -80.572 -14.296 -17.245 1.00 60.02 323 LEU F C 1
ATOM 12161 O O . LEU F 4 323 ? -79.817 -13.397 -16.865 1.00 59.13 323 LEU F O 1
ATOM 12166 N N . GLY F 4 324 ? -81.471 -14.131 -18.206 1.00 62.71 324 GLY F N 1
ATOM 12167 C CA . GLY F 4 324 ? -81.553 -12.890 -18.961 1.00 61.78 324 GLY F CA 1
ATOM 12168 C C . GLY F 4 324 ? -80.424 -12.710 -19.947 1.00 61.11 324 GLY F C 1
ATOM 12169 O O . GLY F 4 324 ? -80.667 -12.432 -21.125 1.00 62.28 324 GLY F O 1
ATOM 12170 N N . LYS F 4 325 ? -79.180 -12.858 -19.491 1.00 55.67 325 LYS F N 1
ATOM 12171 C CA . LYS F 4 325 ? -78.041 -12.770 -20.396 1.00 55.02 325 LYS F CA 1
ATOM 12172 C C . LYS F 4 325 ? -76.747 -13.168 -19.698 1.00 54.51 325 LYS F C 1
ATOM 12173 O O . LYS F 4 325 ? -76.404 -12.620 -18.646 1.00 54.22 325 LYS F O 1
ATOM 12179 N N . LYS F 4 326 ? -76.043 -14.139 -20.282 1.00 57.15 326 LYS F N 1
ATOM 12180 C CA . LYS F 4 326 ? -74.678 -14.504 -19.914 1.00 56.51 326 LYS F CA 1
ATOM 12181 C C . LYS F 4 326 ? -74.452 -14.595 -18.411 1.00 56.51 326 LYS F C 1
ATOM 12182 O O . LYS F 4 326 ? -73.436 -14.118 -17.898 1.00 55.80 326 LYS F O 1
ATOM 12188 N N . GLY F 4 327 ? -75.370 -15.227 -17.694 1.00 57.17 327 GLY F N 1
ATOM 12189 C CA . GLY F 4 327 ? -75.224 -15.436 -16.273 1.00 58.06 327 GLY F CA 1
ATOM 12190 C C . GLY F 4 327 ? -74.855 -16.864 -15.932 1.00 57.48 327 GLY F C 1
ATOM 12191 O O . GLY F 4 327 ? -74.428 -17.652 -16.784 1.00 60.29 327 GLY F O 1
ATOM 12192 N N . LEU F 4 328 ? -75.003 -17.193 -14.652 1.00 54.92 328 LEU F N 1
ATOM 12193 C CA . LEU F 4 328 ? -74.975 -18.579 -14.190 1.00 55.64 328 LEU F CA 1
ATOM 12194 C C . LEU F 4 328 ? -76.074 -18.702 -13.144 1.00 56.44 328 LEU F C 1
ATOM 12195 O O . LEU F 4 328 ? -75.881 -18.324 -11.986 1.00 56.22 328 LEU F O 1
ATOM 12200 N N . ALA F 4 329 ? -77.223 -19.220 -13.561 1.00 56.82 329 ALA F N 1
ATOM 12201 C CA . ALA F 4 329 ? -78.400 -19.316 -12.710 1.00 57.70 329 ALA F CA 1
ATOM 12202 C C . ALA F 4 329 ? -78.830 -20.772 -12.613 1.00 58.81 329 ALA F C 1
ATOM 12203 O O . ALA F 4 329 ? -79.068 -21.423 -13.636 1.00 59.28 329 ALA F O 1
ATOM 12205 N N . TYR F 4 330 ? -78.922 -21.278 -11.389 1.00 58.92 330 TYR F N 1
ATOM 12206 C CA . TYR F 4 330 ? -79.451 -22.603 -11.115 1.00 60.09 330 TYR F CA 1
ATOM 12207 C C . TYR F 4 330 ? -80.660 -22.481 -10.196 1.00 61.77 330 TYR F C 1
ATOM 12208 O O . TYR F 4 330 ? -80.979 -21.404 -9.684 1.00 86.28 330 TYR F O 1
ATOM 12217 N N . VAL F 4 331 ? -81.342 -23.605 -10.000 1.00 67.96 331 VAL F N 1
ATOM 12218 C CA . VAL F 4 331 ? -82.484 -23.692 -9.098 1.00 62.64 331 VAL F CA 1
ATOM 12219 C C . VAL F 4 331 ? -81.978 -24.226 -7.765 1.00 62.94 331 VAL F C 1
ATOM 12220 O O . VAL F 4 331 ? -81.413 -25.324 -7.703 1.00 66.45 331 VAL F O 1
ATOM 12224 N N . SER F 4 332 ? -82.174 -23.447 -6.700 1.00 66.67 332 SER F N 1
ATOM 12225 C CA . SER F 4 332 ? -81.590 -23.749 -5.398 1.00 73.86 332 SER F CA 1
ATOM 12226 C C . SER F 4 332 ? -82.564 -24.390 -4.420 1.00 69.75 332 SER F C 1
ATOM 12227 O O . SER F 4 332 ? -82.132 -25.153 -3.549 1.00 68.32 332 SER F O 1
ATOM 12230 N N . ASN F 4 333 ? -83.860 -24.107 -4.536 1.00 69.91 333 ASN F N 1
ATOM 12231 C CA . ASN F 4 333 ? -84.837 -24.630 -3.591 1.00 72.88 333 ASN F CA 1
ATOM 12232 C C . ASN F 4 333 ? -86.221 -24.586 -4.222 1.00 73.65 333 ASN F C 1
ATOM 12233 O O . ASN F 4 333 ? -86.551 -23.636 -4.935 1.00 73.40 333 ASN F O 1
ATOM 12238 N N . ILE F 4 334 ? -87.021 -25.616 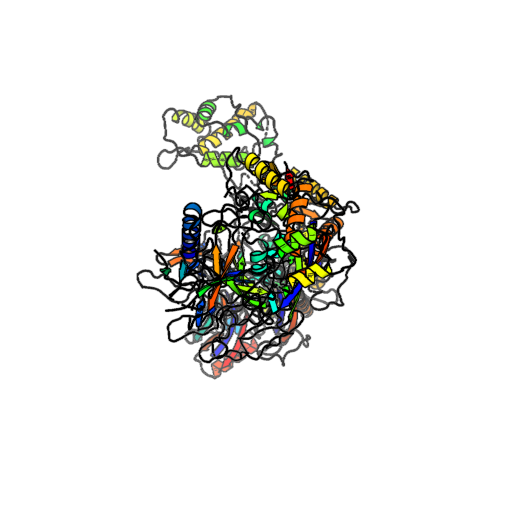-3.951 1.00 80.91 334 ILE F N 1
ATOM 12239 C CA . ILE F 4 334 ? -88.393 -25.706 -4.438 1.00 82.24 334 ILE F CA 1
ATOM 12240 C C . ILE F 4 334 ? -89.303 -25.993 -3.253 1.00 85.75 334 ILE F C 1
ATOM 12241 O O . ILE F 4 334 ? -89.083 -26.959 -2.514 1.00 84.27 334 ILE F O 1
ATOM 12246 N N . LYS F 4 335 ? -90.316 -25.151 -3.068 1.00 80.56 335 LYS F N 1
ATOM 12247 C CA . LYS F 4 335 ? -91.280 -25.292 -1.986 1.00 85.81 335 LYS F CA 1
ATOM 12248 C C . LYS F 4 335 ? -92.661 -25.538 -2.576 1.00 91.69 335 LYS F C 1
ATOM 12249 O O . LYS F 4 335 ? -93.137 -24.751 -3.401 1.00 98.60 335 LYS F O 1
ATOM 12255 N N . LEU F 4 336 ? -93.296 -26.627 -2.155 1.00 92.44 336 LEU F N 1
ATOM 12256 C CA . LEU F 4 336 ? -94.622 -26.980 -2.642 1.00 93.97 336 LEU F CA 1
ATOM 12257 C C . LEU F 4 336 ? -95.704 -26.180 -1.922 1.00 102.27 336 LEU F C 1
ATOM 12258 O O . LEU F 4 336 ? -96.377 -25.342 -2.524 1.00 101.04 336 LEU F O 1
#

Organism: Shewanella putrefaciens (strain CN-32 / ATCC BAA-453) (NCBI:txid319224)

Sequence (1344 aa):
REAELSSKVFTKFHKALVTLNSHKIGISFPQKLSLGQLFRIHGDQYRIVSVKRSNLSKAKLKRLIARGSIDKDGEKRYKVKLGQGFDNPYLDLFSSSTGQVYRKFFEFSDIQEFDSYGLSKTATVPQKVTGIKSVDFKIKALGHGVVNWNGPTTLTDNHTLPKLRGYTNLTGKVKDETGYKYKKQATDINFKETPLYISQNCIRHHLFRELKNVLASITGLIRGYVVPSSQCKRTSPLLLEDFVDQLGNGNKTTFGDTEYISYGSISIEQLQFISLDKKFDRAAVIKEGEGEVIAAELQNYIQSLNPSLNPQAIFHSNYVRRGTIFEEGECGILLNDDAVKALVAETLERLANLSIRQAKGYYVDDITVDYNDSHKRIKRDESEIINEQHAPFAQYFYAKQKVTGIKSVDFKIKALGHGVVNWNGPTTLTGDDGKTVDNHTLPKLRGYTNLTGKVKDETGYKYKKQATDINFKETPLYISQNCIRHHLFREQAFDLHYASDKNLKNVLASITGLIRGYVVPSSQCKRTSPLLLEDFVDQLGNGNFEQYGQAGARDSTSFFSKTTFGDTEYISYGSISIEQLQFISLDKKFDRAAVIKEGEGEVIAAELQNYIQSLNPSLNPQAIFHSNYVRRGTIFEEGECGILLNDDAVKALVAETLERLANLSIRQAKGYYVDDITVDYNDSHKRIKRDESEIINEQHAPFAQYFYAKQKVTGIKSVDFKIKALGHGVVNWNGPTTLTGDDGKTVDNHTLPKLRGYTNLTGKVKDETGYKYKKQATDINFKETPLYISQNCIRHHLFREQAFDLHYASDKNLKNVLASITGLIRGYVVPSSQCKRTSPLLLEDFVDQLGNGNFEQYGQAGARDSTSFFSKTTFGDTEYISYGSISIEQLQFISLDKKFDRAAVIKEGEGEVIAAELQNYIQSLNPSLNPQAIFHSNYVRRGTIFEEGECGILLNDDAVKALVAETLERLANLSIRQAKGYYVDDITVDYNDSHKRIKRDESEIINEQHAPFAQYFYKIIIEYDSCWRNAFLGGSNNEPVPKKGREFLGSTSLKKEGNFKVCENTLDTVGVLNRLIGDQRKLYQARSKYESAYYFEALEDKVSFIDKPQLTNEISFIRNNGSTDQNAFTGIKVSDPVFTSEYSQQFWGVLALDFTQLCDFIIKQSQVVGSIELNPLSIINRLESLNQEKALENSDDLAQVLKVLNEYFPDIEYLNNKGLITPISIYCSALYLQLARLETSFNTTAKTKAGGISGISKRGFTKKDFDRYTTGPKKTIWGNPFIKKEKIKGQGEVTSTKASGQLEISIDVDRDKAQEIKILIENAGVSSFYLGKKGLAYVSNIKL

Solvent-accessible surface area: 62780 Å² total